Protein AF-A0A0G4M7R6-F1 (afdb_monomer_lite)

Secondary structure (DSSP, 8-state):
--------------------------------------------PPPPSSS-HHHHHTTPPP---SSS-HHHHTTT----------S--------------------PPPTTTTS-HHHHHHHHHIIIIIHHHSS-GGGHHIIIIIHHHHHHH-HHHHHHHHHHHHHHHHHHSSTT--GGG--HHHHHTSHHHHHHHHHHHHHHHT------TT--STHHHHHHHHHHHHHHHHHHHHT-HHHHHHHHHHHHHHHHHHHH-TTTT-SHHHHHIIIIIHHHHHHTHHHHHHTT--PPPPPTTTSPP--SS---SSHHHHHHHHHHHHHHHHHHHHHHHHHHHHS-TT-TTHHHHHHHHHHHHHHHHHHHHHHHHHHHHHHHHH-S---HHHHHHHHHHHHHHHHHHTTT-SBGGGGGGGHHHHHHHHHHHHHHHHHHHHHHTT-TT--S-EEESS--SHHHHHHHHHH---HHHHHHHHHHHTSHHHHTEEETTEEHHHHHHHHHHHHHHHHHHHHHHTT---PPP-GGG--S----HHHHHHHHHH-TT-S-TT--TTGGGGGS-----------------PPPPSS---S-TT---GGGSPPP-EE----TTSPPPEE----------S-------------------------------------------------EEEEETTEEEEE---TT-EEEEEETTT--EEEEEETTEE-B-TTS-BEEBTB-SS-EEEEEEETTEEEEEEE-SSEEEEEEEETT--EEEEEEEESS--TTS-EEEEEEE-TTT--EEETTGGGG--TT-SEEEETTTEEEETTEEE-GGGG--BTTT---EEEEE-SSS-EEEEEE-S--TT-SS-TT-B---EEE-SS-EEEEEEEE-STT--SPPPPEEEEEEEEEEESS----TTSS--GGGGGTT-TT---GGG-BEEEEEEES--TTS-EEEEEE-SS-EEEEEPPTTSEEE---BPSEEEEEEEEETTEEEEEEEEEE-TT-EEE--EE------SEEEEEES-SSSS-TTSBTTTTTTTS-TT-TTSPPS---EETTTS-GGGSBSEEETTTT--EEEEEEESS--SSEEEEEEEEEEETT-EEEEEETTEEPPPPPPP----S--GGGT---S---EEEEEEPTTSS-SEEEEEEEEEE-S---SGGGSSEEEEEEEEEEE-

pLDDT: mean 76.77, std 25.05, range [22.22, 98.88]

InterPro domains:
  IPR001138 Zn(2)Cys(6) fungal-type DNA-binding domain [PF00172] (50-82)
  IPR001138 Zn(2)Cys(6) fungal-type DNA-binding domain [PS00463] (51-79)
  IPR001138 Zn(2)Cys(6) fungal-type DNA-binding domain [PS50048] (51-79)
  IPR001138 Zn(2)Cys(6) fungal-type DNA-binding domain [SM00066] (46-90)
  IPR001138 Zn(2)Cys(6) fungal-type DNA-binding domain [cd00067] (47-79)
  IPR008979 Galactose-binding-like domain superfamily [SSF49785] (1023-1188)
  IPR011013 Galactose mutarotase-like domain superfamily [SSF74650] (678-930)
  IPR013784 Carbohydrate-binding-like fold [SSF49452] (933-1014)
  IPR014718 Glycoside hydrolase-type carbohydrate-binding [G3DSA:2.70.98.10] (678-933)
  IPR015364 Rhamnogalacturonase B, N-terminal [PF09284] (679-930)
  IPR016590 Rhamnogalacturonase B [PTHR36574] (659-1188)
  IPR021858 Fungal transcription factor [PF11951] (123-261)
  IPR029411 Rhamnogalacturonan lyase, domain III [PF14683] (1025-1187)
  IPR029413 Rhamnogalacturonan lyase, domain II [PF14686] (938-1011)
  IPR029413 Rhamnogalacturonan lyase, domain II [cd10316] (938-1011)
  IPR036864 Zn(2)-C6 fungal-type DNA-binding domain superfamily [G3DSA:4.10.240.10] (43-103)
  IPR036864 Zn(2)-C6 fungal-type DNA-binding domain superfamily [SSF57701] (49-82)

Sequence (1190 aa):
MLAVAMEEQSLSPQLASSNASMDSPGFTGSTLSASVAKRNGRKGSRKVRTGCITCKIRRVKCDELKPACERCTKTGRKCDGYVTTTPNMTRPQSQSSPPPSGTSIARTMSPFAAWDANDQRAFHYYRNCSVTSLFTQATSTFWARIVPALCFEEPAVRYAVLVISNLHQSAYGGNGRTPNNLKGCDAVCTPFAAGQYGKALRSLQQWRTPSAPGMRGTASVTVPLLTCLLFICIEFMLGDMSAAMVHIIQGRAILAKLAEDPHEAQGPAADLIRREIVPVYTRLSVASFVFGAKPVPIPTELRPQRPTNIVFDRLEDAELSLHEIIDDGLRFAKDAKAWVFTADPTSLSWAAEINAWRVRSADLTRRSDQWQVAFAVLIAAQGRGSTGAARMCRLYYLTLTVYLGTALTRLECSFDEHMTTFASIVDVAGEILQDEEARGAAAPDSDGARFSFESGIVPPLYYTAVKCRHPELRRAAIRLLRRKGALDCKENLWDARLVARIAMRIVELEEARALRILGKGVQEPDSRHAKAYIPAKDEIQNFLKMIPGNRPPSIPHEEAEWIFEAEAAGPVPEGDVVEALGLPDDDDVRSSPFHVPEAARVMNADISPRVSGGSWVTFWVKPQMQGSPLITLLHFFPLFQPTRARQIDFLTIIIMAPSLVQLSLLTAVSFTSSALAAFGYTTSGNNYVVDTGSSNTLVFSVSRSSCDINSIKYRGNELQYASQGTHISSGLGTATVTAAQTSGVITITCSTSTLTHYLVAKEGDSLIYMATHITAQPEIGELRYIARLKNDVLPLEYPYGTASTTGGSNSTVEGSDVFVVNGQTRSKFYSSDRYIDRGVHCVHGTSPEEIHACMIIPQTETSSGGPFHRDIETNNNGPFTALYNYMNSGHVQTEEYRMGLHGPYALSFSRSDIPSTGDVDFTFMSSLGLRDYVAAGGRGRVSGRATGVPSSFSPVVHWYNKDAQYWTTAGSNGTFTSPAMKPGTYTQVLYQTEYKAAETSVTVTAGSTTTRDIASTIQVPSNSLFKIGEFDGQPTGFRNADKFLRMHPSDSRMSSWTNSYTVGSSELSDFPMAIFKSVNNVVVINFNLASAPGAATFRISTTLSFAGARPVVQVNTWTAATPVAPRNLNSRGVTRGAYRGLGEQYDIAIPSGQLKAGANTITISVASGSSGDTFLSPNFIVDALELFTS

Organism: Verticillium longisporum (NCBI:txid100787)

Structure (mmCIF, N/CA/C/O backbone):
data_AF-A0A0G4M7R6-F1
#
_entry.id   AF-A0A0G4M7R6-F1
#
loop_
_atom_site.group_PDB
_atom_site.id
_atom_site.type_symbol
_atom_site.label_atom_id
_atom_site.label_alt_id
_atom_site.label_comp_id
_atom_site.label_asym_id
_atom_site.label_entity_id
_atom_site.label_seq_id
_atom_site.pdbx_PDB_ins_code
_atom_site.Cartn_x
_atom_site.Cartn_y
_atom_site.Cartn_z
_atom_site.occupancy
_atom_site.B_iso_or_equiv
_atom_site.auth_seq_id
_atom_site.auth_comp_id
_atom_site.auth_asym_id
_atom_site.auth_atom_id
_atom_site.pdbx_PDB_model_num
ATOM 1 N N . MET A 1 1 ? 8.427 41.393 54.174 1.00 28.27 1 MET A N 1
ATOM 2 C CA . MET A 1 1 ? 8.145 41.029 55.582 1.00 28.27 1 MET A CA 1
ATOM 3 C C . MET A 1 1 ? 8.439 39.538 55.700 1.00 28.27 1 MET A C 1
ATOM 5 O O . MET A 1 1 ? 8.031 38.810 54.809 1.00 28.27 1 MET A O 1
ATOM 9 N N . LEU A 1 2 ? 9.425 39.133 56.511 1.00 23.11 2 LEU A N 1
ATOM 10 C CA . LEU A 1 2 ? 9.257 38.819 57.947 1.00 23.11 2 LEU A CA 1
ATOM 11 C C . LEU A 1 2 ? 8.259 37.649 58.095 1.00 23.11 2 LEU A C 1
ATOM 13 O O . LEU A 1 2 ? 7.071 37.906 57.952 1.00 23.11 2 LEU A O 1
ATOM 17 N N . ALA A 1 3 ? 8.641 36.363 58.167 1.00 22.95 3 ALA A N 1
ATOM 18 C CA . ALA A 1 3 ? 9.786 35.643 58.783 1.00 22.95 3 ALA A CA 1
ATOM 19 C C . ALA A 1 3 ? 9.597 35.312 60.282 1.00 22.95 3 ALA A C 1
ATOM 21 O O . ALA A 1 3 ? 8.711 35.879 60.910 1.00 22.95 3 ALA A O 1
ATOM 22 N N . VAL A 1 4 ? 10.462 34.427 60.819 1.00 26.38 4 VAL A N 1
ATOM 23 C CA . VAL A 1 4 ? 10.364 33.716 62.126 1.00 26.38 4 VAL A CA 1
ATOM 24 C C . VAL A 1 4 ? 9.316 32.575 62.052 1.00 26.38 4 VAL A C 1
ATOM 26 O O . VAL A 1 4 ? 8.178 32.842 61.687 1.00 26.38 4 VAL A O 1
ATOM 29 N N . ALA A 1 5 ? 9.613 31.267 62.161 1.00 27.23 5 ALA A N 1
ATOM 30 C CA . ALA A 1 5 ? 10.537 30.463 63.001 1.00 27.23 5 ALA A CA 1
ATOM 31 C C . ALA A 1 5 ? 10.004 30.219 64.441 1.00 27.23 5 ALA A C 1
ATOM 33 O O . ALA A 1 5 ? 9.086 30.912 64.862 1.00 27.23 5 ALA A O 1
ATOM 34 N N . MET A 1 6 ? 10.468 29.239 65.229 1.00 25.88 6 MET A N 1
ATOM 35 C CA . MET A 1 6 ? 11.472 28.177 64.991 1.00 25.88 6 MET A CA 1
ATOM 36 C C . MET A 1 6 ? 10.831 26.793 65.345 1.00 25.88 6 MET A C 1
ATOM 38 O O . MET A 1 6 ? 9.759 26.555 64.798 1.00 25.88 6 MET A O 1
ATOM 42 N N . GLU A 1 7 ? 11.288 25.816 66.153 1.00 27.61 7 GLU A N 1
ATOM 43 C CA . GLU A 1 7 ? 12.518 25.517 66.923 1.00 27.61 7 GLU A CA 1
ATOM 44 C C . GLU A 1 7 ? 12.600 23.977 67.175 1.00 27.61 7 GLU A C 1
ATOM 46 O O . GLU A 1 7 ? 11.590 23.392 67.542 1.00 27.61 7 GLU A O 1
ATOM 51 N N . GLU A 1 8 ? 13.768 23.351 66.932 1.00 26.44 8 GLU A N 1
ATOM 52 C CA . GLU A 1 8 ? 14.503 22.331 67.748 1.00 26.44 8 GLU A CA 1
ATOM 53 C C . GLU A 1 8 ? 13.823 21.121 68.476 1.00 26.44 8 GLU A C 1
ATOM 55 O O . GLU A 1 8 ? 12.617 21.066 68.659 1.00 26.44 8 GLU A O 1
ATOM 60 N N . GLN A 1 9 ? 14.506 20.049 68.939 1.00 27.14 9 GLN A N 1
ATOM 61 C CA . GLN A 1 9 ? 15.903 19.537 68.868 1.00 27.14 9 GLN A CA 1
ATOM 62 C C . GLN A 1 9 ? 15.830 17.978 68.911 1.00 27.14 9 GLN A C 1
ATOM 64 O O . GLN A 1 9 ? 14.998 17.423 69.621 1.00 27.14 9 GLN A O 1
ATOM 69 N N . SER A 1 10 ? 16.474 17.231 68.006 1.00 24.91 10 SER A N 1
ATOM 70 C CA . SER A 1 10 ? 17.826 16.623 68.090 1.00 24.91 10 SER A CA 1
ATOM 71 C C . SER A 1 10 ? 17.996 15.380 68.999 1.00 24.91 10 SER A C 1
ATOM 73 O O . SER A 1 10 ? 17.684 15.406 70.183 1.00 24.91 10 SER A O 1
ATOM 75 N N . LEU A 1 11 ? 18.531 14.284 68.425 1.00 25.89 11 LEU A N 1
ATOM 76 C CA . LEU A 1 11 ? 19.748 13.570 68.871 1.00 25.89 11 LEU A CA 1
ATOM 77 C C . LEU A 1 11 ? 19.974 12.255 68.089 1.00 25.89 11 LEU A C 1
ATOM 79 O O . LEU A 1 11 ? 19.062 11.461 67.880 1.00 25.89 11 LEU A O 1
ATOM 83 N N . SER A 1 12 ? 21.237 12.010 67.741 1.00 24.69 12 SER A N 1
ATOM 84 C CA . SER A 1 12 ? 21.816 10.731 67.281 1.00 24.69 12 SER A CA 1
ATOM 85 C C . SER A 1 12 ? 23.123 10.532 68.081 1.00 24.69 12 SER A C 1
ATOM 87 O O . SER A 1 12 ? 23.646 11.547 68.556 1.00 24.69 12 SER A O 1
ATOM 89 N N . PRO A 1 13 ? 23.708 9.317 68.233 1.00 32.28 13 PRO A N 1
ATOM 90 C CA . PRO A 1 13 ? 24.518 8.777 67.125 1.00 32.28 13 PRO A CA 1
ATOM 91 C C . PRO A 1 13 ? 24.725 7.232 67.039 1.00 32.28 13 PRO A C 1
ATOM 93 O O . PRO A 1 13 ? 24.838 6.536 68.036 1.00 32.28 13 PRO A O 1
ATOM 96 N N . GLN A 1 14 ? 24.938 6.769 65.798 1.00 24.52 14 GLN A N 1
ATOM 97 C CA . GLN A 1 14 ? 26.007 5.846 65.339 1.00 24.52 14 GLN A CA 1
ATOM 98 C C . GLN A 1 14 ? 26.183 4.373 65.805 1.00 24.52 14 GLN A C 1
ATOM 100 O O . GLN A 1 14 ? 26.156 4.044 66.979 1.00 24.52 14 GLN A O 1
ATOM 105 N N . LEU A 1 15 ? 26.620 3.576 64.804 1.00 23.75 15 LEU A N 1
ATOM 106 C CA . LEU A 1 15 ? 27.499 2.380 64.832 1.00 23.75 15 LEU A CA 1
ATOM 107 C C . LEU A 1 15 ? 26.968 1.099 65.545 1.00 23.75 15 LEU A C 1
ATOM 109 O O . LEU A 1 15 ? 26.569 1.135 66.696 1.00 23.75 15 LEU A O 1
ATOM 113 N N . ALA A 1 16 ? 26.814 -0.058 64.871 1.00 24.66 16 ALA A N 1
ATOM 114 C CA . ALA A 1 16 ? 27.826 -0.986 64.294 1.00 24.66 16 ALA A CA 1
ATOM 115 C C . ALA A 1 16 ? 28.162 -2.155 65.263 1.00 24.66 16 ALA A C 1
ATOM 117 O O . ALA A 1 16 ? 28.067 -1.982 66.468 1.00 24.66 16 ALA A O 1
ATOM 118 N N . SER A 1 17 ? 28.566 -3.368 64.853 1.00 24.33 17 SER A N 1
ATOM 119 C CA . SER A 1 17 ? 28.602 -4.033 63.530 1.00 24.33 17 SER A CA 1
ATOM 120 C C . SER A 1 17 ? 29.027 -5.506 63.672 1.00 24.33 17 SER A C 1
ATOM 122 O O . SER A 1 17 ? 29.952 -5.766 64.438 1.00 24.33 17 SER A O 1
ATOM 124 N N . SER A 1 18 ? 28.561 -6.393 62.776 1.00 25.11 18 SER A N 1
ATOM 125 C CA . SER A 1 18 ? 29.287 -7.623 62.351 1.00 25.11 18 SER A CA 1
ATOM 126 C C . SER A 1 18 ? 29.547 -8.692 63.460 1.00 25.11 18 SER A C 1
ATOM 128 O O . SER A 1 18 ? 29.087 -8.508 64.577 1.00 25.11 18 SER A O 1
ATOM 130 N N . ASN A 1 19 ? 30.198 -9.853 63.259 1.00 24.27 19 ASN A N 1
ATOM 131 C CA . ASN A 1 19 ? 30.655 -10.550 62.043 1.00 24.27 19 ASN A CA 1
ATOM 132 C C . ASN A 1 19 ? 30.816 -12.074 62.286 1.00 24.27 19 ASN A C 1
ATOM 134 O O . ASN A 1 19 ? 31.258 -12.443 63.368 1.00 24.27 19 ASN A O 1
ATOM 138 N N . ALA A 1 20 ? 30.655 -12.887 61.227 1.00 26.31 20 ALA A N 1
ATOM 139 C CA . ALA A 1 20 ? 31.340 -14.184 61.003 1.00 26.31 20 ALA A CA 1
ATOM 140 C C . ALA A 1 20 ? 31.172 -15.296 62.100 1.00 26.31 20 ALA A C 1
ATOM 142 O O . ALA A 1 20 ? 30.381 -15.130 63.019 1.00 26.31 20 ALA A O 1
ATOM 143 N N . SER A 1 21 ? 31.780 -16.495 62.033 1.00 23.45 21 SER A N 1
ATOM 144 C CA . SER A 1 21 ? 32.734 -17.098 61.074 1.00 23.45 21 SER A CA 1
ATOM 145 C C . SER A 1 21 ? 32.627 -18.650 61.003 1.00 23.45 21 SER A C 1
ATOM 147 O O . SER A 1 21 ? 32.080 -19.249 61.919 1.00 23.45 21 SER A O 1
ATOM 149 N N . MET A 1 22 ? 33.148 -19.248 59.908 1.00 24.84 22 MET A N 1
ATOM 150 C CA . MET A 1 22 ? 34.107 -20.397 59.809 1.00 24.84 22 MET A CA 1
ATOM 151 C C . MET A 1 22 ? 33.896 -21.718 60.625 1.00 24.84 22 MET A C 1
ATOM 153 O O . MET A 1 22 ? 33.315 -21.713 61.698 1.00 24.84 22 MET A O 1
ATOM 157 N N . ASP A 1 23 ? 34.369 -22.915 60.221 1.00 23.11 23 ASP A N 1
ATOM 158 C CA . ASP A 1 23 ? 35.188 -23.340 59.059 1.00 23.11 23 ASP A CA 1
ATOM 159 C C . ASP A 1 23 ? 34.985 -24.840 58.652 1.00 23.11 23 ASP A C 1
ATOM 161 O O . ASP A 1 23 ? 34.091 -25.521 59.149 1.00 23.11 23 ASP A O 1
ATOM 165 N N . SER A 1 24 ? 35.829 -25.333 57.730 1.00 26.00 24 SER A N 1
ATOM 166 C CA . SER A 1 24 ? 35.938 -26.693 57.125 1.00 26.00 24 SER A CA 1
ATOM 167 C C . SER A 1 24 ? 36.658 -27.734 58.049 1.00 26.00 24 SER A C 1
ATOM 169 O O . SER A 1 24 ? 36.867 -27.390 59.213 1.00 26.00 24 SER A O 1
ATOM 171 N N . PRO A 1 25 ? 37.152 -28.950 57.636 1.00 37.53 25 PRO A N 1
ATOM 172 C CA . PRO A 1 25 ? 37.029 -29.767 56.392 1.00 37.53 25 PRO A CA 1
ATOM 173 C C . PRO A 1 25 ? 36.840 -31.322 56.611 1.00 37.53 25 PRO A C 1
ATOM 175 O O . PRO A 1 25 ? 36.734 -31.779 57.743 1.00 37.53 25 PRO A O 1
ATOM 178 N N . GLY A 1 26 ? 36.938 -32.169 55.554 1.00 24.03 26 GLY A N 1
ATOM 179 C CA . GLY A 1 26 ? 37.727 -33.439 55.650 1.00 24.03 26 GLY A CA 1
ATOM 180 C C . GLY A 1 26 ? 37.153 -34.853 55.317 1.00 24.03 26 GLY A C 1
ATOM 181 O O . GLY A 1 26 ? 36.832 -35.605 56.223 1.00 24.03 26 GLY A O 1
ATOM 182 N N . PHE A 1 27 ? 37.230 -35.266 54.036 1.00 24.39 27 PHE A N 1
ATOM 183 C CA . PHE A 1 27 ? 37.789 -36.550 53.495 1.00 24.39 27 PHE A CA 1
ATOM 184 C C . PHE A 1 27 ? 37.262 -38.002 53.802 1.00 24.39 27 PHE A C 1
ATOM 186 O O . PHE A 1 27 ? 37.166 -38.433 54.943 1.00 24.39 27 PHE A O 1
ATOM 193 N N . THR A 1 28 ? 37.169 -38.826 52.725 1.00 25.81 28 THR A N 1
ATOM 194 C CA . THR A 1 28 ? 37.124 -40.333 52.619 1.00 25.81 28 THR A CA 1
ATOM 195 C C . THR A 1 28 ? 35.994 -41.156 53.293 1.00 25.81 28 THR A C 1
ATOM 197 O O . THR A 1 28 ? 35.574 -40.851 54.396 1.00 25.81 28 THR A O 1
ATOM 200 N N . GLY A 1 29 ? 35.490 -42.279 52.736 1.00 23.89 29 GLY A N 1
ATOM 201 C CA . GLY A 1 29 ? 35.636 -42.884 51.389 1.00 23.89 29 GLY A CA 1
ATOM 202 C C . GLY A 1 29 ? 35.291 -44.402 51.320 1.00 23.89 29 GLY A C 1
ATOM 203 O O . GLY A 1 29 ? 35.702 -45.129 52.213 1.00 23.89 29 GLY A O 1
ATOM 204 N N . SER A 1 30 ? 34.632 -44.872 50.235 1.00 24.16 30 SER A N 1
ATOM 205 C CA . SER A 1 30 ? 34.471 -46.297 49.783 1.00 24.16 30 SER A CA 1
ATOM 206 C C . SER A 1 30 ? 33.734 -47.311 50.718 1.00 24.16 30 SER A C 1
ATOM 208 O O . SER A 1 30 ? 33.736 -47.152 51.927 1.00 24.16 30 SER A O 1
ATOM 210 N N . THR A 1 31 ? 33.046 -48.393 50.287 1.00 24.16 31 THR A N 1
ATOM 211 C CA . THR A 1 31 ? 32.709 -48.977 48.955 1.00 24.16 31 THR A CA 1
ATOM 212 C C . THR A 1 31 ? 31.484 -49.936 49.035 1.00 24.16 31 THR A C 1
ATOM 214 O O . THR A 1 31 ? 31.213 -50.468 50.102 1.00 24.16 31 THR A O 1
ATOM 217 N N . LEU A 1 32 ? 30.788 -50.157 47.897 1.00 25.09 32 LEU A N 1
ATOM 218 C CA . LEU A 1 32 ? 30.296 -51.429 47.267 1.00 25.09 32 LEU A CA 1
ATOM 219 C C . LEU A 1 32 ? 30.071 -52.731 48.113 1.00 25.09 32 LEU A C 1
ATOM 221 O O . LEU A 1 32 ? 30.844 -53.008 49.016 1.00 25.09 32 LEU A O 1
ATOM 225 N N . SER A 1 33 ? 29.141 -53.673 47.819 1.00 23.95 33 SER A N 1
ATOM 226 C CA . SER A 1 33 ? 28.144 -53.858 46.724 1.00 23.95 33 SER A CA 1
ATOM 227 C C . SER A 1 33 ? 27.006 -54.867 47.087 1.00 23.95 33 SER A C 1
ATOM 229 O O . SER A 1 33 ? 26.982 -55.434 48.175 1.00 23.95 33 SER A O 1
ATOM 231 N N . ALA A 1 34 ? 26.080 -55.100 46.142 1.00 27.05 34 ALA A N 1
ATOM 232 C CA . ALA A 1 34 ? 24.872 -55.951 46.154 1.00 27.05 34 ALA A CA 1
ATOM 233 C C . ALA A 1 34 ? 25.074 -57.471 46.422 1.00 27.05 34 ALA A C 1
ATOM 235 O O . ALA A 1 34 ? 26.149 -58.018 46.195 1.00 27.05 34 ALA A O 1
ATOM 236 N N . SER A 1 35 ? 24.039 -58.223 46.840 1.00 24.61 35 SER A N 1
ATOM 237 C CA . SER A 1 35 ? 23.119 -58.975 45.934 1.00 24.61 35 SER A CA 1
ATOM 238 C C . SER A 1 35 ? 21.838 -59.456 46.685 1.00 24.61 35 SER A C 1
ATOM 240 O O . SER A 1 35 ? 21.907 -59.758 47.869 1.00 24.61 35 SER A O 1
ATOM 242 N N . VAL A 1 36 ? 20.600 -59.315 46.164 1.00 29.61 36 VAL A N 1
ATOM 243 C CA . VAL A 1 36 ? 19.841 -60.206 45.225 1.00 29.61 36 VAL A CA 1
ATOM 244 C C . VAL A 1 36 ? 19.490 -61.590 45.838 1.00 29.61 36 VAL A C 1
ATOM 246 O O . VAL A 1 36 ? 20.401 -62.309 46.210 1.00 29.61 36 VAL A O 1
ATOM 249 N N . ALA A 1 37 ? 18.228 -62.072 45.936 1.00 27.83 37 ALA A N 1
ATOM 250 C CA . ALA A 1 37 ? 16.898 -61.488 45.644 1.00 27.83 37 ALA A CA 1
ATOM 251 C C . ALA A 1 37 ? 15.690 -62.292 46.238 1.00 27.83 37 ALA A C 1
ATOM 253 O O . ALA A 1 37 ? 15.852 -63.429 46.651 1.00 27.83 37 ALA A O 1
ATOM 254 N N . LYS A 1 38 ? 14.474 -61.691 46.165 1.00 26.52 38 LYS A N 1
ATOM 255 C CA . LYS A 1 38 ? 13.086 -62.271 46.149 1.00 26.52 38 LYS A CA 1
ATOM 256 C C . LYS A 1 38 ? 12.659 -63.230 47.303 1.00 26.52 38 LYS A C 1
ATOM 258 O O . LYS A 1 38 ? 13.218 -64.293 47.485 1.00 26.52 38 LYS A O 1
ATOM 263 N N . ARG A 1 39 ? 11.691 -62.844 48.166 1.00 29.53 39 ARG A N 1
ATOM 264 C CA . ARG A 1 39 ? 10.197 -62.967 48.031 1.00 29.53 39 ARG A CA 1
ATOM 265 C C . ARG A 1 39 ? 9.696 -64.429 48.043 1.00 29.53 39 ARG A C 1
ATOM 267 O O . ARG A 1 39 ? 10.185 -65.205 47.243 1.00 29.53 39 ARG A O 1
ATOM 274 N N . ASN A 1 40 ? 8.693 -64.876 48.815 1.00 29.02 40 ASN A N 1
ATOM 275 C CA . ASN A 1 40 ? 7.724 -64.299 49.785 1.00 29.02 40 ASN A CA 1
ATOM 276 C C . ASN A 1 40 ? 7.547 -65.321 50.952 1.00 29.02 40 ASN A C 1
ATOM 278 O O . ASN A 1 40 ? 7.998 -66.449 50.812 1.00 29.02 40 ASN A O 1
ATOM 282 N N . GLY A 1 41 ? 6.881 -65.112 52.097 1.00 33.19 41 GLY A N 1
ATOM 283 C CA . GLY A 1 41 ? 6.122 -64.001 52.699 1.00 33.19 41 GLY A CA 1
ATOM 284 C C . GLY A 1 41 ? 5.186 -64.568 53.800 1.00 33.19 41 GLY A C 1
ATOM 285 O O . GLY A 1 41 ? 4.756 -65.714 53.689 1.00 33.19 41 GLY A O 1
ATOM 286 N N . ARG A 1 42 ? 4.863 -63.834 54.883 1.00 31.03 42 ARG A N 1
ATOM 287 C CA . ARG A 1 42 ? 4.009 -64.357 55.985 1.00 31.03 42 ARG A CA 1
ATOM 288 C C . ARG A 1 42 ? 3.123 -63.273 56.621 1.00 31.03 42 ARG A C 1
ATOM 290 O O . ARG A 1 42 ? 3.542 -62.125 56.746 1.00 31.03 42 ARG A O 1
ATOM 297 N N . LYS A 1 43 ? 1.893 -63.633 57.017 1.00 36.84 43 LYS A N 1
ATOM 298 C CA . LYS A 1 43 ? 0.919 -62.729 57.672 1.00 36.84 43 LYS A CA 1
ATOM 299 C C . LYS A 1 43 ? 1.399 -62.310 59.074 1.00 36.84 43 LYS A C 1
ATOM 301 O O . LYS A 1 43 ? 1.904 -63.144 59.819 1.00 36.84 43 LYS A O 1
ATOM 306 N N . GLY A 1 44 ? 1.173 -61.046 59.442 1.00 35.09 44 GLY A N 1
ATOM 307 C CA . GLY A 1 44 ? 1.420 -60.485 60.780 1.00 35.09 44 GLY A CA 1
ATOM 308 C C . GLY A 1 44 ? 0.191 -59.743 61.324 1.00 35.09 44 GLY A C 1
ATOM 309 O O . GLY A 1 44 ? -0.684 -59.348 60.554 1.00 35.09 44 GLY A O 1
ATOM 310 N N . SER A 1 45 ? 0.093 -59.586 62.647 1.00 45.34 45 SER A N 1
ATOM 311 C CA . SER A 1 45 ? -1.119 -59.101 63.331 1.00 45.34 45 SER A CA 1
ATOM 312 C C . SER A 1 45 ? -1.368 -57.584 63.206 1.00 45.34 45 SER A C 1
ATOM 314 O O . SER A 1 45 ? -0.491 -56.802 62.830 1.00 45.34 45 SER A O 1
ATOM 316 N N . ARG A 1 46 ? -2.604 -57.153 63.516 1.00 44.47 46 ARG A N 1
ATOM 317 C CA . ARG A 1 46 ? -3.034 -55.743 63.444 1.00 44.47 46 ARG A CA 1
ATOM 318 C C . ARG A 1 46 ? -2.207 -54.853 64.384 1.00 44.47 46 ARG A C 1
ATOM 320 O O . ARG A 1 46 ? -2.253 -55.008 65.602 1.00 44.47 46 ARG A O 1
ATOM 327 N N . LYS A 1 47 ? -1.519 -53.859 63.813 1.00 49.59 47 LYS A N 1
ATOM 328 C CA . LYS A 1 47 ? -0.854 -52.776 64.555 1.00 49.59 47 LYS A CA 1
ATOM 329 C C . LYS A 1 47 ? -1.904 -51.841 65.167 1.00 49.59 47 LYS A C 1
ATOM 331 O O . LYS A 1 47 ? -2.759 -51.335 64.443 1.00 49.59 47 LYS A O 1
ATOM 336 N N . VAL A 1 48 ? -1.808 -51.562 66.467 1.00 53.94 48 VAL A N 1
ATOM 337 C CA . VAL A 1 48 ? -2.633 -50.533 67.125 1.00 53.94 48 VAL A CA 1
ATOM 338 C C . VAL A 1 48 ? -2.115 -49.153 66.705 1.00 53.94 48 VAL A C 1
ATOM 340 O O . VAL A 1 48 ? -0.925 -48.869 66.840 1.00 53.94 48 VAL A O 1
ATOM 343 N N . ARG A 1 49 ? -2.982 -48.309 66.128 1.00 60.84 49 ARG A N 1
ATOM 344 C CA . ARG A 1 49 ? -2.584 -47.020 65.523 1.00 60.84 49 ARG A CA 1
ATOM 345 C C . ARG A 1 49 ? -2.446 -45.872 66.534 1.00 60.84 49 ARG A C 1
ATOM 347 O O . ARG A 1 49 ? -1.820 -44.866 66.205 1.00 60.84 49 ARG A O 1
ATOM 354 N N . THR A 1 50 ? -2.984 -46.008 67.742 1.00 70.69 50 THR A N 1
ATOM 355 C CA . THR A 1 50 ? -3.170 -44.915 68.713 1.00 70.69 50 THR A CA 1
ATOM 356 C C . THR A 1 50 ? -2.017 -44.718 69.705 1.00 70.69 50 THR A C 1
ATOM 358 O O . THR A 1 50 ? -1.772 -43.575 70.073 1.00 70.69 50 THR A O 1
ATOM 361 N N . GLY A 1 51 ? -1.234 -45.753 70.028 1.00 77.44 51 GLY A N 1
ATOM 362 C CA . GLY A 1 51 ? -0.166 -45.727 71.045 1.00 77.44 51 GLY A CA 1
ATOM 363 C C . GLY A 1 51 ? 0.884 -44.605 70.973 1.00 77.44 51 GLY A C 1
ATOM 364 O O . GLY A 1 51 ? 1.035 -43.929 69.954 1.00 77.44 51 GLY A O 1
ATOM 365 N N . CYS A 1 52 ? 1.633 -44.413 72.063 1.00 84.25 52 CYS A N 1
ATOM 366 C CA . CYS A 1 52 ? 2.577 -43.299 72.204 1.00 84.25 52 CYS A CA 1
ATOM 367 C C . CYS A 1 52 ? 3.724 -43.357 71.180 1.00 84.25 52 CYS A C 1
ATOM 369 O O . CYS A 1 52 ? 4.064 -44.426 70.655 1.00 84.25 52 CYS A O 1
ATOM 371 N N . ILE A 1 53 ? 4.336 -42.204 70.899 1.00 82.50 53 ILE A N 1
ATOM 372 C CA . ILE A 1 53 ? 5.400 -42.075 69.892 1.00 82.50 53 ILE A CA 1
ATOM 373 C C . ILE A 1 53 ? 6.592 -42.983 70.244 1.00 82.50 53 ILE A C 1
ATOM 375 O O . ILE A 1 53 ? 7.032 -43.772 69.407 1.00 82.50 53 ILE A O 1
ATOM 379 N N . THR A 1 54 ? 7.038 -42.988 71.502 1.00 82.94 54 THR A N 1
ATOM 380 C CA . THR A 1 54 ? 8.169 -43.810 71.967 1.00 82.94 54 THR A CA 1
ATOM 381 C C . THR A 1 54 ? 7.913 -45.318 71.822 1.00 82.94 54 THR A C 1
ATOM 383 O O . THR A 1 54 ? 8.795 -46.056 71.379 1.00 82.94 54 THR A O 1
ATOM 386 N N . CYS A 1 55 ? 6.708 -45.813 72.139 1.00 82.88 55 CYS A N 1
ATOM 387 C CA . CYS A 1 55 ? 6.354 -47.227 71.939 1.00 82.88 55 CYS A CA 1
ATOM 388 C C . CYS A 1 55 ? 6.218 -47.589 70.455 1.00 82.88 55 CYS A C 1
ATOM 390 O O . CYS A 1 55 ? 6.635 -48.682 70.069 1.00 82.88 55 CYS A O 1
ATOM 392 N N . LYS A 1 56 ? 5.702 -46.676 69.617 1.00 77.81 56 LYS A N 1
ATOM 393 C CA . LYS A 1 56 ? 5.660 -46.840 68.153 1.00 77.81 56 LYS A CA 1
ATOM 394 C C . LYS A 1 56 ? 7.066 -46.958 67.560 1.00 77.81 56 LYS A C 1
ATOM 396 O O . LYS A 1 56 ? 7.307 -47.896 66.801 1.00 77.81 56 LYS A O 1
ATOM 401 N N . ILE A 1 57 ? 7.998 -46.085 67.957 1.00 79.88 57 ILE A N 1
ATOM 402 C CA . ILE A 1 57 ? 9.420 -46.145 67.567 1.00 79.88 57 ILE A CA 1
ATOM 403 C C . ILE A 1 57 ? 10.036 -47.481 68.006 1.00 79.88 57 ILE A C 1
ATOM 405 O O . ILE A 1 57 ? 10.603 -48.200 67.187 1.00 79.88 57 ILE A O 1
ATOM 409 N N . ARG A 1 58 ? 9.836 -47.873 69.273 1.00 79.06 58 ARG A N 1
ATOM 410 C CA . ARG A 1 58 ? 10.293 -49.161 69.835 1.00 79.06 58 ARG A CA 1
ATOM 411 C C . ARG A 1 58 ? 9.548 -50.391 69.286 1.00 79.06 58 ARG A C 1
ATOM 413 O O . ARG A 1 58 ? 9.883 -51.507 69.669 1.00 79.06 58 ARG A O 1
ATOM 420 N N . ARG A 1 59 ? 8.540 -50.212 68.420 1.00 75.25 59 ARG A N 1
ATOM 421 C CA . ARG A 1 59 ? 7.683 -51.258 67.818 1.00 75.25 59 ARG A CA 1
ATOM 422 C C . ARG A 1 59 ? 7.006 -52.203 68.829 1.00 75.25 59 ARG A C 1
ATOM 424 O O . ARG A 1 59 ? 6.616 -53.312 68.470 1.00 75.25 59 ARG A O 1
ATOM 431 N N . VAL A 1 60 ? 6.810 -51.759 70.072 1.00 75.19 60 VAL A N 1
ATOM 432 C CA . VAL A 1 60 ? 6.113 -52.514 71.129 1.00 75.19 60 VAL A CA 1
ATOM 433 C C . VAL A 1 60 ? 4.682 -52.008 71.306 1.00 75.19 60 VAL A C 1
ATOM 435 O O . VAL A 1 60 ? 4.413 -50.819 71.142 1.00 75.19 60 VAL A O 1
ATOM 438 N N . LYS A 1 61 ? 3.747 -52.895 71.680 1.00 76.00 61 LYS A N 1
ATOM 439 C CA . LYS A 1 61 ? 2.374 -52.481 72.024 1.00 76.00 61 LYS A CA 1
ATOM 440 C C . LYS A 1 61 ? 2.415 -51.467 73.178 1.00 76.00 61 LYS A C 1
ATOM 442 O O . LYS A 1 61 ? 3.121 -51.696 74.162 1.00 76.00 61 LYS A O 1
ATOM 447 N N . CYS A 1 62 ? 1.670 -50.376 73.038 1.00 84.25 62 CYS A N 1
ATOM 448 C CA . CYS A 1 62 ? 1.475 -49.368 74.075 1.00 84.25 62 CYS A CA 1
ATOM 449 C C . CYS A 1 62 ? 0.249 -49.723 74.936 1.00 84.25 62 CYS A C 1
ATOM 451 O O . CYS A 1 62 ? -0.682 -50.367 74.451 1.00 84.25 62 CYS A O 1
ATOM 453 N N . ASP A 1 63 ? 0.276 -49.315 76.200 1.00 80.00 63 ASP A N 1
ATOM 454 C CA . ASP A 1 63 ? -0.832 -49.374 77.168 1.00 80.00 63 ASP A CA 1
ATOM 455 C C . ASP A 1 63 ? -1.787 -48.162 77.082 1.00 80.00 63 ASP A C 1
ATOM 457 O O . ASP A 1 63 ? -2.887 -48.200 77.617 1.00 80.00 63 ASP A O 1
ATOM 461 N N . GLU A 1 64 ? -1.395 -47.123 76.340 1.00 80.31 64 GLU A N 1
ATOM 462 C CA . GLU A 1 64 ? -2.197 -45.945 75.960 1.00 80.31 64 GLU A CA 1
ATOM 463 C C . GLU A 1 64 ? -2.607 -44.990 77.108 1.00 80.31 64 GLU A C 1
ATOM 465 O O . GLU A 1 64 ? -3.318 -44.008 76.879 1.00 80.31 64 GLU A O 1
ATOM 470 N N . LEU A 1 65 ? -2.045 -45.186 78.310 1.00 72.31 65 LEU A N 1
ATOM 471 C CA . LEU A 1 65 ? -2.149 -44.268 79.452 1.00 72.31 65 LEU A CA 1
ATOM 472 C C . LEU A 1 65 ? -1.489 -42.903 79.184 1.00 72.31 65 LEU A C 1
ATOM 474 O O . LEU A 1 65 ? -0.426 -42.808 78.562 1.00 72.31 65 LEU A O 1
ATOM 478 N N . LYS A 1 66 ? -2.115 -41.833 79.682 1.00 75.88 66 LYS A N 1
ATOM 479 C CA . LYS A 1 66 ? -1.690 -40.430 79.527 1.00 75.88 66 LYS A CA 1
ATOM 480 C C . LYS A 1 66 ? -1.434 -39.794 80.904 1.00 75.88 66 LYS A C 1
ATOM 482 O O . LYS A 1 66 ? -2.116 -40.174 81.851 1.00 75.88 66 LYS A O 1
ATOM 487 N N . PRO A 1 67 ? -0.501 -38.827 81.033 1.00 63.94 67 PRO A N 1
ATOM 488 C CA . PRO A 1 67 ? 0.290 -38.200 79.964 1.00 63.94 67 PRO A CA 1
ATOM 489 C C . PRO A 1 67 ? 1.423 -39.081 79.408 1.00 63.94 67 PRO A C 1
ATOM 491 O O . PRO A 1 67 ? 1.808 -38.909 78.253 1.00 63.94 67 PRO A O 1
ATOM 494 N N . ALA A 1 68 ? 1.905 -40.059 80.179 1.00 79.81 68 ALA A N 1
ATOM 495 C CA . ALA A 1 68 ? 2.955 -40.997 79.785 1.00 79.81 68 ALA A CA 1
ATOM 496 C C . ALA A 1 68 ? 2.476 -42.450 79.919 1.00 79.81 68 ALA A C 1
ATOM 498 O O . ALA A 1 68 ? 1.817 -42.792 80.899 1.00 79.81 68 ALA A O 1
ATOM 499 N N . CYS A 1 69 ? 2.837 -43.305 78.955 1.00 87.56 69 CYS A N 1
ATOM 500 C CA . CYS A 1 69 ? 2.513 -44.731 79.019 1.00 87.56 69 CYS A CA 1
ATOM 501 C C . CYS A 1 69 ? 3.346 -45.440 80.095 1.00 87.56 69 CYS A C 1
ATOM 503 O O . CYS A 1 69 ? 4.540 -45.157 80.261 1.00 87.56 69 CYS A O 1
ATOM 505 N N . GLU A 1 70 ? 2.744 -46.402 80.789 1.00 84.62 70 GLU A N 1
ATOM 506 C CA . GLU A 1 70 ? 3.379 -47.096 81.908 1.00 84.62 70 GLU A CA 1
ATOM 507 C C . GLU A 1 70 ? 4.641 -47.849 81.455 1.00 84.62 70 GLU A C 1
ATOM 509 O O . GLU A 1 70 ? 5.638 -47.894 82.177 1.00 84.62 70 GLU A O 1
ATOM 514 N N . ARG A 1 71 ? 4.657 -48.356 80.213 1.00 81.81 71 ARG A N 1
ATOM 515 C CA . ARG A 1 71 ? 5.830 -49.011 79.607 1.00 81.81 71 ARG A CA 1
ATOM 516 C C . ARG A 1 71 ? 7.033 -48.091 79.401 1.00 81.81 71 ARG A C 1
ATOM 518 O O . ARG A 1 71 ? 8.163 -48.585 79.403 1.00 81.81 71 ARG A O 1
ATOM 525 N N . CYS A 1 72 ? 6.842 -46.786 79.223 1.00 84.38 72 CYS A N 1
ATOM 526 C CA . CYS A 1 72 ? 7.955 -45.836 79.211 1.00 84.38 72 CYS A CA 1
ATOM 527 C C . CYS A 1 72 ? 8.426 -45.555 80.638 1.00 84.38 72 CYS A C 1
ATOM 529 O O . CYS A 1 72 ? 9.604 -45.767 80.932 1.00 84.38 72 CYS A O 1
ATOM 531 N N . THR A 1 73 ? 7.497 -45.207 81.532 1.00 81.88 73 THR A N 1
ATOM 532 C CA . THR A 1 73 ? 7.776 -44.857 82.932 1.00 81.88 73 THR A CA 1
ATOM 533 C C . THR A 1 73 ? 8.493 -45.990 83.677 1.00 81.88 73 THR A C 1
ATOM 535 O O . THR A 1 73 ? 9.603 -45.791 84.166 1.00 81.88 73 THR A O 1
ATOM 538 N N . LYS A 1 74 ? 7.950 -47.219 83.665 1.00 78.75 74 LYS A N 1
ATOM 539 C CA . LYS A 1 74 ? 8.575 -48.408 84.287 1.00 78.75 74 LYS A CA 1
ATOM 540 C C . LYS A 1 74 ? 9.883 -48.853 83.624 1.00 78.75 74 LYS A C 1
ATOM 542 O O . LYS A 1 74 ? 10.601 -49.656 84.206 1.00 78.75 74 LYS A O 1
ATOM 547 N N . THR A 1 75 ? 10.213 -48.362 82.424 1.00 78.19 75 THR A N 1
ATOM 548 C CA . THR A 1 75 ? 11.514 -48.632 81.779 1.00 78.19 75 THR A CA 1
ATOM 549 C C . THR A 1 75 ? 12.441 -47.414 81.763 1.00 78.19 75 THR A C 1
ATOM 551 O O . THR A 1 75 ? 13.353 -47.365 80.936 1.00 78.19 75 THR A O 1
ATOM 554 N N . GLY A 1 76 ? 12.218 -46.445 82.664 1.00 71.25 76 GLY A N 1
ATOM 555 C CA . GLY A 1 76 ? 13.105 -45.300 82.906 1.00 71.25 76 GLY A CA 1
ATOM 556 C C . GLY A 1 76 ? 13.247 -44.338 81.725 1.00 71.25 76 GLY A C 1
ATOM 557 O O . GLY A 1 76 ? 14.234 -43.616 81.636 1.00 71.25 76 GLY A O 1
ATOM 558 N N . ARG A 1 77 ? 12.309 -44.361 80.771 1.00 77.88 77 ARG A N 1
ATOM 559 C CA . ARG A 1 77 ? 12.399 -43.602 79.517 1.00 77.88 77 ARG A CA 1
ATOM 560 C C . ARG A 1 77 ? 11.338 -42.515 79.470 1.00 77.88 77 ARG A C 1
ATOM 562 O O . ARG A 1 77 ? 10.173 -42.769 79.774 1.00 77.88 77 ARG A O 1
ATOM 569 N N . LYS A 1 78 ? 11.735 -41.326 79.009 1.00 78.62 78 LYS A N 1
ATOM 570 C CA . LYS A 1 78 ? 10.806 -40.249 78.648 1.00 78.62 78 LYS A CA 1
ATOM 571 C C . LYS A 1 78 ? 9.762 -40.794 77.663 1.00 78.62 78 LYS A C 1
ATOM 573 O O . LYS A 1 78 ? 10.088 -41.578 76.774 1.00 78.62 78 LYS A O 1
ATOM 578 N N . CYS A 1 79 ? 8.501 -40.424 77.866 1.00 85.31 79 CYS A N 1
ATOM 579 C CA . CYS A 1 79 ? 7.414 -40.765 76.958 1.00 85.31 79 CYS A CA 1
ATOM 580 C C . CYS A 1 79 ? 7.089 -39.534 76.116 1.00 85.31 79 CYS A C 1
ATOM 582 O O . CYS A 1 79 ? 6.622 -38.531 76.649 1.00 85.31 79 CYS A O 1
ATOM 584 N N . ASP A 1 80 ? 7.283 -39.623 74.805 1.00 79.62 80 ASP A N 1
ATOM 585 C CA . ASP A 1 80 ? 7.154 -38.506 73.857 1.00 79.62 80 ASP A CA 1
ATOM 586 C C . ASP A 1 80 ? 5.681 -38.236 73.475 1.00 79.62 80 ASP A C 1
ATOM 588 O O . ASP A 1 80 ? 5.359 -37.846 72.357 1.00 79.62 80 ASP A O 1
ATOM 592 N N . GLY A 1 81 ? 4.763 -38.503 74.408 1.00 73.06 81 GLY A N 1
ATOM 593 C CA . GLY A 1 81 ? 3.328 -38.296 74.254 1.00 73.06 81 GLY A CA 1
ATOM 594 C C . GLY A 1 81 ? 2.656 -39.104 73.136 1.00 73.06 81 GLY A C 1
ATOM 595 O O . GLY A 1 81 ? 3.129 -40.149 72.675 1.00 73.06 81 GLY A O 1
ATOM 596 N N . TYR A 1 82 ? 1.490 -38.609 72.729 1.00 78.19 82 TYR A N 1
ATOM 597 C CA . TYR A 1 82 ? 0.599 -39.201 71.733 1.00 78.19 82 TYR A CA 1
ATOM 598 C C . TYR A 1 82 ? 0.264 -38.141 70.689 1.00 78.19 82 TYR A C 1
ATOM 600 O O . TYR A 1 82 ? -0.059 -37.014 71.053 1.00 78.19 82 TYR A O 1
ATOM 608 N N . VAL A 1 83 ? 0.303 -38.502 69.405 1.00 67.62 83 VAL A N 1
ATOM 609 C CA . VAL A 1 83 ? -0.005 -37.565 68.314 1.00 67.62 83 VAL A CA 1
ATOM 610 C C . VAL A 1 83 ? -1.476 -37.146 68.384 1.00 67.62 83 VAL A C 1
ATOM 612 O O . VAL A 1 83 ? -2.367 -37.980 68.220 1.00 67.62 83 VAL A O 1
ATOM 615 N N . THR A 1 84 ? -1.726 -35.858 68.607 1.00 46.31 84 THR A N 1
ATOM 616 C CA . THR A 1 84 ? -3.055 -35.236 68.573 1.00 46.31 84 THR A CA 1
ATOM 617 C C . THR A 1 84 ? -3.379 -34.741 67.165 1.00 46.31 84 THR A C 1
ATOM 619 O O . THR A 1 84 ? -2.735 -33.823 66.666 1.00 46.31 84 THR A O 1
ATOM 622 N N . THR A 1 85 ? -4.388 -35.332 66.524 1.00 39.22 85 THR A N 1
ATOM 623 C CA . THR A 1 85 ? -4.884 -34.923 65.199 1.00 39.22 85 THR A CA 1
ATOM 624 C C . THR A 1 85 ? -6.216 -34.183 65.311 1.00 39.22 85 THR A C 1
ATOM 626 O O . THR A 1 85 ? -7.246 -34.830 65.491 1.00 39.22 85 THR A O 1
ATOM 629 N N . THR A 1 86 ? -6.214 -32.861 65.134 1.00 32.25 86 THR A N 1
ATOM 630 C CA . THR A 1 86 ? -7.428 -32.048 64.923 1.00 32.25 86 THR A CA 1
ATOM 631 C C . THR A 1 86 ? -7.101 -30.767 64.158 1.00 32.25 86 THR A C 1
ATOM 633 O O . THR A 1 86 ? -6.248 -30.010 64.619 1.00 32.25 86 THR A O 1
ATOM 636 N N . PRO A 1 87 ? -7.860 -30.421 63.106 1.00 35.19 87 PRO A N 1
ATOM 637 C CA . PRO A 1 87 ? -8.210 -29.035 62.824 1.00 35.19 87 PRO A CA 1
ATOM 638 C C . PRO A 1 87 ? -9.178 -28.557 63.927 1.00 35.19 87 PRO A C 1
ATOM 640 O O . PRO A 1 87 ? -10.386 -28.716 63.813 1.00 35.19 87 PRO A O 1
ATOM 643 N N . ASN A 1 88 ? -8.590 -28.100 65.037 1.00 40.12 88 ASN A N 1
ATOM 644 C CA . ASN A 1 88 ? -9.123 -27.375 66.204 1.00 40.12 88 ASN A CA 1
ATOM 645 C C . ASN A 1 88 ? -10.595 -27.568 66.646 1.00 40.12 88 ASN A C 1
ATOM 647 O O . ASN A 1 88 ? -11.539 -27.195 65.954 1.00 40.12 88 ASN A O 1
ATOM 651 N N . MET A 1 89 ? -10.784 -27.979 67.908 1.00 25.50 89 MET A N 1
ATOM 652 C CA . MET A 1 89 ? -12.060 -27.831 68.624 1.00 25.50 89 MET A CA 1
ATOM 653 C C . MET A 1 89 ? -12.078 -26.582 69.518 1.00 25.50 89 MET A C 1
ATOM 655 O O . MET A 1 89 ? -11.257 -26.471 70.424 1.00 25.50 89 MET A O 1
ATOM 659 N N . THR A 1 90 ? -13.108 -25.743 69.366 1.00 25.08 90 THR A N 1
ATOM 660 C CA . THR A 1 90 ? -13.611 -24.838 70.425 1.00 25.08 90 THR A CA 1
ATOM 661 C C . THR A 1 90 ? -15.148 -24.829 70.471 1.00 25.08 90 THR A C 1
ATOM 663 O O . THR A 1 90 ? -15.825 -23.831 70.257 1.00 25.08 90 THR A O 1
ATOM 666 N N . ARG A 1 91 ? -15.698 -26.012 70.759 1.00 29.94 91 ARG A N 1
ATOM 667 C CA . ARG A 1 91 ? -17.028 -26.338 71.331 1.00 29.94 91 ARG A CA 1
ATOM 668 C C . ARG A 1 91 ? -16.844 -27.696 72.057 1.00 29.94 91 ARG A C 1
ATOM 670 O O . ARG A 1 91 ? -15.870 -28.367 71.710 1.00 29.94 91 ARG A O 1
ATOM 677 N N . PRO A 1 92 ? -17.698 -28.146 73.009 1.00 36.12 92 PRO A N 1
ATOM 678 C CA . PRO A 1 92 ? -19.145 -27.892 73.056 1.00 36.12 92 PRO A CA 1
ATOM 679 C C . PRO A 1 92 ? -19.786 -27.670 74.447 1.00 36.12 92 PRO A C 1
ATOM 681 O O . PRO A 1 92 ? -19.199 -27.980 75.473 1.00 36.12 92 PRO A O 1
ATOM 684 N N . GLN A 1 93 ? -21.047 -27.215 74.421 1.00 26.89 93 GLN A N 1
ATOM 685 C CA . GLN A 1 93 ? -22.185 -27.414 75.354 1.00 26.89 93 GLN A CA 1
ATOM 686 C C . GLN A 1 93 ? -23.335 -26.487 74.854 1.00 26.89 93 GLN A C 1
ATOM 688 O O . GLN A 1 93 ? -23.103 -25.707 73.920 1.00 26.89 93 GLN A O 1
ATOM 693 N N . SER A 1 94 ? -24.590 -26.529 75.320 1.00 27.92 94 SER A N 1
ATOM 694 C CA . SER A 1 94 ? -25.474 -27.672 75.654 1.00 27.92 94 SER A CA 1
ATOM 695 C C . SER A 1 94 ? -26.952 -27.264 75.386 1.00 27.92 94 SER A C 1
ATOM 697 O O . SER A 1 94 ? -27.183 -26.243 74.746 1.00 27.92 94 SER A O 1
ATOM 699 N N . GLN A 1 95 ? -27.939 -28.091 75.754 1.00 34.28 95 GLN A N 1
ATOM 700 C CA . GLN A 1 95 ? -29.348 -28.042 75.296 1.00 34.28 95 GLN A CA 1
ATOM 701 C C . GLN A 1 95 ? -30.240 -26.934 75.925 1.00 34.28 95 GLN A C 1
ATOM 703 O O . GLN A 1 95 ? -29.875 -26.360 76.947 1.00 34.28 95 GLN A O 1
ATOM 708 N N . SER A 1 96 ? -31.467 -26.794 75.379 1.00 26.19 96 SER A N 1
ATOM 709 C CA . SER A 1 96 ? -32.705 -26.137 75.897 1.00 26.19 96 SER A CA 1
ATOM 710 C C . SER A 1 96 ? -33.114 -24.745 75.341 1.00 26.19 96 SER A C 1
ATOM 712 O O . SER A 1 96 ? -32.367 -24.116 74.596 1.00 26.19 96 SER A O 1
ATOM 714 N N . SER A 1 97 ? -34.377 -24.363 75.598 1.00 24.44 97 SER A N 1
ATOM 715 C CA . SER A 1 97 ? -35.224 -23.341 74.917 1.00 24.44 97 SER A CA 1
ATOM 716 C C . SER A 1 97 ? -35.574 -22.155 75.860 1.00 24.44 97 SER A C 1
ATOM 718 O O . SER A 1 97 ? -35.200 -22.257 77.028 1.00 24.44 97 SER A O 1
ATOM 720 N N . PRO A 1 98 ? -36.374 -21.109 75.496 1.00 36.06 98 PRO A N 1
ATOM 721 C CA . PRO A 1 98 ? -36.973 -20.676 74.211 1.00 36.06 98 PRO A CA 1
ATOM 722 C C . PRO A 1 98 ? -36.568 -19.183 73.861 1.00 36.06 98 PRO A C 1
ATOM 724 O O . PRO A 1 98 ? -35.504 -18.774 74.320 1.00 36.06 98 PRO A O 1
ATOM 727 N N . PRO A 1 99 ? -37.268 -18.365 73.021 1.00 48.34 99 PRO A N 1
ATOM 728 C CA . PRO A 1 99 ? -36.694 -17.144 72.395 1.00 48.34 99 PRO A CA 1
ATOM 729 C C . PRO A 1 99 ? -36.931 -15.814 73.159 1.00 48.34 99 PRO A C 1
ATOM 731 O O . PRO A 1 99 ? -37.762 -15.768 74.067 1.00 48.34 99 PRO A O 1
ATOM 734 N N . PRO A 1 100 ? -36.267 -14.705 72.746 1.00 34.41 100 PRO A N 1
ATOM 735 C CA . PRO A 1 100 ? -36.994 -13.715 71.922 1.00 34.41 100 PRO A CA 1
ATOM 736 C C . PRO A 1 100 ? -36.201 -13.044 70.763 1.00 34.41 100 PRO A C 1
ATOM 738 O O . PRO A 1 100 ? -34.982 -12.938 70.786 1.00 34.41 100 PRO A O 1
ATOM 741 N N . SER A 1 101 ? -36.964 -12.563 69.771 1.00 33.12 101 SER A N 1
ATOM 742 C CA . SER A 1 101 ? -36.749 -11.444 68.818 1.00 33.12 101 SER A CA 1
ATOM 743 C C . SER A 1 101 ? -35.328 -10.937 68.477 1.00 33.12 101 SER A C 1
ATOM 745 O O . SER A 1 101 ? -34.688 -10.297 69.305 1.00 33.12 101 SER A O 1
ATOM 747 N N . GLY A 1 102 ? -34.905 -11.043 67.201 1.00 31.03 102 GLY A N 1
ATOM 748 C CA . GLY A 1 102 ? -33.625 -10.449 66.756 1.00 31.03 102 GLY A CA 1
ATOM 749 C C . GLY A 1 102 ? -33.205 -10.566 65.275 1.00 31.03 102 GLY A C 1
ATOM 750 O O . GLY A 1 102 ? -32.018 -10.707 65.027 1.00 31.03 102 GLY A O 1
ATOM 751 N N . THR A 1 103 ? -34.135 -10.489 64.310 1.00 30.41 103 THR A N 1
ATOM 752 C CA . THR A 1 103 ? -33.880 -10.345 62.844 1.00 30.41 103 THR A CA 1
ATOM 753 C C . THR A 1 103 ? -33.101 -11.473 62.127 1.00 30.41 103 THR A C 1
ATOM 755 O O . THR A 1 103 ? -31.938 -11.749 62.392 1.00 30.41 103 THR A O 1
ATOM 758 N N . SER A 1 104 ? -33.723 -12.095 61.118 1.00 33.22 104 SER A N 1
ATOM 759 C CA . SER A 1 104 ? -33.117 -13.170 60.309 1.00 33.22 104 SER A CA 1
ATOM 760 C C . SER A 1 104 ? -32.395 -12.648 59.059 1.00 33.22 104 SER A C 1
ATOM 762 O O . SER A 1 104 ? -32.982 -11.872 58.307 1.00 33.22 104 SER A O 1
ATOM 764 N N . ILE A 1 105 ? -31.227 -13.218 58.737 1.00 34.22 105 ILE A N 1
ATOM 765 C CA . ILE A 1 105 ? -30.753 -13.403 57.350 1.00 34.22 105 ILE A CA 1
ATOM 766 C C . ILE A 1 105 ? -30.373 -14.885 57.179 1.00 34.22 105 ILE A C 1
ATOM 768 O O . ILE A 1 105 ? -29.915 -15.530 58.123 1.00 34.22 105 ILE A O 1
ATOM 772 N N . ALA A 1 106 ? -30.653 -15.462 56.008 1.00 32.53 106 ALA A N 1
ATOM 773 C CA . ALA A 1 106 ? -30.871 -16.900 55.871 1.00 32.53 106 ALA A CA 1
ATOM 774 C C . ALA A 1 106 ? -29.746 -17.691 55.171 1.00 32.53 106 ALA A C 1
ATOM 776 O O . ALA A 1 106 ? -29.188 -17.264 54.167 1.00 32.53 106 ALA A O 1
ATOM 777 N N . ARG A 1 107 ? -29.570 -18.938 55.640 1.00 34.75 107 ARG A N 1
ATOM 778 C CA . ARG A 1 107 ? -29.405 -20.154 54.814 1.00 34.75 107 ARG A CA 1
ATOM 779 C C . ARG A 1 107 ? -28.364 -20.082 53.680 1.00 34.75 107 ARG A C 1
ATOM 781 O O . ARG A 1 107 ? -28.717 -19.987 52.506 1.00 34.75 107 ARG A O 1
ATOM 788 N N . THR A 1 108 ? -27.091 -20.278 54.021 1.00 35.44 108 THR A N 1
ATOM 789 C CA . THR A 1 108 ? -26.012 -20.499 53.044 1.00 35.44 108 THR A CA 1
ATOM 790 C C . THR A 1 108 ? -26.323 -21.698 52.137 1.00 35.44 108 THR A C 1
ATOM 792 O O . THR A 1 108 ? -26.581 -22.803 52.619 1.00 35.44 108 THR A O 1
ATOM 795 N N . MET A 1 109 ? -26.308 -21.486 50.821 1.00 39.84 109 MET A N 1
ATOM 796 C CA . MET A 1 109 ? -26.487 -22.543 49.818 1.00 39.84 109 MET A CA 1
ATOM 797 C C . MET A 1 109 ? -25.156 -23.244 49.490 1.00 39.84 109 MET A C 1
ATOM 799 O O . MET A 1 109 ? -24.086 -22.804 49.908 1.00 39.84 109 MET A O 1
ATOM 803 N N . SER A 1 110 ? -25.218 -24.343 48.730 1.00 51.81 110 SER A N 1
ATOM 804 C CA . SER A 1 110 ? -24.024 -25.004 48.176 1.00 51.81 110 SER A CA 1
ATOM 805 C C . SER A 1 110 ? -23.191 -24.021 47.329 1.00 51.81 110 SER A C 1
ATOM 807 O O . SER A 1 110 ? -23.796 -23.254 46.577 1.00 51.81 110 SER A O 1
ATOM 809 N N . PRO A 1 111 ? -21.841 -24.078 47.342 1.00 61.00 111 PRO A N 1
ATOM 810 C CA . PRO A 1 111 ? -20.986 -23.245 46.481 1.00 61.00 111 PRO A CA 1
ATOM 811 C C . PRO A 1 111 ? -21.298 -23.343 44.977 1.00 61.00 111 PRO A C 1
ATOM 813 O O . PRO A 1 111 ? -20.990 -22.428 44.217 1.00 61.00 111 PRO A O 1
ATOM 816 N N . PHE A 1 112 ? -21.934 -24.439 44.551 1.00 60.94 112 PHE A N 1
ATOM 817 C CA . PHE A 1 112 ? -22.345 -24.685 43.165 1.00 60.94 112 PHE A CA 1
ATOM 818 C C . PHE A 1 112 ? -23.802 -24.293 42.860 1.00 60.94 112 PHE A C 1
ATOM 820 O O . PHE A 1 112 ? -24.237 -24.433 41.724 1.00 60.94 112 PHE A O 1
ATOM 827 N N . ALA A 1 113 ? -24.571 -23.779 43.828 1.00 58.25 113 ALA A N 1
ATOM 828 C CA . ALA A 1 113 ? -25.985 -23.429 43.622 1.00 58.25 113 ALA A CA 1
ATOM 829 C C . ALA A 1 113 ? -26.208 -22.279 42.615 1.00 58.25 113 ALA A C 1
ATOM 831 O O . ALA A 1 113 ? -27.316 -22.114 42.115 1.00 58.25 113 ALA A O 1
ATOM 832 N N . ALA A 1 114 ? -25.158 -21.509 42.310 1.00 64.56 114 ALA A N 1
ATOM 833 C CA . ALA A 1 114 ? -25.141 -20.450 41.298 1.00 64.56 114 ALA A CA 1
ATOM 834 C C . ALA A 1 114 ? -24.406 -20.851 39.995 1.00 64.56 114 ALA A C 1
ATOM 836 O O . ALA A 1 114 ? -24.010 -19.978 39.226 1.00 64.56 114 ALA A O 1
ATOM 837 N N . TRP A 1 115 ? -24.166 -22.149 39.770 1.00 83.31 115 TRP A N 1
ATOM 838 C CA . TRP A 1 115 ? -23.477 -22.687 38.590 1.00 83.31 115 TRP A CA 1
ATOM 839 C C . TRP A 1 115 ? -24.405 -23.647 37.838 1.00 83.31 115 TRP A C 1
ATOM 841 O O . TRP A 1 115 ? -24.973 -24.549 38.458 1.00 83.31 115 TRP A O 1
ATOM 851 N N . ASP A 1 116 ? -24.526 -23.516 36.515 1.00 84.06 116 ASP A N 1
ATOM 852 C CA . ASP A 1 116 ? -25.297 -24.478 35.717 1.00 84.06 116 ASP A CA 1
ATOM 853 C C . ASP A 1 116 ? -24.561 -25.825 35.536 1.00 84.06 116 ASP A C 1
ATOM 855 O O . ASP A 1 116 ? -23.380 -25.971 35.861 1.00 84.06 116 ASP A O 1
ATOM 859 N N . ALA A 1 117 ? -25.265 -26.850 35.050 1.00 81.81 117 ALA A N 1
ATOM 860 C CA . ALA A 1 117 ? -24.717 -28.204 34.931 1.00 81.81 117 ALA A CA 1
ATOM 861 C C . ALA A 1 117 ? -23.563 -28.331 33.910 1.00 81.81 117 ALA A C 1
ATOM 863 O O . ALA A 1 117 ? -22.713 -29.213 34.053 1.00 81.81 117 ALA A O 1
ATOM 864 N N . ASN A 1 118 ? -23.500 -27.464 32.893 1.00 83.81 118 ASN A N 1
ATOM 865 C CA . ASN A 1 118 ? -22.382 -27.411 31.951 1.00 83.81 118 ASN A CA 1
ATOM 866 C C . ASN A 1 118 ? -21.186 -26.676 32.565 1.00 83.81 118 ASN A C 1
ATOM 868 O O . ASN A 1 118 ? -20.065 -27.171 32.447 1.00 83.81 118 ASN A O 1
ATOM 872 N N . ASP A 1 119 ? -21.421 -25.567 33.274 1.00 89.00 119 ASP A N 1
ATOM 873 C CA . ASP A 1 119 ? -20.387 -24.846 34.030 1.00 89.00 119 ASP A CA 1
ATOM 874 C C . ASP A 1 119 ? -19.730 -25.769 35.076 1.00 89.00 119 ASP A C 1
ATOM 876 O O . ASP A 1 119 ? -18.503 -25.860 35.158 1.00 89.00 119 ASP A O 1
ATOM 880 N N . GLN A 1 120 ? -20.534 -26.541 35.819 1.00 87.62 120 GLN A N 1
ATOM 881 C CA . GLN A 1 120 ? -20.041 -27.550 36.765 1.00 87.62 120 GLN A CA 1
ATOM 882 C C . GLN A 1 120 ? -19.233 -28.661 36.068 1.00 87.62 120 GLN A C 1
ATOM 884 O O . GLN A 1 120 ? -18.149 -29.011 36.543 1.00 87.62 120 GLN A O 1
ATOM 889 N N . ARG A 1 121 ? -19.705 -29.193 34.927 1.00 87.44 121 ARG A N 1
ATOM 890 C CA . ARG A 1 121 ? -18.979 -30.218 34.147 1.00 87.44 121 ARG A CA 1
ATOM 891 C C . ARG A 1 121 ? -17.628 -29.699 33.654 1.00 87.44 121 ARG A C 1
ATOM 893 O O . ARG A 1 121 ? -16.615 -30.373 33.834 1.00 87.44 121 ARG A O 1
ATOM 900 N N . ALA A 1 122 ? -17.603 -28.512 33.052 1.00 87.69 122 ALA A N 1
ATOM 901 C CA . ALA A 1 122 ? -16.385 -27.914 32.518 1.00 87.69 122 ALA A CA 1
ATOM 902 C C . ALA A 1 122 ? -15.387 -27.574 33.641 1.00 87.69 122 ALA A C 1
ATOM 904 O O . ALA A 1 122 ? -14.203 -27.876 33.510 1.00 87.69 122 ALA A O 1
ATOM 905 N N . PHE A 1 123 ? -15.829 -27.066 34.794 1.00 91.56 123 PHE A N 1
ATOM 906 C CA . PHE A 1 123 ? -14.931 -26.854 35.935 1.00 91.56 123 PHE A CA 1
ATOM 907 C C . PHE A 1 123 ? -14.404 -28.166 36.539 1.00 91.56 123 PHE A C 1
ATOM 909 O O . PHE A 1 123 ? -13.234 -28.252 36.917 1.00 91.56 123 PHE A O 1
ATOM 916 N N . HIS A 1 124 ? -15.222 -29.222 36.576 1.00 86.12 124 HIS A N 1
ATOM 917 C CA . HIS A 1 124 ? -14.767 -30.550 36.986 1.00 86.12 124 HIS A CA 1
ATOM 918 C C . HIS A 1 124 ? -13.699 -31.109 36.030 1.00 86.12 124 HIS A C 1
ATOM 920 O O . HIS A 1 124 ? -12.702 -31.666 36.489 1.00 86.12 124 HIS A O 1
ATOM 926 N N . TYR A 1 125 ? -13.856 -30.918 34.717 1.00 86.00 125 TYR A N 1
ATOM 927 C CA . TYR A 1 125 ? -12.843 -31.298 33.727 1.00 86.00 125 TYR A CA 1
ATOM 928 C C . TYR A 1 125 ? -11.550 -30.471 33.871 1.00 86.00 125 TYR A C 1
ATOM 930 O O . TYR A 1 125 ? -10.456 -31.029 33.793 1.00 86.00 125 TYR A O 1
ATOM 938 N N . TYR A 1 126 ? -11.650 -29.179 34.213 1.00 89.00 126 TYR A N 1
ATOM 939 C CA . TYR A 1 126 ? -10.474 -28.335 34.460 1.00 89.00 126 TYR A CA 1
ATOM 940 C C . TYR A 1 126 ? -9.609 -28.896 35.592 1.00 89.00 126 TYR A C 1
ATOM 942 O O . TYR A 1 126 ? -8.417 -29.137 35.407 1.00 89.00 126 TYR A O 1
ATOM 950 N N . ARG A 1 127 ? -10.223 -29.162 36.754 1.00 86.81 127 ARG A N 1
ATOM 951 C CA . ARG A 1 127 ? -9.506 -29.604 37.963 1.00 86.81 127 ARG A CA 1
ATOM 952 C C . ARG A 1 127 ? -8.899 -31.004 37.857 1.00 86.81 127 ARG A C 1
ATOM 954 O O . ARG A 1 127 ? -7.911 -31.258 38.535 1.00 86.81 127 ARG A O 1
ATOM 961 N N . ASN A 1 128 ? -9.503 -31.899 37.073 1.00 81.94 128 ASN A N 1
ATOM 962 C CA . ASN A 1 128 ? -9.087 -33.304 36.985 1.00 81.94 128 ASN A CA 1
ATOM 963 C C . ASN A 1 128 ? -8.286 -33.643 35.716 1.00 81.94 128 ASN A C 1
ATOM 965 O O . ASN A 1 128 ? -7.673 -34.706 35.673 1.00 81.94 128 ASN A O 1
ATOM 969 N N . CYS A 1 129 ? -8.303 -32.783 34.690 1.00 81.44 129 CYS A N 1
ATOM 970 C CA . CYS A 1 129 ? -7.620 -33.026 33.416 1.00 81.44 129 CYS A CA 1
ATOM 971 C C . CYS A 1 129 ? -6.773 -31.816 32.992 1.00 81.44 129 CYS A C 1
ATOM 973 O O . CYS A 1 129 ? -5.551 -31.914 32.914 1.00 81.44 129 CYS A O 1
ATOM 975 N N . SER A 1 130 ? -7.390 -30.653 32.756 1.00 84.62 130 SER A N 1
ATOM 976 C CA . SER A 1 130 ? -6.699 -29.499 32.149 1.00 84.62 130 SER A CA 1
ATOM 977 C C . SER A 1 130 ? -5.528 -28.972 32.985 1.00 84.62 130 SER A C 1
ATOM 979 O O . SER A 1 130 ? -4.478 -28.657 32.433 1.00 84.62 130 SER A O 1
ATOM 981 N N . VAL A 1 131 ? -5.670 -28.930 34.315 1.00 80.31 131 VAL A N 1
ATOM 982 C CA . VAL A 1 131 ? -4.605 -28.502 35.244 1.00 80.31 131 VAL A CA 1
ATOM 983 C C . VAL A 1 131 ? -3.341 -29.362 35.130 1.00 80.31 131 VAL A C 1
ATOM 985 O O . VAL A 1 131 ? -2.238 -28.837 35.241 1.00 80.31 131 VAL A O 1
ATOM 988 N N . THR A 1 132 ? -3.489 -30.671 34.921 1.00 74.44 132 THR A N 1
ATOM 989 C CA . THR A 1 132 ? -2.370 -31.629 34.872 1.00 74.44 132 THR A CA 1
ATOM 990 C C . THR A 1 132 ? -1.799 -31.840 33.474 1.00 74.44 132 THR A C 1
ATOM 992 O O . THR A 1 132 ? -0.669 -32.305 33.358 1.00 74.44 132 THR A O 1
ATOM 995 N N . SER A 1 133 ? -2.573 -31.532 32.430 1.00 73.62 133 SER A N 1
ATOM 996 C CA . SER A 1 133 ? -2.197 -31.777 31.032 1.00 73.62 133 SER A CA 1
ATOM 997 C C . SER A 1 133 ? -1.624 -30.550 30.319 1.00 73.62 133 SER A C 1
ATOM 999 O O . SER A 1 133 ? -0.829 -30.729 29.403 1.00 73.62 133 SER A O 1
ATOM 1001 N N . LEU A 1 134 ? -2.014 -29.329 30.716 1.00 74.94 134 LEU A N 1
ATOM 1002 C CA . LEU A 1 134 ? -1.671 -28.093 29.991 1.00 74.94 134 LEU A CA 1
ATOM 1003 C C . LEU A 1 134 ? -0.562 -27.241 30.630 1.00 74.94 134 LEU A C 1
ATOM 1005 O O . LEU A 1 134 ? -0.007 -26.352 29.979 1.00 74.94 134 LEU A O 1
ATOM 1009 N N . PHE A 1 135 ? -0.272 -27.465 31.914 1.00 74.88 135 PHE A N 1
ATOM 1010 C CA . PHE A 1 135 ? 0.601 -26.612 32.724 1.00 74.88 135 PHE A CA 1
ATOM 1011 C C . PHE A 1 135 ? 1.749 -27.419 33.337 1.00 74.88 135 PHE A C 1
ATOM 1013 O O . PHE A 1 135 ? 1.583 -28.574 33.733 1.00 74.88 135 PHE A O 1
ATOM 1020 N N . THR A 1 136 ? 2.930 -26.809 33.427 1.00 64.56 136 THR A N 1
ATOM 1021 C CA . THR A 1 136 ? 4.145 -27.477 33.907 1.00 64.56 136 THR A CA 1
ATOM 1022 C C . THR A 1 136 ? 4.187 -27.579 35.434 1.00 64.56 136 THR A C 1
ATOM 1024 O O . THR A 1 136 ? 3.494 -26.867 36.165 1.00 64.56 136 THR A O 1
ATOM 1027 N N . GLN A 1 137 ? 5.033 -28.477 35.955 1.00 56.47 137 GLN A N 1
ATOM 1028 C CA . GLN A 1 137 ? 5.147 -28.691 37.404 1.00 56.47 137 GLN A CA 1
ATOM 1029 C C . GLN A 1 137 ? 5.579 -27.422 38.161 1.00 56.47 137 GLN A C 1
ATOM 1031 O O . GLN A 1 137 ? 5.077 -27.194 39.262 1.00 56.47 137 GLN A O 1
ATOM 1036 N N . ALA A 1 138 ? 6.412 -26.569 37.552 1.00 51.25 138 ALA A N 1
ATOM 1037 C CA . ALA A 1 138 ? 6.910 -25.326 38.147 1.00 51.25 138 ALA A CA 1
ATOM 1038 C C . ALA A 1 138 ? 5.790 -24.328 38.503 1.00 51.25 138 ALA A C 1
ATOM 1040 O O . ALA A 1 138 ? 5.851 -23.675 39.541 1.00 51.25 138 ALA A O 1
ATOM 1041 N N . THR A 1 139 ? 4.730 -24.246 37.689 1.00 58.62 139 THR A N 1
ATOM 1042 C CA . THR A 1 139 ? 3.578 -23.350 37.925 1.00 58.62 139 THR A CA 1
ATOM 1043 C C . THR A 1 139 ? 2.354 -24.079 38.499 1.00 58.62 139 THR A C 1
ATOM 1045 O O . THR A 1 139 ? 1.319 -23.467 38.769 1.00 58.62 139 THR A O 1
ATOM 1048 N N . SER A 1 140 ? 2.456 -25.391 38.745 1.00 62.78 140 SER A N 1
ATOM 1049 C CA . SER A 1 140 ? 1.319 -26.254 39.103 1.00 62.78 140 SER A CA 1
ATOM 1050 C C . SER A 1 140 ? 0.541 -25.818 40.351 1.00 62.78 140 SER A C 1
ATOM 1052 O O . SER A 1 140 ? -0.676 -25.987 40.389 1.00 62.78 140 SER A O 1
ATOM 1054 N N . THR A 1 141 ? 1.180 -25.215 41.360 1.00 72.94 141 THR A N 1
ATOM 1055 C CA . THR A 1 141 ? 0.481 -24.757 42.580 1.00 72.94 141 THR A CA 1
ATOM 1056 C C . THR A 1 141 ? -0.520 -23.633 42.285 1.00 72.94 141 THR A C 1
ATOM 1058 O O . THR A 1 141 ? -1.634 -23.648 42.819 1.00 72.94 141 THR A O 1
ATOM 1061 N N . PHE A 1 142 ? -0.165 -22.705 41.395 1.00 81.75 142 PHE A N 1
ATOM 1062 C CA . PHE A 1 142 ? -1.021 -21.602 40.962 1.00 81.75 142 PHE A CA 1
ATOM 1063 C C . PHE A 1 142 ? -2.247 -22.125 40.201 1.00 81.75 142 PHE A C 1
ATOM 1065 O O . PHE A 1 142 ? -3.387 -21.889 40.615 1.00 81.75 142 PHE A O 1
ATOM 1072 N N . TRP A 1 143 ? -2.023 -22.942 39.170 1.00 84.44 143 TRP A N 1
ATOM 1073 C CA . TRP A 1 143 ? -3.092 -23.505 38.338 1.00 84.44 143 TRP A CA 1
ATOM 1074 C C . TRP A 1 143 ? -3.963 -24.545 39.065 1.00 84.44 143 TRP A C 1
ATOM 1076 O O . TRP A 1 143 ? -5.165 -24.615 38.825 1.00 84.44 143 TRP A O 1
ATOM 1086 N N . ALA A 1 144 ? -3.411 -25.322 40.004 1.00 83.00 144 ALA A N 1
ATOM 1087 C CA . ALA A 1 144 ? -4.158 -26.354 40.732 1.00 83.00 144 ALA A CA 1
ATOM 1088 C C . ALA A 1 144 ? -4.898 -25.852 41.984 1.00 83.00 144 ALA A C 1
ATOM 1090 O O . ALA A 1 144 ? -5.791 -26.547 42.481 1.00 83.00 144 ALA A O 1
ATOM 1091 N N . ARG A 1 145 ? -4.530 -24.685 42.538 1.00 83.62 145 ARG A N 1
ATOM 1092 C CA . ARG A 1 145 ? -5.105 -24.181 43.804 1.00 83.62 145 ARG A CA 1
ATOM 1093 C C . ARG A 1 145 ? -5.612 -22.747 43.731 1.00 83.62 145 ARG A C 1
ATOM 1095 O O . ARG A 1 145 ? -6.747 -22.514 44.133 1.00 83.62 145 ARG A O 1
ATOM 1102 N N . ILE A 1 146 ? -4.805 -21.816 43.228 1.00 83.75 146 ILE A N 1
ATOM 1103 C CA . ILE A 1 146 ? -5.121 -20.379 43.253 1.00 83.75 146 ILE A CA 1
ATOM 1104 C C . ILE A 1 146 ? -6.208 -20.061 42.222 1.00 83.75 146 ILE A C 1
ATOM 1106 O O . ILE A 1 146 ? -7.260 -19.536 42.582 1.00 83.75 146 ILE A O 1
ATOM 1110 N N . VAL A 1 147 ? -6.017 -20.473 40.966 1.00 88.38 147 VAL A N 1
ATOM 1111 C CA . VAL A 1 147 ? -7.006 -20.250 39.899 1.00 88.38 147 VAL A CA 1
ATOM 1112 C C . VAL A 1 147 ? -8.358 -20.936 40.205 1.00 88.38 147 VAL A C 1
ATOM 1114 O O . VAL A 1 147 ? -9.386 -20.262 40.124 1.00 88.38 147 VAL A O 1
ATOM 1117 N N . PRO A 1 148 ? -8.418 -22.206 40.672 1.00 89.00 148 PRO A N 1
ATOM 1118 C CA . PRO A 1 148 ? -9.664 -22.831 41.121 1.00 89.00 148 PRO A CA 1
ATOM 1119 C C . PRO A 1 148 ? -10.351 -22.172 42.320 1.00 89.00 148 PRO A C 1
ATOM 1121 O O . PRO A 1 148 ? -11.564 -22.318 42.438 1.00 89.00 148 PRO A O 1
ATOM 1124 N N . ALA A 1 149 ? -9.623 -21.495 43.216 1.00 85.19 149 ALA A N 1
ATOM 1125 C CA . ALA A 1 149 ? -10.236 -20.737 44.309 1.00 85.19 149 ALA A CA 1
ATOM 1126 C C . ALA A 1 149 ? -10.904 -19.466 43.766 1.00 85.19 149 ALA A C 1
ATOM 1128 O O . ALA A 1 149 ? -12.105 -19.269 43.956 1.00 85.19 149 ALA A O 1
ATOM 1129 N N . LEU A 1 150 ? -10.163 -18.685 42.974 1.00 86.19 150 LEU A N 1
ATOM 1130 C CA . LEU A 1 150 ? -10.655 -17.452 42.357 1.00 86.19 150 LEU A CA 1
ATOM 1131 C C . LEU A 1 150 ? -11.823 -17.694 41.384 1.00 86.19 150 LEU A C 1
ATOM 1133 O O . LEU A 1 150 ? -12.657 -16.817 41.218 1.00 86.19 150 LEU A O 1
ATOM 1137 N N . CYS A 1 151 ? -11.983 -18.895 40.817 1.00 89.50 151 CYS A N 1
ATOM 1138 C CA . CYS A 1 151 ? -13.187 -19.255 40.052 1.00 89.50 151 CYS A CA 1
ATOM 1139 C C . CYS A 1 151 ? -14.495 -19.208 40.870 1.00 89.50 151 CYS A C 1
ATOM 1141 O O . CYS A 1 151 ? -15.571 -19.054 40.290 1.00 89.50 151 CYS A O 1
ATOM 1143 N N . PHE A 1 152 ? -14.455 -19.364 42.197 1.00 85.88 152 PHE A N 1
ATOM 1144 C CA . PHE A 1 152 ? -15.655 -19.219 43.029 1.00 85.88 152 PHE A CA 1
ATOM 1145 C C . PHE A 1 152 ? -15.971 -17.754 43.331 1.00 85.88 152 PHE A C 1
ATOM 1147 O O . PHE A 1 152 ? -17.146 -17.392 43.341 1.00 85.88 152 PHE A O 1
ATOM 1154 N N . GLU A 1 153 ? -14.941 -16.932 43.510 1.00 82.62 153 GLU A N 1
ATOM 1155 C CA . GLU A 1 153 ? -15.041 -15.536 43.947 1.00 82.62 153 GLU A CA 1
ATOM 1156 C C . GLU A 1 153 ? -15.236 -14.565 42.768 1.00 82.62 153 GLU A C 1
ATOM 1158 O O . GLU A 1 153 ? -16.097 -13.692 42.832 1.00 82.62 153 GLU A O 1
ATOM 1163 N N . GLU A 1 154 ? -14.517 -14.765 41.659 1.00 86.81 154 GLU A N 1
ATOM 1164 C CA . GLU A 1 154 ? -14.418 -13.826 40.536 1.00 86.81 154 GLU A CA 1
ATOM 1165 C C . GLU A 1 154 ? -15.056 -14.372 39.240 1.00 86.81 154 GLU A C 1
ATOM 1167 O O . GLU A 1 154 ? -14.534 -15.317 38.631 1.00 86.81 154 GLU A O 1
ATOM 1172 N N . PRO A 1 155 ? -16.170 -13.785 38.748 1.00 88.25 155 PRO A N 1
ATOM 1173 C CA . PRO A 1 155 ? -16.863 -14.273 37.552 1.00 88.25 155 PRO A CA 1
ATOM 1174 C C . PRO A 1 155 ? -16.021 -14.226 36.269 1.00 88.25 155 PRO A C 1
ATOM 1176 O O . PRO A 1 155 ? -16.112 -15.142 35.454 1.00 88.25 155 PRO A O 1
ATOM 1179 N N . ALA A 1 156 ? -15.171 -13.208 36.089 1.00 90.12 156 ALA A N 1
ATOM 1180 C CA . ALA A 1 156 ? -14.305 -13.100 34.909 1.00 90.12 156 ALA A CA 1
ATOM 1181 C C . ALA A 1 156 ? -13.317 -14.279 34.820 1.00 90.12 156 ALA A C 1
ATOM 1183 O O . ALA A 1 156 ? -13.229 -14.947 33.788 1.00 90.12 156 ALA A O 1
ATOM 1184 N N . VAL A 1 157 ? -12.663 -14.591 35.946 1.00 91.25 157 VAL A N 1
ATOM 1185 C CA . VAL A 1 157 ? -11.756 -15.738 36.113 1.00 91.25 157 VAL A CA 1
ATOM 1186 C C . VAL A 1 157 ? -12.499 -17.050 35.867 1.00 91.25 157 VAL A C 1
ATOM 1188 O O . VAL A 1 157 ? -12.031 -17.882 35.090 1.00 91.25 157 VAL A O 1
ATOM 1191 N N . ARG A 1 158 ? -13.685 -17.215 36.477 1.00 92.06 158 ARG A N 1
ATOM 1192 C CA . ARG A 1 158 ? -14.543 -18.394 36.294 1.00 92.06 158 ARG A CA 1
ATOM 1193 C C . ARG A 1 158 ? -14.794 -18.670 34.818 1.00 92.06 158 ARG A C 1
ATOM 1195 O O . ARG A 1 158 ? -14.460 -19.746 34.333 1.00 92.06 158 ARG A O 1
ATOM 1202 N N . TYR A 1 159 ? -15.389 -17.713 34.111 1.00 93.88 159 TYR A N 1
ATOM 1203 C CA . TYR A 1 159 ? -15.849 -17.934 32.746 1.00 93.88 159 TYR A CA 1
ATOM 1204 C C . TYR A 1 159 ? -14.685 -18.186 31.775 1.00 93.88 159 TYR A C 1
ATOM 1206 O O . TYR A 1 159 ? -14.794 -19.083 30.943 1.00 93.88 159 TYR A O 1
ATOM 1214 N N . ALA A 1 160 ? -13.542 -17.507 31.935 1.00 94.38 160 ALA A N 1
ATOM 1215 C CA . ALA A 1 160 ? -12.349 -17.780 31.129 1.00 94.38 160 ALA A CA 1
ATOM 1216 C C . ALA A 1 160 ? -11.790 -19.204 31.363 1.00 94.38 160 ALA A C 1
ATOM 1218 O O . ALA A 1 160 ? -11.466 -19.913 30.410 1.00 94.38 160 ALA A O 1
ATOM 1219 N N . VAL A 1 161 ? -11.768 -19.686 32.613 1.00 94.00 161 VAL A N 1
ATOM 1220 C CA . VAL A 1 161 ? -11.378 -21.074 32.935 1.00 94.00 161 VAL A CA 1
ATOM 1221 C C . VAL A 1 161 ? -12.343 -22.103 32.329 1.00 94.00 161 VAL A C 1
ATOM 1223 O O . VAL A 1 161 ? -11.904 -23.169 31.889 1.00 94.00 161 VAL A O 1
ATOM 1226 N N . LEU A 1 162 ? -13.643 -21.795 32.235 1.00 93.00 162 LEU A N 1
ATOM 1227 C CA . LEU A 1 162 ? -14.610 -22.659 31.546 1.00 93.00 162 LEU A CA 1
ATOM 1228 C C . LEU A 1 162 ? -14.360 -22.734 30.030 1.00 93.00 162 LEU A C 1
ATOM 1230 O O . LEU A 1 162 ? -14.550 -23.810 29.460 1.00 93.00 162 LEU A O 1
ATOM 1234 N N . VAL A 1 163 ? -13.892 -21.651 29.392 1.00 92.44 163 VAL A N 1
ATOM 1235 C CA . VAL A 1 163 ? -13.467 -21.664 27.978 1.00 92.44 163 VAL A CA 1
ATOM 1236 C C . VAL A 1 163 ? -12.251 -22.568 27.794 1.00 92.44 163 VAL A C 1
ATOM 1238 O O . VAL A 1 163 ? -12.342 -23.528 27.035 1.00 92.44 163 VAL A O 1
ATOM 1241 N N . ILE A 1 164 ? -11.158 -22.340 28.538 1.00 89.81 164 ILE A N 1
ATOM 1242 C CA . ILE A 1 164 ? -9.936 -23.175 28.485 1.00 89.81 164 ILE A CA 1
ATOM 1243 C C . ILE A 1 164 ? -10.289 -24.656 28.670 1.00 89.81 164 ILE A C 1
ATOM 1245 O O . ILE A 1 164 ? -9.808 -25.526 27.945 1.00 89.81 164 ILE A O 1
ATOM 1249 N N . SER A 1 165 ? -11.171 -24.952 29.627 1.00 88.75 165 SER A N 1
ATOM 1250 C CA . SER A 1 165 ? -11.607 -26.318 29.896 1.00 88.75 165 SER A CA 1
ATOM 1251 C C . SER A 1 165 ? -12.435 -26.927 28.764 1.00 88.75 165 SER A C 1
ATOM 1253 O O . SER A 1 165 ? -12.223 -28.088 28.419 1.00 88.75 165 SER A O 1
ATOM 1255 N N . ASN A 1 166 ? -13.350 -26.167 28.152 1.00 87.62 166 ASN A N 1
ATOM 1256 C CA . ASN A 1 166 ? -14.121 -26.670 27.020 1.00 87.62 166 ASN A CA 1
ATOM 1257 C C . ASN A 1 166 ? -13.260 -26.833 25.763 1.00 87.62 166 ASN A C 1
ATOM 1259 O O . ASN A 1 166 ? -13.409 -27.846 25.094 1.00 87.62 166 ASN A O 1
ATOM 1263 N N . LEU A 1 167 ? -12.324 -25.922 25.481 1.00 84.12 167 LEU A N 1
ATOM 1264 C CA . LEU A 1 167 ? -11.367 -26.071 24.380 1.00 84.12 167 LEU A CA 1
ATOM 1265 C C . LEU A 1 167 ? -10.487 -27.316 24.575 1.00 84.12 167 LEU A C 1
ATOM 1267 O O . LEU A 1 167 ? -10.348 -28.112 23.651 1.00 84.12 167 LEU A O 1
ATOM 1271 N N . HIS A 1 168 ? -9.981 -27.549 25.793 1.00 82.62 168 HIS A N 1
ATOM 1272 C CA . HIS A 1 168 ? -9.240 -28.768 26.137 1.00 82.62 168 HIS A CA 1
ATOM 1273 C C . HIS A 1 168 ? -10.104 -30.026 25.943 1.00 82.62 168 HIS A C 1
ATOM 1275 O O . HIS A 1 168 ? -9.664 -30.996 25.329 1.00 82.62 168 HIS A O 1
ATOM 1281 N N . GLN A 1 169 ? -11.366 -29.998 26.392 1.00 80.50 169 GLN A N 1
ATOM 1282 C CA . GLN A 1 169 ? -12.285 -31.127 26.225 1.00 80.50 169 GLN A CA 1
ATOM 1283 C C . GLN A 1 169 ? -12.644 -31.380 24.752 1.00 80.50 169 GLN A C 1
ATOM 1285 O O . GLN A 1 169 ? -12.783 -32.532 24.352 1.00 80.50 169 GLN A O 1
ATOM 1290 N N . SER A 1 170 ? -12.783 -30.334 23.937 1.00 73.88 170 SER A N 1
ATOM 1291 C CA . SER A 1 170 ? -13.122 -30.449 22.514 1.00 73.88 170 SER A CA 1
ATOM 1292 C C . SER A 1 170 ? -11.938 -30.927 21.667 1.00 73.88 170 SER A C 1
ATOM 1294 O O . SER A 1 170 ? -12.144 -31.679 20.720 1.00 73.88 170 SER A O 1
ATOM 1296 N N . ALA A 1 171 ? -10.707 -30.542 22.020 1.00 67.19 171 ALA A N 1
ATOM 1297 C CA . ALA A 1 171 ? -9.495 -30.976 21.325 1.00 67.19 171 ALA A CA 1
ATOM 1298 C C . ALA A 1 171 ? -9.104 -32.440 21.620 1.00 67.19 171 ALA A C 1
ATOM 1300 O O . ALA A 1 171 ? -8.493 -33.083 20.768 1.00 67.19 171 ALA A O 1
ATOM 1301 N N . TYR A 1 172 ? -9.454 -32.972 22.802 1.00 62.41 172 TYR A N 1
ATOM 1302 C CA . TYR A 1 172 ? -8.925 -34.260 23.294 1.00 62.41 172 TYR A CA 1
ATOM 1303 C C . TYR A 1 172 ? -9.973 -35.251 23.836 1.00 62.41 172 TYR A C 1
ATOM 1305 O O . TYR A 1 172 ? -9.615 -36.330 24.302 1.00 62.41 172 TYR A O 1
ATOM 1313 N N . GLY A 1 173 ? -11.266 -34.915 23.809 1.00 49.31 173 GLY A N 1
ATOM 1314 C CA . GLY A 1 173 ? -12.315 -35.646 24.536 1.00 49.31 173 GLY A CA 1
ATOM 1315 C C . GLY A 1 173 ? -13.250 -36.547 23.720 1.00 49.31 173 GLY A C 1
ATOM 1316 O O . GLY A 1 173 ? -14.294 -36.921 24.256 1.00 49.31 173 GLY A O 1
ATOM 1317 N N . GLY A 1 174 ? -12.951 -36.886 22.457 1.00 39.28 174 GLY A N 1
ATOM 1318 C CA . GLY A 1 174 ? -13.872 -37.680 21.628 1.00 39.28 174 GLY A CA 1
ATOM 1319 C C . GLY A 1 174 ? -13.246 -38.464 20.466 1.00 39.28 174 GLY A C 1
ATOM 1320 O O . GLY A 1 174 ? -12.669 -37.881 19.556 1.00 39.28 174 GLY A O 1
ATOM 1321 N N . ASN A 1 175 ? -13.433 -39.791 20.490 1.00 32.72 175 ASN A N 1
ATOM 1322 C CA . ASN A 1 175 ? -13.230 -40.791 19.426 1.00 32.72 175 ASN A CA 1
ATOM 1323 C C . ASN A 1 175 ? -12.446 -40.363 18.163 1.00 32.72 175 ASN A C 1
ATOM 1325 O O . ASN A 1 175 ? -13.035 -40.139 17.104 1.00 32.72 175 ASN A O 1
ATOM 1329 N N . GLY A 1 176 ? -11.112 -40.396 18.245 1.00 34.97 176 GLY A N 1
ATOM 1330 C CA . GLY A 1 176 ? -10.238 -40.779 17.125 1.00 34.97 176 GLY A CA 1
ATOM 1331 C C . GLY A 1 176 ? -10.236 -39.901 15.866 1.00 34.97 176 GLY A C 1
ATOM 1332 O O . GLY A 1 176 ? -9.729 -40.344 14.837 1.00 34.97 176 GLY A O 1
ATOM 1333 N N . ARG A 1 177 ? -10.781 -38.679 15.902 1.00 33.34 177 ARG A N 1
ATOM 1334 C CA . ARG A 1 177 ? -10.635 -37.716 14.799 1.00 33.34 177 ARG A CA 1
ATOM 1335 C C . ARG A 1 177 ? -9.378 -36.877 15.007 1.00 33.34 177 ARG A C 1
ATOM 1337 O O . ARG A 1 177 ? -9.184 -36.288 16.064 1.00 33.34 177 ARG A O 1
ATOM 1344 N N . THR A 1 178 ? -8.514 -36.861 13.996 1.00 33.88 178 THR A N 1
ATOM 1345 C CA . THR A 1 178 ? -7.202 -36.207 14.039 1.00 33.88 178 THR A CA 1
ATOM 1346 C C . THR A 1 178 ? -7.318 -34.688 14.260 1.00 33.88 178 THR A C 1
ATOM 1348 O O . THR A 1 178 ? -8.194 -34.062 13.661 1.00 33.88 178 THR A O 1
ATOM 1351 N N . PRO A 1 179 ? -6.417 -34.052 15.042 1.00 39.47 179 PRO A N 1
ATOM 1352 C CA . PRO A 1 179 ? -6.499 -32.611 15.331 1.00 39.47 179 PRO A CA 1
ATOM 1353 C C . PRO A 1 179 ? -6.389 -31.675 14.114 1.00 39.47 179 PRO A C 1
ATOM 1355 O O . PRO A 1 179 ? -6.770 -30.512 14.208 1.00 39.47 179 PRO A O 1
ATOM 1358 N N . ASN A 1 180 ? -5.881 -32.164 12.976 1.00 35.59 180 ASN A N 1
ATOM 1359 C CA . ASN A 1 180 ? -5.458 -31.364 11.816 1.00 35.59 180 ASN A CA 1
ATOM 1360 C C . ASN A 1 180 ? -6.564 -30.539 11.116 1.00 35.59 180 ASN A C 1
ATOM 1362 O O . ASN A 1 180 ? -6.242 -29.800 10.195 1.00 35.59 180 ASN A O 1
ATOM 1366 N N . ASN A 1 181 ? -7.839 -30.668 11.505 1.00 35.38 181 ASN A N 1
ATOM 1367 C CA . ASN A 1 181 ? -8.966 -29.981 10.855 1.00 35.38 181 ASN A CA 1
ATOM 1368 C C . ASN A 1 181 ? -9.683 -28.943 11.738 1.00 35.38 181 ASN A C 1
ATOM 1370 O O . ASN A 1 181 ? -10.638 -28.330 11.269 1.00 35.38 181 ASN A O 1
ATOM 1374 N N . LEU A 1 182 ? -9.249 -28.707 12.983 1.00 41.66 182 LEU A N 1
ATOM 1375 C CA . LEU A 1 182 ? -9.790 -27.612 13.801 1.00 41.66 182 LEU A CA 1
ATOM 1376 C C . LEU A 1 182 ? -9.191 -26.268 13.359 1.00 41.66 182 LEU A C 1
ATOM 1378 O O . LEU A 1 182 ? -8.285 -25.734 13.997 1.00 41.66 182 LEU A O 1
ATOM 1382 N N . LYS A 1 183 ? -9.722 -25.707 12.265 1.00 39.38 183 LYS A N 1
ATOM 1383 C CA . LYS A 1 183 ? -9.531 -24.284 11.945 1.00 39.38 183 LYS A CA 1
ATOM 1384 C C . LYS A 1 183 ? -10.083 -23.436 13.095 1.00 39.38 183 LYS A C 1
ATOM 1386 O O . LYS A 1 183 ? -11.062 -23.824 13.728 1.00 39.38 183 LYS A O 1
ATOM 1391 N N . GLY A 1 184 ? -9.475 -22.274 13.353 1.00 41.72 184 GLY A N 1
ATOM 1392 C CA . GLY A 1 184 ? -9.731 -21.469 14.562 1.00 41.72 184 GLY A CA 1
ATOM 1393 C C . GLY A 1 184 ? -11.202 -21.108 14.825 1.00 41.72 184 GLY A C 1
ATOM 1394 O O . GLY A 1 184 ? -11.590 -20.943 15.978 1.00 41.72 184 GLY A O 1
ATOM 1395 N N . CYS A 1 185 ? -12.046 -21.066 13.789 1.00 36.47 185 CYS A N 1
ATOM 1396 C CA . CYS A 1 185 ? -13.495 -20.922 13.930 1.00 36.47 185 CYS A CA 1
ATOM 1397 C C . CYS A 1 185 ? -14.155 -22.105 14.663 1.00 36.47 185 CYS A C 1
ATOM 1399 O O . CYS A 1 185 ? -14.906 -21.895 15.613 1.00 36.47 185 CYS A O 1
ATOM 1401 N N . ASP A 1 186 ? -13.854 -23.346 14.281 1.00 39.06 186 ASP A N 1
ATOM 1402 C CA . ASP A 1 186 ? -14.661 -24.520 14.639 1.00 39.06 186 ASP A CA 1
ATOM 1403 C C . ASP A 1 186 ? -14.571 -24.878 16.133 1.00 39.06 186 ASP A C 1
ATOM 1405 O O . ASP A 1 186 ? -15.534 -25.380 16.717 1.00 39.06 186 ASP A O 1
ATOM 1409 N N . ALA A 1 187 ? -13.444 -24.560 16.780 1.00 43.88 187 ALA A N 1
ATOM 1410 C CA . ALA A 1 187 ? -13.269 -24.720 18.225 1.00 43.88 187 ALA A CA 1
ATOM 1411 C C . ALA A 1 187 ? -14.013 -23.643 19.044 1.00 43.88 187 ALA A C 1
ATOM 1413 O O . ALA A 1 187 ? -14.523 -23.939 20.126 1.00 43.88 187 ALA A O 1
ATOM 1414 N N . VAL A 1 188 ? -14.119 -22.411 18.527 1.00 45.28 188 VAL A N 1
ATOM 1415 C CA . VAL A 1 188 ? -14.913 -21.323 19.137 1.00 45.28 188 VAL A CA 1
ATOM 1416 C C . VAL A 1 188 ? -16.408 -21.529 18.889 1.00 45.28 188 VAL A C 1
ATOM 1418 O O . VAL A 1 188 ? -17.226 -21.183 19.738 1.00 45.28 188 VAL A O 1
ATOM 1421 N N . CYS A 1 189 ? -16.773 -22.147 17.761 1.00 48.50 189 CYS A N 1
ATOM 1422 C CA . CYS A 1 189 ? -18.150 -22.405 17.346 1.00 48.50 189 CYS A CA 1
ATOM 1423 C C . CYS A 1 189 ? -18.942 -23.368 18.248 1.00 48.50 189 CYS A C 1
ATOM 1425 O O . CYS A 1 189 ? -20.127 -23.578 17.981 1.00 48.50 189 CYS A O 1
ATOM 1427 N N . THR A 1 190 ? -18.383 -23.912 19.342 1.00 63.78 190 THR A N 1
ATOM 1428 C CA . THR A 1 190 ? -19.254 -24.473 20.388 1.00 63.78 190 THR A CA 1
ATOM 1429 C C . THR A 1 190 ? -20.025 -23.312 21.045 1.00 63.78 190 THR A C 1
ATOM 1431 O O . THR A 1 190 ? -19.407 -22.377 21.566 1.00 63.78 190 THR A O 1
ATOM 1434 N N . PRO A 1 191 ? -21.375 -23.333 21.093 1.00 72.94 191 PRO A N 1
ATOM 1435 C CA . PRO A 1 191 ? -22.138 -22.232 21.696 1.00 72.94 191 PRO A CA 1
ATOM 1436 C C . PRO A 1 191 ? -21.815 -22.011 23.181 1.00 72.94 191 PRO A C 1
ATOM 1438 O O . PRO A 1 191 ? -22.066 -20.937 23.728 1.00 72.94 191 PRO A O 1
ATOM 1441 N N . PHE A 1 192 ? -21.233 -23.022 23.836 1.00 83.25 192 PHE A N 1
ATOM 1442 C CA . PHE A 1 192 ? -20.711 -22.912 25.190 1.00 83.25 192 PHE A CA 1
ATOM 1443 C C . PHE A 1 192 ? -19.417 -22.087 25.236 1.00 83.25 192 PHE A C 1
ATOM 1445 O O . PHE A 1 192 ? -19.376 -21.124 25.995 1.00 83.25 192 PHE A O 1
ATOM 1452 N N . ALA A 1 193 ? -18.392 -22.396 24.432 1.00 83.81 193 ALA A N 1
ATOM 1453 C CA . ALA A 1 193 ? -17.112 -21.680 24.456 1.00 83.81 193 ALA A CA 1
ATOM 1454 C C . ALA A 1 193 ? -17.294 -20.182 24.164 1.00 83.81 193 ALA A C 1
ATOM 1456 O O . ALA A 1 193 ? -16.959 -19.353 25.012 1.00 83.81 193 ALA A O 1
ATOM 1457 N N . ALA A 1 194 ? -17.922 -19.829 23.037 1.00 80.94 194 ALA A N 1
ATOM 1458 C CA . ALA A 1 194 ? -18.227 -18.435 22.701 1.00 80.94 194 ALA A CA 1
ATOM 1459 C C . ALA A 1 194 ? -19.114 -17.751 23.765 1.00 80.94 194 ALA A C 1
ATOM 1461 O O . ALA A 1 194 ? -18.887 -16.596 24.140 1.00 80.94 194 ALA A O 1
ATOM 1462 N N . GLY A 1 195 ? -20.097 -18.477 24.313 1.00 86.06 195 GLY A N 1
ATOM 1463 C CA . GLY A 1 195 ? -20.978 -17.983 25.373 1.00 86.06 195 GLY A CA 1
ATOM 1464 C C . GLY A 1 195 ? -20.239 -17.647 26.674 1.00 86.06 195 GLY A C 1
ATOM 1465 O O . GLY A 1 195 ? -20.473 -16.582 27.252 1.00 86.06 195 GLY A O 1
ATOM 1466 N N . GLN A 1 196 ? -19.324 -18.514 27.123 1.00 91.12 196 GLN A N 1
ATOM 1467 C CA . GLN A 1 196 ? -18.488 -18.264 28.303 1.00 91.12 196 GLN A CA 1
ATOM 1468 C C . GLN A 1 196 ? -17.437 -17.178 28.035 1.00 91.12 196 GLN A C 1
ATOM 1470 O O . GLN A 1 196 ? -17.250 -16.315 28.887 1.00 91.12 196 GLN A O 1
ATOM 1475 N N . TYR A 1 197 ? -16.835 -17.128 26.844 1.00 90.69 197 TYR A N 1
ATOM 1476 C CA . TYR A 1 197 ? -15.897 -16.066 26.458 1.00 90.69 197 TYR A CA 1
ATOM 1477 C C . TYR A 1 197 ? -16.550 -14.676 26.557 1.00 90.69 197 TYR A C 1
ATOM 1479 O O . TYR A 1 197 ? -16.059 -13.785 27.253 1.00 90.69 197 TYR A O 1
ATOM 1487 N N . GLY A 1 198 ? -17.741 -14.516 25.968 1.00 86.88 198 GLY A N 1
ATOM 1488 C CA . GLY A 1 198 ? -18.512 -13.275 26.065 1.00 86.88 198 GLY A CA 1
ATOM 1489 C C . GLY A 1 198 ? -18.965 -12.939 27.495 1.00 86.88 198 GLY A C 1
ATOM 1490 O O . GLY A 1 198 ? -19.021 -11.763 27.859 1.00 86.88 198 GLY A O 1
ATOM 1491 N N . LYS A 1 199 ? -19.269 -13.942 28.335 1.00 89.31 199 LYS A N 1
ATOM 1492 C CA . LYS A 1 199 ? -19.536 -13.733 29.773 1.00 89.31 199 LYS A CA 1
ATOM 1493 C C . LYS A 1 199 ? -18.274 -13.272 30.521 1.00 89.31 199 LYS A C 1
ATOM 1495 O O . LYS A 1 199 ? -18.388 -12.382 31.362 1.00 89.31 199 LYS A O 1
ATOM 1500 N N . ALA A 1 200 ? -17.097 -13.830 30.221 1.00 91.06 200 ALA A N 1
ATOM 1501 C CA . ALA A 1 200 ? -15.821 -13.452 30.834 1.00 91.06 200 ALA A CA 1
ATOM 1502 C C . ALA A 1 200 ? -15.477 -11.988 30.535 1.00 91.06 200 ALA A C 1
ATOM 1504 O O . ALA A 1 200 ? -15.246 -11.209 31.459 1.00 91.06 200 ALA A O 1
ATOM 1505 N N . LEU A 1 201 ? -15.549 -11.596 29.257 1.00 87.56 201 LEU A N 1
ATOM 1506 C CA . LEU A 1 201 ? -15.252 -10.234 28.815 1.00 87.56 201 LEU A CA 1
ATOM 1507 C C . LEU A 1 201 ? -16.211 -9.207 29.441 1.00 87.56 201 LEU A C 1
ATOM 1509 O O . LEU A 1 201 ? -15.753 -8.218 30.009 1.00 87.56 201 LEU A O 1
ATOM 1513 N N . ARG A 1 202 ? -17.527 -9.477 29.440 1.00 85.56 202 ARG A N 1
ATOM 1514 C CA . ARG A 1 202 ? -18.514 -8.616 30.124 1.00 85.56 202 ARG A CA 1
ATOM 1515 C C . ARG A 1 202 ? -18.278 -8.535 31.631 1.00 85.56 202 ARG A C 1
ATOM 1517 O O . ARG A 1 202 ? -18.431 -7.463 32.205 1.00 85.56 202 ARG A O 1
ATOM 1524 N N . SER A 1 203 ? -17.888 -9.639 32.269 1.00 85.44 203 SER A N 1
ATOM 1525 C CA . SER A 1 203 ? -17.581 -9.651 33.705 1.00 85.44 203 SER A CA 1
ATOM 1526 C C . SER A 1 203 ? -16.359 -8.793 34.027 1.00 85.44 203 SER A C 1
ATOM 1528 O O . SER A 1 203 ? -16.382 -8.082 35.022 1.00 85.44 203 SER A O 1
ATOM 1530 N N . LEU A 1 204 ? -15.329 -8.804 33.171 1.00 84.38 204 LEU A N 1
ATOM 1531 C CA . LEU A 1 204 ? -14.149 -7.947 33.312 1.00 84.38 204 LEU A CA 1
ATOM 1532 C C . LEU A 1 204 ? -14.478 -6.466 33.045 1.00 84.38 204 LEU A C 1
ATOM 1534 O O . LEU A 1 204 ? -14.037 -5.603 33.794 1.00 84.38 204 LEU A O 1
ATOM 1538 N N . GLN A 1 205 ? -15.301 -6.162 32.035 1.00 81.38 205 GLN A N 1
ATOM 1539 C CA . GLN A 1 205 ? -15.786 -4.799 31.754 1.00 81.38 205 GLN A CA 1
ATOM 1540 C C . GLN A 1 205 ? -16.652 -4.223 32.889 1.00 81.38 205 GLN A C 1
ATOM 1542 O O . GLN A 1 205 ? -16.667 -3.014 33.110 1.00 81.38 205 GLN A O 1
ATOM 1547 N N . GLN A 1 206 ? -17.393 -5.079 33.597 1.00 78.81 206 GLN A N 1
ATOM 1548 C CA . GLN A 1 206 ? -18.242 -4.704 34.733 1.00 78.81 206 GLN A CA 1
ATOM 1549 C C . GLN A 1 206 ? -17.510 -4.778 36.082 1.00 78.81 206 GLN A C 1
ATOM 1551 O O . GLN A 1 206 ? -18.082 -4.387 37.104 1.00 78.81 206 GLN A O 1
ATOM 1556 N N . TRP A 1 207 ? -16.262 -5.255 36.101 1.00 74.25 207 TRP A N 1
ATOM 1557 C CA . TRP A 1 207 ? -15.447 -5.359 37.305 1.00 74.25 207 TRP A CA 1
ATOM 1558 C C . TRP A 1 207 ? -15.065 -3.950 37.781 1.00 74.25 207 TRP A C 1
ATOM 1560 O O . TRP A 1 207 ? -14.273 -3.244 37.157 1.00 74.25 207 TRP A O 1
ATOM 1570 N N . ARG A 1 208 ? -15.688 -3.502 38.875 1.00 58.28 208 ARG A N 1
ATOM 1571 C CA . ARG A 1 208 ? -15.444 -2.186 39.480 1.00 58.28 208 ARG A CA 1
ATOM 1572 C C . ARG A 1 208 ? -14.398 -2.310 40.577 1.00 58.28 208 ARG A C 1
ATOM 1574 O O . ARG A 1 208 ? -14.556 -3.135 41.475 1.00 58.28 208 ARG A O 1
ATOM 1581 N N . THR A 1 209 ? -13.418 -1.409 40.584 1.00 55.31 209 THR A N 1
ATOM 1582 C CA . THR A 1 209 ? -12.553 -1.210 41.752 1.00 55.31 209 THR A CA 1
ATOM 1583 C C . THR A 1 209 ? -13.420 -0.887 42.983 1.00 55.31 209 THR A C 1
ATOM 1585 O O . THR A 1 209 ? -14.240 0.040 42.920 1.00 55.31 209 THR A O 1
ATOM 1588 N N . PRO A 1 210 ? -13.299 -1.636 44.101 1.00 47.78 210 PRO A N 1
ATOM 1589 C CA . PRO A 1 210 ? -14.144 -1.435 45.276 1.00 47.78 210 PRO A CA 1
ATOM 1590 C C . PRO A 1 210 ? -14.030 -0.008 45.817 1.00 47.78 210 PRO A C 1
ATOM 1592 O O . PRO A 1 210 ? -13.025 0.380 46.406 1.00 47.78 210 PRO A O 1
ATOM 1595 N N . SER A 1 211 ? -15.079 0.794 45.626 1.00 38.69 211 SER A N 1
ATOM 1596 C CA . SER A 1 211 ? -15.054 2.247 45.863 1.00 38.69 211 SER A CA 1
ATOM 1597 C C . SER A 1 211 ? -15.132 2.638 47.352 1.00 38.69 211 SER A C 1
ATOM 1599 O O . SER A 1 211 ? -15.541 3.747 47.688 1.00 38.69 211 SER A O 1
ATOM 1601 N N . ALA A 1 212 ? -14.770 1.720 48.251 1.00 40.22 212 ALA A N 1
ATOM 1602 C CA . ALA A 1 212 ? -14.805 1.896 49.695 1.00 40.22 212 ALA A CA 1
ATOM 1603 C C . ALA A 1 212 ? -13.547 2.645 50.186 1.00 40.22 212 ALA A C 1
ATOM 1605 O O . ALA A 1 212 ? -12.427 2.168 49.962 1.00 40.22 212 ALA A O 1
ATOM 1606 N N . PRO A 1 213 ? -13.687 3.786 50.891 1.00 36.25 213 PRO A N 1
ATOM 1607 C CA . PRO A 1 213 ? -12.556 4.452 51.530 1.00 36.25 213 PRO A CA 1
ATOM 1608 C C . PRO A 1 213 ? -11.849 3.497 52.502 1.00 36.25 213 PRO A C 1
ATOM 1610 O O . PRO A 1 213 ? -12.474 2.960 53.411 1.00 36.25 213 PRO A O 1
ATOM 1613 N N . GLY A 1 214 ? -10.550 3.270 52.286 1.00 41.56 214 GLY A N 1
ATOM 1614 C CA . GLY A 1 214 ? -9.741 2.319 53.060 1.00 41.56 214 GLY A CA 1
ATOM 1615 C C . GLY A 1 214 ? -9.470 0.967 52.386 1.00 41.56 214 GLY A C 1
ATOM 1616 O O . GLY A 1 214 ? -8.703 0.189 52.940 1.00 41.56 214 GLY A O 1
ATOM 1617 N N . MET A 1 215 ? -10.025 0.688 51.196 1.00 43.50 215 MET A N 1
ATOM 1618 C CA . MET A 1 215 ? -9.760 -0.561 50.451 1.00 43.50 215 MET A CA 1
ATOM 1619 C C . MET A 1 215 ? -9.004 -0.364 49.121 1.00 43.50 215 MET A C 1
ATOM 1621 O O . MET A 1 215 ? -9.041 -1.228 48.247 1.00 43.50 215 MET A O 1
ATOM 1625 N N . ARG A 1 216 ? -8.278 0.756 48.971 1.00 45.38 216 ARG A N 1
ATOM 1626 C CA . ARG A 1 216 ? -7.260 0.899 47.914 1.00 45.38 216 ARG A CA 1
ATOM 1627 C C . ARG A 1 216 ? -6.081 -0.010 48.247 1.00 45.38 216 ARG A C 1
ATOM 1629 O O . ARG A 1 216 ? -5.377 0.231 49.223 1.00 45.38 216 ARG A O 1
ATOM 1636 N N . GLY A 1 217 ? -5.905 -1.064 47.464 1.00 47.53 217 GLY A N 1
ATOM 1637 C CA . GLY A 1 217 ? -4.838 -2.030 47.661 1.00 47.53 217 GLY A CA 1
ATOM 1638 C C . GLY A 1 217 ? -4.770 -3.051 46.534 1.00 47.53 217 GLY A C 1
ATOM 1639 O O . GLY A 1 217 ? -5.678 -3.180 45.716 1.00 47.53 217 GLY A O 1
ATOM 1640 N N . THR A 1 218 ? -3.688 -3.815 46.544 1.00 48.22 218 THR A N 1
ATOM 1641 C CA . THR A 1 218 ? -3.197 -4.742 45.507 1.00 48.22 218 THR A CA 1
ATOM 1642 C C . THR A 1 218 ? -4.180 -5.771 44.940 1.00 48.22 218 THR A C 1
ATOM 1644 O O . THR A 1 218 ? -3.995 -6.251 43.816 1.00 48.22 218 THR A O 1
ATOM 1647 N N . ALA A 1 219 ? -5.270 -6.070 45.649 1.00 50.59 219 ALA A N 1
ATOM 1648 C CA . ALA A 1 219 ? -6.402 -6.817 45.095 1.00 50.59 219 ALA A CA 1
ATOM 1649 C C . ALA A 1 219 ? -6.972 -6.156 43.816 1.00 50.59 219 ALA A C 1
ATOM 1651 O O . ALA A 1 219 ? -7.450 -6.860 42.929 1.00 50.59 219 ALA A O 1
ATOM 1652 N N . SER A 1 220 ? -6.827 -4.828 43.690 1.00 63.91 220 SER A N 1
ATOM 1653 C CA . SER A 1 220 ? -7.257 -3.985 42.566 1.00 63.91 220 SER A CA 1
ATOM 1654 C C . SER A 1 220 ? -6.815 -4.491 41.182 1.00 63.91 220 SER A C 1
ATOM 1656 O O . SER A 1 220 ? -7.590 -4.468 40.231 1.00 63.91 220 SER A O 1
ATOM 1658 N N . VAL A 1 221 ? -5.575 -4.981 41.056 1.00 74.56 221 VAL A N 1
ATOM 1659 C CA . VAL A 1 221 ? -4.989 -5.360 39.752 1.00 74.56 221 VAL A CA 1
ATOM 1660 C C . VAL A 1 221 ? -4.813 -6.866 39.560 1.00 74.56 221 VAL A C 1
ATOM 1662 O O . VAL A 1 221 ? -4.590 -7.320 38.438 1.00 74.56 221 VAL A O 1
ATOM 1665 N N . THR A 1 222 ? -4.966 -7.661 40.625 1.00 78.94 222 THR A N 1
ATOM 1666 C CA . THR A 1 222 ? -4.792 -9.125 40.580 1.00 78.94 222 THR A CA 1
ATOM 1667 C C . THR A 1 222 ? -5.767 -9.779 39.594 1.00 78.94 222 THR A C 1
ATOM 1669 O O . THR A 1 222 ? -5.371 -10.637 38.805 1.00 78.94 222 THR A O 1
ATOM 1672 N N . VAL A 1 223 ? -7.034 -9.349 39.603 1.00 82.56 223 VAL A N 1
ATOM 1673 C CA . VAL A 1 223 ? -8.093 -9.935 38.766 1.00 82.56 223 VAL A CA 1
ATOM 1674 C C . VAL A 1 223 ? -7.916 -9.567 37.284 1.00 82.56 223 VAL A C 1
ATOM 1676 O O . VAL A 1 223 ? -7.908 -10.493 36.468 1.00 82.56 223 VAL A O 1
ATOM 1679 N N . PRO A 1 224 ? -7.660 -8.298 36.896 1.00 85.88 224 PRO A N 1
ATOM 1680 C CA . PRO A 1 224 ? -7.233 -7.963 35.535 1.00 85.88 224 PRO A CA 1
ATOM 1681 C C . PRO A 1 224 ? -5.984 -8.719 35.054 1.00 85.88 224 PRO A C 1
ATOM 1683 O O . PRO A 1 224 ? -5.996 -9.249 33.942 1.00 85.88 224 PRO A O 1
ATOM 1686 N N . LEU A 1 225 ? -4.930 -8.826 35.877 1.00 87.56 225 LEU A N 1
ATOM 1687 C CA . LEU A 1 225 ? -3.678 -9.511 35.514 1.00 87.56 225 LEU A CA 1
ATOM 1688 C C . LEU A 1 225 ? -3.871 -11.009 35.250 1.00 87.56 225 LEU A C 1
ATOM 1690 O O . LEU A 1 225 ? -3.352 -11.529 34.258 1.00 87.56 225 LEU A O 1
ATOM 1694 N N . LEU A 1 226 ? -4.625 -11.691 36.119 1.00 87.94 226 LEU A N 1
ATOM 1695 C CA . LEU A 1 226 ? -4.990 -13.097 35.949 1.00 87.94 226 LEU A CA 1
ATOM 1696 C C . LEU A 1 226 ? -5.935 -13.292 34.759 1.00 87.94 226 LEU A C 1
ATOM 1698 O O . LEU A 1 226 ? -5.780 -14.250 34.010 1.00 87.94 226 LEU A O 1
ATOM 1702 N N . THR A 1 227 ? -6.893 -12.389 34.547 1.00 89.12 227 THR A N 1
ATOM 1703 C CA . THR A 1 227 ? -7.838 -12.521 33.430 1.00 89.12 227 THR A CA 1
ATOM 1704 C C . THR A 1 227 ? -7.134 -12.305 32.086 1.00 89.12 227 THR A C 1
ATOM 1706 O O . THR A 1 227 ? -7.381 -13.068 31.158 1.00 89.12 227 THR A O 1
ATOM 1709 N N . CYS A 1 228 ? -6.176 -11.373 31.988 1.00 91.25 228 CYS A N 1
ATOM 1710 C CA . CYS A 1 228 ? -5.294 -11.270 30.817 1.00 91.25 228 CYS A CA 1
ATOM 1711 C C . CYS A 1 228 ? -4.486 -12.558 30.599 1.00 91.25 228 CYS A C 1
ATOM 1713 O O . CYS A 1 228 ? -4.406 -13.030 29.472 1.00 91.25 228 CYS A O 1
ATOM 1715 N N . LEU A 1 229 ? -3.949 -13.166 31.663 1.00 91.50 229 LEU A N 1
ATOM 1716 C CA . LEU A 1 229 ? -3.219 -14.434 31.571 1.00 91.50 229 LEU A CA 1
ATOM 1717 C C . LEU A 1 229 ? -4.104 -15.593 31.079 1.00 91.50 229 LEU A C 1
ATOM 1719 O O . LEU A 1 229 ? -3.665 -16.406 30.271 1.00 91.50 229 LEU A O 1
ATOM 1723 N N . LEU A 1 230 ? -5.362 -15.641 31.520 1.00 92.81 230 LEU A N 1
ATOM 1724 C CA . LEU A 1 230 ? -6.340 -16.626 31.059 1.00 92.81 230 LEU A CA 1
ATOM 1725 C C . LEU A 1 230 ? -6.763 -16.388 29.602 1.00 92.81 230 LEU A C 1
ATOM 1727 O O . LEU A 1 230 ? -6.926 -17.363 28.874 1.00 92.81 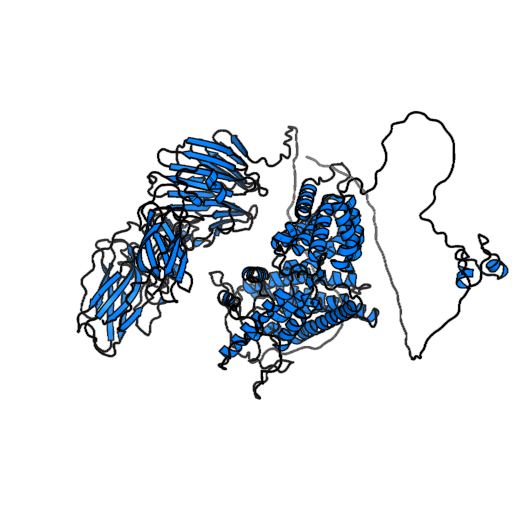230 LEU A O 1
ATOM 1731 N N . PHE A 1 231 ? -6.877 -15.136 29.148 1.00 92.69 231 PHE A N 1
ATOM 1732 C CA . PHE A 1 231 ? -7.078 -14.846 27.726 1.00 92.69 231 PHE A CA 1
ATOM 1733 C C . PHE A 1 231 ? -5.859 -15.258 26.885 1.00 92.69 231 PHE A C 1
ATOM 1735 O O . PHE A 1 231 ? -6.049 -15.954 25.900 1.00 92.69 231 PHE A O 1
ATOM 1742 N N . ILE A 1 232 ? -4.612 -14.989 27.306 1.00 91.19 232 ILE A N 1
ATOM 1743 C CA . ILE A 1 232 ? -3.401 -15.500 26.611 1.00 91.19 232 ILE A CA 1
ATOM 1744 C C . ILE A 1 232 ? -3.471 -17.024 26.427 1.00 91.19 232 ILE A C 1
ATOM 1746 O O . ILE A 1 232 ? -3.154 -17.536 25.353 1.00 91.19 232 ILE A O 1
ATOM 1750 N N . CYS A 1 233 ? -3.928 -17.752 27.451 1.00 89.50 233 CYS A N 1
ATOM 1751 C CA . CYS A 1 233 ? -4.170 -19.187 27.344 1.00 89.50 233 CYS A CA 1
ATOM 1752 C C . CYS A 1 233 ? -5.247 -19.526 26.296 1.00 89.50 233 CYS A C 1
ATOM 1754 O O . CYS A 1 233 ? -5.012 -20.390 25.454 1.00 89.50 233 CYS A O 1
ATOM 1756 N N . ILE A 1 234 ? -6.405 -18.861 26.309 1.00 89.88 234 ILE A N 1
ATOM 1757 C CA . ILE A 1 234 ? -7.460 -19.089 25.306 1.00 89.88 234 ILE A CA 1
ATOM 1758 C C . ILE A 1 234 ? -6.912 -18.831 23.895 1.00 89.88 234 ILE A C 1
ATOM 1760 O O . ILE A 1 234 ? -6.951 -19.731 23.058 1.00 89.88 234 ILE A O 1
ATOM 1764 N N . GLU A 1 235 ? -6.306 -17.671 23.654 1.00 88.56 235 GLU A N 1
ATOM 1765 C CA . GLU A 1 235 ? -5.844 -17.264 22.325 1.00 88.56 235 GLU A CA 1
ATOM 1766 C C . GLU A 1 235 ? -4.739 -18.181 21.772 1.00 88.56 235 GLU A C 1
ATOM 1768 O O . GLU A 1 235 ? -4.771 -18.544 20.597 1.00 88.56 235 GLU A O 1
ATOM 1773 N N . PHE A 1 236 ? -3.815 -18.677 22.609 1.00 86.31 236 PHE A N 1
ATOM 1774 C CA . PHE A 1 236 ? -2.847 -19.699 22.181 1.00 86.31 236 PHE A CA 1
ATOM 1775 C C . PHE A 1 236 ? -3.518 -21.030 21.777 1.00 86.31 236 PHE A C 1
ATOM 1777 O O . PHE A 1 236 ? -3.072 -21.688 20.826 1.00 86.31 236 PHE A O 1
ATOM 1784 N N . MET A 1 237 ? -4.591 -21.444 22.466 1.00 82.81 237 MET A N 1
ATOM 1785 C CA . MET A 1 237 ? -5.358 -22.642 22.090 1.00 82.81 237 MET A CA 1
ATOM 1786 C C . MET A 1 237 ? -6.084 -22.436 20.757 1.00 82.81 237 MET A C 1
ATOM 1788 O O . MET A 1 237 ? -6.010 -23.317 19.900 1.00 82.81 237 MET A O 1
ATOM 1792 N N . LEU A 1 238 ? -6.705 -21.267 20.560 1.00 78.12 238 LEU A N 1
ATOM 1793 C CA . LEU A 1 238 ? -7.389 -20.884 19.318 1.00 78.12 238 LEU A CA 1
ATOM 1794 C C . LEU A 1 238 ? -6.428 -20.659 18.138 1.00 78.12 238 LEU A C 1
ATOM 1796 O O . LEU A 1 238 ? -6.804 -20.879 16.989 1.00 78.12 238 LEU A O 1
ATOM 1800 N N . GLY A 1 239 ? -5.184 -20.268 18.421 1.00 75.06 239 GLY A N 1
ATOM 1801 C CA . GLY A 1 239 ? -4.176 -19.911 17.423 1.00 75.06 239 GLY A CA 1
ATOM 1802 C C . GLY A 1 239 ? -4.155 -18.426 17.043 1.00 75.06 239 GLY A C 1
ATOM 1803 O O . GLY A 1 239 ? -3.394 -18.063 16.148 1.00 75.06 239 GLY A O 1
ATOM 1804 N N . ASP A 1 240 ? -4.929 -17.564 17.713 1.00 77.12 240 ASP A N 1
ATOM 1805 C CA . ASP A 1 240 ? -4.865 -16.116 17.491 1.00 77.12 240 ASP A CA 1
ATOM 1806 C C . ASP A 1 240 ? -3.629 -15.526 18.187 1.00 77.12 240 ASP A C 1
ATOM 1808 O O . ASP A 1 240 ? -3.626 -15.145 19.362 1.00 77.12 240 ASP A O 1
ATOM 1812 N N . MET A 1 241 ? -2.532 -15.458 17.435 1.00 75.62 241 MET A N 1
ATOM 1813 C CA . MET A 1 241 ? -1.313 -14.804 17.892 1.00 75.62 241 MET A CA 1
ATOM 1814 C C . MET A 1 241 ? -1.539 -13.318 18.203 1.00 75.62 241 MET A C 1
ATOM 1816 O O . MET A 1 241 ? -0.976 -12.815 19.174 1.00 75.62 241 MET A O 1
ATOM 1820 N N . SER A 1 242 ? -2.318 -12.601 17.393 1.00 76.19 242 SER A N 1
ATOM 1821 C CA . SER A 1 242 ? -2.468 -11.147 17.500 1.00 76.19 242 SER A CA 1
ATOM 1822 C C . SER A 1 242 ? -3.155 -10.767 18.810 1.00 76.19 242 SER A C 1
ATOM 1824 O O . SER A 1 242 ? -2.624 -9.955 19.575 1.00 76.19 242 SER A O 1
ATOM 1826 N N . ALA A 1 243 ? -4.272 -11.422 19.128 1.00 82.31 243 ALA A N 1
ATOM 1827 C CA . ALA A 1 243 ? -4.972 -11.257 20.395 1.00 82.31 243 ALA A CA 1
ATOM 1828 C C . ALA A 1 243 ? -4.093 -11.688 21.587 1.00 82.31 243 ALA A C 1
ATOM 1830 O O . ALA A 1 243 ? -3.969 -10.942 22.566 1.00 82.31 243 ALA A O 1
ATOM 1831 N N . ALA A 1 244 ? -3.380 -12.819 21.485 1.00 86.25 244 ALA A N 1
ATOM 1832 C CA . ALA A 1 244 ? -2.451 -13.258 22.530 1.00 86.25 244 ALA A CA 1
ATOM 1833 C C . ALA A 1 244 ? -1.341 -12.225 22.817 1.00 86.25 244 ALA A C 1
ATOM 1835 O O . ALA A 1 244 ? -1.044 -11.934 23.980 1.00 86.25 244 ALA A O 1
ATOM 1836 N N . MET A 1 245 ? -0.749 -11.624 21.777 1.00 85.69 245 MET A N 1
ATOM 1837 C CA . MET A 1 245 ? 0.288 -10.595 21.925 1.00 85.69 245 MET A CA 1
ATOM 1838 C C . MET A 1 245 ? -0.260 -9.311 22.551 1.00 85.69 245 MET A C 1
ATOM 1840 O O . MET A 1 245 ? 0.405 -8.737 23.418 1.00 85.69 245 MET A O 1
ATOM 1844 N N . VAL A 1 246 ? -1.481 -8.892 22.194 1.00 85.25 246 VAL A N 1
ATOM 1845 C CA . VAL A 1 246 ? -2.164 -7.772 22.860 1.00 85.25 246 VAL A CA 1
ATOM 1846 C C . VAL A 1 246 ? -2.304 -8.051 24.358 1.00 85.25 246 VAL A C 1
ATOM 1848 O O . VAL A 1 246 ? -1.891 -7.216 25.165 1.00 85.25 246 VAL A O 1
ATOM 1851 N N . HIS A 1 247 ? -2.792 -9.229 24.758 1.00 89.38 247 HIS A N 1
ATOM 1852 C CA . HIS A 1 247 ? -2.932 -9.563 26.178 1.00 89.38 247 HIS A CA 1
ATOM 1853 C C . HIS A 1 247 ? -1.583 -9.664 26.921 1.00 89.38 247 HIS A C 1
ATOM 1855 O O . HIS A 1 247 ? -1.496 -9.196 28.059 1.00 89.38 247 HIS A O 1
ATOM 1861 N N . ILE A 1 248 ? -0.508 -10.171 26.294 1.00 89.56 248 ILE A N 1
ATOM 1862 C CA . ILE A 1 248 ? 0.851 -10.157 26.883 1.00 89.56 248 ILE A CA 1
ATOM 1863 C C . ILE A 1 248 ? 1.330 -8.718 27.128 1.00 89.56 248 ILE A C 1
ATOM 1865 O O . ILE A 1 248 ? 1.855 -8.410 28.203 1.00 89.56 248 ILE A O 1
ATOM 1869 N N . ILE A 1 249 ? 1.153 -7.830 26.144 1.00 88.50 249 ILE A N 1
ATOM 1870 C CA . ILE A 1 249 ? 1.581 -6.429 26.229 1.00 88.50 249 ILE A CA 1
ATOM 1871 C C . ILE A 1 249 ? 0.782 -5.687 27.307 1.00 88.50 249 ILE A C 1
ATOM 1873 O O . ILE A 1 249 ? 1.391 -5.028 28.151 1.00 88.50 249 ILE A O 1
ATOM 1877 N N . GLN A 1 250 ? -0.549 -5.824 27.336 1.00 88.19 250 GLN A N 1
ATOM 1878 C CA . GLN A 1 250 ? -1.384 -5.161 28.346 1.00 88.19 250 GLN A CA 1
ATOM 1879 C C . GLN A 1 250 ? -1.129 -5.707 29.758 1.00 88.19 250 GLN A C 1
ATOM 1881 O O . GLN A 1 250 ? -0.991 -4.921 30.693 1.00 88.19 250 GLN A O 1
ATOM 1886 N N . GLY A 1 251 ? -0.965 -7.024 29.924 1.00 90.62 251 GLY A N 1
ATOM 1887 C CA . GLY A 1 251 ? -0.607 -7.620 31.215 1.00 90.62 251 GLY A CA 1
ATOM 1888 C C . GLY A 1 251 ? 0.710 -7.064 31.770 1.00 90.62 251 GLY A C 1
ATOM 1889 O O . GLY A 1 251 ? 0.778 -6.652 32.928 1.00 90.62 251 GLY A O 1
ATOM 1890 N N . ARG A 1 252 ? 1.745 -6.941 30.927 1.00 90.38 252 ARG A N 1
ATOM 1891 C CA . ARG A 1 252 ? 3.036 -6.356 31.335 1.00 90.38 252 ARG A CA 1
ATOM 1892 C C . ARG A 1 252 ? 2.987 -4.832 31.514 1.00 90.38 252 ARG A C 1
ATOM 1894 O O . ARG A 1 252 ? 3.730 -4.314 32.341 1.00 90.38 252 ARG A O 1
ATOM 1901 N N . ALA A 1 253 ? 2.076 -4.123 30.846 1.00 88.62 253 ALA A N 1
ATOM 1902 C CA . ALA A 1 253 ? 1.805 -2.708 31.117 1.00 88.62 253 ALA A CA 1
ATOM 1903 C C . ALA A 1 253 ? 1.083 -2.480 32.464 1.00 88.62 253 ALA A C 1
ATOM 1905 O O . ALA A 1 253 ? 1.353 -1.486 33.137 1.00 88.62 253 ALA A O 1
ATOM 1906 N N . ILE A 1 254 ? 0.214 -3.401 32.902 1.00 88.06 254 ILE A N 1
ATOM 1907 C CA . ILE A 1 254 ? -0.392 -3.356 34.246 1.00 88.06 254 ILE A CA 1
ATOM 1908 C C . ILE A 1 254 ? 0.669 -3.637 35.323 1.00 88.06 254 ILE A C 1
ATOM 1910 O O . ILE A 1 254 ? 0.708 -2.932 36.329 1.00 88.06 254 ILE A O 1
ATOM 1914 N N . LEU A 1 255 ? 1.574 -4.602 35.096 1.00 88.31 255 LEU A N 1
ATOM 1915 C CA . LEU A 1 255 ? 2.719 -4.834 35.991 1.00 88.31 255 LEU A CA 1
ATOM 1916 C C . LEU A 1 255 ? 3.635 -3.604 36.095 1.00 88.31 255 LEU A C 1
ATOM 1918 O O . LEU A 1 255 ? 4.104 -3.307 37.187 1.00 88.31 255 LEU A O 1
ATOM 1922 N N . ALA A 1 256 ? 3.866 -2.875 34.997 1.00 87.50 256 ALA A N 1
ATOM 1923 C CA . ALA A 1 256 ? 4.646 -1.637 35.024 1.00 87.50 256 ALA A CA 1
ATOM 1924 C C . ALA A 1 256 ? 4.015 -0.579 35.945 1.00 87.50 256 ALA A C 1
ATOM 1926 O O . ALA A 1 256 ? 4.671 -0.116 36.873 1.00 87.50 256 ALA A O 1
ATOM 1927 N N . LYS A 1 257 ? 2.719 -0.289 35.772 1.00 83.94 257 LYS A N 1
ATOM 1928 C CA . LYS A 1 257 ? 1.985 0.678 36.611 1.00 83.94 257 LYS A CA 1
ATOM 1929 C C . LYS A 1 257 ? 1.945 0.291 38.092 1.00 83.94 257 LYS A C 1
ATOM 1931 O O . LYS A 1 257 ? 2.032 1.158 38.951 1.00 83.94 257 LYS A O 1
ATOM 1936 N N . LEU A 1 258 ? 1.872 -1.005 38.404 1.00 83.31 258 LEU A N 1
ATOM 1937 C CA . LEU A 1 258 ? 1.924 -1.500 39.786 1.00 83.31 258 LEU A CA 1
ATOM 1938 C C . LEU A 1 258 ? 3.266 -1.205 40.489 1.00 83.31 258 LEU A C 1
ATOM 1940 O O . LEU A 1 258 ? 3.312 -1.168 41.715 1.00 83.31 258 LEU A O 1
ATOM 1944 N N . ALA A 1 259 ? 4.353 -1.005 39.738 1.00 80.00 259 ALA A N 1
ATOM 1945 C CA . ALA A 1 259 ? 5.653 -0.624 40.290 1.00 80.00 259 ALA A CA 1
ATOM 1946 C C . ALA A 1 259 ? 5.843 0.901 40.426 1.00 80.00 259 ALA A C 1
ATOM 1948 O O . ALA A 1 259 ? 6.761 1.331 41.121 1.00 80.00 259 ALA A O 1
ATOM 1949 N N . GLU A 1 260 ? 4.990 1.715 39.792 1.00 80.94 260 GLU A N 1
ATOM 1950 C CA . GLU A 1 260 ? 5.053 3.186 39.852 1.00 80.94 260 GLU A CA 1
ATOM 1951 C C . GLU A 1 260 ? 4.521 3.748 41.188 1.00 80.94 260 GLU A C 1
ATOM 1953 O O . GLU A 1 260 ? 4.933 4.833 41.597 1.00 80.94 260 GLU A O 1
ATOM 1958 N N . ASP A 1 261 ? 3.656 3.009 41.898 1.00 74.25 261 ASP A N 1
ATOM 1959 C CA . ASP A 1 261 ? 3.145 3.364 43.231 1.00 74.25 261 ASP A CA 1
ATOM 1960 C C . ASP A 1 261 ? 3.783 2.472 44.323 1.00 74.25 261 ASP A C 1
ATOM 1962 O O . ASP A 1 261 ? 3.471 1.281 44.411 1.00 74.25 261 ASP A O 1
ATOM 1966 N N . PRO A 1 262 ? 4.649 3.010 45.209 1.00 67.44 262 PRO A N 1
ATOM 1967 C CA . PRO A 1 262 ? 5.295 2.227 46.265 1.00 67.44 262 PRO A CA 1
ATOM 1968 C C . PRO A 1 262 ? 4.352 1.639 47.326 1.00 67.44 262 PRO A C 1
ATOM 1970 O O . PRO A 1 262 ? 4.765 0.721 48.036 1.00 67.44 262 PRO A O 1
ATOM 1973 N N . HIS A 1 263 ? 3.125 2.149 47.474 1.00 66.88 263 HIS A N 1
ATOM 1974 C CA . HIS A 1 263 ? 2.115 1.607 48.386 1.00 66.88 263 HIS A CA 1
ATOM 1975 C C . HIS A 1 263 ? 1.319 0.474 47.729 1.00 66.88 263 HIS A C 1
ATOM 1977 O O . HIS A 1 263 ? 1.086 -0.548 48.378 1.00 66.88 263 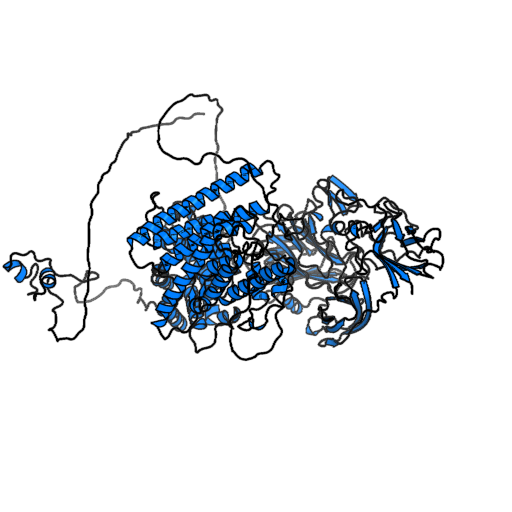HIS A O 1
ATOM 1983 N N . GLU A 1 264 ? 0.964 0.591 46.444 1.00 65.69 264 GLU A N 1
ATOM 1984 C CA . GLU A 1 264 ? 0.421 -0.548 45.688 1.00 65.69 264 GLU A CA 1
ATOM 1985 C C . GLU A 1 264 ? 1.501 -1.599 45.367 1.00 65.69 264 GLU A C 1
ATOM 1987 O O . GLU A 1 264 ? 1.190 -2.772 45.206 1.00 65.69 264 GLU A O 1
ATOM 1992 N N . ALA A 1 265 ? 2.791 -1.270 45.427 1.00 63.62 265 ALA A N 1
ATOM 1993 C CA . ALA A 1 265 ? 3.866 -2.260 45.379 1.00 63.62 265 ALA A CA 1
ATOM 1994 C C . ALA A 1 265 ? 4.009 -3.107 46.672 1.00 63.62 265 ALA A C 1
ATOM 1996 O O . ALA A 1 265 ? 4.968 -3.877 46.787 1.00 63.62 265 ALA A O 1
ATOM 1997 N N . GLN A 1 266 ? 3.114 -3.005 47.666 1.00 69.12 266 GLN A N 1
ATOM 1998 C CA . GLN A 1 266 ? 3.266 -3.668 48.972 1.00 69.12 266 GLN A CA 1
ATOM 1999 C C . GLN A 1 266 ? 2.033 -4.470 49.434 1.00 69.12 266 GLN A C 1
ATOM 2001 O O . GLN A 1 266 ? 0.887 -4.223 49.056 1.00 69.12 266 GLN A O 1
ATOM 2006 N N . GLY A 1 267 ? 2.288 -5.460 50.295 1.00 72.06 267 GLY A N 1
ATOM 2007 C CA . GLY A 1 267 ? 1.265 -6.265 50.962 1.00 72.06 267 GLY A CA 1
ATOM 2008 C C . GLY A 1 267 ? 0.787 -7.509 50.191 1.00 72.06 267 GLY A C 1
ATOM 2009 O O . GLY A 1 267 ? 1.198 -7.756 49.054 1.00 72.06 267 GLY A O 1
ATOM 2010 N N . PRO A 1 268 ? -0.119 -8.306 50.796 1.00 72.38 268 PRO A N 1
ATOM 2011 C CA . PRO A 1 268 ? -0.291 -9.721 50.453 1.00 72.38 268 PRO A CA 1
ATOM 2012 C C . PRO A 1 268 ? -0.668 -10.042 49.002 1.00 72.38 268 PRO A C 1
ATOM 2014 O O . PRO A 1 268 ? -0.302 -11.110 48.514 1.00 72.38 268 PRO A O 1
ATOM 2017 N N . ALA A 1 269 ? -1.381 -9.154 48.297 1.00 69.44 269 ALA A N 1
ATOM 2018 C CA . ALA A 1 269 ? -1.717 -9.378 46.891 1.00 69.44 269 ALA A CA 1
ATOM 2019 C C . ALA A 1 269 ? -0.624 -8.888 45.915 1.00 69.44 269 ALA A C 1
ATOM 2021 O O . ALA A 1 269 ? -0.480 -9.496 44.858 1.00 69.44 269 ALA A O 1
ATOM 2022 N N . ALA A 1 270 ? 0.234 -7.918 46.273 1.00 74.62 270 ALA A N 1
ATOM 2023 C CA . ALA A 1 270 ? 1.472 -7.683 45.512 1.00 74.62 270 ALA A CA 1
ATOM 2024 C C . ALA A 1 270 ? 2.416 -8.880 45.656 1.00 74.62 270 ALA A C 1
ATOM 2026 O O . ALA A 1 270 ? 3.017 -9.309 44.676 1.00 74.62 270 ALA A O 1
ATOM 2027 N N . ASP A 1 271 ? 2.496 -9.477 46.845 1.00 77.94 271 ASP A N 1
ATOM 2028 C CA . ASP A 1 271 ? 3.336 -10.655 47.078 1.00 77.94 271 ASP A CA 1
ATOM 2029 C C . ASP A 1 271 ? 2.798 -11.902 46.353 1.00 77.94 271 ASP A C 1
ATOM 2031 O O . ASP A 1 271 ? 3.578 -12.724 45.869 1.00 77.94 271 ASP A O 1
ATOM 2035 N N . LEU A 1 272 ? 1.473 -12.013 46.194 1.00 79.38 272 LEU A N 1
ATOM 2036 C CA . LEU A 1 272 ? 0.837 -12.991 45.306 1.00 79.38 272 LEU A CA 1
ATOM 2037 C C . LEU A 1 272 ? 1.213 -12.744 43.834 1.00 79.38 272 LEU A C 1
ATOM 2039 O O . LEU A 1 272 ? 1.610 -13.678 43.138 1.00 79.38 272 LEU A O 1
ATOM 2043 N N . ILE A 1 273 ? 1.140 -11.491 43.367 1.00 83.44 273 ILE A N 1
ATOM 2044 C CA . ILE A 1 273 ? 1.512 -11.114 41.996 1.00 83.44 273 ILE A CA 1
ATOM 2045 C C . ILE A 1 273 ? 2.996 -11.424 41.734 1.00 83.44 273 ILE A C 1
ATOM 2047 O O . ILE A 1 273 ? 3.301 -12.107 40.758 1.00 83.44 273 ILE A O 1
ATOM 2051 N N . ARG A 1 274 ? 3.908 -11.009 42.624 1.00 82.25 274 ARG A N 1
ATOM 2052 C CA . ARG A 1 274 ? 5.355 -11.289 42.543 1.00 82.25 274 ARG A CA 1
ATOM 2053 C C . ARG A 1 274 ? 5.679 -12.777 42.492 1.00 82.25 274 ARG A C 1
ATOM 2055 O O . ARG A 1 274 ? 6.536 -13.182 41.715 1.00 82.25 274 ARG A O 1
ATOM 2062 N N . ARG A 1 275 ? 5.049 -13.581 43.354 1.00 81.44 275 ARG A N 1
ATOM 2063 C CA . ARG A 1 275 ? 5.424 -14.991 43.532 1.00 81.44 275 ARG A CA 1
ATOM 2064 C C . ARG A 1 275 ? 4.770 -15.922 42.513 1.00 81.44 275 ARG A C 1
ATOM 2066 O O . ARG A 1 275 ? 5.381 -16.917 42.147 1.00 81.44 275 ARG A O 1
ATOM 2073 N N . GLU A 1 276 ? 3.551 -15.619 42.070 1.00 82.81 276 GLU A N 1
ATOM 2074 C CA . GLU A 1 276 ? 2.745 -16.546 41.262 1.00 82.81 276 GLU A CA 1
ATOM 2075 C C . GLU A 1 276 ? 2.508 -16.048 39.826 1.00 82.81 276 GLU A C 1
ATOM 2077 O O . GLU A 1 276 ? 2.479 -16.855 38.903 1.00 82.81 276 GLU A O 1
ATOM 2082 N N . ILE A 1 277 ? 2.346 -14.733 39.610 1.00 86.25 277 ILE A N 1
ATOM 2083 C CA . ILE A 1 277 ? 1.941 -14.166 38.307 1.00 86.25 277 ILE A CA 1
ATOM 2084 C C . ILE A 1 277 ? 3.146 -13.659 37.503 1.00 86.25 277 ILE A C 1
ATOM 2086 O O . ILE A 1 277 ? 3.268 -13.973 36.317 1.00 86.25 277 ILE A O 1
ATOM 2090 N N . VAL A 1 278 ? 4.059 -12.911 38.132 1.00 87.12 278 VAL A N 1
ATOM 2091 C CA . VAL A 1 278 ? 5.271 -12.386 37.480 1.00 87.12 278 VAL A CA 1
ATOM 2092 C C . VAL A 1 278 ? 6.097 -13.500 36.818 1.00 87.12 278 VAL A C 1
ATOM 2094 O O . VAL A 1 278 ? 6.399 -13.334 35.637 1.00 87.12 278 VAL A O 1
ATOM 2097 N N . PRO A 1 279 ? 6.381 -14.659 37.456 1.00 85.50 279 PRO A N 1
ATOM 2098 C CA . PRO A 1 279 ? 7.140 -15.742 36.826 1.00 85.50 279 PRO A CA 1
ATOM 2099 C C . PRO A 1 279 ? 6.538 -16.240 35.509 1.00 85.50 279 PRO A C 1
ATOM 2101 O O . PRO A 1 279 ? 7.280 -16.557 34.581 1.00 85.50 279 PRO A O 1
ATOM 2104 N N . VAL A 1 280 ? 5.205 -16.265 35.390 1.00 85.81 280 VAL A N 1
ATOM 2105 C CA . VAL A 1 280 ? 4.529 -16.692 34.156 1.00 85.81 280 VAL A CA 1
ATOM 2106 C C . VAL A 1 280 ? 4.703 -15.641 33.056 1.00 85.81 280 VAL A C 1
ATOM 2108 O O . VAL A 1 280 ? 5.080 -15.987 31.938 1.00 85.81 280 VAL A O 1
ATOM 2111 N N . TYR A 1 281 ? 4.547 -14.350 33.370 1.00 88.19 281 TYR A N 1
ATOM 2112 C CA . TYR A 1 281 ? 4.844 -13.268 32.419 1.00 88.19 281 TYR A CA 1
ATOM 2113 C C . TYR A 1 281 ? 6.340 -13.180 32.045 1.00 88.19 281 TYR A C 1
ATOM 2115 O O . TYR A 1 281 ? 6.651 -12.743 30.932 1.00 88.19 281 TYR A O 1
ATOM 2123 N N . THR A 1 282 ? 7.262 -13.635 32.907 1.00 86.62 282 THR A N 1
ATOM 2124 C CA . THR A 1 282 ? 8.689 -13.798 32.565 1.00 86.62 282 THR A CA 1
ATOM 2125 C C . THR A 1 282 ? 8.898 -14.954 31.584 1.00 86.62 282 THR A C 1
ATOM 2127 O O . THR A 1 282 ? 9.599 -14.783 30.588 1.00 86.62 282 THR A O 1
ATOM 2130 N N . ARG A 1 283 ? 8.260 -16.114 31.796 1.00 84.94 283 ARG A N 1
ATOM 2131 C CA . ARG A 1 283 ? 8.349 -17.284 30.894 1.00 84.94 283 ARG A CA 1
ATOM 2132 C C . ARG A 1 283 ? 7.767 -16.977 29.505 1.00 84.94 283 ARG A C 1
ATOM 2134 O O . ARG A 1 283 ? 8.393 -17.287 28.491 1.00 84.94 283 ARG A O 1
ATOM 2141 N N . LEU A 1 284 ? 6.641 -16.257 29.450 1.00 87.69 284 LEU A N 1
ATOM 2142 C CA . LEU A 1 284 ? 5.990 -15.795 28.210 1.00 87.69 284 LEU A CA 1
ATOM 2143 C C . LEU A 1 284 ? 6.853 -14.851 27.346 1.00 87.69 284 LEU A C 1
ATOM 2145 O O . LEU A 1 284 ? 6.541 -14.647 26.170 1.00 87.69 284 LEU A O 1
ATOM 2149 N N . SER A 1 285 ? 7.957 -14.309 27.878 1.00 83.19 285 SER A N 1
ATOM 2150 C CA . SER A 1 285 ? 8.883 -13.452 27.121 1.00 83.19 285 SER A CA 1
ATOM 2151 C C . SER A 1 285 ? 9.381 -14.135 25.845 1.00 83.19 285 SER A C 1
ATOM 2153 O O . SER A 1 285 ? 9.381 -13.501 24.792 1.00 83.19 285 SER A O 1
ATOM 2155 N N . VAL A 1 286 ? 9.719 -15.432 25.909 1.00 82.25 286 VAL A N 1
ATOM 2156 C CA . VAL A 1 286 ? 10.212 -16.219 24.759 1.00 82.25 286 VAL A CA 1
ATOM 2157 C C . VAL A 1 286 ? 9.213 -16.192 23.603 1.00 82.25 286 VAL A C 1
ATOM 2159 O O . VAL A 1 286 ? 9.583 -15.835 22.487 1.00 82.25 286 VAL A O 1
ATOM 2162 N N . ALA A 1 287 ? 7.944 -16.516 23.875 1.00 81.38 287 ALA A N 1
ATOM 2163 C CA . ALA A 1 287 ? 6.889 -16.466 22.868 1.00 81.38 287 ALA A CA 1
ATOM 2164 C C . ALA A 1 287 ? 6.746 -15.042 22.309 1.00 81.38 287 ALA A C 1
ATOM 2166 O O . ALA A 1 287 ? 6.798 -14.849 21.098 1.00 81.38 287 ALA A O 1
ATOM 2167 N N . SER A 1 288 ? 6.663 -14.032 23.182 1.00 82.62 288 SER A N 1
ATOM 2168 C CA . SER A 1 288 ? 6.446 -12.646 22.751 1.00 82.62 288 SER A CA 1
ATOM 2169 C C . SER A 1 288 ? 7.558 -12.080 21.860 1.00 82.62 288 SER A C 1
ATOM 2171 O O . SER A 1 288 ? 7.269 -11.414 20.871 1.00 82.62 288 SER A O 1
ATOM 2173 N N . PHE A 1 289 ? 8.829 -12.356 22.168 1.00 80.62 289 PHE A N 1
ATOM 2174 C CA . PHE A 1 289 ? 9.952 -11.800 21.416 1.00 80.62 289 PHE A CA 1
ATOM 2175 C C . PHE A 1 289 ? 10.157 -12.492 20.070 1.00 80.62 289 PHE A C 1
ATOM 2177 O O . PHE A 1 289 ? 10.421 -11.801 19.081 1.00 80.62 289 PHE A O 1
ATOM 2184 N N . VAL A 1 290 ? 10.026 -13.824 20.020 1.00 74.88 290 VAL A N 1
ATOM 2185 C CA . VAL A 1 290 ? 10.226 -14.583 18.776 1.00 74.88 290 VAL A CA 1
ATOM 2186 C C . VAL A 1 290 ? 9.045 -14.390 17.819 1.00 74.88 290 VAL A C 1
ATOM 2188 O O . VAL A 1 290 ? 9.279 -14.239 16.627 1.00 74.88 290 VAL A O 1
ATOM 2191 N N . PHE A 1 291 ? 7.815 -14.238 18.321 1.00 72.88 291 PHE A N 1
ATOM 2192 C CA . PHE A 1 291 ? 6.642 -13.819 17.533 1.00 72.88 291 PHE A CA 1
ATOM 2193 C C . PHE A 1 291 ? 6.479 -12.288 17.427 1.00 72.88 291 PHE A C 1
ATOM 2195 O O . PHE A 1 291 ? 5.381 -11.748 17.311 1.00 72.88 291 PHE A O 1
ATOM 2202 N N . GLY A 1 292 ? 7.591 -11.554 17.475 1.00 67.00 292 GLY A N 1
ATOM 2203 C CA . GLY A 1 292 ? 7.660 -10.183 16.976 1.00 67.00 292 GLY A CA 1
ATOM 2204 C C . GLY A 1 292 ? 7.172 -9.056 17.888 1.00 67.00 292 GLY A C 1
ATOM 2205 O O . GLY A 1 292 ? 7.537 -7.906 17.625 1.00 67.00 292 GLY A O 1
ATOM 2206 N N . ALA A 1 293 ? 6.511 -9.329 19.011 1.00 74.88 293 ALA A N 1
ATOM 2207 C CA . ALA A 1 293 ? 6.214 -8.311 20.019 1.00 74.88 293 ALA A CA 1
ATOM 2208 C C . ALA A 1 293 ? 7.485 -7.811 20.750 1.00 74.88 293 ALA A C 1
ATOM 2210 O O . ALA A 1 293 ? 8.576 -8.386 20.664 1.00 74.88 293 ALA A O 1
ATOM 2211 N N . LYS A 1 294 ? 7.368 -6.687 21.465 1.00 82.75 294 LYS A N 1
ATOM 2212 C CA . LYS A 1 294 ? 8.392 -6.167 22.391 1.00 82.75 294 LYS A CA 1
ATOM 2213 C C . LYS A 1 294 ? 7.686 -5.646 23.653 1.00 82.75 294 LYS A C 1
ATOM 2215 O O . LYS A 1 294 ? 7.507 -4.437 23.789 1.00 82.75 294 LYS A O 1
ATOM 2220 N N . PRO A 1 295 ? 7.221 -6.526 24.557 1.00 86.31 295 PRO A N 1
ATOM 2221 C CA . PRO A 1 295 ? 6.466 -6.092 25.728 1.00 86.31 295 PRO A CA 1
ATOM 2222 C C . PRO A 1 295 ? 7.338 -5.282 26.696 1.00 86.31 295 PRO A C 1
ATOM 2224 O O . PRO A 1 295 ? 8.565 -5.440 26.736 1.00 86.31 295 PRO A O 1
ATOM 2227 N N . VAL A 1 296 ? 6.692 -4.440 27.506 1.00 87.44 296 VAL A N 1
ATOM 2228 C CA . VAL A 1 296 ? 7.325 -3.606 28.545 1.00 87.44 296 VAL A CA 1
ATOM 2229 C C . VAL A 1 296 ? 8.209 -4.475 29.467 1.00 87.44 296 VAL A C 1
ATOM 2231 O O . VAL A 1 296 ? 7.815 -5.610 29.769 1.00 87.44 296 VAL A O 1
ATOM 2234 N N . PRO A 1 297 ? 9.416 -4.029 29.881 1.00 87.94 297 PRO A N 1
ATOM 2235 C CA . PRO A 1 297 ? 10.246 -4.770 30.836 1.00 87.94 297 PRO A CA 1
ATOM 2236 C C . PRO A 1 297 ? 9.476 -5.113 32.116 1.00 87.94 297 PRO A C 1
ATOM 2238 O O . PRO A 1 297 ? 8.644 -4.328 32.561 1.00 87.94 297 PRO A O 1
ATOM 2241 N N . ILE A 1 298 ? 9.760 -6.268 32.724 1.00 87.69 298 ILE A N 1
ATOM 2242 C CA . ILE A 1 298 ? 9.237 -6.567 34.065 1.00 87.69 298 ILE A CA 1
ATOM 2243 C C . ILE A 1 298 ? 9.997 -5.690 35.079 1.00 87.69 298 ILE A C 1
ATOM 2245 O O . ILE A 1 298 ? 11.234 -5.795 35.109 1.00 87.69 298 ILE A O 1
ATOM 2249 N N . PRO A 1 299 ? 9.302 -4.855 35.884 1.00 86.19 299 PRO A N 1
ATOM 2250 C CA . PRO A 1 299 ? 9.936 -3.923 36.819 1.00 86.19 299 PRO A CA 1
ATOM 2251 C C . PRO A 1 299 ? 10.798 -4.623 37.870 1.00 86.19 299 PRO A C 1
ATOM 2253 O O . PRO A 1 299 ? 10.439 -5.691 38.373 1.00 86.19 299 PRO A O 1
ATOM 2256 N N . THR A 1 300 ? 11.926 -4.013 38.227 1.00 82.12 300 THR A N 1
ATOM 2257 C CA . THR A 1 300 ? 12.917 -4.552 39.180 1.00 82.12 300 THR A CA 1
ATOM 2258 C C . THR A 1 300 ? 12.326 -4.757 40.581 1.00 82.12 300 THR A C 1
ATOM 2260 O O . THR A 1 300 ? 12.743 -5.635 41.329 1.00 82.12 300 THR A O 1
ATOM 2263 N N . GLU A 1 301 ? 11.301 -3.975 40.902 1.00 80.19 301 GLU A N 1
ATOM 2264 C CA . GLU A 1 301 ? 10.548 -3.896 42.155 1.00 80.19 301 GLU A CA 1
ATOM 2265 C C . GLU A 1 301 ? 9.540 -5.058 42.294 1.00 80.19 301 GLU A C 1
ATOM 2267 O O . GLU A 1 301 ? 9.028 -5.349 43.384 1.00 80.19 301 GLU A O 1
ATOM 2272 N N . LEU A 1 302 ? 9.255 -5.733 41.172 1.00 79.69 302 LEU A N 1
ATOM 2273 C CA . LEU A 1 302 ? 8.395 -6.911 41.068 1.00 79.69 302 LEU A CA 1
ATOM 2274 C C . LEU A 1 302 ? 9.172 -8.191 40.705 1.00 79.69 302 LEU A C 1
ATOM 2276 O O . LEU A 1 302 ? 8.633 -9.284 40.881 1.00 79.69 302 LEU A O 1
ATOM 2280 N N . ARG A 1 303 ? 10.430 -8.086 40.247 1.00 80.00 303 ARG A N 1
ATOM 2281 C CA . ARG A 1 303 ? 11.351 -9.233 40.142 1.00 80.00 303 ARG A CA 1
ATOM 2282 C C . ARG A 1 303 ? 11.704 -9.756 41.550 1.00 80.00 303 ARG A C 1
ATOM 2284 O O . ARG A 1 303 ? 11.769 -8.964 42.494 1.00 80.00 303 ARG A O 1
ATOM 2291 N N . PRO A 1 304 ? 11.970 -11.065 41.728 1.00 68.25 304 PRO A N 1
ATOM 2292 C CA . PRO A 1 304 ? 12.480 -11.586 42.994 1.00 68.25 304 PRO A CA 1
ATOM 2293 C C . PRO A 1 304 ? 13.823 -10.934 43.357 1.00 68.25 304 PRO A C 1
ATOM 2295 O O . PRO A 1 304 ? 14.782 -11.005 42.592 1.00 68.25 304 PRO A O 1
ATOM 2298 N N . GLN A 1 305 ? 13.909 -10.326 44.540 1.00 60.44 305 GLN A N 1
ATOM 2299 C CA . GLN A 1 305 ? 15.167 -9.802 45.083 1.00 60.44 305 GLN A CA 1
ATOM 2300 C C . GLN A 1 305 ? 16.071 -10.979 45.483 1.00 60.44 305 GLN A C 1
ATOM 2302 O O . GLN A 1 305 ? 15.715 -11.761 46.365 1.00 60.44 305 GLN A O 1
ATOM 2307 N N . ARG A 1 306 ? 17.230 -11.126 44.827 1.00 60.94 306 ARG A N 1
ATOM 2308 C CA . ARG A 1 306 ? 18.169 -12.248 45.021 1.00 60.94 306 ARG A CA 1
ATOM 2309 C C . ARG A 1 306 ? 19.527 -11.749 45.539 1.00 60.94 306 ARG A C 1
ATOM 2311 O O . ARG A 1 306 ? 19.985 -10.702 45.081 1.00 60.94 306 ARG A O 1
ATOM 2318 N N . PRO A 1 307 ? 20.209 -12.482 46.442 1.00 53.72 307 PRO A N 1
ATOM 2319 C CA . PRO A 1 307 ? 21.581 -12.168 46.837 1.00 53.72 307 PRO A CA 1
ATOM 2320 C C . PRO A 1 307 ? 22.554 -12.180 45.648 1.00 53.72 307 PRO A C 1
ATOM 2322 O O . PRO A 1 307 ? 22.412 -12.972 44.720 1.00 53.72 307 PRO A O 1
ATOM 2325 N N . THR A 1 308 ? 23.593 -11.346 45.709 1.00 51.31 308 THR A N 1
ATOM 2326 C CA . THR A 1 308 ? 24.628 -11.228 44.663 1.00 51.31 308 THR A CA 1
ATOM 2327 C C . THR A 1 308 ? 25.543 -12.451 44.539 1.00 51.31 308 THR A C 1
ATOM 2329 O O . THR A 1 308 ? 26.199 -12.622 43.513 1.00 51.31 308 THR A O 1
ATOM 2332 N N . ASN A 1 309 ? 25.575 -13.318 45.554 1.00 55.50 309 ASN A N 1
ATOM 2333 C CA . ASN A 1 309 ? 26.285 -14.593 45.525 1.00 55.50 309 ASN A CA 1
ATOM 2334 C C . ASN A 1 309 ? 25.344 -15.678 44.988 1.00 55.50 309 ASN A C 1
ATOM 2336 O O . ASN A 1 309 ? 24.587 -16.275 45.753 1.00 55.50 309 ASN A O 1
ATOM 2340 N N . ILE A 1 310 ? 25.371 -15.913 43.674 1.00 63.97 310 ILE A N 1
ATOM 2341 C CA . ILE A 1 310 ? 24.464 -16.866 43.026 1.00 63.97 310 ILE A CA 1
ATOM 2342 C C . ILE A 1 310 ? 24.899 -18.306 43.344 1.00 63.97 310 ILE A C 1
ATOM 2344 O O . ILE A 1 310 ? 25.800 -18.860 42.720 1.00 63.97 310 ILE A O 1
ATOM 2348 N N . VAL A 1 311 ? 24.211 -18.919 44.303 1.00 75.25 311 VAL A N 1
ATOM 2349 C CA . VAL A 1 311 ? 24.057 -20.372 44.432 1.00 75.25 311 VAL A CA 1
ATOM 2350 C C . VAL A 1 311 ? 22.556 -20.625 44.488 1.00 75.25 311 VAL A C 1
ATOM 2352 O O . VAL A 1 311 ? 21.836 -19.907 45.180 1.00 75.25 311 VAL A O 1
ATOM 2355 N N . PHE A 1 312 ? 22.066 -21.603 43.730 1.00 83.38 312 PHE A N 1
ATOM 2356 C CA . PHE A 1 312 ? 20.651 -21.964 43.743 1.00 83.38 312 PHE A CA 1
ATOM 2357 C C . PHE A 1 312 ? 20.417 -23.123 44.715 1.00 83.38 312 PHE A C 1
ATOM 2359 O O . PHE A 1 312 ? 21.092 -24.144 44.613 1.00 83.38 312 PHE A O 1
ATOM 2366 N N . ASP A 1 313 ? 19.432 -22.989 45.605 1.00 80.88 313 ASP A N 1
ATOM 2367 C CA . ASP A 1 313 ? 18.958 -24.092 46.457 1.00 80.88 313 ASP A CA 1
ATOM 2368 C C . ASP A 1 313 ? 17.948 -24.992 45.723 1.00 80.88 313 ASP A C 1
ATOM 2370 O O . ASP A 1 313 ? 17.787 -26.171 46.052 1.00 80.88 313 ASP A O 1
ATOM 2374 N N . ARG A 1 314 ? 17.234 -24.441 44.729 1.00 81.81 314 ARG A N 1
ATOM 2375 C CA . ARG A 1 314 ? 16.172 -25.127 43.980 1.00 81.81 314 ARG A CA 1
ATOM 2376 C C . ARG A 1 314 ? 16.271 -24.875 42.486 1.00 81.81 314 ARG A C 1
ATOM 2378 O O . ARG A 1 314 ? 16.763 -23.849 42.023 1.00 81.81 314 ARG A O 1
ATOM 2385 N N . LEU A 1 315 ? 15.717 -25.819 41.733 1.00 83.62 315 LEU A N 1
ATOM 2386 C CA . LEU A 1 315 ? 15.641 -25.743 40.278 1.00 83.62 315 LEU A CA 1
ATOM 2387 C C . LEU A 1 315 ? 14.661 -24.663 39.797 1.00 83.62 315 LEU A C 1
ATOM 2389 O O . LEU A 1 315 ? 14.936 -24.012 38.797 1.00 83.62 315 LEU A O 1
ATOM 2393 N N . GLU A 1 316 ? 13.576 -24.430 40.539 1.00 79.88 316 GLU A N 1
ATOM 2394 C CA . GLU A 1 316 ? 12.597 -23.363 40.275 1.00 79.88 316 GLU A CA 1
ATOM 2395 C C . GLU A 1 316 ? 13.260 -21.972 40.282 1.00 79.88 316 GLU A C 1
ATOM 2397 O O . GLU A 1 316 ? 13.028 -21.152 39.391 1.00 79.88 316 GLU A O 1
ATOM 2402 N N . ASP A 1 317 ? 14.147 -21.726 41.254 1.00 81.62 317 ASP A N 1
ATOM 2403 C CA . ASP A 1 317 ? 14.882 -20.467 41.377 1.00 81.62 317 ASP A CA 1
ATOM 2404 C C . ASP A 1 317 ? 15.850 -20.262 40.206 1.00 81.62 317 ASP A C 1
ATOM 2406 O O . ASP A 1 317 ? 15.933 -19.150 39.672 1.00 81.62 317 ASP A O 1
ATOM 2410 N N . ALA A 1 318 ? 16.551 -21.326 39.796 1.00 86.69 318 ALA A N 1
ATOM 2411 C CA . ALA A 1 318 ? 17.464 -21.310 38.658 1.00 86.69 318 ALA A CA 1
ATOM 2412 C C . ALA A 1 318 ? 16.721 -21.078 37.332 1.00 86.69 318 ALA A C 1
ATOM 2414 O O . ALA A 1 318 ? 17.122 -20.215 36.553 1.00 86.69 318 ALA A O 1
ATOM 2415 N N . GLU A 1 319 ? 15.618 -21.791 37.097 1.00 86.19 319 GLU A N 1
ATOM 2416 C CA . GLU A 1 319 ? 14.781 -21.668 35.897 1.00 86.19 319 GLU A CA 1
ATOM 2417 C C . GLU A 1 319 ? 14.214 -20.245 35.756 1.00 86.19 319 GLU A C 1
ATOM 2419 O O . GLU A 1 319 ? 14.349 -19.616 34.705 1.00 86.19 319 GLU A O 1
ATOM 2424 N N . LEU A 1 320 ? 13.658 -19.676 36.833 1.00 84.12 320 LEU A N 1
ATOM 2425 C CA . LEU A 1 320 ? 13.161 -18.298 36.815 1.00 84.12 320 LEU A CA 1
ATOM 2426 C C . LEU A 1 320 ? 14.293 -17.280 36.593 1.00 84.12 320 LEU A C 1
ATOM 2428 O O . LEU A 1 320 ? 14.117 -16.332 35.829 1.00 84.12 320 LEU A O 1
ATOM 2432 N N . SER A 1 321 ? 15.468 -17.496 37.196 1.00 87.38 321 SER A N 1
ATOM 2433 C CA . SER A 1 321 ? 16.633 -16.623 36.991 1.00 87.38 321 SER A CA 1
ATOM 2434 C C . SER A 1 321 ? 17.120 -16.651 35.539 1.00 87.38 321 SER A C 1
ATOM 2436 O O . SER A 1 321 ? 17.477 -15.605 35.000 1.00 87.38 321 SER A O 1
ATOM 2438 N N . LEU A 1 322 ? 17.068 -17.813 34.879 1.00 90.25 322 LEU A N 1
ATOM 2439 C CA . LEU A 1 322 ? 17.375 -17.932 33.456 1.00 90.25 322 LEU A CA 1
ATOM 2440 C C . LEU A 1 322 ? 16.373 -17.137 32.611 1.00 90.25 322 LEU A C 1
ATOM 2442 O O . LEU A 1 322 ? 16.781 -16.361 31.751 1.00 90.25 322 LEU A O 1
ATOM 2446 N N . HIS A 1 323 ? 15.069 -17.268 32.878 1.00 88.75 323 HIS A N 1
ATOM 2447 C CA . HIS A 1 323 ? 14.042 -16.529 32.137 1.00 88.75 323 HIS A CA 1
ATOM 2448 C C . HIS A 1 323 ? 14.136 -15.001 32.317 1.00 88.75 323 HIS A C 1
ATOM 2450 O O . HIS A 1 323 ? 13.855 -14.269 31.368 1.00 88.75 323 HIS A O 1
ATOM 2456 N N . GLU A 1 324 ? 14.584 -14.503 33.475 1.00 88.81 324 GLU A N 1
ATOM 2457 C CA . GLU A 1 324 ? 14.893 -13.075 33.673 1.00 88.81 324 GLU A CA 1
ATOM 2458 C C . GLU A 1 324 ? 16.050 -12.602 32.770 1.00 88.81 324 GLU A C 1
ATOM 2460 O O . GLU A 1 324 ? 15.956 -11.543 32.145 1.00 88.81 324 GLU A O 1
ATOM 2465 N N . ILE A 1 325 ? 17.127 -13.393 32.658 1.00 90.81 325 ILE A N 1
ATOM 2466 C CA . ILE A 1 325 ? 18.260 -13.093 31.763 1.00 90.81 325 ILE A CA 1
ATOM 2467 C C . ILE A 1 325 ? 17.826 -13.219 30.288 1.00 90.81 325 ILE A C 1
ATOM 2469 O O . ILE A 1 325 ? 18.284 -12.443 29.452 1.00 90.81 325 ILE A O 1
ATOM 2473 N N . ILE A 1 326 ? 16.894 -14.123 29.962 1.00 91.31 326 ILE A N 1
ATOM 2474 C CA . ILE A 1 326 ? 16.326 -14.269 28.613 1.00 91.31 326 ILE A CA 1
ATOM 2475 C C . ILE A 1 326 ? 15.437 -13.075 28.219 1.00 91.31 326 ILE A C 1
ATOM 2477 O O . ILE A 1 326 ? 15.538 -12.641 27.074 1.00 91.31 326 ILE A O 1
ATOM 2481 N N . ASP A 1 327 ? 14.612 -12.493 29.104 1.00 90.75 327 ASP A N 1
ATOM 2482 C CA . ASP A 1 327 ? 13.869 -11.259 28.761 1.00 90.75 327 ASP A CA 1
ATOM 2483 C C . ASP A 1 327 ? 14.828 -10.096 28.486 1.00 90.75 327 ASP A C 1
ATOM 2485 O O . ASP A 1 327 ? 14.717 -9.438 27.451 1.00 90.75 327 ASP A O 1
ATOM 2489 N N . ASP A 1 328 ? 15.807 -9.879 29.370 1.00 90.81 328 ASP A N 1
ATOM 2490 C CA . ASP A 1 328 ? 16.811 -8.823 29.202 1.00 90.81 328 ASP A CA 1
ATOM 2491 C C . ASP A 1 328 ? 17.669 -9.055 27.936 1.00 90.81 328 ASP A C 1
ATOM 2493 O O . ASP A 1 328 ? 17.995 -8.103 27.219 1.00 90.81 328 ASP A O 1
ATOM 2497 N N . GLY A 1 329 ? 17.998 -10.319 27.642 1.00 91.62 329 GLY A N 1
ATOM 2498 C CA . GLY A 1 329 ? 18.838 -10.765 26.531 1.00 91.62 329 GLY A CA 1
ATOM 2499 C C . GLY A 1 329 ? 18.153 -10.739 25.164 1.00 91.62 329 GLY A C 1
ATOM 2500 O O . GLY A 1 329 ? 18.732 -10.219 24.214 1.00 91.62 329 GLY A O 1
ATOM 2501 N N . LEU A 1 330 ? 16.906 -11.210 25.048 1.00 89.69 330 LEU A N 1
ATOM 2502 C CA . LEU A 1 330 ? 16.119 -11.102 23.810 1.00 89.69 330 LEU A CA 1
ATOM 2503 C C . LEU A 1 330 ? 15.751 -9.642 23.511 1.00 89.69 330 LEU A C 1
ATOM 2505 O O . LEU A 1 330 ? 15.787 -9.217 22.356 1.00 89.69 330 LEU A O 1
ATOM 2509 N N . ARG A 1 331 ? 15.481 -8.842 24.552 1.00 90.50 331 ARG A N 1
ATOM 2510 C CA . ARG A 1 331 ? 15.299 -7.386 24.449 1.00 90.50 331 ARG A CA 1
ATOM 2511 C C . ARG A 1 331 ? 16.558 -6.692 23.947 1.00 90.50 331 ARG A C 1
ATOM 2513 O O . ARG A 1 331 ? 16.469 -5.865 23.044 1.00 90.50 331 ARG A O 1
ATOM 2520 N N . PHE A 1 332 ? 17.721 -7.043 24.497 1.00 91.94 332 PHE A N 1
ATOM 2521 C CA . PHE A 1 332 ? 19.009 -6.576 23.991 1.00 91.94 332 PHE A CA 1
ATOM 2522 C C . PHE A 1 332 ? 19.226 -7.001 22.537 1.00 91.94 332 PHE A C 1
ATOM 2524 O O . PHE A 1 332 ? 19.452 -6.130 21.712 1.00 91.94 332 PHE A O 1
ATOM 2531 N N . ALA A 1 333 ? 19.091 -8.286 22.198 1.00 87.19 333 ALA A N 1
ATOM 2532 C CA . ALA A 1 333 ? 19.345 -8.789 20.849 1.00 87.19 333 ALA A CA 1
ATOM 2533 C C . ALA A 1 333 ? 18.416 -8.158 19.796 1.00 87.19 333 ALA A C 1
ATOM 2535 O O . ALA A 1 333 ? 18.859 -7.870 18.686 1.00 87.19 333 ALA A O 1
ATOM 2536 N N . LYS A 1 334 ? 17.150 -7.887 20.139 1.00 84.31 334 LYS A N 1
ATOM 2537 C CA . LYS A 1 334 ? 16.197 -7.198 19.256 1.00 84.31 334 LYS A CA 1
ATOM 2538 C C . LYS A 1 334 ? 16.594 -5.745 18.991 1.00 84.31 334 LYS A C 1
ATOM 2540 O O . LYS A 1 334 ? 16.601 -5.320 17.839 1.00 84.31 334 LYS A O 1
ATOM 2545 N N . ASP A 1 335 ? 16.959 -5.011 20.038 1.00 87.44 335 ASP A N 1
ATOM 2546 C CA . ASP A 1 335 ? 17.333 -3.596 19.930 1.00 87.44 335 ASP A CA 1
ATOM 2547 C C . ASP A 1 335 ? 18.721 -3.424 19.293 1.00 87.44 335 ASP A C 1
ATOM 2549 O O . ASP A 1 335 ? 18.918 -2.548 18.452 1.00 87.44 335 ASP A O 1
ATOM 2553 N N . ALA A 1 336 ? 19.653 -4.316 19.630 1.00 86.44 336 ALA A N 1
ATOM 2554 C CA . ALA A 1 336 ? 20.991 -4.387 19.067 1.00 86.44 336 ALA A CA 1
ATOM 2555 C C . ALA A 1 336 ? 20.957 -4.735 17.574 1.00 86.44 336 ALA A C 1
ATOM 2557 O O . ALA A 1 336 ? 21.568 -4.018 16.790 1.00 86.44 336 ALA A O 1
ATOM 2558 N N . LYS A 1 337 ? 20.196 -5.758 17.145 1.00 80.06 337 LYS A N 1
ATOM 2559 C CA . LYS A 1 337 ? 20.053 -6.072 15.712 1.00 80.06 337 LYS A CA 1
ATOM 2560 C C . LYS A 1 337 ? 19.359 -4.947 14.948 1.00 80.06 337 LYS A C 1
ATOM 2562 O O . LYS A 1 337 ? 19.806 -4.619 13.854 1.00 80.06 337 LYS A O 1
ATOM 2567 N N . ALA A 1 338 ? 18.329 -4.317 15.519 1.00 78.12 338 ALA A N 1
ATOM 2568 C CA . ALA A 1 338 ? 17.700 -3.149 14.902 1.00 78.12 338 ALA A CA 1
ATOM 2569 C C . ALA A 1 338 ? 18.725 -2.025 14.661 1.00 78.12 338 ALA A C 1
ATOM 2571 O O . ALA A 1 338 ? 18.878 -1.593 13.520 1.00 78.12 338 ALA A O 1
ATOM 2572 N N . TRP A 1 339 ? 19.489 -1.634 15.690 1.00 85.56 339 TRP A N 1
ATOM 2573 C CA . TRP A 1 339 ? 20.564 -0.644 15.558 1.00 85.56 339 TRP A CA 1
ATOM 2574 C C . TRP A 1 339 ? 21.637 -1.090 14.552 1.00 85.56 339 TRP A C 1
ATOM 2576 O O . TRP A 1 339 ? 21.971 -0.327 13.653 1.00 85.56 339 TRP A O 1
ATOM 2586 N N . VAL A 1 340 ? 22.123 -2.335 14.624 1.00 79.75 340 VAL A N 1
ATOM 2587 C CA . VAL A 1 340 ? 23.146 -2.875 13.708 1.00 79.75 340 VAL A CA 1
ATOM 2588 C C . VAL A 1 340 ? 22.702 -2.814 12.245 1.00 79.75 340 VAL A C 1
ATOM 2590 O O . VAL A 1 340 ? 23.541 -2.544 11.388 1.00 79.75 340 VAL A O 1
ATOM 2593 N N . PHE A 1 341 ? 21.422 -3.024 11.922 1.00 73.50 341 PHE A N 1
ATOM 2594 C CA . PHE A 1 341 ? 20.928 -2.939 10.540 1.00 73.50 341 PHE A CA 1
ATOM 2595 C C . PHE A 1 341 ? 20.580 -1.517 10.068 1.00 73.50 341 PHE A C 1
ATOM 2597 O O . PHE A 1 341 ? 20.543 -1.291 8.860 1.00 73.50 341 PHE A O 1
ATOM 2604 N N . THR A 1 342 ? 20.357 -0.552 10.969 1.00 73.31 342 THR A N 1
ATOM 2605 C CA . THR A 1 342 ? 20.060 0.848 10.592 1.00 73.31 342 THR A CA 1
ATOM 2606 C C . THR A 1 342 ? 21.237 1.811 10.731 1.00 73.31 342 THR A C 1
ATOM 2608 O O . THR A 1 342 ? 21.218 2.865 10.104 1.00 73.31 342 THR A O 1
ATOM 2611 N N . ALA A 1 343 ? 22.235 1.496 11.558 1.00 72.56 343 ALA A N 1
ATOM 2612 C CA . ALA A 1 343 ? 23.371 2.372 11.814 1.00 72.56 343 ALA A CA 1
ATOM 2613 C C . ALA A 1 343 ? 24.337 2.422 10.621 1.00 72.56 343 ALA A C 1
ATOM 2615 O O . ALA A 1 343 ? 24.693 1.393 10.036 1.00 72.56 343 ALA A O 1
ATOM 2616 N N . ASP A 1 344 ? 24.793 3.635 10.315 1.00 74.38 344 ASP A N 1
ATOM 2617 C CA . ASP A 1 344 ? 25.847 3.914 9.345 1.00 74.38 344 ASP A CA 1
ATOM 2618 C C . ASP A 1 344 ? 27.225 3.575 9.955 1.00 74.38 344 ASP A C 1
ATOM 2620 O O . ASP A 1 344 ? 27.633 4.229 10.921 1.00 74.38 344 ASP A O 1
ATOM 2624 N N . PRO A 1 345 ? 27.967 2.583 9.418 1.00 72.69 345 PRO A N 1
ATOM 2625 C CA . PRO A 1 345 ? 29.307 2.241 9.900 1.00 72.69 345 PRO A CA 1
ATOM 2626 C C . PRO A 1 345 ? 30.356 3.339 9.674 1.00 72.69 345 PRO A C 1
ATOM 2628 O O . PRO A 1 345 ? 31.444 3.257 10.238 1.00 72.69 345 PRO A O 1
ATOM 2631 N N . THR A 1 346 ? 30.056 4.346 8.847 1.00 70.62 346 THR A N 1
ATOM 2632 C CA . THR A 1 346 ? 30.948 5.472 8.537 1.00 70.62 346 THR A CA 1
ATOM 2633 C C . THR A 1 346 ? 30.727 6.692 9.440 1.00 70.62 346 THR A C 1
ATOM 2635 O O . THR A 1 346 ? 31.513 7.640 9.391 1.00 70.62 346 THR A O 1
ATOM 2638 N N . SER A 1 347 ? 29.712 6.667 10.317 1.00 75.75 347 SER A N 1
ATOM 2639 C CA . SER A 1 347 ? 29.462 7.750 11.274 1.00 75.75 347 SER A CA 1
ATOM 2640 C C . SER A 1 347 ? 30.609 7.916 12.277 1.00 75.75 347 SER A C 1
ATOM 2642 O O . SER A 1 347 ? 31.059 6.954 12.903 1.00 75.75 347 SER A O 1
ATOM 2644 N N . LEU A 1 348 ? 30.988 9.170 12.543 1.00 72.50 348 LEU A N 1
ATOM 2645 C CA . LEU A 1 348 ? 31.939 9.546 13.599 1.00 72.50 348 LEU A CA 1
ATOM 2646 C C . LEU A 1 348 ? 31.514 9.063 15.001 1.00 72.50 348 LEU A C 1
ATOM 2648 O O . LEU A 1 348 ? 32.365 8.884 15.871 1.00 72.50 348 LEU A O 1
ATOM 2652 N N . SER A 1 349 ? 30.216 8.832 15.232 1.00 79.56 349 SER A N 1
ATOM 2653 C CA . SER A 1 349 ? 29.685 8.306 16.499 1.00 79.56 349 SER A CA 1
ATOM 2654 C C . SER A 1 349 ? 29.732 6.776 16.612 1.00 79.56 349 SER A C 1
ATOM 2656 O O . SER A 1 349 ? 29.695 6.246 17.726 1.00 79.56 349 SER A O 1
ATOM 2658 N N . TRP A 1 350 ? 29.856 6.051 15.490 1.00 82.94 350 TRP A N 1
ATOM 2659 C CA . TRP A 1 350 ? 29.658 4.597 15.427 1.00 82.94 350 TRP A CA 1
ATOM 2660 C C . TRP A 1 350 ? 30.568 3.826 16.388 1.00 82.94 350 TRP A C 1
ATOM 2662 O O . TRP A 1 350 ? 30.119 2.898 17.059 1.00 82.94 350 TRP A O 1
ATOM 2672 N N . ALA A 1 351 ? 31.832 4.244 16.515 1.00 79.69 351 ALA A N 1
ATOM 2673 C CA . ALA A 1 351 ? 32.805 3.608 17.401 1.00 79.69 351 ALA A CA 1
ATOM 2674 C C . ALA A 1 351 ? 32.418 3.701 18.892 1.00 79.69 351 ALA A C 1
ATOM 2676 O O . ALA A 1 351 ? 32.662 2.759 19.648 1.00 79.69 351 ALA A O 1
ATOM 2677 N N . ALA A 1 352 ? 31.787 4.802 19.313 1.00 82.56 352 ALA A N 1
ATOM 2678 C CA . ALA A 1 352 ? 31.293 4.972 20.679 1.00 82.56 352 ALA A CA 1
ATOM 2679 C C . ALA A 1 352 ? 29.987 4.190 20.902 1.00 82.56 352 ALA A C 1
ATOM 2681 O O . ALA A 1 352 ? 29.846 3.493 21.909 1.00 82.56 352 ALA A O 1
ATOM 2682 N N . GLU A 1 353 ? 29.065 4.245 19.937 1.00 86.69 353 GLU A N 1
ATOM 2683 C CA . GLU A 1 353 ? 27.786 3.530 19.992 1.00 86.69 353 GLU A CA 1
ATOM 2684 C C . GLU A 1 353 ? 27.979 2.007 20.024 1.00 86.69 353 GLU A C 1
ATOM 2686 O O . GLU A 1 353 ? 27.466 1.343 20.928 1.00 86.69 353 GLU A O 1
ATOM 2691 N N . ILE A 1 354 ? 28.782 1.433 19.116 1.00 88.31 354 ILE A N 1
ATOM 2692 C CA . ILE A 1 354 ? 29.049 -0.013 19.127 1.00 88.31 354 ILE A CA 1
ATOM 2693 C C . ILE A 1 354 ? 29.780 -0.449 20.399 1.00 88.31 354 ILE A C 1
ATOM 2695 O O . ILE A 1 354 ? 29.572 -1.566 20.871 1.00 88.31 354 ILE A O 1
ATOM 2699 N N . ASN A 1 355 ? 30.600 0.418 21.001 1.00 88.00 355 ASN A N 1
ATOM 2700 C CA . ASN A 1 355 ? 31.237 0.113 22.275 1.00 88.00 355 ASN A CA 1
ATOM 2701 C C . ASN A 1 355 ? 30.216 0.047 23.424 1.00 88.00 355 ASN A C 1
ATOM 2703 O O . ASN A 1 355 ? 30.273 -0.883 24.226 1.00 88.00 355 ASN A O 1
ATOM 2707 N N . ALA A 1 356 ? 29.231 0.951 23.468 1.00 88.88 356 ALA A N 1
ATOM 2708 C CA . ALA A 1 356 ? 28.130 0.871 24.431 1.00 88.88 356 ALA A CA 1
ATOM 2709 C C . ALA A 1 356 ? 27.308 -0.424 24.262 1.00 88.88 356 ALA A C 1
ATOM 2711 O O . ALA A 1 356 ? 27.000 -1.102 25.247 1.00 88.88 356 ALA A O 1
ATOM 2712 N N . TRP A 1 357 ? 27.027 -0.831 23.017 1.00 92.19 357 TRP A N 1
ATOM 2713 C CA . TRP A 1 357 ? 26.375 -2.114 22.729 1.00 92.19 357 TRP A CA 1
ATOM 2714 C C . TRP A 1 357 ? 27.227 -3.324 23.150 1.00 92.19 357 TRP A C 1
ATOM 2716 O O . TRP A 1 357 ? 26.694 -4.253 23.759 1.00 92.19 357 TRP A O 1
ATOM 2726 N N . ARG A 1 358 ? 28.546 -3.309 22.906 1.00 91.25 358 ARG A N 1
ATOM 2727 C CA . ARG A 1 358 ? 29.484 -4.359 23.357 1.00 91.25 358 ARG A CA 1
ATOM 2728 C C . ARG A 1 358 ? 29.538 -4.476 24.879 1.00 91.25 358 ARG A C 1
ATOM 2730 O O . ARG A 1 358 ? 29.469 -5.591 25.384 1.00 91.25 358 ARG A O 1
ATOM 2737 N N . VAL A 1 359 ? 29.598 -3.358 25.607 1.00 91.56 359 VAL A N 1
ATOM 2738 C CA . VAL A 1 359 ? 29.573 -3.341 27.084 1.00 91.56 359 VAL A CA 1
ATOM 2739 C C . VAL A 1 359 ? 28.284 -3.976 27.617 1.00 91.56 359 VAL A C 1
ATOM 2741 O O . VAL A 1 359 ? 28.340 -4.820 28.511 1.00 91.56 359 VAL A O 1
ATOM 2744 N N . ARG A 1 360 ? 27.126 -3.645 27.029 1.00 91.31 360 ARG A N 1
ATOM 2745 C CA . ARG A 1 360 ? 25.839 -4.254 27.405 1.00 91.31 360 ARG A CA 1
ATOM 2746 C C . ARG A 1 360 ? 25.758 -5.745 27.047 1.00 91.31 360 ARG A C 1
ATOM 2748 O O . ARG A 1 360 ? 25.193 -6.512 27.822 1.00 91.31 360 ARG A O 1
ATOM 2755 N N . SER A 1 361 ? 26.353 -6.161 25.926 1.00 92.81 361 SER A N 1
ATOM 2756 C CA . SER A 1 361 ? 26.485 -7.580 25.559 1.00 92.81 361 SER A CA 1
ATOM 2757 C C . SER A 1 361 ? 27.329 -8.344 26.582 1.00 92.81 361 SER A C 1
ATOM 2759 O O . SER A 1 361 ? 26.914 -9.383 27.087 1.00 92.81 361 SER A O 1
ATOM 2761 N N . ALA A 1 362 ? 28.489 -7.787 26.946 1.00 91.19 362 ALA A N 1
ATOM 2762 C CA . ALA A 1 362 ? 29.418 -8.392 27.892 1.00 91.19 362 ALA A CA 1
ATOM 2763 C C . ALA A 1 362 ? 28.806 -8.563 29.290 1.00 91.19 362 ALA A C 1
ATOM 2765 O O . ALA A 1 362 ? 29.039 -9.592 29.920 1.00 91.19 362 ALA A O 1
ATOM 2766 N N . ASP A 1 363 ? 27.985 -7.616 29.765 1.00 91.50 363 ASP A N 1
ATOM 2767 C CA . ASP A 1 363 ? 27.253 -7.790 31.026 1.00 91.50 363 ASP A CA 1
ATOM 2768 C C . ASP A 1 363 ? 26.243 -8.947 30.969 1.00 91.50 363 ASP A C 1
ATOM 2770 O O . ASP A 1 363 ? 26.178 -9.756 31.895 1.00 91.50 363 ASP A O 1
ATOM 2774 N N . LEU A 1 364 ? 25.487 -9.069 29.873 1.00 92.38 364 LEU A N 1
ATOM 2775 C CA . LEU A 1 364 ? 24.505 -10.142 29.699 1.00 92.38 364 LEU A CA 1
ATOM 2776 C C . LEU A 1 364 ? 25.170 -11.518 29.588 1.00 92.38 364 LEU A C 1
ATOM 2778 O O . LEU A 1 364 ? 24.731 -12.450 30.262 1.00 92.38 364 LEU A O 1
ATOM 2782 N N . THR A 1 365 ? 26.262 -11.636 28.829 1.00 93.00 365 THR A N 1
ATOM 2783 C CA . THR A 1 365 ? 27.072 -12.863 28.770 1.00 93.00 365 THR A CA 1
ATOM 2784 C C . THR A 1 365 ? 27.629 -13.207 30.152 1.00 93.00 365 THR A C 1
ATOM 2786 O O . THR A 1 365 ? 27.369 -14.296 30.653 1.00 93.00 365 THR A O 1
ATOM 2789 N N . ARG A 1 366 ? 28.251 -12.245 30.850 1.00 92.25 366 ARG A N 1
ATOM 2790 C CA . ARG A 1 366 ? 28.764 -12.406 32.223 1.00 92.25 366 ARG A CA 1
ATOM 2791 C C . ARG A 1 366 ? 27.685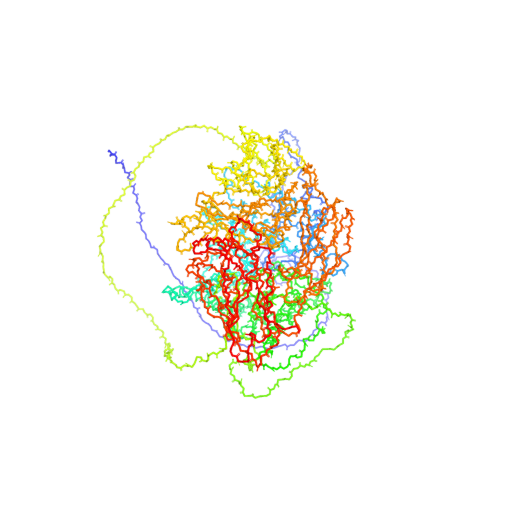 -12.873 33.209 1.00 92.25 366 ARG A C 1
ATOM 2793 O O . ARG A 1 366 ? 27.966 -13.710 34.064 1.00 92.25 366 ARG A O 1
ATOM 2800 N N . ARG A 1 367 ? 26.456 -12.348 33.113 1.00 91.00 367 ARG A N 1
ATOM 2801 C CA . ARG A 1 367 ? 25.299 -12.799 33.912 1.00 91.00 367 ARG A CA 1
ATOM 2802 C C . ARG A 1 367 ? 24.891 -14.234 33.563 1.00 91.00 367 ARG A C 1
ATOM 2804 O O . ARG A 1 367 ? 24.600 -15.008 34.471 1.00 91.00 367 ARG A O 1
ATOM 2811 N N . SER A 1 368 ? 24.898 -14.588 32.278 1.00 92.06 368 SER A N 1
ATOM 2812 C CA . SER A 1 368 ? 24.589 -15.937 31.785 1.00 92.06 368 SER A CA 1
ATOM 2813 C C . SER A 1 368 ? 25.627 -16.969 32.251 1.00 92.06 368 SER A C 1
ATOM 2815 O O . SER A 1 368 ? 25.261 -18.030 32.753 1.00 92.06 368 SER A O 1
ATOM 2817 N N . ASP A 1 369 ? 26.919 -16.639 32.185 1.00 90.62 369 ASP A N 1
ATOM 2818 C CA . ASP A 1 369 ? 28.009 -17.512 32.637 1.00 90.62 369 ASP A CA 1
ATOM 2819 C C . ASP A 1 369 ? 27.974 -17.720 34.161 1.00 90.62 369 ASP A C 1
ATOM 2821 O O . ASP A 1 369 ? 28.118 -18.842 34.649 1.00 90.62 369 ASP A O 1
ATOM 2825 N N . GLN A 1 370 ? 27.716 -16.653 34.931 1.00 90.19 370 GLN A N 1
ATOM 2826 C CA . GLN A 1 370 ? 27.513 -16.743 36.383 1.00 90.19 370 GLN A CA 1
ATOM 2827 C C . GLN A 1 370 ? 26.312 -17.629 36.739 1.00 90.19 370 GLN A C 1
ATOM 2829 O O . GLN A 1 370 ? 26.410 -18.456 37.648 1.00 90.19 370 GLN A O 1
ATOM 2834 N N . TRP A 1 371 ? 25.205 -17.502 35.999 1.00 92.94 371 TRP A N 1
ATOM 2835 C CA . TRP A 1 371 ? 24.053 -18.392 36.128 1.00 92.94 371 TRP A CA 1
ATOM 2836 C C . TRP A 1 371 ? 24.435 -19.852 35.836 1.00 92.94 371 TRP A C 1
ATOM 2838 O O . TRP A 1 371 ? 24.096 -20.732 36.624 1.00 92.94 371 TRP A O 1
ATOM 2848 N N . GLN A 1 372 ? 25.194 -20.118 34.769 1.00 93.00 372 GLN A N 1
ATOM 2849 C CA . GLN A 1 372 ? 25.584 -21.475 34.367 1.00 93.00 372 GLN A CA 1
ATOM 2850 C C . GLN A 1 372 ? 26.525 -22.144 35.378 1.00 93.00 372 GLN A C 1
ATOM 2852 O O . GLN A 1 372 ? 26.394 -23.342 35.632 1.00 93.00 372 GLN A O 1
ATOM 2857 N N . VAL A 1 373 ? 27.439 -21.392 36.002 1.00 90.88 373 VAL A N 1
ATOM 2858 C CA . VAL A 1 373 ? 28.277 -21.902 37.104 1.00 90.88 373 VAL A CA 1
ATOM 2859 C C . VAL A 1 373 ? 27.412 -22.273 38.314 1.00 90.88 373 VAL A C 1
ATOM 2861 O O . VAL A 1 373 ? 27.529 -23.383 38.835 1.00 90.88 373 VAL A O 1
ATOM 2864 N N . ALA A 1 374 ? 26.499 -21.391 38.730 1.00 89.69 374 ALA A N 1
ATOM 2865 C CA . ALA A 1 374 ? 25.591 -21.647 39.850 1.00 89.69 374 ALA A CA 1
ATOM 2866 C C . ALA A 1 374 ? 24.639 -22.829 39.585 1.00 89.69 374 ALA A C 1
ATOM 2868 O O . ALA A 1 374 ? 24.386 -23.654 40.466 1.00 89.69 374 ALA A O 1
ATOM 2869 N N . PHE A 1 375 ? 24.146 -22.944 38.351 1.00 90.69 375 PHE A N 1
ATOM 2870 C CA . PHE A 1 375 ? 23.306 -24.041 37.888 1.00 90.69 375 PHE A CA 1
ATOM 2871 C C . PHE A 1 375 ? 24.065 -25.377 37.876 1.00 90.69 375 PHE A C 1
ATOM 2873 O O . PHE A 1 375 ? 23.550 -26.381 38.365 1.00 90.69 375 PHE A O 1
ATOM 2880 N N . ALA A 1 376 ? 25.317 -25.397 37.407 1.00 89.00 376 ALA A N 1
ATOM 2881 C CA . ALA A 1 376 ? 26.157 -26.593 37.451 1.00 89.00 376 ALA A CA 1
ATOM 2882 C C . ALA A 1 376 ? 26.398 -27.087 38.892 1.00 89.00 376 ALA A C 1
ATOM 2884 O O . ALA A 1 376 ? 26.348 -28.294 39.135 1.00 89.00 376 ALA A O 1
ATOM 2885 N N . VAL A 1 377 ? 26.588 -26.174 39.855 1.00 88.69 377 VAL A N 1
ATOM 2886 C CA . VAL A 1 377 ? 26.705 -26.509 41.288 1.00 88.69 377 VAL A CA 1
ATOM 2887 C C . VAL A 1 377 ? 25.410 -27.129 41.829 1.00 88.69 377 VAL A C 1
ATOM 2889 O O . VAL A 1 377 ? 25.470 -28.182 42.465 1.00 88.69 377 VAL A O 1
ATOM 2892 N N . LEU A 1 378 ? 24.242 -26.546 41.526 1.00 87.50 378 LEU A N 1
ATOM 2893 C CA . LEU A 1 378 ? 22.934 -27.101 41.906 1.00 87.50 378 LEU A CA 1
ATOM 2894 C C . LEU A 1 378 ? 22.743 -28.531 41.371 1.00 87.50 378 LEU A C 1
ATOM 2896 O O . LEU A 1 378 ? 22.391 -29.436 42.128 1.00 87.50 378 LEU A O 1
ATOM 2900 N N . ILE A 1 379 ? 22.985 -28.754 40.076 1.00 87.88 379 ILE A N 1
ATOM 2901 C CA . ILE A 1 379 ? 22.781 -30.071 39.454 1.00 87.88 379 ILE A CA 1
ATOM 2902 C C . ILE A 1 379 ? 23.790 -31.103 39.981 1.00 87.88 379 ILE A C 1
ATOM 2904 O O . ILE A 1 379 ? 23.418 -32.254 40.213 1.00 87.88 379 ILE A O 1
ATOM 2908 N N . ALA A 1 380 ? 25.035 -30.703 40.261 1.00 84.38 380 ALA A N 1
ATOM 2909 C CA . ALA A 1 380 ? 26.010 -31.573 40.918 1.00 84.38 380 ALA A CA 1
ATOM 2910 C C . ALA A 1 380 ? 25.571 -31.972 42.342 1.00 84.38 380 ALA A C 1
ATOM 2912 O O . ALA A 1 380 ? 25.716 -33.136 42.721 1.00 84.38 380 ALA A O 1
ATOM 2913 N N . ALA A 1 381 ? 24.987 -31.043 43.108 1.00 83.38 381 ALA A N 1
ATOM 2914 C CA . ALA A 1 381 ? 24.487 -31.295 44.460 1.00 83.38 381 ALA A CA 1
ATOM 2915 C C . ALA A 1 381 ? 23.237 -32.201 44.497 1.00 83.38 381 ALA A C 1
ATOM 2917 O O . ALA A 1 381 ? 23.057 -32.953 45.455 1.00 83.38 381 ALA A O 1
ATOM 2918 N N . GLN A 1 382 ? 22.393 -32.178 43.458 1.00 77.00 382 GLN A N 1
ATOM 2919 C CA . GLN A 1 382 ? 21.192 -33.026 43.365 1.00 77.00 382 GLN A CA 1
ATOM 2920 C C . GLN A 1 382 ? 21.482 -34.499 43.002 1.00 77.00 382 GLN A C 1
ATOM 2922 O O . GLN A 1 382 ? 20.633 -35.366 43.220 1.00 77.00 382 GLN A O 1
ATOM 2927 N N . GLY A 1 383 ? 22.683 -34.815 42.506 1.00 64.38 383 GLY A N 1
ATOM 2928 C CA . GLY A 1 383 ? 23.126 -36.188 42.246 1.00 64.38 383 GLY A CA 1
ATOM 2929 C C . GLY A 1 383 ? 22.704 -36.763 40.884 1.00 64.38 383 GLY A C 1
ATOM 2930 O O . GLY A 1 383 ? 22.343 -36.049 39.951 1.00 64.38 383 GLY A O 1
ATOM 2931 N N . ARG A 1 384 ? 22.812 -38.093 40.723 1.00 53.56 384 ARG A N 1
ATOM 2932 C CA . ARG A 1 384 ? 22.636 -38.767 39.419 1.00 53.56 384 ARG A CA 1
ATOM 2933 C C . ARG A 1 384 ? 21.164 -38.893 39.000 1.00 53.56 384 ARG A C 1
ATOM 2935 O O . ARG A 1 384 ? 20.570 -39.959 39.127 1.00 53.56 384 ARG A O 1
ATOM 2942 N N . GLY A 1 385 ? 20.622 -37.817 38.437 1.00 55.44 385 GLY A N 1
ATOM 2943 C CA . GLY A 1 385 ? 19.316 -37.805 37.777 1.00 55.44 385 GLY A CA 1
ATOM 2944 C C . GLY A 1 385 ? 18.910 -36.408 37.315 1.00 55.44 385 GLY A C 1
ATOM 2945 O O . GLY A 1 385 ? 18.061 -35.786 37.946 1.00 55.44 385 GLY A O 1
ATOM 2946 N N . SER A 1 386 ? 19.508 -35.910 36.225 1.00 58.81 386 SER A N 1
ATOM 2947 C CA . SER A 1 386 ? 19.133 -34.608 35.652 1.00 58.81 386 SER A CA 1
ATOM 2948 C C . SER A 1 386 ? 17.659 -34.616 35.242 1.00 58.81 386 SER A C 1
ATOM 2950 O O . SER A 1 386 ? 17.240 -35.410 34.397 1.00 58.81 386 SER A O 1
ATOM 2952 N N . THR A 1 387 ? 16.852 -33.754 35.859 1.00 73.56 387 THR A N 1
ATOM 2953 C CA . THR A 1 387 ? 15.413 -33.693 35.581 1.00 73.56 387 THR A CA 1
ATOM 2954 C C . THR A 1 387 ? 15.148 -33.125 34.182 1.00 73.56 387 THR A C 1
ATOM 2956 O O . THR A 1 387 ? 15.985 -32.434 33.599 1.00 73.56 387 THR A O 1
ATOM 2959 N N . GLY A 1 388 ? 13.953 -33.369 33.634 1.00 77.00 388 GLY A N 1
ATOM 2960 C CA . GLY A 1 388 ? 13.552 -32.776 32.349 1.00 77.00 388 GLY A CA 1
ATOM 2961 C C . GLY A 1 388 ? 13.627 -31.243 32.364 1.00 77.00 388 GLY A C 1
ATOM 2962 O O . GLY A 1 388 ? 14.124 -30.646 31.415 1.00 77.00 388 GLY A O 1
ATOM 2963 N N . ALA A 1 389 ? 13.246 -30.613 33.482 1.00 79.19 389 ALA A N 1
ATOM 2964 C CA . ALA A 1 389 ? 13.369 -29.168 33.680 1.00 79.19 389 ALA A CA 1
ATOM 2965 C C . ALA A 1 389 ? 14.836 -28.695 33.738 1.00 79.19 389 ALA A C 1
ATOM 2967 O O . ALA A 1 389 ? 15.162 -27.660 33.164 1.00 79.19 389 ALA A O 1
ATOM 2968 N N . ALA A 1 390 ? 15.751 -29.465 34.340 1.00 87.06 390 ALA A N 1
ATOM 2969 C CA . ALA A 1 390 ? 17.180 -29.140 34.329 1.00 87.06 390 ALA A CA 1
ATOM 2970 C C . ALA A 1 390 ? 17.771 -29.207 32.909 1.00 87.06 390 ALA A C 1
ATOM 2972 O O . ALA A 1 390 ? 18.512 -28.312 32.494 1.00 87.06 390 ALA A O 1
ATOM 2973 N N . ARG A 1 391 ? 17.393 -30.219 32.119 1.00 88.75 391 ARG A N 1
ATOM 2974 C CA . ARG A 1 391 ? 17.758 -30.272 30.695 1.00 88.75 391 ARG A CA 1
ATOM 2975 C C . ARG A 1 391 ? 17.151 -29.110 29.903 1.00 88.75 391 ARG A C 1
ATOM 2977 O O . ARG A 1 391 ? 17.856 -28.519 29.093 1.00 88.75 391 ARG A O 1
ATOM 2984 N N . MET A 1 392 ? 15.904 -28.727 30.182 1.00 88.69 392 MET A N 1
ATOM 2985 C CA . MET A 1 392 ? 15.255 -27.571 29.550 1.00 88.69 392 MET A CA 1
ATOM 2986 C C . MET A 1 392 ? 15.989 -26.255 29.864 1.00 88.69 392 MET A C 1
ATOM 2988 O O . MET A 1 392 ? 16.272 -25.482 28.953 1.00 88.69 392 MET A O 1
ATOM 2992 N N . CYS A 1 393 ? 16.404 -26.038 31.118 1.00 90.56 393 CYS A N 1
ATOM 2993 C CA . CYS A 1 393 ? 17.235 -24.888 31.496 1.00 90.56 393 CYS A CA 1
ATOM 2994 C C . CYS A 1 393 ? 18.549 -24.859 30.697 1.00 90.56 393 CYS A C 1
ATOM 2996 O O . CYS A 1 393 ? 18.906 -23.830 30.126 1.00 90.56 393 CYS A O 1
ATOM 2998 N N . ARG A 1 394 ? 19.241 -26.003 30.576 1.00 92.88 394 ARG A N 1
ATOM 2999 C CA . ARG A 1 394 ? 20.459 -26.120 29.753 1.00 92.88 394 ARG A CA 1
ATOM 3000 C C . ARG A 1 394 ? 20.187 -25.806 28.274 1.00 92.88 394 ARG A C 1
ATOM 3002 O O . ARG A 1 394 ? 20.987 -25.108 27.658 1.00 92.88 394 ARG A O 1
ATOM 3009 N N . LEU A 1 395 ? 19.071 -26.280 27.714 1.00 93.81 395 LEU A N 1
ATOM 3010 C CA . LEU A 1 395 ? 18.669 -26.039 26.322 1.00 93.81 395 LEU A CA 1
ATOM 3011 C C . LEU A 1 395 ? 18.462 -24.541 26.034 1.00 93.81 395 LEU A C 1
ATOM 3013 O O . LEU A 1 395 ? 18.975 -24.014 25.043 1.00 93.81 395 LEU A O 1
ATOM 3017 N N . TYR A 1 396 ? 17.759 -23.841 26.928 1.00 93.31 396 TYR A N 1
ATOM 3018 C CA . TYR A 1 396 ? 17.505 -22.405 26.805 1.00 93.31 396 TYR A CA 1
ATOM 3019 C C . TYR A 1 396 ? 18.742 -21.544 27.075 1.00 93.31 396 TYR A C 1
ATOM 3021 O O . TYR A 1 396 ? 18.942 -20.558 26.368 1.00 93.31 396 TYR A O 1
ATOM 3029 N N . TYR A 1 397 ? 19.611 -21.940 28.011 1.00 95.12 397 TYR A N 1
ATOM 3030 C CA . TYR A 1 397 ? 20.919 -21.309 28.208 1.00 95.12 397 TYR A CA 1
ATOM 3031 C C . TYR A 1 397 ? 21.782 -21.392 26.939 1.00 95.12 397 TYR A C 1
ATOM 3033 O O . TYR A 1 397 ? 22.218 -20.362 26.432 1.00 95.12 397 TYR A O 1
ATOM 3041 N N . LEU A 1 398 ? 21.955 -22.595 26.372 1.00 95.75 398 LEU A N 1
ATOM 3042 C CA . LEU A 1 398 ? 22.724 -22.794 25.137 1.00 95.75 398 LEU A CA 1
ATOM 3043 C C . LEU A 1 398 ? 22.162 -21.945 23.986 1.00 95.75 398 LEU A C 1
ATOM 3045 O O . LEU A 1 398 ? 22.919 -21.307 23.258 1.00 95.75 398 LEU A O 1
ATOM 3049 N N . THR A 1 399 ? 20.834 -21.891 23.856 1.00 93.81 399 THR A N 1
ATOM 3050 C CA . THR A 1 399 ? 20.149 -21.064 22.850 1.00 93.81 399 THR A CA 1
ATOM 3051 C C . THR A 1 399 ? 20.431 -19.570 23.064 1.00 93.81 399 THR A C 1
ATOM 3053 O O . THR A 1 399 ? 20.763 -18.863 22.111 1.00 93.81 399 THR A O 1
ATOM 3056 N N . LEU A 1 400 ? 20.362 -19.083 24.309 1.00 93.06 400 LEU A N 1
ATOM 3057 C CA . LEU A 1 400 ? 20.659 -17.691 24.658 1.00 93.06 400 LEU A CA 1
ATOM 3058 C C . LEU A 1 400 ? 22.112 -17.307 24.336 1.00 93.06 400 LEU A C 1
ATOM 3060 O O . LEU A 1 400 ? 22.337 -16.2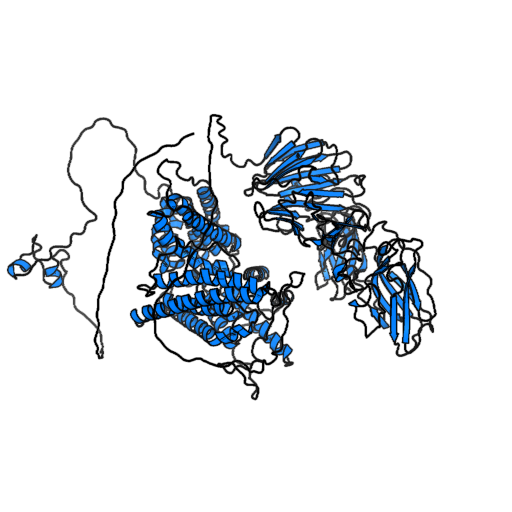18 23.811 1.00 93.06 400 LEU A O 1
ATOM 3064 N N . THR A 1 401 ? 23.086 -18.189 24.590 1.00 94.06 401 THR A N 1
ATOM 3065 C CA . THR A 1 401 ? 24.502 -17.945 24.261 1.00 94.06 401 THR A CA 1
ATOM 3066 C C . THR A 1 401 ? 24.692 -17.624 22.773 1.00 94.06 401 THR A C 1
ATOM 3068 O O . THR A 1 401 ? 25.397 -16.669 22.447 1.00 94.06 401 THR A O 1
ATOM 3071 N N . VAL A 1 402 ? 24.012 -18.346 21.871 1.00 92.31 402 VAL A N 1
ATOM 3072 C CA . VAL A 1 402 ? 24.054 -18.070 20.420 1.00 92.31 402 VAL A CA 1
ATOM 3073 C C . VAL A 1 402 ? 23.362 -16.745 20.071 1.00 92.31 402 VAL A C 1
ATOM 3075 O O . VAL A 1 402 ? 23.875 -15.966 19.263 1.00 92.31 402 VAL A O 1
ATOM 3078 N N . TYR A 1 403 ? 22.219 -16.445 20.699 1.00 88.62 403 TYR A N 1
ATOM 3079 C CA . TYR A 1 403 ? 21.508 -15.176 20.494 1.00 88.62 403 TYR A CA 1
ATOM 3080 C C . TYR A 1 403 ? 22.334 -13.953 20.923 1.00 88.62 403 TYR A C 1
ATOM 3082 O O . TYR A 1 403 ? 22.291 -12.935 20.234 1.00 88.62 403 TYR A O 1
ATOM 3090 N N . LEU A 1 404 ? 23.080 -14.041 22.033 1.00 90.88 404 LEU A N 1
ATOM 3091 C CA . LEU A 1 404 ? 23.939 -12.957 22.524 1.00 90.88 404 LEU A CA 1
ATOM 3092 C C . LEU A 1 404 ? 25.213 -12.805 21.681 1.00 90.88 404 LEU A C 1
ATOM 3094 O O . LEU A 1 404 ? 25.533 -11.687 21.274 1.00 90.88 404 LEU A O 1
ATOM 3098 N N . GLY A 1 405 ? 25.901 -13.908 21.357 1.00 89.44 405 GLY A N 1
ATOM 3099 C CA . GLY A 1 405 ? 27.103 -13.880 20.513 1.00 89.44 405 GLY A CA 1
ATOM 3100 C C . GLY A 1 405 ? 26.839 -13.300 19.119 1.00 89.44 405 GLY A C 1
ATOM 3101 O O . GLY A 1 405 ? 27.610 -12.481 18.622 1.00 89.44 405 GLY A O 1
ATOM 3102 N N . THR A 1 406 ? 25.678 -13.612 18.533 1.00 89.44 406 THR A N 1
ATOM 3103 C CA . THR A 1 406 ? 25.278 -13.122 17.201 1.00 89.44 406 THR A CA 1
ATOM 3104 C C . THR A 1 406 ? 24.401 -11.861 17.218 1.00 89.44 406 THR A C 1
ATOM 3106 O O . THR A 1 406 ? 23.807 -11.510 16.197 1.00 89.44 406 THR A O 1
ATOM 3109 N N . ALA A 1 407 ? 24.298 -11.146 18.345 1.00 88.25 407 ALA A N 1
ATOM 3110 C CA . ALA A 1 407 ? 23.484 -9.927 18.454 1.00 88.25 407 ALA A CA 1
ATOM 3111 C C . ALA A 1 407 ? 24.085 -8.699 17.744 1.00 88.25 407 ALA A C 1
ATOM 3113 O O . ALA A 1 407 ? 23.341 -7.803 17.349 1.00 88.25 407 ALA A O 1
ATOM 3114 N N . LEU A 1 408 ? 25.417 -8.644 17.601 1.00 87.56 408 LEU A N 1
ATOM 3115 C CA . LEU A 1 408 ? 26.165 -7.455 17.151 1.00 87.56 408 LEU A CA 1
ATOM 3116 C C . LEU A 1 408 ? 26.783 -7.583 15.747 1.00 87.56 408 LEU A C 1
ATOM 3118 O O . LEU A 1 408 ? 27.690 -6.831 15.396 1.00 87.56 408 LEU A O 1
ATOM 3122 N N . THR A 1 409 ? 26.297 -8.530 14.945 1.00 80.94 409 THR A N 1
ATOM 3123 C CA . THR A 1 409 ? 26.819 -8.864 13.611 1.00 80.94 409 THR A CA 1
ATOM 3124 C C . THR A 1 409 ? 25.694 -8.902 12.574 1.00 80.94 409 THR A C 1
ATOM 3126 O O . THR A 1 409 ? 24.561 -9.268 12.893 1.00 80.94 409 THR A O 1
ATOM 3129 N N . ARG A 1 410 ? 26.018 -8.528 11.329 1.00 71.06 410 ARG A N 1
ATOM 3130 C CA . ARG A 1 410 ? 25.174 -8.759 10.138 1.00 71.06 410 ARG A CA 1
ATOM 3131 C C . ARG A 1 410 ? 25.520 -10.075 9.429 1.00 71.06 410 ARG A C 1
ATOM 3133 O O . ARG A 1 410 ? 24.756 -10.526 8.586 1.00 71.06 410 ARG A O 1
ATOM 3140 N N . LEU A 1 411 ? 26.675 -10.666 9.751 1.00 70.94 411 LEU A N 1
ATOM 3141 C CA . LEU A 1 411 ? 27.267 -11.775 9.012 1.00 70.94 411 LEU A CA 1
ATOM 3142 C C . LEU A 1 411 ? 26.787 -13.120 9.556 1.00 70.94 411 LEU A C 1
ATOM 3144 O O . LEU A 1 411 ? 27.018 -13.463 10.714 1.00 70.94 411 LEU A O 1
ATOM 3148 N N . GLU A 1 412 ? 26.178 -13.927 8.696 1.00 74.25 412 GLU A N 1
ATOM 3149 C CA . GLU A 1 412 ? 25.653 -15.242 9.084 1.00 74.25 412 GLU A CA 1
ATOM 3150 C C . GLU A 1 412 ? 26.767 -16.291 9.277 1.00 74.25 412 GLU A C 1
ATOM 3152 O O . GLU A 1 412 ? 26.551 -17.297 9.948 1.00 74.25 412 GLU A O 1
ATOM 3157 N N . CYS A 1 413 ? 27.996 -16.039 8.807 1.00 74.25 413 CYS A N 1
ATOM 3158 C CA . CYS A 1 413 ? 29.157 -16.854 9.184 1.00 74.25 413 CYS A CA 1
ATOM 3159 C C . CYS A 1 413 ? 29.521 -16.753 10.675 1.00 74.25 413 CYS A C 1
ATOM 3161 O O . CYS A 1 413 ? 30.148 -17.673 11.193 1.00 74.25 413 CYS A O 1
ATOM 3163 N N . SER A 1 414 ? 29.069 -15.721 11.403 1.00 80.56 414 SER A N 1
ATOM 3164 C CA . SER A 1 414 ? 29.233 -15.648 12.864 1.00 80.56 414 SER A CA 1
ATOM 3165 C C . SER A 1 414 ? 28.479 -16.759 13.617 1.00 80.56 414 SER A C 1
ATOM 3167 O O . SER A 1 414 ? 28.741 -16.982 14.795 1.00 80.56 414 SER A O 1
ATOM 3169 N N . PHE A 1 415 ? 27.571 -17.498 12.964 1.00 85.19 415 PHE A N 1
ATOM 3170 C CA . PHE A 1 415 ? 26.980 -18.711 13.542 1.00 85.19 415 PHE A CA 1
ATOM 3171 C C . PHE A 1 415 ? 27.948 -19.913 13.569 1.00 85.19 415 PHE A C 1
ATOM 3173 O O . PHE A 1 415 ? 27.713 -20.842 14.345 1.00 85.19 415 PHE A O 1
ATOM 3180 N N . ASP A 1 416 ? 29.045 -19.912 12.795 1.00 82.88 416 ASP A N 1
ATOM 3181 C CA . ASP A 1 416 ? 30.006 -21.030 12.771 1.00 82.88 416 ASP A CA 1
ATOM 3182 C C . ASP A 1 416 ? 30.812 -21.140 14.078 1.00 82.88 416 ASP A C 1
ATOM 3184 O O . ASP A 1 416 ? 31.153 -22.247 14.497 1.00 82.88 416 ASP A O 1
ATOM 3188 N N . GLU A 1 417 ? 31.046 -20.025 14.777 1.00 86.94 417 GLU A N 1
ATOM 3189 C CA . GLU A 1 417 ? 31.703 -20.002 16.097 1.00 86.94 417 GLU A CA 1
ATOM 3190 C C . GLU A 1 417 ? 30.887 -20.747 17.173 1.00 86.94 417 GLU A C 1
ATOM 3192 O O . GLU A 1 417 ? 31.434 -21.241 18.159 1.00 86.94 417 GLU A O 1
ATOM 3197 N N . HIS A 1 418 ? 29.577 -20.901 16.954 1.00 91.69 418 HIS A N 1
ATOM 3198 C CA . HIS A 1 418 ? 28.636 -21.548 17.868 1.00 91.69 418 HIS A CA 1
ATOM 3199 C C . HIS A 1 418 ? 28.308 -23.007 17.501 1.00 91.69 418 HIS A C 1
ATOM 3201 O O . HIS A 1 418 ? 27.372 -23.592 18.050 1.00 91.69 418 HIS A O 1
ATOM 3207 N N . MET A 1 419 ? 29.056 -23.642 16.590 1.00 86.25 419 MET A N 1
ATOM 3208 C CA . MET A 1 419 ? 28.691 -24.968 16.066 1.00 86.25 419 MET A CA 1
ATOM 3209 C C . MET A 1 419 ? 28.656 -26.080 17.136 1.00 86.25 419 MET A C 1
ATOM 3211 O O . MET A 1 419 ? 27.808 -26.970 17.085 1.00 86.25 419 MET A O 1
ATOM 3215 N N . THR A 1 420 ? 29.517 -26.003 18.156 1.00 90.88 420 THR A N 1
ATOM 3216 C CA . THR A 1 420 ? 29.501 -26.906 19.326 1.00 90.88 420 THR A CA 1
ATOM 3217 C C . THR A 1 420 ? 28.313 -26.641 20.261 1.00 90.88 420 THR A C 1
ATOM 3219 O O . THR A 1 420 ? 27.780 -27.569 20.877 1.00 90.88 420 THR A O 1
ATOM 3222 N N . THR A 1 421 ? 27.849 -25.389 20.334 1.00 94.25 421 THR A N 1
ATOM 3223 C CA . THR A 1 421 ? 26.623 -24.994 21.039 1.00 94.25 421 THR A CA 1
ATOM 3224 C C . THR A 1 421 ? 25.392 -25.562 20.332 1.00 94.25 421 THR A C 1
ATOM 3226 O O . THR A 1 421 ? 24.548 -26.161 20.993 1.00 94.25 421 THR A O 1
ATOM 3229 N N . PHE A 1 422 ? 25.320 -25.477 18.997 1.00 94.31 422 PHE A N 1
ATOM 3230 C CA . PHE A 1 422 ? 24.241 -26.087 18.208 1.00 94.31 422 PHE A CA 1
ATOM 3231 C C . PHE A 1 422 ? 24.195 -27.616 18.345 1.00 94.31 422 PHE A C 1
ATOM 3233 O O . PHE A 1 422 ? 23.114 -28.165 18.554 1.00 94.31 422 PHE A O 1
ATOM 3240 N N . ALA A 1 423 ? 25.342 -28.305 18.311 1.00 92.25 423 ALA A N 1
ATOM 3241 C CA . ALA A 1 423 ? 25.399 -29.742 18.599 1.00 92.25 423 ALA A CA 1
ATOM 3242 C C . ALA A 1 423 ? 24.842 -30.057 20.002 1.00 92.25 423 ALA A C 1
ATOM 3244 O O . ALA A 1 423 ? 23.941 -30.881 20.147 1.00 92.25 423 ALA A O 1
ATOM 3245 N N . SER A 1 424 ? 25.262 -29.292 21.017 1.00 95.69 424 SER A N 1
ATOM 3246 C CA . SER A 1 424 ? 24.760 -29.436 22.392 1.00 95.69 424 SER A CA 1
ATOM 3247 C C . SER A 1 424 ? 23.246 -29.194 22.526 1.00 95.69 424 SER A C 1
ATOM 3249 O O . SER A 1 424 ? 22.617 -29.782 23.404 1.00 95.69 424 SER A O 1
ATOM 3251 N N . ILE A 1 425 ? 22.645 -28.337 21.689 1.00 96.25 425 ILE A N 1
ATOM 3252 C CA . ILE A 1 425 ? 21.187 -28.109 21.652 1.00 96.25 425 ILE A CA 1
ATOM 3253 C C . ILE A 1 425 ? 20.467 -29.345 21.092 1.00 96.25 425 ILE A C 1
ATOM 3255 O O . ILE A 1 425 ? 19.479 -29.791 21.678 1.00 96.25 425 ILE A O 1
ATOM 3259 N N . VAL A 1 426 ? 20.983 -29.931 20.006 1.00 94.94 426 VAL A N 1
ATOM 3260 C CA . VAL A 1 426 ? 20.455 -31.175 19.415 1.00 94.94 426 VAL A CA 1
ATOM 3261 C C . VAL A 1 426 ? 20.539 -32.333 20.414 1.00 94.94 426 VAL A C 1
ATOM 3263 O O . VAL A 1 426 ? 19.534 -33.005 20.642 1.00 94.94 426 VAL A O 1
ATOM 3266 N N . ASP A 1 427 ? 21.689 -32.527 21.064 1.00 93.25 427 ASP A N 1
ATOM 3267 C CA . ASP A 1 427 ? 21.897 -33.612 22.031 1.00 93.25 427 ASP A CA 1
ATOM 3268 C C . ASP A 1 427 ? 20.933 -33.507 23.225 1.00 93.25 427 ASP A C 1
ATOM 3270 O O . ASP A 1 427 ? 20.230 -34.465 23.557 1.00 93.25 427 ASP A O 1
ATOM 3274 N N . VAL A 1 428 ? 20.833 -32.321 23.840 1.00 93.38 428 VAL A N 1
ATOM 3275 C CA . VAL A 1 428 ? 19.971 -32.092 25.013 1.00 93.38 428 VAL A CA 1
ATOM 3276 C C . VAL A 1 428 ? 18.486 -32.239 24.666 1.00 93.38 428 VAL A C 1
ATOM 3278 O O . VAL A 1 428 ? 17.732 -32.812 25.454 1.00 93.38 428 VAL A O 1
ATOM 3281 N N . ALA A 1 429 ? 18.050 -31.787 23.486 1.00 92.69 429 ALA A N 1
ATOM 3282 C CA . ALA A 1 429 ? 16.685 -32.021 23.013 1.00 92.69 429 ALA A CA 1
ATOM 3283 C C . ALA A 1 429 ? 16.422 -33.511 22.708 1.00 92.69 429 ALA A C 1
ATOM 3285 O O . ALA A 1 429 ? 15.335 -34.022 22.993 1.00 92.69 429 ALA A O 1
ATOM 3286 N N . GLY A 1 430 ? 17.425 -34.227 22.190 1.00 90.38 430 GLY A N 1
ATOM 3287 C CA . GLY A 1 430 ? 17.388 -35.674 21.984 1.00 90.38 430 GLY A CA 1
ATOM 3288 C C . GLY A 1 430 ? 17.216 -36.456 23.289 1.00 90.38 430 GLY A C 1
ATOM 3289 O O . GLY A 1 430 ? 16.374 -37.356 23.344 1.00 90.38 430 GLY A O 1
ATOM 3290 N N . GLU A 1 431 ? 17.947 -36.076 24.342 1.00 89.88 431 GLU A N 1
ATOM 3291 C CA . GLU A 1 431 ? 17.785 -36.621 25.696 1.00 89.88 431 GLU A CA 1
ATOM 3292 C C . GLU A 1 431 ? 16.380 -36.358 26.263 1.00 89.88 431 GLU A C 1
ATOM 3294 O O . GLU A 1 431 ? 15.761 -37.279 26.792 1.00 89.88 431 GLU A O 1
ATOM 3299 N N . ILE A 1 432 ? 15.854 -35.130 26.139 1.00 87.56 432 ILE A N 1
ATOM 3300 C CA . ILE A 1 432 ? 14.508 -34.774 26.630 1.00 87.56 432 ILE A CA 1
ATOM 3301 C C . ILE A 1 432 ? 13.440 -35.658 25.970 1.00 87.56 432 ILE A C 1
ATOM 3303 O O . ILE A 1 432 ? 12.605 -36.230 26.668 1.00 87.56 432 ILE A O 1
ATOM 3307 N N . LEU A 1 433 ? 13.495 -35.833 24.645 1.00 85.88 433 LEU A N 1
ATOM 3308 C CA . LEU A 1 433 ? 12.538 -36.669 23.909 1.00 85.88 433 LEU A CA 1
ATOM 3309 C C . LEU A 1 433 ? 12.633 -38.161 24.273 1.00 85.88 433 LEU A C 1
ATOM 3311 O O . LEU A 1 433 ? 11.608 -38.837 24.331 1.00 85.88 433 LEU A O 1
ATOM 3315 N N . GLN A 1 434 ? 13.834 -38.680 24.560 1.00 85.19 434 GLN A N 1
ATOM 3316 C CA . GLN A 1 434 ? 14.001 -40.048 25.076 1.00 85.19 434 GLN A CA 1
ATOM 3317 C C . GLN A 1 434 ? 13.375 -40.208 26.473 1.00 85.19 434 GLN A C 1
ATOM 3319 O O . GLN A 1 434 ? 12.665 -41.182 26.721 1.00 85.19 434 GLN A O 1
ATOM 3324 N N . ASP A 1 435 ? 13.600 -39.238 27.365 1.00 79.94 435 ASP A N 1
ATOM 3325 C CA . ASP A 1 435 ? 13.027 -39.193 28.715 1.00 79.94 435 ASP A CA 1
ATOM 3326 C C . ASP A 1 435 ? 11.486 -39.135 28.696 1.00 79.94 435 ASP A C 1
ATOM 3328 O O . ASP A 1 435 ? 10.843 -39.727 29.564 1.00 79.94 435 ASP A O 1
ATOM 3332 N N . GLU A 1 436 ? 10.883 -38.429 27.732 1.00 76.38 436 GLU A N 1
ATOM 3333 C CA . GLU A 1 436 ? 9.425 -38.358 27.573 1.00 76.38 436 GLU A CA 1
ATOM 3334 C C . GLU A 1 436 ? 8.825 -39.644 26.994 1.00 76.38 436 GLU A C 1
ATOM 3336 O O . GLU A 1 436 ? 7.855 -40.164 27.548 1.00 76.38 436 GLU A O 1
ATOM 3341 N N . GLU A 1 437 ? 9.405 -40.205 25.930 1.00 75.88 437 GLU A N 1
ATOM 3342 C CA . GLU A 1 437 ? 8.916 -41.455 25.327 1.00 75.88 437 GLU A CA 1
ATOM 3343 C C . GLU A 1 437 ? 9.010 -42.635 26.309 1.00 75.88 437 GLU A C 1
ATOM 3345 O O . GLU A 1 437 ? 8.073 -43.429 26.417 1.00 75.88 437 GLU A O 1
ATOM 3350 N N . ALA A 1 438 ? 10.076 -42.695 27.115 1.00 72.81 438 ALA A N 1
ATOM 3351 C CA . ALA A 1 438 ? 10.226 -43.682 28.185 1.00 72.81 438 ALA A CA 1
ATOM 3352 C C . ALA A 1 438 ? 9.164 -43.554 29.298 1.00 72.81 438 ALA A C 1
ATOM 3354 O O . ALA A 1 438 ? 8.857 -44.541 29.968 1.00 72.81 438 ALA A O 1
ATOM 3355 N N . ARG A 1 439 ? 8.581 -42.361 29.497 1.00 68.38 439 ARG A N 1
ATOM 3356 C CA . ARG A 1 439 ? 7.451 -42.141 30.421 1.00 68.38 439 ARG A CA 1
ATOM 3357 C C . ARG A 1 439 ? 6.116 -42.481 29.765 1.00 68.38 439 ARG A C 1
ATOM 3359 O O . ARG A 1 439 ? 5.289 -43.127 30.403 1.00 68.38 439 ARG A O 1
ATOM 3366 N N . GLY A 1 440 ? 5.920 -42.095 28.502 1.00 60.53 440 GLY A N 1
ATOM 3367 C CA . GLY A 1 440 ? 4.711 -42.407 27.730 1.00 60.53 440 GLY A CA 1
ATOM 3368 C C . GLY A 1 440 ? 4.475 -43.913 27.594 1.00 60.53 440 GLY A C 1
ATOM 3369 O O . GLY A 1 440 ? 3.364 -44.386 27.809 1.00 60.53 440 GLY A O 1
ATOM 3370 N N . ALA A 1 441 ? 5.539 -44.694 27.380 1.00 56.00 441 ALA A N 1
ATOM 3371 C CA . ALA A 1 441 ? 5.478 -46.158 27.319 1.00 56.00 441 ALA A CA 1
ATOM 3372 C C . ALA A 1 441 ? 4.962 -46.842 28.610 1.00 56.00 441 ALA A C 1
ATOM 3374 O O . ALA A 1 441 ? 4.650 -48.033 28.586 1.00 56.00 441 ALA A O 1
ATOM 3375 N N . ALA A 1 442 ? 4.855 -46.118 29.732 1.00 45.22 442 ALA A N 1
ATOM 3376 C CA . ALA A 1 442 ? 4.295 -46.616 30.991 1.00 45.22 442 ALA A CA 1
ATOM 3377 C C . ALA A 1 442 ? 2.803 -46.264 31.205 1.00 45.22 442 ALA A C 1
ATOM 3379 O O . ALA A 1 442 ? 2.230 -46.683 32.213 1.00 45.22 442 ALA A O 1
ATOM 3380 N N . ALA A 1 443 ? 2.172 -45.512 30.293 1.00 47.66 443 ALA A N 1
ATOM 3381 C CA . ALA A 1 443 ? 0.789 -45.035 30.399 1.00 47.66 443 ALA A CA 1
ATOM 3382 C C . ALA A 1 443 ? 0.019 -45.253 29.070 1.00 47.66 443 ALA A C 1
ATOM 3384 O O . ALA A 1 443 ? -0.010 -44.355 28.231 1.00 47.66 443 ALA A O 1
ATOM 3385 N N . PRO A 1 444 ? -0.609 -46.429 28.855 1.00 42.44 444 PRO A N 1
ATOM 3386 C CA . PRO A 1 444 ? -1.101 -46.835 27.528 1.00 42.44 444 PRO A CA 1
ATOM 3387 C C . PRO A 1 444 ? -2.235 -45.998 26.909 1.00 42.44 444 PRO A C 1
ATOM 3389 O O . PRO A 1 444 ? -2.420 -46.057 25.699 1.00 42.44 444 PRO A O 1
ATOM 3392 N N . ASP A 1 445 ? -2.996 -45.243 27.708 1.00 42.38 445 ASP A N 1
ATOM 3393 C CA . ASP A 1 445 ? -4.284 -44.663 27.286 1.00 42.38 445 ASP A CA 1
ATOM 3394 C C . ASP A 1 445 ? -4.209 -43.201 26.782 1.00 42.38 445 ASP A C 1
ATOM 3396 O O . ASP A 1 445 ? -5.243 -42.586 26.524 1.00 42.38 445 ASP A O 1
ATOM 3400 N N . SER A 1 446 ? -3.015 -42.607 26.647 1.00 48.84 446 SER A N 1
ATOM 3401 C CA . SER A 1 446 ? -2.846 -41.194 26.251 1.00 48.84 446 SER A CA 1
ATOM 3402 C C . SER A 1 446 ? -2.391 -41.002 24.795 1.00 48.84 446 SER A C 1
ATOM 3404 O O . SER A 1 446 ? -1.419 -40.291 24.540 1.00 48.84 446 SER A O 1
ATOM 3406 N N . ASP A 1 447 ? -3.082 -41.614 23.829 1.00 40.94 447 ASP A N 1
ATOM 3407 C CA . ASP A 1 447 ? -2.768 -41.499 22.387 1.00 40.94 447 ASP A CA 1
ATOM 3408 C C . ASP A 1 447 ? -3.378 -40.232 21.737 1.00 40.94 447 ASP A C 1
ATOM 3410 O O . ASP A 1 447 ? -3.961 -40.257 20.655 1.00 40.94 447 ASP A O 1
ATOM 3414 N N . GLY A 1 448 ? -3.285 -39.105 22.448 1.00 49.59 448 GLY A N 1
ATOM 3415 C CA . GLY A 1 448 ? -3.736 -37.786 22.010 1.00 49.59 448 GLY A CA 1
ATOM 3416 C C . GLY A 1 448 ? -2.585 -36.783 22.005 1.00 49.59 448 GLY A C 1
ATOM 3417 O O . GLY A 1 448 ? -1.643 -36.902 22.790 1.00 49.59 448 GLY A O 1
ATOM 3418 N N . ALA A 1 449 ? -2.662 -35.774 21.134 1.00 55.69 449 ALA A N 1
ATOM 3419 C CA . ALA A 1 449 ? -1.679 -34.694 21.131 1.00 55.69 449 ALA A CA 1
ATOM 3420 C C . ALA A 1 449 ? -1.704 -33.909 22.457 1.00 55.69 449 ALA A C 1
ATOM 3422 O O . ALA A 1 449 ? -2.713 -33.852 23.157 1.00 55.69 449 ALA A O 1
ATOM 3423 N N . ARG A 1 450 ? -0.580 -33.284 22.796 1.00 67.94 450 ARG A N 1
ATOM 3424 C CA . ARG A 1 450 ? -0.385 -32.478 24.001 1.00 67.94 450 ARG A CA 1
ATOM 3425 C C . ARG A 1 450 ? -0.357 -31.000 23.637 1.00 67.94 450 ARG A C 1
ATOM 3427 O O . ARG A 1 450 ? 0.114 -30.624 22.563 1.00 67.94 450 ARG A O 1
ATOM 3434 N N . PHE A 1 451 ? -0.819 -30.159 24.552 1.00 73.44 451 PHE A N 1
ATOM 3435 C CA . PHE A 1 451 ? -0.705 -28.710 24.447 1.00 73.44 451 PHE A CA 1
ATOM 3436 C C . PHE A 1 451 ? -0.014 -28.177 25.701 1.00 73.44 451 PHE A C 1
ATOM 3438 O O . PHE A 1 451 ? -0.430 -28.501 26.808 1.00 73.44 451 PHE A O 1
ATOM 3445 N N . SER A 1 452 ? 1.011 -27.347 25.532 1.00 78.88 452 SER A N 1
ATOM 3446 C CA . SER A 1 452 ? 1.705 -26.643 26.613 1.00 78.88 452 SER A CA 1
ATOM 3447 C C . SER A 1 452 ? 1.494 -25.142 26.459 1.00 78.88 452 SER A C 1
ATOM 3449 O O . SER A 1 452 ? 1.666 -24.614 25.365 1.00 78.88 452 SER A O 1
ATOM 3451 N N . PHE A 1 453 ? 1.195 -24.417 27.539 1.00 78.62 453 PHE A N 1
ATOM 3452 C CA . PHE A 1 453 ? 1.227 -22.944 27.507 1.00 78.62 453 PHE A CA 1
ATOM 3453 C C . PHE A 1 453 ? 2.649 -22.360 27.502 1.00 78.62 453 PHE A C 1
ATOM 3455 O O . PHE A 1 453 ? 2.832 -21.178 27.216 1.00 78.62 453 PHE A O 1
ATOM 3462 N N . GLU A 1 454 ? 3.661 -23.176 27.795 1.00 78.69 454 GLU A N 1
ATOM 3463 C CA . GLU A 1 454 ? 5.063 -22.771 27.897 1.00 78.69 454 GLU A CA 1
ATOM 3464 C C . GLU A 1 454 ? 5.870 -23.275 26.693 1.00 78.69 454 GLU A C 1
ATOM 3466 O O . GLU A 1 454 ? 5.599 -24.356 26.164 1.00 78.69 454 GLU A O 1
ATOM 3471 N N . SER A 1 455 ? 6.858 -22.489 26.255 1.00 84.19 455 SER A N 1
ATOM 3472 C CA . SER A 1 455 ? 7.787 -22.886 25.191 1.00 84.19 455 SER A CA 1
ATOM 3473 C C . SER A 1 455 ? 8.731 -23.981 25.693 1.00 84.19 455 SER A C 1
ATOM 3475 O O . SER A 1 455 ? 9.359 -23.821 26.738 1.00 84.19 455 SER A O 1
ATOM 3477 N N . GLY A 1 456 ? 8.851 -25.072 24.942 1.00 85.94 456 GLY A N 1
ATOM 3478 C CA . GLY A 1 456 ? 9.670 -26.236 25.265 1.00 85.94 456 GLY A CA 1
ATOM 3479 C C . GLY A 1 456 ? 10.825 -26.389 24.280 1.00 85.94 456 GLY A C 1
ATOM 3480 O O . GLY A 1 456 ? 11.667 -25.496 24.171 1.00 85.94 456 GLY A O 1
ATOM 3481 N N . ILE A 1 457 ? 10.886 -27.521 23.580 1.00 89.50 457 ILE A N 1
ATOM 3482 C CA . ILE A 1 457 ? 12.001 -27.873 22.688 1.00 89.50 457 ILE A CA 1
ATOM 3483 C C . ILE A 1 457 ? 11.843 -27.335 21.260 1.00 89.50 457 ILE A C 1
ATOM 3485 O O . ILE A 1 457 ? 12.835 -27.254 20.532 1.00 89.50 457 ILE A O 1
ATOM 3489 N N . VAL A 1 458 ? 10.627 -26.972 20.839 1.00 89.94 458 VAL A N 1
ATOM 3490 C CA . VAL A 1 458 ? 10.335 -26.629 19.440 1.00 89.94 458 VAL A CA 1
ATOM 3491 C C . VAL A 1 458 ? 11.044 -25.338 18.989 1.00 89.94 458 VAL A C 1
ATOM 3493 O O . VAL A 1 458 ? 11.706 -25.393 17.949 1.00 89.94 458 VAL A O 1
ATOM 3496 N N . PRO A 1 459 ? 11.022 -24.207 19.733 1.00 89.00 459 PRO A N 1
ATOM 3497 C CA . PRO A 1 459 ? 11.770 -23.014 19.335 1.00 89.00 459 PRO A CA 1
ATOM 3498 C C . PRO A 1 459 ? 13.301 -23.214 19.265 1.00 89.00 459 PRO A C 1
ATOM 3500 O O . PRO A 1 459 ? 13.874 -22.839 18.240 1.00 89.00 459 PRO A O 1
ATOM 3503 N N . PRO A 1 460 ? 13.990 -23.820 20.263 1.00 92.38 460 PRO A N 1
ATOM 3504 C CA . PRO A 1 460 ? 15.425 -24.127 20.170 1.00 92.38 460 PRO A CA 1
ATOM 3505 C C . PRO A 1 460 ? 15.805 -25.012 18.973 1.00 92.38 460 PRO A C 1
ATOM 3507 O O . PRO A 1 460 ? 16.802 -24.748 18.292 1.00 92.38 460 PRO A O 1
ATOM 3510 N N . LEU A 1 461 ? 15.002 -26.041 18.679 1.00 92.81 461 LEU A N 1
ATOM 3511 C CA . LEU A 1 461 ? 15.227 -26.923 17.533 1.00 92.81 461 LEU A CA 1
ATOM 3512 C C . LEU A 1 461 ? 14.973 -26.211 16.198 1.00 92.81 461 LEU A C 1
ATOM 3514 O O . LEU A 1 461 ? 15.784 -26.344 15.283 1.00 92.81 461 LEU A O 1
ATOM 3518 N N . TYR A 1 462 ? 13.903 -25.416 16.084 1.00 89.62 462 TYR A N 1
ATOM 3519 C CA . TYR A 1 462 ? 13.638 -24.612 14.888 1.00 89.62 462 TYR A CA 1
ATOM 3520 C C . TYR A 1 462 ? 14.758 -23.597 14.635 1.00 89.62 462 TYR A C 1
ATOM 3522 O O . TYR A 1 462 ? 15.288 -23.534 13.529 1.00 89.62 462 TYR A O 1
ATOM 3530 N N . TYR A 1 463 ? 15.179 -22.862 15.669 1.00 89.19 463 TYR A N 1
ATOM 3531 C CA . TYR A 1 463 ? 16.284 -21.905 15.586 1.00 89.19 463 TYR A CA 1
ATOM 3532 C C . TYR A 1 463 ? 17.584 -22.575 15.120 1.00 89.19 463 TYR A C 1
ATOM 3534 O O . TYR A 1 463 ? 18.245 -22.080 14.208 1.00 89.19 463 TYR A O 1
ATOM 3542 N N . THR A 1 464 ? 17.898 -23.757 15.659 1.00 92.06 464 THR A N 1
ATOM 3543 C CA . THR A 1 464 ? 19.028 -24.579 15.197 1.00 92.06 464 THR A CA 1
ATOM 3544 C C . THR A 1 464 ? 18.879 -24.972 13.726 1.00 92.06 464 THR A C 1
ATOM 3546 O O . THR A 1 464 ? 19.819 -24.815 12.952 1.00 92.06 464 THR A O 1
ATOM 3549 N N . ALA A 1 465 ? 17.696 -25.423 13.307 1.00 89.25 465 ALA A N 1
ATOM 3550 C CA . ALA A 1 465 ? 17.443 -25.864 11.938 1.00 89.25 465 ALA A CA 1
ATOM 3551 C C . ALA A 1 465 ? 17.483 -24.738 10.883 1.00 89.25 465 ALA A C 1
ATOM 3553 O O . ALA A 1 465 ? 17.702 -25.041 9.707 1.00 89.25 465 ALA A O 1
ATOM 3554 N N . VAL A 1 466 ? 17.307 -23.466 11.274 1.00 84.00 466 VAL A N 1
ATOM 3555 C CA . VAL A 1 466 ? 17.345 -22.310 10.350 1.00 84.00 466 VAL A CA 1
ATOM 3556 C C . VAL A 1 466 ? 18.579 -21.406 10.479 1.00 84.00 466 VAL A C 1
ATOM 3558 O O . VAL A 1 466 ? 18.851 -20.672 9.535 1.00 84.00 466 VAL A O 1
ATOM 3561 N N . LYS A 1 467 ? 19.337 -21.445 11.591 1.00 84.69 467 LYS A N 1
ATOM 3562 C CA . LYS A 1 467 ? 20.558 -20.625 11.787 1.00 84.69 467 LYS A CA 1
ATOM 3563 C C . LYS A 1 467 ? 21.874 -21.396 11.914 1.00 84.69 467 LYS A C 1
ATOM 3565 O O . LYS A 1 467 ? 22.932 -20.802 11.730 1.00 84.69 467 LYS A O 1
ATOM 3570 N N . CYS A 1 468 ? 21.862 -22.703 12.169 1.00 86.50 468 CYS A N 1
ATOM 3571 C CA . CYS A 1 468 ? 23.086 -23.496 12.047 1.00 86.50 468 CYS A CA 1
ATOM 3572 C C . CYS A 1 468 ? 23.507 -23.583 10.564 1.00 86.50 468 CYS A C 1
ATOM 3574 O O . CYS A 1 468 ? 22.660 -23.760 9.690 1.00 86.50 468 CYS A O 1
ATOM 3576 N N . ARG A 1 469 ? 24.807 -23.490 10.251 1.00 82.25 469 ARG A N 1
ATOM 3577 C CA . ARG A 1 469 ? 25.336 -23.623 8.871 1.00 82.25 469 ARG A CA 1
ATOM 3578 C C . ARG A 1 469 ? 25.902 -25.016 8.549 1.00 82.25 469 ARG A C 1
ATOM 3580 O O . ARG A 1 469 ? 26.444 -25.220 7.467 1.00 82.25 469 ARG A O 1
ATOM 3587 N N . HIS A 1 470 ? 25.753 -25.982 9.460 1.00 80.44 470 HIS A N 1
ATOM 3588 C CA . HIS A 1 470 ? 26.226 -27.362 9.304 1.00 80.44 470 HIS A CA 1
ATOM 3589 C C . HIS A 1 470 ? 25.079 -28.313 8.896 1.00 80.44 470 HIS A C 1
ATOM 3591 O O . HIS A 1 470 ? 24.211 -28.579 9.735 1.00 80.44 470 HIS A O 1
ATOM 3597 N N . PRO A 1 471 ? 25.085 -28.901 7.679 1.00 75.75 471 PRO A N 1
ATOM 3598 C CA . PRO A 1 471 ? 23.968 -29.696 7.147 1.00 75.75 471 PRO A CA 1
ATOM 3599 C C . PRO A 1 471 ? 23.421 -30.761 8.109 1.00 75.75 471 PRO A C 1
ATOM 3601 O O . PRO A 1 471 ? 22.237 -30.745 8.445 1.00 75.75 471 PRO A O 1
ATOM 3604 N N . GLU A 1 472 ? 24.278 -31.634 8.654 1.00 80.06 472 GLU A N 1
ATOM 3605 C CA . GLU A 1 472 ? 23.793 -32.712 9.530 1.00 80.06 472 GLU A CA 1
ATOM 3606 C C . GLU A 1 472 ? 23.237 -32.260 10.885 1.00 80.06 472 GLU A C 1
ATOM 3608 O O . GLU A 1 472 ? 22.355 -32.935 11.410 1.00 80.06 472 GLU A O 1
ATOM 3613 N N . LEU A 1 473 ? 23.654 -31.111 11.431 1.00 84.19 473 LEU A N 1
ATOM 3614 C CA . LEU A 1 473 ? 23.055 -30.579 12.660 1.00 84.19 473 LEU A CA 1
ATOM 3615 C C . LEU A 1 473 ? 21.663 -29.993 12.382 1.00 84.19 473 LEU A C 1
ATOM 3617 O O . LEU A 1 473 ? 20.735 -30.229 13.156 1.00 84.19 473 LEU A O 1
ATOM 3621 N N . ARG A 1 474 ? 21.476 -29.319 11.236 1.00 88.06 474 ARG A N 1
ATOM 3622 C CA . ARG A 1 474 ? 20.152 -28.850 10.786 1.00 88.06 474 ARG A CA 1
ATOM 3623 C C . ARG A 1 474 ? 19.205 -30.026 10.553 1.00 88.06 474 ARG A C 1
ATOM 3625 O O . ARG A 1 474 ? 18.089 -30.042 11.072 1.00 88.06 474 ARG A O 1
ATOM 3632 N N . ARG A 1 475 ? 19.672 -31.051 9.832 1.00 84.06 475 ARG A N 1
ATOM 3633 C CA . ARG A 1 475 ? 18.911 -32.282 9.567 1.00 84.06 475 ARG A CA 1
ATOM 3634 C C . ARG A 1 475 ? 18.634 -33.063 10.853 1.00 84.06 475 ARG A C 1
ATOM 3636 O O . ARG A 1 475 ? 17.533 -33.578 11.006 1.00 84.06 475 ARG A O 1
ATOM 3643 N N . ALA A 1 476 ? 19.557 -33.101 11.818 1.00 84.50 476 ALA A N 1
ATOM 3644 C CA . ALA A 1 476 ? 19.311 -33.691 13.135 1.00 84.50 476 ALA A CA 1
ATOM 3645 C C . ALA A 1 476 ? 18.229 -32.937 13.926 1.00 84.50 476 ALA A C 1
ATOM 3647 O O . ALA A 1 476 ? 17.317 -33.574 14.451 1.00 84.50 476 ALA A O 1
ATOM 3648 N N . ALA A 1 477 ? 18.261 -31.601 13.944 1.00 90.56 477 ALA A N 1
ATOM 3649 C CA . ALA A 1 477 ? 17.214 -30.799 14.575 1.00 90.56 477 ALA A CA 1
ATOM 3650 C C . ALA A 1 477 ? 15.834 -31.032 13.924 1.00 90.56 477 ALA A C 1
ATOM 3652 O O . ALA A 1 477 ? 14.843 -31.228 14.626 1.00 90.56 477 ALA A O 1
ATOM 3653 N N . ILE A 1 478 ? 15.776 -31.124 12.590 1.00 87.06 478 ILE A N 1
ATOM 3654 C CA . ILE A 1 478 ? 14.566 -31.498 11.836 1.00 87.06 478 ILE A CA 1
ATOM 3655 C C . ILE A 1 478 ? 14.095 -32.921 12.184 1.00 87.06 478 ILE A C 1
ATOM 3657 O O . ILE A 1 478 ? 12.901 -33.129 12.401 1.00 87.06 478 ILE A O 1
ATOM 3661 N N . ARG A 1 479 ? 15.005 -33.903 12.284 1.00 87.12 479 ARG A N 1
ATOM 3662 C CA . ARG A 1 479 ? 14.686 -35.283 12.706 1.00 87.12 479 ARG A CA 1
ATOM 3663 C C . ARG A 1 479 ? 14.070 -35.315 14.113 1.00 87.12 479 ARG A C 1
ATOM 3665 O O . ARG A 1 479 ? 13.134 -36.078 14.335 1.00 87.12 479 ARG A O 1
ATOM 3672 N N . LEU A 1 480 ? 14.528 -34.462 15.036 1.00 88.62 480 LEU A N 1
ATOM 3673 C CA . LEU A 1 480 ? 13.948 -34.334 16.381 1.00 88.62 480 LEU A CA 1
ATOM 3674 C C . LEU A 1 480 ? 12.578 -33.638 16.377 1.00 88.62 480 LEU A C 1
ATOM 3676 O O . LEU A 1 480 ? 11.660 -34.142 17.019 1.00 88.62 480 LEU A O 1
ATOM 3680 N N . LEU A 1 481 ? 12.395 -32.558 15.606 1.00 87.31 481 LEU A N 1
ATOM 3681 C CA . LEU A 1 481 ? 11.076 -31.931 15.403 1.00 87.31 481 LEU A CA 1
ATOM 3682 C C . LEU A 1 481 ? 10.052 -32.905 14.792 1.00 87.31 481 LEU A C 1
ATOM 3684 O O . LEU A 1 481 ? 8.861 -32.799 15.069 1.00 87.31 481 LEU A O 1
ATOM 3688 N N . ARG A 1 482 ? 10.514 -33.868 13.980 1.00 85.94 482 ARG A N 1
ATOM 3689 C CA . ARG A 1 482 ? 9.700 -34.917 13.339 1.00 85.94 482 ARG A CA 1
ATOM 3690 C C . ARG A 1 482 ? 9.539 -36.209 14.155 1.00 85.94 482 ARG A C 1
ATOM 3692 O O . ARG A 1 482 ? 8.980 -37.178 13.644 1.00 85.94 482 ARG A O 1
ATOM 3699 N N . ARG A 1 483 ? 9.990 -36.249 15.409 1.00 83.06 483 ARG A N 1
ATOM 3700 C CA . ARG A 1 483 ? 9.821 -37.402 16.312 1.00 83.06 483 ARG A CA 1
ATOM 3701 C C . ARG A 1 483 ? 8.444 -37.362 16.995 1.00 83.06 483 ARG A C 1
ATOM 3703 O O . ARG A 1 483 ? 7.970 -36.267 17.288 1.00 83.06 483 ARG A O 1
ATOM 3710 N N . LYS A 1 484 ? 7.805 -38.515 17.286 1.00 71.44 484 LYS A N 1
ATOM 3711 C CA . LYS A 1 484 ? 6.418 -38.563 17.826 1.00 71.44 484 LYS A CA 1
ATOM 3712 C C . LYS A 1 484 ? 6.242 -37.656 19.051 1.00 71.44 484 LYS A C 1
ATOM 3714 O O . LYS A 1 484 ? 5.322 -36.846 19.066 1.00 71.44 484 LYS A O 1
ATOM 3719 N N . GLY A 1 485 ? 7.169 -37.705 20.016 1.00 70.19 485 GLY A N 1
ATOM 3720 C CA . GLY A 1 485 ? 7.118 -36.847 21.207 1.00 70.19 485 GLY A CA 1
ATOM 3721 C C . GLY A 1 485 ? 7.014 -35.339 20.913 1.00 70.19 485 GLY A C 1
ATOM 3722 O O . GLY A 1 485 ? 6.302 -34.641 21.632 1.00 70.19 485 GLY A O 1
ATOM 3723 N N . ALA A 1 486 ? 7.651 -34.851 19.841 1.00 73.12 486 ALA A N 1
ATOM 3724 C CA . ALA A 1 486 ? 7.582 -33.454 19.406 1.00 73.12 486 ALA A CA 1
ATOM 3725 C C . ALA A 1 486 ? 6.366 -33.179 18.504 1.00 73.12 486 ALA A C 1
ATOM 3727 O O . ALA A 1 486 ? 5.656 -32.202 18.719 1.00 73.12 486 ALA A O 1
ATOM 3728 N N . LEU A 1 487 ? 6.091 -34.048 17.522 1.00 71.38 487 LEU A N 1
ATOM 3729 C CA . LEU A 1 487 ? 4.954 -33.897 16.600 1.00 71.38 487 LEU A CA 1
ATOM 3730 C C . LEU A 1 487 ? 3.595 -33.949 17.304 1.00 71.38 487 LEU A C 1
ATOM 3732 O O . LEU A 1 487 ? 2.629 -33.386 16.791 1.00 71.38 487 LEU A O 1
ATOM 3736 N N . ASP A 1 488 ? 3.514 -34.598 18.461 1.00 66.69 488 ASP A N 1
ATOM 3737 C CA . ASP A 1 488 ? 2.325 -34.638 19.311 1.00 66.69 488 ASP A CA 1
ATOM 3738 C C . ASP A 1 488 ? 2.397 -33.604 20.450 1.00 66.69 488 ASP A C 1
ATOM 3740 O O . ASP A 1 488 ? 1.821 -33.813 21.516 1.00 66.69 488 ASP A O 1
ATOM 3744 N N . CYS A 1 489 ? 3.094 -32.481 20.238 1.00 67.69 489 CYS A N 1
ATOM 3745 C CA . CYS A 1 489 ? 3.134 -31.336 21.147 1.00 67.69 489 CYS A CA 1
ATOM 3746 C C . CYS A 1 489 ? 2.931 -30.006 20.392 1.00 67.69 489 CYS A C 1
ATOM 3748 O O . CYS A 1 489 ? 3.664 -29.696 19.450 1.00 67.69 489 CYS A O 1
ATOM 3750 N N . LYS A 1 490 ? 1.960 -29.193 20.831 1.00 77.62 490 LYS A N 1
ATOM 3751 C CA . LYS A 1 490 ? 1.848 -27.765 20.482 1.00 77.62 490 LYS A CA 1
ATOM 3752 C C . LYS A 1 490 ? 2.324 -26.936 21.680 1.00 77.62 490 LYS A C 1
ATOM 3754 O O . LYS A 1 490 ? 1.741 -27.017 22.760 1.00 77.62 490 LYS A O 1
ATOM 3759 N N . GLU A 1 491 ? 3.388 -26.160 21.500 1.00 85.25 491 GLU A N 1
ATOM 3760 C CA . GLU A 1 491 ? 4.014 -25.346 22.551 1.00 85.25 491 GLU A CA 1
ATOM 3761 C C . GLU A 1 491 ? 3.607 -23.877 22.355 1.00 85.25 491 GLU A C 1
ATOM 3763 O O . GLU A 1 491 ? 4.177 -23.169 21.532 1.00 85.25 491 GLU A O 1
ATOM 3768 N N . ASN A 1 492 ? 2.584 -23.411 23.074 1.00 86.06 492 ASN A N 1
ATOM 3769 C CA . ASN A 1 492 ? 1.867 -22.153 22.839 1.00 86.06 492 ASN A CA 1
ATOM 3770 C C . ASN A 1 492 ? 1.444 -21.958 21.371 1.00 86.06 492 ASN A C 1
ATOM 3772 O O . ASN A 1 492 ? 0.450 -22.539 20.941 1.00 86.06 492 ASN A O 1
ATOM 3776 N N . LEU A 1 493 ? 2.172 -21.141 20.610 1.00 80.56 493 LEU A N 1
ATOM 3777 C CA . LEU A 1 493 ? 1.931 -20.869 19.189 1.00 80.56 493 LEU A CA 1
ATOM 3778 C C . LEU A 1 493 ? 2.804 -21.737 18.260 1.00 80.56 493 LEU A C 1
ATOM 3780 O O . LEU A 1 493 ? 2.606 -21.735 17.047 1.00 80.56 493 LEU A O 1
ATOM 3784 N N . TRP A 1 494 ? 3.758 -22.496 18.807 1.00 82.94 494 TRP A N 1
ATOM 3785 C CA . TRP A 1 494 ? 4.621 -23.400 18.051 1.00 82.94 494 TRP A CA 1
ATOM 3786 C C . TRP A 1 494 ? 3.922 -24.730 17.765 1.00 82.94 494 TRP A C 1
ATOM 3788 O O . TRP A 1 494 ? 3.711 -25.547 18.661 1.00 82.94 494 TRP A O 1
ATOM 3798 N N . ASP A 1 495 ? 3.630 -24.975 16.491 1.00 80.81 495 ASP A N 1
ATOM 3799 C CA . ASP A 1 495 ? 3.263 -26.292 15.970 1.00 80.81 495 ASP A CA 1
ATOM 3800 C C . ASP A 1 495 ? 4.518 -26.971 15.389 1.00 80.81 495 ASP A C 1
ATOM 3802 O O . ASP A 1 495 ? 5.091 -26.508 14.397 1.00 80.81 495 ASP A O 1
ATOM 3806 N N . ALA A 1 496 ? 4.949 -28.083 15.995 1.00 82.44 496 ALA A N 1
ATOM 3807 C CA . ALA A 1 496 ? 6.122 -28.842 15.557 1.00 82.44 496 ALA A CA 1
ATOM 3808 C C . ALA A 1 496 ? 6.011 -29.351 14.104 1.00 82.44 496 ALA A C 1
ATOM 3810 O O . ALA A 1 496 ? 7.005 -29.359 13.374 1.00 82.44 496 ALA A O 1
ATOM 3811 N N . ARG A 1 497 ? 4.805 -29.727 13.650 1.00 76.75 497 ARG A N 1
ATOM 3812 C CA . ARG A 1 497 ? 4.524 -30.196 12.281 1.00 76.75 497 ARG A CA 1
ATOM 3813 C C . ARG A 1 497 ? 4.690 -29.046 11.294 1.00 76.75 497 ARG A C 1
ATOM 3815 O O . ARG A 1 497 ? 5.267 -29.238 10.224 1.00 76.75 497 ARG A O 1
ATOM 3822 N N . LEU A 1 498 ? 4.184 -27.853 11.615 1.00 76.12 498 LEU A N 1
ATOM 3823 C CA . LEU A 1 498 ? 4.363 -26.647 10.798 1.00 76.12 498 LEU A CA 1
ATOM 3824 C C . LEU A 1 498 ? 5.846 -26.274 10.687 1.00 76.12 498 LEU A C 1
ATOM 3826 O O . LEU A 1 498 ? 6.377 -26.211 9.577 1.00 76.12 498 LEU A O 1
ATOM 3830 N N . VAL A 1 499 ? 6.538 -26.098 11.815 1.00 79.19 499 VAL A N 1
ATOM 3831 C CA . VAL A 1 499 ? 7.911 -25.570 11.789 1.00 79.19 499 VAL A CA 1
ATOM 3832 C C . VAL A 1 499 ? 8.946 -26.569 11.279 1.00 79.19 499 VAL A C 1
ATOM 3834 O O . VAL A 1 499 ? 9.934 -26.146 10.685 1.00 79.19 499 VAL A O 1
ATOM 3837 N N . ALA A 1 500 ? 8.708 -27.879 11.411 1.00 80.69 500 ALA A N 1
ATOM 3838 C CA . ALA A 1 500 ? 9.537 -28.899 10.767 1.00 80.69 500 ALA A CA 1
ATOM 3839 C C . ALA A 1 500 ? 9.490 -28.797 9.234 1.00 80.69 500 ALA A C 1
ATOM 3841 O O . ALA A 1 500 ? 10.535 -28.851 8.589 1.00 80.69 500 ALA A O 1
ATOM 3842 N N . ARG A 1 501 ? 8.294 -28.624 8.650 1.00 73.56 501 ARG A N 1
ATOM 3843 C CA . ARG A 1 501 ? 8.111 -28.475 7.193 1.00 73.56 501 ARG A CA 1
ATOM 3844 C C . ARG A 1 501 ? 8.724 -27.170 6.685 1.00 73.56 501 ARG A C 1
ATOM 3846 O O . ARG A 1 501 ? 9.417 -27.185 5.674 1.00 73.56 501 ARG A O 1
ATOM 3853 N N . ILE A 1 502 ? 8.544 -26.072 7.424 1.00 73.31 502 ILE A N 1
ATOM 3854 C CA . ILE A 1 502 ? 9.195 -24.788 7.126 1.00 73.31 502 ILE A CA 1
ATOM 3855 C C . ILE A 1 502 ? 10.723 -24.942 7.168 1.00 73.31 502 ILE A C 1
ATOM 3857 O O . ILE A 1 502 ? 11.391 -24.604 6.197 1.00 73.31 502 ILE A O 1
ATOM 3861 N N . ALA A 1 503 ? 11.287 -25.517 8.234 1.00 80.44 503 ALA A N 1
ATOM 3862 C CA . ALA A 1 503 ? 12.731 -25.714 8.357 1.00 80.44 503 ALA A CA 1
ATOM 3863 C C . ALA A 1 503 ? 13.313 -26.641 7.272 1.00 80.44 503 ALA A C 1
ATOM 3865 O O . ALA A 1 503 ? 14.380 -26.341 6.742 1.00 80.44 503 ALA A O 1
ATOM 3866 N N . MET A 1 504 ? 12.610 -27.720 6.899 1.00 75.25 504 MET A N 1
ATOM 3867 C CA . MET A 1 504 ? 12.981 -28.564 5.753 1.00 75.25 504 MET A CA 1
ATOM 3868 C C . MET A 1 504 ? 13.046 -27.755 4.459 1.00 75.25 504 MET A C 1
ATOM 3870 O O . MET A 1 504 ? 14.089 -27.733 3.811 1.00 75.25 504 MET A O 1
ATOM 3874 N N . ARG A 1 505 ? 11.968 -27.038 4.122 1.00 66.88 505 ARG A N 1
ATOM 3875 C CA . ARG A 1 505 ? 11.879 -26.281 2.869 1.00 66.88 505 ARG A CA 1
ATOM 3876 C C . ARG A 1 505 ? 12.890 -25.135 2.796 1.00 66.88 505 ARG A C 1
ATOM 3878 O O . ARG A 1 505 ? 13.369 -24.810 1.715 1.00 66.88 505 ARG A O 1
ATOM 3885 N N . ILE A 1 506 ? 13.257 -24.559 3.941 1.00 70.44 506 ILE A N 1
ATOM 3886 C CA . ILE A 1 506 ? 14.381 -23.625 4.050 1.00 70.44 506 ILE A CA 1
ATOM 3887 C C . ILE A 1 506 ? 15.688 -24.341 3.689 1.00 70.44 506 ILE A C 1
ATOM 3889 O O . ILE A 1 506 ? 16.348 -23.924 2.744 1.00 70.44 506 ILE A O 1
ATOM 3893 N N . VAL A 1 507 ? 16.036 -25.432 4.386 1.00 73.44 507 VAL A N 1
ATOM 3894 C CA . VAL A 1 507 ? 17.279 -26.197 4.153 1.00 73.44 507 VAL A CA 1
ATOM 3895 C C . VAL A 1 507 ? 17.414 -26.642 2.693 1.00 73.44 507 VAL A C 1
ATOM 3897 O O . VAL A 1 507 ? 18.466 -26.423 2.100 1.00 73.44 507 VAL A O 1
ATOM 3900 N N . GLU A 1 508 ? 16.347 -27.180 2.094 1.00 65.81 508 GLU A N 1
ATOM 3901 C CA . GLU A 1 508 ? 16.294 -27.547 0.670 1.00 65.81 508 GLU A CA 1
ATOM 3902 C C . GLU A 1 508 ? 16.722 -26.395 -0.250 1.00 65.81 508 GLU A C 1
ATOM 3904 O O . GLU A 1 508 ? 17.518 -26.595 -1.166 1.00 65.81 508 GLU A O 1
ATOM 3909 N N . LEU A 1 509 ? 16.194 -25.188 -0.018 1.00 60.34 509 LEU A N 1
ATOM 3910 C CA . LEU A 1 509 ? 16.463 -24.019 -0.854 1.00 60.34 509 LEU A CA 1
ATOM 3911 C C . LEU A 1 509 ? 17.871 -23.457 -0.622 1.00 60.34 509 LEU A C 1
ATOM 3913 O O . LEU A 1 509 ? 18.539 -23.100 -1.594 1.00 60.34 509 LEU A O 1
ATOM 3917 N N . GLU A 1 510 ? 18.353 -23.415 0.625 1.00 66.12 510 GLU A N 1
ATOM 3918 C CA . GLU A 1 510 ? 19.710 -22.937 0.924 1.00 66.12 510 GLU A CA 1
ATOM 3919 C C . GLU A 1 510 ? 20.781 -23.881 0.333 1.00 66.12 510 GLU A C 1
ATOM 3921 O O . GLU A 1 510 ? 21.754 -23.424 -0.273 1.00 66.12 510 GLU A O 1
ATOM 3926 N N . GLU A 1 511 ? 20.578 -25.201 0.440 1.00 68.38 511 GLU A N 1
ATOM 3927 C CA . GLU A 1 511 ? 21.492 -26.226 -0.087 1.00 68.38 511 GLU A CA 1
ATOM 3928 C C . GLU A 1 511 ? 21.422 -26.333 -1.625 1.00 68.38 511 GLU A C 1
ATOM 3930 O O . GLU A 1 511 ? 22.463 -26.360 -2.290 1.00 68.38 511 GLU A O 1
ATOM 3935 N N . ALA A 1 512 ? 20.227 -26.304 -2.231 1.00 57.84 512 ALA A N 1
ATOM 3936 C CA . ALA A 1 512 ? 20.086 -26.319 -3.691 1.00 57.84 512 ALA A CA 1
ATOM 3937 C C . ALA A 1 512 ? 20.668 -25.054 -4.350 1.00 57.84 512 ALA A C 1
ATOM 3939 O O . ALA A 1 512 ? 21.260 -25.140 -5.431 1.00 57.84 512 ALA A O 1
ATOM 3940 N N . ARG A 1 513 ? 20.558 -23.882 -3.703 1.00 51.84 513 ARG A N 1
ATOM 3941 C CA . ARG A 1 513 ? 21.189 -22.642 -4.188 1.00 51.84 513 ARG A CA 1
ATOM 3942 C C . ARG A 1 513 ? 22.714 -22.743 -4.163 1.00 51.84 513 ARG A C 1
ATOM 3944 O O . ARG A 1 513 ? 23.351 -22.339 -5.134 1.00 51.84 513 ARG A O 1
ATOM 3951 N N . ALA A 1 514 ? 23.294 -23.324 -3.109 1.00 52.62 514 ALA A N 1
ATOM 3952 C CA . ALA A 1 514 ? 24.737 -23.557 -3.028 1.00 52.62 514 ALA A CA 1
ATOM 3953 C C . ALA A 1 514 ? 25.235 -24.471 -4.166 1.00 52.62 514 ALA A C 1
ATOM 3955 O O . ALA A 1 514 ? 26.189 -24.118 -4.859 1.00 52.62 514 ALA A O 1
ATOM 3956 N N . LEU A 1 515 ? 24.542 -25.586 -4.438 1.00 50.97 515 LEU A N 1
ATOM 3957 C CA . LEU A 1 515 ? 24.906 -26.507 -5.526 1.00 50.97 515 LEU A CA 1
ATOM 3958 C C . LEU A 1 515 ? 24.882 -25.839 -6.913 1.00 50.97 515 LEU A C 1
ATOM 3960 O O . LEU A 1 515 ? 25.822 -26.030 -7.687 1.00 50.97 515 LEU A O 1
ATOM 3964 N N . ARG A 1 516 ? 23.873 -24.998 -7.204 1.00 49.69 516 ARG A N 1
ATOM 3965 C CA . ARG A 1 516 ? 23.810 -24.218 -8.459 1.00 49.69 516 ARG A CA 1
ATOM 3966 C C . ARG A 1 516 ? 25.021 -23.294 -8.629 1.00 49.69 516 ARG A C 1
ATOM 3968 O O . ARG A 1 516 ? 25.577 -23.221 -9.720 1.00 49.69 516 ARG A O 1
ATOM 3975 N N . ILE A 1 517 ? 25.444 -22.605 -7.566 1.00 46.25 517 ILE A N 1
ATOM 3976 C CA . ILE A 1 517 ? 26.560 -21.643 -7.626 1.00 46.25 517 ILE A CA 1
ATOM 3977 C C . ILE A 1 517 ? 27.918 -22.351 -7.797 1.00 46.25 517 ILE A C 1
ATOM 3979 O O . ILE A 1 517 ? 28.837 -21.784 -8.385 1.00 46.25 517 ILE A O 1
ATOM 3983 N N . LEU A 1 518 ? 28.036 -23.610 -7.365 1.00 43.25 518 LEU A N 1
ATOM 3984 C CA . LEU A 1 518 ? 29.220 -24.450 -7.589 1.00 43.25 518 LEU A CA 1
ATOM 3985 C C . LEU A 1 518 ? 29.287 -25.079 -8.995 1.00 43.25 518 LEU A C 1
ATOM 3987 O O . LEU A 1 518 ? 30.206 -25.851 -9.266 1.00 43.25 518 LEU A O 1
ATOM 3991 N N . GLY A 1 519 ? 28.321 -24.803 -9.879 1.00 36.00 519 GLY A N 1
ATOM 3992 C CA . GLY A 1 519 ? 28.298 -25.326 -11.251 1.00 36.00 519 GLY A CA 1
ATOM 3993 C C . GLY A 1 519 ? 28.112 -26.845 -11.361 1.00 36.00 519 GLY A C 1
ATOM 3994 O O . GLY A 1 519 ? 28.252 -27.401 -12.449 1.00 36.00 519 GLY A O 1
ATOM 3995 N N . LYS A 1 520 ? 27.795 -27.535 -10.257 1.00 39.78 520 LYS A N 1
ATOM 3996 C CA . LYS A 1 520 ? 27.507 -28.974 -10.256 1.00 39.78 520 LYS A CA 1
ATOM 3997 C C . LYS A 1 520 ? 26.046 -29.187 -10.651 1.00 39.78 520 LYS A C 1
ATOM 3999 O O . LYS A 1 520 ? 25.159 -28.505 -10.143 1.00 39.78 520 LYS A O 1
ATOM 4004 N N . GLY A 1 521 ? 25.804 -30.118 -11.575 1.00 34.84 521 GLY A N 1
ATOM 4005 C CA . GLY A 1 521 ? 24.472 -30.379 -12.122 1.00 34.84 521 GLY A CA 1
ATOM 4006 C C . GLY A 1 521 ? 23.470 -30.737 -11.025 1.00 34.84 521 GLY A C 1
ATOM 4007 O O . GLY A 1 521 ? 23.606 -31.771 -10.375 1.00 34.84 521 GLY A O 1
ATOM 4008 N N . VAL A 1 522 ? 22.471 -29.878 -10.819 1.00 35.84 522 VAL A N 1
ATOM 4009 C CA . VAL A 1 522 ? 21.417 -30.107 -9.827 1.00 35.84 522 VAL A CA 1
ATOM 4010 C C . VAL A 1 522 ? 20.379 -31.047 -10.422 1.00 35.84 522 VAL A C 1
ATOM 4012 O O . VAL A 1 522 ? 19.577 -30.649 -11.263 1.00 35.84 522 VAL A O 1
ATOM 4015 N N . GLN A 1 523 ? 20.397 -32.295 -9.963 1.00 37.72 523 GLN A N 1
ATOM 4016 C CA . GLN A 1 523 ? 19.266 -33.202 -10.108 1.00 37.72 523 GLN A CA 1
ATOM 4017 C C . GLN A 1 523 ? 18.090 -32.626 -9.299 1.00 37.72 523 GLN A C 1
ATOM 4019 O O . GLN A 1 523 ? 18.293 -32.157 -8.177 1.00 37.72 523 GLN A O 1
ATOM 4024 N N . GLU A 1 524 ? 16.889 -32.577 -9.881 1.00 35.50 524 GLU A N 1
ATOM 4025 C CA . GLU A 1 524 ? 15.743 -31.916 -9.242 1.00 35.50 524 GLU A CA 1
ATOM 4026 C C . GLU A 1 524 ? 15.397 -32.549 -7.880 1.00 35.50 524 GLU A C 1
ATOM 4028 O O . GLU A 1 524 ? 15.532 -33.766 -7.720 1.00 35.50 524 GLU A O 1
ATOM 4033 N N . PRO A 1 525 ? 14.970 -31.746 -6.882 1.00 34.94 525 PRO A N 1
ATOM 4034 C CA . PRO A 1 525 ? 14.719 -32.238 -5.532 1.00 34.94 525 PRO A CA 1
ATOM 4035 C C . PRO A 1 525 ? 13.621 -33.306 -5.524 1.00 34.94 525 PRO A C 1
ATOM 4037 O O . PRO A 1 525 ? 12.513 -33.101 -6.020 1.00 34.94 525 PRO A O 1
ATOM 4040 N N . ASP A 1 526 ? 13.947 -34.455 -4.934 1.00 35.06 526 ASP A N 1
ATOM 4041 C CA . ASP A 1 526 ? 13.143 -35.670 -5.007 1.00 35.06 526 ASP A CA 1
ATOM 4042 C C . ASP A 1 526 ? 11.776 -35.518 -4.314 1.00 35.06 526 ASP A C 1
ATOM 4044 O O . ASP A 1 526 ? 11.663 -35.496 -3.080 1.00 35.06 526 ASP A O 1
ATOM 4048 N N . SER A 1 527 ? 10.723 -35.457 -5.135 1.00 37.62 527 SER A N 1
ATOM 4049 C CA . SER A 1 527 ? 9.334 -35.201 -4.732 1.00 37.62 527 SER A CA 1
ATOM 4050 C C . SER A 1 527 ? 8.716 -36.274 -3.821 1.00 37.62 527 SER A C 1
ATOM 4052 O O . SER A 1 527 ? 7.617 -36.070 -3.293 1.00 37.62 527 SER A O 1
ATOM 4054 N N . ARG A 1 528 ? 9.418 -37.390 -3.567 1.00 36.72 528 ARG A N 1
ATOM 4055 C CA . ARG A 1 528 ? 8.984 -38.468 -2.660 1.00 36.72 528 ARG A CA 1
ATOM 4056 C C . ARG A 1 528 ? 8.720 -38.017 -1.214 1.00 36.72 528 ARG A C 1
ATOM 4058 O O . ARG A 1 528 ? 7.928 -38.652 -0.524 1.00 36.72 528 ARG A O 1
ATOM 4065 N N . HIS A 1 529 ? 9.315 -36.918 -0.744 1.00 39.34 529 HIS A N 1
ATOM 4066 C CA . HIS A 1 529 ? 9.314 -36.558 0.686 1.00 39.34 529 HIS A CA 1
ATOM 4067 C C . HIS A 1 529 ? 8.126 -35.706 1.193 1.00 39.34 529 HIS A C 1
ATOM 4069 O O . HIS A 1 529 ? 8.004 -35.507 2.403 1.00 39.34 529 HIS A O 1
ATOM 4075 N N . ALA A 1 530 ? 7.251 -35.193 0.318 1.00 36.81 530 ALA A N 1
ATOM 4076 C CA . ALA A 1 530 ? 6.402 -34.027 0.627 1.00 36.81 530 ALA A CA 1
ATOM 4077 C C . ALA A 1 530 ? 4.924 -34.296 1.025 1.00 36.81 530 ALA A C 1
ATOM 4079 O O . ALA A 1 530 ? 4.146 -33.352 1.148 1.00 36.81 530 ALA A O 1
ATOM 4080 N N . LYS A 1 531 ? 4.488 -35.551 1.225 1.00 33.56 531 LYS A N 1
ATOM 4081 C CA . LYS A 1 531 ? 3.046 -35.919 1.281 1.00 33.56 531 LYS A CA 1
ATOM 4082 C C . LYS A 1 531 ? 2.491 -36.320 2.659 1.00 33.56 531 LYS A C 1
ATOM 4084 O O . LYS A 1 531 ? 1.775 -37.309 2.778 1.00 33.56 531 LYS A O 1
ATOM 4089 N N . ALA A 1 532 ? 2.759 -35.532 3.702 1.00 35.53 532 ALA A N 1
ATOM 4090 C CA . ALA A 1 532 ? 2.196 -35.752 5.043 1.00 35.53 532 ALA A CA 1
ATOM 4091 C C . ALA A 1 532 ? 1.666 -34.446 5.667 1.00 35.53 532 ALA A C 1
ATOM 4093 O O . ALA A 1 532 ? 2.343 -33.819 6.481 1.00 35.53 532 ALA A O 1
ATOM 4094 N N . TYR A 1 533 ? 0.437 -34.065 5.282 1.00 38.84 533 TYR A N 1
ATOM 4095 C CA . TYR A 1 533 ? -0.186 -32.746 5.502 1.00 38.84 533 TYR A CA 1
ATOM 4096 C C . TYR A 1 533 ? 0.603 -31.607 4.821 1.00 38.84 533 TYR A C 1
ATOM 4098 O O . TYR A 1 533 ? 1.812 -31.466 4.995 1.00 38.84 533 TYR A O 1
ATOM 4106 N N . ILE A 1 534 ? -0.089 -30.738 4.086 1.00 39.84 534 ILE A N 1
ATOM 4107 C CA . ILE A 1 534 ? 0.456 -29.472 3.573 1.00 39.84 534 ILE A CA 1
ATOM 4108 C C . ILE A 1 534 ? -0.315 -28.369 4.311 1.00 39.84 534 ILE A C 1
ATOM 4110 O O . ILE A 1 534 ? -1.545 -28.412 4.284 1.00 39.84 534 ILE A O 1
ATOM 4114 N N . PRO A 1 535 ? 0.349 -27.457 5.048 1.00 42.56 535 PRO A N 1
ATOM 4115 C CA . PRO A 1 535 ? -0.342 -26.343 5.685 1.00 42.56 535 PRO A CA 1
ATOM 4116 C C . PRO A 1 535 ? -0.717 -25.321 4.608 1.00 42.56 535 PRO A C 1
ATOM 4118 O O . PRO A 1 535 ? -0.029 -25.219 3.590 1.00 42.56 535 PRO A O 1
ATOM 4121 N N . ALA A 1 536 ? -1.795 -24.566 4.806 1.00 45.09 536 ALA A N 1
ATOM 4122 C CA . ALA A 1 536 ? -2.233 -23.615 3.786 1.00 45.09 536 ALA A CA 1
ATOM 4123 C C . ALA A 1 536 ? -1.140 -22.564 3.504 1.00 45.09 536 ALA A C 1
ATOM 4125 O O . ALA A 1 536 ? -0.392 -22.181 4.410 1.00 45.09 536 ALA A O 1
ATOM 4126 N N . LYS A 1 537 ? -1.068 -22.053 2.263 1.00 43.97 537 LYS A N 1
ATOM 4127 C CA . LYS A 1 537 ? -0.126 -20.980 1.880 1.00 43.97 537 LYS A CA 1
ATOM 4128 C C . LYS A 1 537 ? -0.187 -19.816 2.877 1.00 43.97 537 LYS A C 1
ATOM 4130 O O . LYS A 1 537 ? 0.852 -19.325 3.311 1.00 43.97 537 LYS A O 1
ATOM 4135 N N . ASP A 1 538 ? -1.394 -19.471 3.321 1.00 42.00 538 ASP A N 1
ATOM 4136 C CA . ASP A 1 538 ? -1.667 -18.413 4.296 1.00 42.00 538 ASP A CA 1
ATOM 4137 C C . ASP A 1 538 ? -1.147 -18.739 5.708 1.00 42.00 538 ASP A C 1
ATOM 4139 O O . ASP A 1 538 ? -0.610 -17.860 6.376 1.00 42.00 538 ASP A O 1
ATOM 4143 N N . GLU A 1 539 ? -1.230 -19.997 6.160 1.00 45.47 539 GLU A N 1
ATOM 4144 C CA . GLU A 1 539 ? -0.692 -20.436 7.461 1.00 45.47 539 GLU A CA 1
ATOM 4145 C C . GLU A 1 539 ? 0.836 -20.282 7.499 1.00 45.47 539 GLU A C 1
ATOM 4147 O O . GLU A 1 539 ? 1.387 -19.731 8.455 1.00 45.47 539 GLU A O 1
ATOM 4152 N N . ILE A 1 540 ? 1.522 -20.708 6.431 1.00 48.06 540 ILE A N 1
ATOM 4153 C CA . ILE A 1 540 ? 2.979 -20.564 6.301 1.00 48.06 540 ILE A CA 1
ATOM 4154 C C . ILE A 1 540 ? 3.361 -19.088 6.165 1.00 48.06 540 ILE A C 1
ATOM 4156 O O . ILE A 1 540 ? 4.283 -18.623 6.839 1.00 48.06 540 ILE A O 1
ATOM 4160 N N . GLN A 1 541 ? 2.664 -18.338 5.303 1.00 49.03 541 GLN A N 1
ATOM 4161 C CA . GLN A 1 541 ? 2.944 -16.921 5.095 1.00 49.03 541 GLN A CA 1
ATOM 4162 C C . GLN A 1 541 ? 2.746 -16.112 6.376 1.00 49.03 541 GLN A C 1
ATOM 4164 O O . GLN A 1 541 ? 3.594 -15.278 6.683 1.00 49.03 541 GLN A O 1
ATOM 4169 N N . ASN A 1 542 ? 1.682 -16.357 7.141 1.00 51.06 542 ASN A N 1
ATOM 4170 C CA . ASN A 1 542 ? 1.460 -15.679 8.414 1.00 51.06 542 ASN A CA 1
ATOM 4171 C C . ASN A 1 542 ? 2.581 -16.023 9.401 1.00 51.06 542 ASN A C 1
ATOM 4173 O O . ASN A 1 542 ? 3.247 -15.113 9.892 1.00 51.06 542 ASN A O 1
ATOM 4177 N N . PHE A 1 543 ? 2.902 -17.309 9.585 1.00 52.81 543 PHE A N 1
ATOM 4178 C CA . PHE A 1 543 ? 3.993 -17.738 10.466 1.00 52.81 543 PHE A CA 1
ATOM 4179 C C . PHE A 1 543 ? 5.352 -17.095 10.107 1.00 52.81 543 PHE A C 1
ATOM 4181 O O . PHE A 1 543 ? 6.067 -16.611 10.985 1.00 52.81 543 PHE A O 1
ATOM 4188 N N . LEU A 1 544 ? 5.699 -17.014 8.815 1.00 50.81 544 LEU A N 1
ATOM 4189 C CA . LEU A 1 544 ? 6.949 -16.397 8.342 1.00 50.81 544 LEU A CA 1
ATOM 4190 C C . LEU A 1 544 ? 6.944 -14.857 8.377 1.00 50.81 544 LEU A C 1
ATOM 4192 O O . LEU A 1 544 ? 7.995 -14.247 8.591 1.00 50.81 544 LEU A O 1
ATOM 4196 N N . LYS A 1 545 ? 5.784 -14.207 8.206 1.00 48.16 545 LYS A N 1
ATOM 4197 C CA . LYS A 1 545 ? 5.623 -12.757 8.426 1.00 48.16 545 LYS A CA 1
ATOM 4198 C C . LYS A 1 545 ? 5.802 -12.401 9.911 1.00 48.16 545 LYS A C 1
ATOM 4200 O O . LYS A 1 545 ? 6.325 -11.333 10.216 1.00 48.16 545 LYS A O 1
ATOM 4205 N N . MET A 1 546 ? 5.416 -13.307 10.813 1.00 48.22 546 MET A N 1
ATOM 4206 C CA . MET A 1 546 ? 5.319 -13.088 12.262 1.00 48.22 546 MET A CA 1
ATOM 4207 C C . MET A 1 546 ? 6.617 -13.299 13.068 1.00 48.22 546 MET A C 1
ATOM 4209 O O . MET A 1 546 ? 6.688 -12.825 14.202 1.00 48.22 546 MET A O 1
ATOM 4213 N N . ILE A 1 547 ? 7.655 -13.947 12.517 1.00 49.72 547 ILE A N 1
ATOM 4214 C CA . ILE A 1 547 ? 8.934 -14.182 13.224 1.00 49.72 547 ILE A CA 1
ATOM 4215 C C . ILE A 1 547 ? 10.066 -13.281 12.682 1.00 49.72 547 ILE A C 1
ATOM 4217 O O . ILE A 1 547 ? 10.737 -13.638 11.705 1.00 49.72 547 ILE A O 1
ATOM 4221 N N . PRO A 1 548 ? 10.355 -12.120 13.305 1.00 42.91 548 PRO A N 1
ATOM 4222 C CA . PRO A 1 548 ? 11.499 -11.298 12.923 1.00 42.91 548 PRO A CA 1
ATOM 4223 C C . PRO A 1 548 ? 12.831 -11.914 13.377 1.00 42.91 548 PRO A C 1
ATOM 4225 O O . PRO A 1 548 ? 12.965 -12.424 14.486 1.00 42.91 548 PRO A O 1
ATOM 4228 N N . GLY A 1 549 ? 13.853 -11.815 12.522 1.00 47.84 549 GLY A N 1
ATOM 4229 C CA . GLY A 1 549 ? 15.230 -12.236 12.818 1.00 47.84 549 GLY A CA 1
ATOM 4230 C C . GLY A 1 549 ? 15.571 -13.697 12.490 1.00 47.84 549 GLY A C 1
ATOM 4231 O O . GLY A 1 549 ? 16.746 -13.994 12.291 1.00 47.84 549 GLY A O 1
ATOM 4232 N N . ASN A 1 550 ? 14.575 -14.578 12.338 1.00 44.38 550 ASN A N 1
ATOM 4233 C CA . ASN A 1 550 ? 14.773 -15.984 11.940 1.00 44.38 550 ASN A CA 1
ATOM 4234 C C . ASN A 1 550 ? 14.328 -16.258 10.488 1.00 44.38 550 ASN A C 1
ATOM 4236 O O . ASN A 1 550 ? 13.897 -17.364 10.166 1.00 44.38 550 ASN A O 1
ATOM 4240 N N . ARG A 1 551 ? 14.421 -15.251 9.606 1.00 49.69 551 ARG A N 1
ATOM 4241 C CA . ARG A 1 551 ? 14.284 -15.463 8.157 1.00 49.69 551 ARG A CA 1
ATOM 4242 C C . ARG A 1 551 ? 15.499 -16.247 7.622 1.00 49.69 551 ARG A C 1
ATOM 4244 O O . ARG A 1 551 ? 16.596 -16.088 8.180 1.00 49.69 551 ARG A O 1
ATOM 4251 N N . PRO A 1 552 ? 15.327 -17.055 6.558 1.00 46.62 552 PRO A N 1
ATOM 4252 C CA . PRO A 1 552 ? 16.440 -17.672 5.844 1.00 46.62 552 PRO A CA 1
ATOM 4253 C C . PRO A 1 552 ? 17.402 -16.590 5.357 1.00 46.62 552 PRO A C 1
ATOM 4255 O O . PRO A 1 552 ? 16.945 -15.649 4.703 1.00 46.62 552 PRO A O 1
ATOM 4258 N N . PRO A 1 553 ? 18.703 -16.669 5.665 1.00 44.44 553 PRO A N 1
ATOM 4259 C CA . PRO A 1 553 ? 19.657 -15.708 5.133 1.00 44.44 553 PRO A CA 1
ATOM 4260 C C . PRO A 1 553 ? 19.778 -15.782 3.606 1.00 44.44 553 PRO A C 1
ATOM 4262 O O . PRO A 1 553 ? 19.938 -14.752 2.955 1.00 44.44 553 PRO A O 1
ATOM 4265 N N . SER A 1 554 ? 19.663 -16.974 3.009 1.00 46.50 554 SER A N 1
ATOM 4266 C CA . SER A 1 554 ? 20.003 -17.192 1.599 1.00 46.50 554 SER A CA 1
ATOM 4267 C C . SER A 1 554 ? 18.873 -16.893 0.593 1.00 46.50 554 SER A C 1
ATOM 4269 O O . SER A 1 554 ? 18.987 -17.302 -0.569 1.00 46.50 554 SER A O 1
ATOM 4271 N N . ILE A 1 555 ? 17.761 -16.269 1.012 1.00 43.72 555 ILE A N 1
ATOM 4272 C CA . ILE A 1 555 ? 16.528 -16.135 0.208 1.00 43.72 555 ILE A CA 1
ATOM 4273 C C . ILE A 1 555 ? 16.025 -14.673 0.214 1.00 43.72 555 ILE A C 1
ATOM 4275 O O . ILE A 1 555 ? 15.561 -14.196 1.253 1.00 43.72 555 ILE A O 1
ATOM 4279 N N . PRO A 1 556 ? 16.097 -13.952 -0.925 1.00 41.56 556 PRO A N 1
ATOM 4280 C CA . PRO A 1 556 ? 15.502 -12.625 -1.100 1.00 41.56 556 PRO A CA 1
ATOM 4281 C C . PRO A 1 556 ? 13.996 -12.570 -0.814 1.00 41.56 556 PRO A C 1
ATOM 4283 O O . PRO A 1 556 ? 13.288 -13.572 -0.901 1.00 41.56 556 PRO A O 1
ATOM 4286 N N . HIS A 1 557 ? 13.489 -11.366 -0.530 1.00 39.06 557 HIS A N 1
ATOM 4287 C CA . HIS A 1 557 ? 12.077 -11.140 -0.192 1.00 39.06 557 HIS A CA 1
ATOM 4288 C C . HIS A 1 557 ? 11.105 -11.623 -1.283 1.00 39.06 557 HIS A C 1
ATOM 4290 O O . HIS A 1 557 ? 10.043 -12.149 -0.967 1.00 39.06 557 HIS A O 1
ATOM 4296 N N . GLU A 1 558 ? 11.490 -11.459 -2.549 1.00 38.19 558 GLU A N 1
ATOM 4297 C CA . GLU A 1 558 ? 10.716 -11.863 -3.729 1.00 38.19 558 GLU A CA 1
ATOM 4298 C C . GLU A 1 558 ? 10.819 -13.377 -4.007 1.00 38.19 558 GLU A C 1
ATOM 4300 O O . GLU A 1 558 ? 9.837 -14.011 -4.378 1.00 38.19 558 GLU A O 1
ATOM 4305 N N . GLU A 1 559 ? 11.973 -14.002 -3.744 1.00 39.00 559 GLU A N 1
ATOM 4306 C CA . GLU A 1 559 ? 12.165 -15.451 -3.941 1.00 39.00 559 GLU A CA 1
ATOM 4307 C C . GLU A 1 559 ? 11.508 -16.313 -2.852 1.00 39.00 559 GLU A C 1
ATOM 4309 O O . GLU A 1 559 ? 11.291 -17.510 -3.051 1.00 39.00 559 GLU A O 1
ATOM 4314 N N . ALA A 1 560 ? 11.155 -15.725 -1.705 1.00 37.22 560 ALA A N 1
ATOM 4315 C CA . ALA A 1 560 ? 10.438 -16.425 -0.640 1.00 37.22 560 ALA A CA 1
ATOM 4316 C C . ALA A 1 560 ? 9.070 -16.975 -1.099 1.00 37.22 560 ALA A C 1
ATOM 4318 O O . ALA A 1 560 ? 8.526 -17.873 -0.456 1.00 37.22 560 ALA A O 1
ATOM 4319 N N . GLU A 1 561 ? 8.530 -16.494 -2.225 1.00 36.66 561 GLU A N 1
ATOM 4320 C CA . GLU A 1 561 ? 7.295 -17.011 -2.819 1.00 36.66 561 GLU A CA 1
ATOM 4321 C C . GLU A 1 561 ? 7.457 -18.411 -3.455 1.00 36.66 561 GLU A C 1
ATOM 4323 O O . GLU A 1 561 ? 6.499 -19.183 -3.497 1.00 36.66 561 GLU A O 1
ATOM 4328 N N . TRP A 1 562 ? 8.673 -18.821 -3.841 1.00 39.16 562 TRP A N 1
ATOM 4329 C CA . TRP A 1 562 ? 8.959 -20.164 -4.389 1.00 39.16 562 TRP A CA 1
ATOM 4330 C C . TRP A 1 562 ? 9.038 -21.277 -3.324 1.00 39.16 562 TRP A C 1
ATOM 4332 O O . TRP A 1 562 ? 9.275 -22.457 -3.617 1.00 39.16 562 TRP A O 1
ATOM 4342 N N . ILE A 1 563 ? 8.765 -20.937 -2.062 1.00 38.00 563 ILE A N 1
ATOM 4343 C CA . ILE A 1 563 ? 8.437 -21.913 -1.016 1.00 38.00 563 ILE A CA 1
ATOM 4344 C C . ILE A 1 563 ? 7.105 -22.629 -1.335 1.00 38.00 563 ILE A C 1
ATOM 4346 O O . ILE A 1 563 ? 6.916 -23.755 -0.879 1.00 38.00 563 ILE A O 1
ATOM 4350 N N . PHE A 1 564 ? 6.215 -22.026 -2.139 1.00 43.03 564 PHE A N 1
ATOM 4351 C CA . PHE A 1 564 ? 4.785 -22.370 -2.187 1.00 43.03 564 PHE A CA 1
ATOM 4352 C C . PHE A 1 564 ? 4.288 -23.186 -3.405 1.00 43.03 564 PHE A C 1
ATOM 4354 O O . PHE A 1 564 ? 3.085 -23.406 -3.494 1.00 43.03 564 PHE A O 1
ATOM 4361 N N . GLU A 1 565 ? 5.142 -23.640 -4.332 1.00 36.84 565 GLU A N 1
ATOM 4362 C CA . GLU A 1 565 ? 4.693 -24.193 -5.639 1.00 36.84 565 GLU A CA 1
ATOM 4363 C C . GLU A 1 565 ? 4.724 -25.736 -5.785 1.00 36.84 565 GLU A C 1
ATOM 4365 O O . GLU A 1 565 ? 4.479 -26.272 -6.864 1.00 36.84 565 GLU A O 1
ATOM 4370 N N . ALA A 1 566 ? 5.005 -26.492 -4.719 1.00 37.94 566 ALA A N 1
ATOM 4371 C CA . ALA A 1 566 ? 5.173 -27.954 -4.777 1.00 37.94 566 ALA A CA 1
ATOM 4372 C C . ALA A 1 566 ? 3.843 -28.758 -4.766 1.00 37.94 566 ALA A C 1
ATOM 4374 O O . ALA A 1 566 ? 3.665 -29.661 -3.947 1.00 37.94 566 ALA A O 1
ATOM 4375 N N . GLU A 1 567 ? 2.900 -28.447 -5.665 1.00 34.16 567 GLU A N 1
ATOM 4376 C CA . GLU A 1 567 ? 1.502 -28.930 -5.611 1.00 34.16 567 GLU A CA 1
ATOM 4377 C C . GLU A 1 567 ? 1.087 -29.869 -6.776 1.00 34.16 567 GLU A C 1
ATOM 4379 O O . GLU A 1 567 ? 0.014 -29.729 -7.359 1.00 34.16 567 GLU A O 1
ATOM 4384 N N . ALA A 1 568 ? 1.914 -30.862 -7.144 1.00 33.56 568 ALA A N 1
ATOM 4385 C CA . ALA A 1 568 ? 1.563 -31.802 -8.227 1.00 33.56 568 ALA A CA 1
ATOM 4386 C C . ALA A 1 568 ? 2.157 -33.225 -8.100 1.00 33.56 568 ALA A C 1
ATOM 4388 O O . ALA A 1 568 ? 3.248 -33.485 -8.597 1.00 33.56 568 ALA A O 1
ATOM 4389 N N . ALA A 1 569 ? 1.415 -34.175 -7.501 1.00 29.67 569 ALA A N 1
ATOM 4390 C CA . ALA A 1 569 ? 1.454 -35.620 -7.830 1.00 29.67 569 ALA A CA 1
ATOM 4391 C C . ALA A 1 569 ? 0.454 -36.446 -6.984 1.00 29.67 569 ALA A C 1
ATOM 4393 O O . ALA A 1 569 ? 0.272 -36.175 -5.798 1.00 29.67 569 ALA A O 1
ATOM 4394 N N . GLY A 1 570 ? -0.108 -37.523 -7.550 1.00 30.48 570 GLY A N 1
ATOM 4395 C CA . GLY A 1 570 ? -1.040 -38.442 -6.863 1.00 30.48 570 GLY A CA 1
ATOM 4396 C C . GLY A 1 570 ? -0.410 -39.369 -5.796 1.00 30.48 570 GLY A C 1
ATOM 4397 O O . GLY A 1 570 ? 0.806 -39.321 -5.578 1.00 30.48 570 GLY A O 1
ATOM 4398 N N . PRO A 1 571 ? -1.217 -40.197 -5.103 1.00 27.45 571 PRO A N 1
ATOM 4399 C CA . PRO A 1 571 ? -0.758 -41.110 -4.050 1.00 27.45 571 PRO A CA 1
ATOM 4400 C C . PRO A 1 571 ? -0.165 -42.420 -4.604 1.00 27.45 571 PRO A C 1
ATOM 4402 O O . PRO A 1 571 ? -0.688 -42.987 -5.560 1.00 27.45 571 PRO A O 1
ATOM 4405 N N . VAL A 1 572 ? 0.905 -42.914 -3.970 1.00 28.20 572 VAL A N 1
ATOM 4406 C CA . VAL A 1 572 ? 1.617 -44.177 -4.270 1.00 28.20 572 VAL A CA 1
ATOM 4407 C C . VAL A 1 572 ? 2.087 -44.789 -2.924 1.00 28.20 572 VAL A C 1
ATOM 4409 O O . VAL A 1 572 ? 2.297 -44.003 -1.996 1.00 28.20 572 VAL A O 1
ATOM 4412 N N . PRO A 1 573 ? 2.184 -46.129 -2.750 1.00 28.52 573 PRO A N 1
ATOM 4413 C CA . PRO A 1 573 ? 2.336 -46.758 -1.425 1.00 28.52 573 PRO A CA 1
ATOM 4414 C C . PRO A 1 573 ? 3.674 -46.534 -0.700 1.00 28.52 573 PRO A C 1
ATOM 4416 O O . PRO A 1 573 ? 4.675 -46.155 -1.301 1.00 28.52 573 PRO A O 1
ATOM 4419 N N . GLU A 1 574 ? 3.677 -46.834 0.603 1.00 32.31 574 GLU A N 1
ATOM 4420 C CA . GLU A 1 574 ? 4.857 -46.799 1.475 1.00 32.31 574 GLU A CA 1
ATOM 4421 C C . GLU A 1 574 ? 5.860 -47.918 1.137 1.00 32.31 574 GLU A C 1
ATOM 4423 O O . GLU A 1 574 ? 5.491 -49.090 1.054 1.00 32.31 574 GLU A O 1
ATOM 4428 N N . GLY A 1 575 ? 7.138 -47.555 0.992 1.00 28.33 575 GLY A N 1
ATOM 4429 C CA . GLY A 1 575 ? 8.246 -48.488 0.787 1.00 28.33 575 GLY A CA 1
ATOM 4430 C C . GLY A 1 575 ? 9.592 -47.763 0.690 1.00 28.33 575 GLY A C 1
ATOM 4431 O O . GLY A 1 575 ? 9.768 -46.930 -0.192 1.00 28.33 575 GLY A O 1
ATOM 4432 N N . ASP A 1 576 ? 10.496 -48.108 1.608 1.00 25.33 576 ASP A N 1
ATOM 4433 C CA . ASP A 1 576 ? 11.946 -47.856 1.657 1.00 25.33 576 ASP A CA 1
ATOM 4434 C C . ASP A 1 576 ? 12.504 -46.420 1.494 1.00 25.33 576 ASP A C 1
ATOM 4436 O O . ASP A 1 576 ? 12.303 -45.709 0.512 1.00 25.33 576 ASP A O 1
ATOM 4440 N N . VAL A 1 577 ? 13.329 -46.027 2.475 1.00 28.56 577 VAL A N 1
ATOM 4441 C CA . VAL A 1 577 ? 14.144 -44.801 2.491 1.00 28.56 577 VAL A CA 1
ATOM 4442 C C . VAL A 1 577 ? 15.520 -45.137 3.064 1.00 28.56 577 VAL A C 1
ATOM 4444 O O . VAL A 1 577 ? 15.576 -45.561 4.215 1.00 28.56 577 VAL A O 1
ATOM 4447 N N . VAL A 1 578 ? 16.601 -44.900 2.306 1.00 31.94 578 VAL A N 1
ATOM 4448 C CA . VAL A 1 578 ? 17.987 -44.607 2.756 1.00 31.94 578 VAL A CA 1
ATOM 4449 C C . VAL A 1 578 ? 18.902 -44.412 1.523 1.00 31.94 578 VAL A C 1
ATOM 4451 O O . VAL A 1 578 ? 18.541 -44.821 0.426 1.00 31.94 578 VAL A O 1
ATOM 4454 N N . GLU A 1 579 ? 20.057 -43.761 1.720 1.00 33.19 579 GLU A N 1
ATOM 4455 C CA . GLU A 1 579 ? 21.207 -43.642 0.792 1.00 33.19 579 GLU A CA 1
ATOM 4456 C C . GLU A 1 579 ? 21.004 -43.011 -0.604 1.00 33.19 579 GLU A C 1
ATOM 4458 O O . GLU A 1 579 ? 20.681 -43.679 -1.580 1.00 33.19 579 GLU A O 1
ATOM 4463 N N . ALA A 1 580 ? 21.403 -41.735 -0.723 1.00 26.27 580 ALA A N 1
ATOM 4464 C CA . ALA A 1 580 ? 22.221 -41.240 -1.840 1.00 26.27 580 ALA A CA 1
ATOM 4465 C C . ALA A 1 580 ? 22.819 -39.853 -1.518 1.00 26.27 580 ALA A C 1
ATOM 4467 O O . ALA A 1 580 ? 22.091 -38.867 -1.505 1.00 26.27 580 ALA A O 1
ATOM 4468 N N . LEU A 1 581 ? 24.136 -39.775 -1.278 1.00 27.39 581 LEU A N 1
ATOM 4469 C CA . LEU A 1 581 ? 25.010 -38.624 -1.592 1.00 27.39 581 LEU A CA 1
ATOM 4470 C C . LEU A 1 581 ? 26.459 -38.975 -1.206 1.00 27.39 581 LEU A C 1
ATOM 4472 O O . LEU A 1 581 ? 26.867 -38.815 -0.057 1.00 27.39 581 LEU A O 1
ATOM 4476 N N . GLY A 1 582 ? 27.238 -39.476 -2.167 1.00 24.70 582 GLY A N 1
ATOM 4477 C CA . GLY A 1 582 ? 28.678 -39.672 -1.985 1.00 24.70 582 GLY A CA 1
ATOM 4478 C C . GLY A 1 582 ? 29.414 -38.331 -1.998 1.00 24.70 582 GLY A C 1
ATOM 4479 O O . GLY A 1 582 ? 29.188 -37.511 -2.890 1.00 24.70 582 GLY A O 1
ATOM 4480 N N . LEU A 1 583 ? 30.289 -38.104 -1.018 1.00 27.52 583 LEU A N 1
ATOM 4481 C CA . LEU A 1 583 ? 31.206 -36.963 -1.025 1.00 27.52 583 LEU A CA 1
ATOM 4482 C C . LEU A 1 583 ? 32.406 -37.280 -1.941 1.00 27.52 583 LEU A C 1
ATOM 4484 O O . LEU A 1 583 ? 32.895 -38.406 -1.890 1.00 27.52 583 LEU A O 1
ATOM 4488 N N . PRO A 1 584 ? 32.872 -36.335 -2.777 1.00 26.97 584 PRO A N 1
ATOM 4489 C CA . PRO A 1 584 ? 34.117 -36.488 -3.526 1.00 26.97 584 PRO A CA 1
ATOM 4490 C C . PRO A 1 584 ? 35.338 -36.214 -2.635 1.00 26.97 584 PRO A C 1
ATOM 4492 O O . PRO A 1 584 ? 35.259 -35.386 -1.724 1.00 26.97 584 PRO A O 1
ATOM 4495 N N . ASP A 1 585 ? 36.453 -36.875 -2.939 1.00 28.31 585 ASP A N 1
ATOM 4496 C CA . ASP A 1 585 ? 37.713 -36.754 -2.201 1.00 28.31 585 ASP A CA 1
ATOM 4497 C C . ASP A 1 585 ? 38.512 -35.463 -2.506 1.00 28.31 585 ASP A C 1
ATOM 4499 O O . ASP A 1 585 ? 38.388 -34.866 -3.578 1.00 28.31 585 ASP A O 1
ATOM 4503 N N . ASP A 1 586 ? 39.365 -35.129 -1.531 1.00 32.66 586 ASP A N 1
ATOM 4504 C CA . ASP A 1 586 ? 40.560 -34.265 -1.525 1.00 32.66 586 ASP A CA 1
ATOM 4505 C C . ASP A 1 586 ? 40.516 -32.722 -1.716 1.00 32.66 586 ASP A C 1
ATOM 4507 O O . ASP A 1 586 ? 39.744 -32.121 -2.462 1.00 32.66 586 ASP A O 1
ATOM 4511 N N . ASP A 1 587 ? 41.461 -32.104 -0.987 1.00 30.22 587 ASP A N 1
ATOM 4512 C CA . ASP A 1 587 ? 42.186 -30.848 -1.251 1.00 30.22 587 ASP A CA 1
ATOM 4513 C C . ASP A 1 587 ? 41.511 -29.455 -1.209 1.00 30.22 587 ASP A C 1
ATOM 4515 O O . ASP A 1 587 ? 42.066 -28.495 -1.741 1.00 30.22 587 ASP A O 1
ATOM 4519 N N . ASP A 1 588 ? 40.442 -29.250 -0.422 1.00 29.45 588 ASP A N 1
ATOM 4520 C CA . ASP A 1 588 ? 40.197 -27.906 0.169 1.00 29.45 588 ASP A CA 1
ATOM 4521 C C . ASP A 1 588 ? 39.597 -27.929 1.595 1.00 29.45 588 ASP A C 1
ATOM 4523 O O . ASP A 1 588 ? 38.450 -27.551 1.863 1.00 29.45 588 ASP A O 1
ATOM 4527 N N . VAL A 1 589 ? 40.391 -28.422 2.553 1.00 38.12 589 VAL A N 1
ATOM 4528 C CA . VAL A 1 589 ? 40.015 -28.508 3.976 1.00 38.12 589 VAL A CA 1
ATOM 4529 C C . VAL A 1 589 ? 40.521 -27.290 4.754 1.00 38.12 589 VAL A C 1
ATOM 4531 O O . VAL A 1 589 ? 41.646 -27.287 5.261 1.00 38.12 589 VAL A O 1
ATOM 4534 N N . ARG A 1 590 ? 39.666 -26.272 4.945 1.00 33.03 590 ARG A N 1
ATOM 4535 C CA . ARG A 1 590 ? 39.899 -25.208 5.943 1.00 33.03 590 ARG A CA 1
ATOM 4536 C C . ARG A 1 590 ? 38.697 -24.947 6.863 1.00 33.03 590 ARG A C 1
ATOM 4538 O O . ARG A 1 590 ? 37.575 -24.683 6.441 1.00 33.03 590 ARG A O 1
ATOM 4545 N N . SER A 1 591 ? 38.978 -25.041 8.166 1.00 37.66 591 SER A N 1
ATOM 4546 C CA . SER A 1 591 ? 38.167 -24.551 9.296 1.00 37.66 591 SER A CA 1
ATOM 4547 C C . SER A 1 591 ? 36.658 -24.864 9.278 1.00 37.66 591 SER A C 1
ATOM 4549 O O . SER A 1 591 ? 35.809 -23.988 9.115 1.00 37.66 591 SER A O 1
ATOM 4551 N N . SER A 1 592 ? 36.324 -26.121 9.575 1.00 35.50 592 SER A N 1
ATOM 4552 C CA . SER A 1 592 ? 35.226 -26.472 10.494 1.00 35.50 592 SER A CA 1
ATOM 4553 C C . SER A 1 592 ? 35.755 -27.531 11.468 1.00 35.50 592 SER A C 1
ATOM 4555 O O . SER A 1 592 ? 36.451 -28.440 11.010 1.00 35.50 592 SER A O 1
ATOM 4557 N N . PRO A 1 593 ? 35.421 -27.483 12.774 1.00 35.47 593 PRO A N 1
ATOM 4558 C CA . PRO A 1 593 ? 35.787 -28.540 13.725 1.00 35.47 593 PRO A CA 1
ATOM 4559 C C . PRO A 1 593 ? 35.104 -29.894 13.439 1.00 35.47 593 PRO A C 1
ATOM 4561 O O . PRO A 1 593 ? 35.389 -30.872 14.120 1.00 35.47 593 PRO A O 1
ATOM 4564 N N . PHE A 1 594 ? 34.222 -29.958 12.435 1.00 42.41 594 PHE A N 1
ATOM 4565 C CA . PHE A 1 594 ? 33.506 -31.159 11.997 1.00 42.41 594 PHE A CA 1
ATOM 4566 C C . PHE A 1 594 ? 33.847 -31.576 10.550 1.00 42.41 594 PHE A C 1
ATOM 4568 O O . PHE A 1 594 ? 33.067 -32.269 9.908 1.00 42.41 594 PHE A O 1
ATOM 4575 N N . HIS A 1 595 ? 34.989 -31.130 10.007 1.00 46.31 595 HIS A N 1
ATOM 4576 C CA . HIS A 1 595 ? 35.526 -31.521 8.688 1.00 46.31 595 HIS A CA 1
ATOM 4577 C C . HIS A 1 595 ? 34.653 -31.231 7.442 1.00 46.31 595 HIS A C 1
ATOM 4579 O O . HIS A 1 595 ? 35.032 -31.604 6.337 1.00 46.31 595 HIS A O 1
ATOM 4585 N N . VAL A 1 596 ? 33.534 -30.508 7.569 1.00 42.31 596 VAL A N 1
ATOM 4586 C CA . VAL A 1 596 ? 32.702 -30.088 6.421 1.00 42.31 596 VAL A CA 1
ATOM 4587 C C . VAL A 1 596 ? 33.390 -28.959 5.619 1.00 42.31 596 VAL A C 1
ATOM 4589 O O . VAL A 1 596 ? 33.618 -27.881 6.193 1.00 42.31 596 VAL A O 1
ATOM 4592 N N . PRO A 1 597 ? 33.675 -29.142 4.308 1.00 46.03 597 PRO A N 1
ATOM 4593 C CA . PRO A 1 597 ? 34.252 -28.101 3.446 1.00 46.03 597 PRO A CA 1
ATOM 4594 C C . PRO A 1 597 ? 33.404 -26.825 3.418 1.00 46.03 597 PRO A C 1
ATOM 4596 O O . PRO A 1 597 ? 32.184 -26.887 3.568 1.00 46.03 597 PRO A O 1
ATOM 4599 N N . GLU A 1 598 ? 34.012 -25.655 3.203 1.00 46.62 598 GLU A N 1
ATOM 4600 C CA . GLU A 1 598 ? 33.260 -24.386 3.178 1.00 46.62 598 GLU A CA 1
ATOM 4601 C C . GLU A 1 598 ? 32.225 -24.351 2.039 1.00 46.62 598 GLU A C 1
ATOM 4603 O O . GLU A 1 598 ? 31.088 -23.937 2.256 1.00 46.62 598 GLU A O 1
ATOM 4608 N N . ALA A 1 599 ? 32.562 -24.914 0.874 1.00 45.66 599 ALA A N 1
ATOM 4609 C CA . ALA A 1 599 ? 31.644 -25.084 -0.256 1.00 45.66 599 ALA A CA 1
ATOM 4610 C C . ALA A 1 599 ? 30.408 -25.962 0.055 1.00 45.66 599 ALA A C 1
ATOM 4612 O O . ALA A 1 599 ? 29.410 -25.885 -0.654 1.00 45.66 599 ALA A O 1
ATOM 4613 N N . ALA A 1 600 ? 30.450 -26.787 1.108 1.00 43.75 600 ALA A N 1
ATOM 4614 C CA . ALA A 1 600 ? 29.326 -27.616 1.551 1.00 43.75 600 ALA A CA 1
ATOM 4615 C C . ALA A 1 600 ? 28.474 -26.952 2.658 1.00 43.75 600 ALA A C 1
ATOM 4617 O O . ALA A 1 600 ? 27.602 -27.601 3.238 1.00 43.75 600 ALA A O 1
ATOM 4618 N N . ARG A 1 601 ? 28.717 -25.670 2.971 1.00 54.75 601 ARG A N 1
ATOM 4619 C CA . ARG A 1 601 ? 27.922 -24.863 3.914 1.00 54.75 601 ARG A CA 1
ATOM 4620 C C . ARG A 1 601 ? 27.081 -23.836 3.159 1.00 54.75 601 ARG A C 1
ATOM 4622 O O . ARG A 1 601 ? 27.425 -23.411 2.059 1.00 54.75 601 ARG A O 1
ATOM 4629 N N . VAL A 1 602 ? 25.995 -23.382 3.783 1.00 53.59 602 VAL A N 1
ATOM 4630 C CA . VAL A 1 602 ? 25.159 -22.297 3.241 1.00 53.59 602 VAL A CA 1
ATOM 4631 C C . VAL A 1 602 ? 25.998 -21.026 3.084 1.00 53.59 602 VAL A C 1
ATOM 4633 O O . VAL A 1 602 ? 26.605 -20.557 4.050 1.00 53.59 602 VAL A O 1
ATOM 4636 N N . MET A 1 603 ? 26.056 -20.477 1.869 1.00 49.06 603 MET A N 1
ATOM 4637 C CA . MET A 1 603 ? 26.910 -19.329 1.541 1.00 49.06 603 MET A CA 1
ATOM 4638 C C . MET A 1 603 ? 26.482 -18.026 2.234 1.00 49.06 603 MET A C 1
ATOM 4640 O O . MET A 1 603 ? 25.332 -17.863 2.637 1.00 49.06 603 MET A O 1
ATOM 4644 N N . ASN A 1 604 ? 27.427 -17.090 2.359 1.00 43.72 604 ASN A N 1
ATOM 4645 C CA . ASN A 1 604 ? 27.216 -15.818 3.050 1.00 43.72 604 ASN A CA 1
ATOM 4646 C C . ASN A 1 604 ? 26.224 -14.910 2.314 1.00 43.72 604 ASN A C 1
ATOM 4648 O O . ASN A 1 604 ? 26.459 -14.506 1.176 1.00 43.72 604 ASN A O 1
ATOM 4652 N N . ALA A 1 605 ? 25.181 -14.523 3.039 1.00 44.59 605 ALA A N 1
ATOM 4653 C CA . ALA A 1 605 ? 24.298 -13.416 2.723 1.00 44.59 605 ALA A CA 1
ATOM 4654 C C . ALA A 1 605 ? 24.677 -12.217 3.605 1.00 44.59 605 ALA A C 1
ATOM 4656 O O . ALA A 1 605 ? 24.525 -12.289 4.824 1.00 44.59 605 ALA A O 1
ATOM 4657 N N . ASP A 1 606 ? 25.169 -11.128 3.011 1.00 34.69 606 ASP A N 1
ATOM 4658 C CA . ASP A 1 606 ? 25.291 -9.847 3.712 1.00 34.69 606 ASP A CA 1
ATOM 4659 C C . ASP A 1 606 ? 23.989 -9.059 3.548 1.00 34.69 606 ASP A C 1
ATOM 4661 O O . ASP A 1 606 ? 23.648 -8.596 2.454 1.00 34.69 606 ASP A O 1
ATOM 4665 N N . ILE A 1 607 ? 23.234 -8.938 4.640 1.00 41.75 607 ILE A N 1
ATOM 4666 C CA . ILE A 1 607 ? 22.006 -8.145 4.688 1.00 41.75 607 ILE A CA 1
ATOM 4667 C C . ILE A 1 607 ? 22.415 -6.688 4.926 1.00 41.75 607 ILE A C 1
ATOM 4669 O O . ILE A 1 607 ? 22.607 -6.234 6.058 1.00 41.75 607 ILE A O 1
ATOM 4673 N N . SER A 1 608 ? 22.574 -5.960 3.823 1.00 31.64 608 SER A N 1
ATOM 4674 C CA . SER A 1 608 ? 22.944 -4.545 3.830 1.00 31.64 608 SER A CA 1
ATOM 4675 C C . SER A 1 608 ? 21.860 -3.648 4.454 1.00 31.64 608 SER A C 1
ATOM 4677 O O . SER A 1 608 ? 20.695 -4.048 4.555 1.00 31.64 608 SER A O 1
ATOM 4679 N N . PRO A 1 609 ? 22.218 -2.422 4.890 1.00 32.91 609 PRO A N 1
ATOM 4680 C CA . PRO A 1 609 ? 21.256 -1.484 5.457 1.00 32.91 609 PRO A CA 1
ATOM 4681 C C . PRO A 1 609 ? 20.214 -1.071 4.408 1.00 32.91 609 PRO A C 1
ATOM 4683 O O . PRO A 1 609 ? 20.457 -1.151 3.203 1.00 32.91 609 PRO A O 1
ATOM 4686 N N . ARG A 1 610 ? 19.044 -0.615 4.875 1.00 34.62 610 ARG A N 1
ATOM 4687 C CA . ARG A 1 610 ? 17.909 -0.216 4.024 1.00 34.62 610 ARG A CA 1
ATOM 4688 C C . ARG A 1 610 ? 18.332 0.711 2.878 1.00 34.62 610 ARG A C 1
ATOM 4690 O O . ARG A 1 610 ? 18.612 1.888 3.101 1.00 34.62 610 ARG A O 1
ATOM 4697 N N . VAL A 1 611 ? 18.222 0.215 1.648 1.00 29.05 611 VAL A N 1
ATOM 4698 C CA . VAL A 1 611 ? 18.097 1.071 0.464 1.00 29.05 611 VAL A CA 1
ATOM 4699 C C . VAL A 1 611 ? 16.702 1.718 0.489 1.00 29.05 611 VAL A C 1
ATOM 4701 O O . VAL A 1 611 ? 15.735 1.133 0.993 1.00 29.05 611 VAL A O 1
ATOM 4704 N N . SER A 1 612 ? 16.580 2.948 -0.013 1.00 28.16 612 SER A N 1
ATOM 4705 C CA . SER A 1 612 ? 15.308 3.678 -0.069 1.00 28.16 612 SER A CA 1
ATOM 4706 C C . SER A 1 612 ? 14.302 2.956 -0.974 1.00 28.16 612 SER A C 1
ATOM 4708 O O . SER A 1 612 ? 14.407 3.022 -2.194 1.00 28.16 612 SER A O 1
ATOM 4710 N N . GLY A 1 613 ? 13.344 2.261 -0.359 1.00 29.27 613 GLY A N 1
ATOM 4711 C CA . GLY A 1 613 ? 12.383 1.375 -1.032 1.00 29.27 613 GLY A CA 1
ATOM 4712 C C . GLY A 1 613 ? 11.809 0.298 -0.103 1.00 29.27 613 GLY A C 1
ATOM 4713 O O . GLY A 1 613 ? 10.718 -0.202 -0.336 1.00 29.27 613 GLY A O 1
ATOM 4714 N N . GLY A 1 614 ? 12.499 -0.016 1.001 1.00 27.78 614 GLY A N 1
ATOM 4715 C CA . GLY A 1 614 ? 11.990 -0.909 2.053 1.00 27.78 614 GLY A CA 1
ATOM 4716 C C . GLY A 1 614 ? 12.331 -2.391 1.865 1.00 27.78 614 GLY A C 1
ATOM 4717 O O . GLY A 1 614 ? 12.355 -3.118 2.860 1.00 27.78 614 GLY A O 1
ATOM 4718 N N . SER A 1 615 ? 12.673 -2.812 0.644 1.00 24.97 615 SER A N 1
ATOM 4719 C CA . SER A 1 615 ? 13.263 -4.124 0.361 1.00 24.97 615 SER A CA 1
ATOM 4720 C C . SER A 1 615 ? 14.632 -4.293 1.028 1.00 24.97 615 SER A C 1
ATOM 4722 O O . SER A 1 615 ? 15.426 -3.354 1.124 1.00 24.97 615 SER A O 1
ATOM 4724 N N . TRP A 1 616 ? 14.921 -5.518 1.467 1.00 32.22 616 TRP A N 1
ATOM 4725 C CA . TRP A 1 616 ? 16.240 -5.921 1.953 1.00 32.22 616 TRP A CA 1
ATOM 4726 C C . TRP A 1 616 ? 17.057 -6.457 0.778 1.00 32.22 616 TRP A C 1
ATOM 4728 O O . TRP A 1 616 ? 16.628 -7.412 0.131 1.00 32.22 616 TRP A O 1
ATOM 4738 N N . VAL A 1 617 ? 18.225 -5.869 0.512 1.00 28.42 617 VAL A N 1
ATOM 4739 C CA . VAL A 1 617 ? 19.139 -6.363 -0.526 1.00 28.42 617 VAL A CA 1
ATOM 4740 C C . VAL A 1 617 ? 20.180 -7.272 0.121 1.00 28.42 617 VAL A C 1
ATOM 4742 O O . VAL A 1 617 ? 20.977 -6.828 0.949 1.00 28.42 617 VAL A O 1
ATOM 4745 N N . THR A 1 618 ? 20.159 -8.546 -0.267 1.00 32.19 618 THR A N 1
ATOM 4746 C CA . THR A 1 618 ? 21.161 -9.541 0.125 1.00 32.19 618 THR A CA 1
ATOM 4747 C C . THR A 1 618 ? 22.329 -9.501 -0.854 1.00 32.19 618 THR A C 1
ATOM 4749 O O . THR A 1 618 ? 22.180 -9.888 -2.014 1.00 32.19 618 THR A O 1
ATOM 4752 N N . PHE A 1 619 ? 23.501 -9.069 -0.390 1.00 27.27 619 PHE A N 1
ATOM 4753 C CA . PHE A 1 619 ? 24.729 -9.081 -1.183 1.00 27.27 619 PHE A CA 1
ATOM 4754 C C . PHE A 1 619 ? 25.523 -10.371 -0.948 1.00 27.27 619 PHE A C 1
ATOM 4756 O O . PHE A 1 619 ? 25.719 -10.814 0.184 1.00 27.27 619 PHE A O 1
ATOM 4763 N N . TRP A 1 620 ? 26.011 -10.969 -2.035 1.00 33.72 620 TRP A N 1
ATOM 4764 C CA . TRP A 1 620 ? 26.791 -12.208 -2.009 1.00 33.72 620 TRP A CA 1
ATOM 4765 C C . TRP A 1 620 ? 28.288 -11.900 -1.989 1.00 33.72 620 TRP A C 1
ATOM 4767 O O . TRP A 1 620 ? 28.947 -11.830 -3.028 1.00 33.72 620 TRP A O 1
ATOM 4777 N N . VAL A 1 621 ? 28.835 -11.704 -0.792 1.00 28.05 621 VAL A N 1
ATOM 4778 C CA . VAL A 1 621 ? 30.268 -11.447 -0.608 1.00 28.05 621 VAL A CA 1
ATOM 4779 C C . VAL A 1 621 ? 31.032 -12.774 -0.655 1.00 28.05 621 VAL A C 1
ATOM 4781 O O . VAL A 1 621 ? 31.006 -13.549 0.304 1.00 28.05 621 VAL A O 1
ATOM 4784 N N . LYS A 1 622 ? 31.750 -13.034 -1.760 1.00 25.98 622 LYS A N 1
ATOM 4785 C CA . LYS A 1 622 ? 32.814 -14.057 -1.776 1.00 25.98 622 LYS A CA 1
ATOM 4786 C C . LYS A 1 622 ? 33.807 -13.740 -0.648 1.00 25.98 622 LYS A C 1
ATOM 4788 O O . LYS A 1 622 ? 34.206 -12.577 -0.559 1.00 25.98 622 LYS A O 1
ATOM 4793 N N . PRO A 1 623 ? 34.254 -14.717 0.165 1.00 30.19 623 PRO A N 1
ATOM 4794 C CA . PRO A 1 623 ? 35.229 -14.457 1.218 1.00 30.19 623 PRO A CA 1
ATOM 4795 C C . PRO A 1 623 ? 36.531 -13.870 0.650 1.00 30.19 623 PRO A C 1
ATOM 4797 O O . PRO A 1 623 ? 37.364 -14.585 0.095 1.00 30.19 623 PRO A O 1
ATOM 4800 N N . GLN A 1 624 ? 36.731 -12.558 0.797 1.00 25.19 624 GLN A N 1
ATOM 4801 C CA . GLN A 1 624 ? 38.074 -11.998 0.712 1.00 25.19 624 GLN A CA 1
ATOM 4802 C C . GLN A 1 624 ? 38.821 -12.457 1.960 1.00 25.19 624 GLN A C 1
ATOM 4804 O O . GLN A 1 624 ? 38.454 -12.093 3.077 1.00 25.19 624 GLN A O 1
ATOM 4809 N N . MET A 1 625 ? 39.856 -13.277 1.773 1.00 27.34 625 MET A N 1
ATOM 4810 C CA . MET A 1 625 ? 40.712 -13.699 2.875 1.00 27.34 625 MET A CA 1
ATOM 4811 C C . MET A 1 625 ? 41.363 -12.464 3.505 1.00 27.34 625 MET A C 1
ATOM 4813 O O . MET A 1 625 ? 42.242 -11.851 2.898 1.00 27.34 625 MET A O 1
ATOM 4817 N N . GLN A 1 626 ? 40.981 -12.123 4.739 1.00 26.50 626 GLN A N 1
ATOM 4818 C CA . GLN A 1 626 ? 41.780 -11.216 5.558 1.00 26.50 626 GLN A CA 1
ATOM 4819 C C . GLN A 1 626 ? 43.059 -11.937 5.991 1.00 26.50 626 GLN A C 1
ATOM 4821 O O . GLN A 1 626 ? 43.139 -12.555 7.052 1.00 26.50 626 GLN A O 1
ATOM 4826 N N . GLY A 1 627 ? 44.073 -11.856 5.129 1.00 24.12 627 GLY A N 1
ATOM 4827 C CA . GLY A 1 627 ? 45.447 -12.150 5.498 1.00 24.12 627 GLY A CA 1
ATOM 4828 C C . GLY A 1 627 ? 45.892 -11.226 6.634 1.00 24.12 627 GLY A C 1
ATOM 4829 O O . GLY A 1 627 ? 45.799 -10.006 6.530 1.00 24.12 627 GLY A O 1
ATOM 4830 N N . SER A 1 628 ? 46.362 -11.834 7.720 1.00 24.58 628 SER A N 1
ATOM 4831 C CA . SER A 1 628 ? 47.036 -11.185 8.856 1.00 24.58 628 SER A CA 1
ATOM 4832 C C . SER A 1 628 ? 48.375 -10.524 8.431 1.00 24.58 628 SER A C 1
ATOM 4834 O O . SER A 1 628 ? 48.821 -10.800 7.313 1.00 24.58 628 SER A O 1
ATOM 4836 N N . PRO A 1 629 ? 49.095 -9.753 9.288 1.00 37.41 629 PRO A N 1
ATOM 4837 C CA . PRO A 1 629 ? 48.895 -9.570 10.736 1.00 37.41 629 PRO A CA 1
ATOM 4838 C C . PRO A 1 629 ? 48.989 -8.117 11.269 1.00 37.41 629 PRO A C 1
ATOM 4840 O O . PRO A 1 629 ? 49.260 -7.181 10.525 1.00 37.41 629 PRO A O 1
ATOM 4843 N N . LEU A 1 630 ? 48.866 -8.014 12.607 1.00 22.81 630 LEU A N 1
ATOM 4844 C CA . LEU A 1 630 ? 48.959 -6.874 13.550 1.00 22.81 630 LEU A CA 1
ATOM 4845 C C . LEU A 1 630 ? 47.583 -6.601 14.194 1.00 22.81 630 LEU A C 1
ATOM 4847 O O . LEU A 1 630 ? 46.647 -6.225 13.504 1.00 22.81 630 LEU A O 1
ATOM 4851 N N . ILE A 1 631 ? 47.370 -6.780 15.504 1.00 25.86 631 ILE A N 1
ATOM 4852 C CA . ILE A 1 631 ? 48.315 -6.888 16.634 1.00 25.86 631 ILE A CA 1
ATOM 4853 C C . ILE A 1 631 ? 48.041 -8.162 17.452 1.00 25.86 631 ILE A C 1
ATOM 4855 O O . ILE A 1 631 ? 46.939 -8.341 17.962 1.00 25.86 631 ILE A O 1
ATOM 4859 N N . THR A 1 632 ? 49.072 -8.986 17.670 1.00 23.98 632 THR A N 1
ATOM 4860 C CA . THR A 1 632 ? 49.050 -10.092 18.645 1.00 23.98 632 THR A CA 1
ATOM 4861 C C . THR A 1 632 ? 50.073 -9.817 19.739 1.00 23.98 632 THR A C 1
ATOM 4863 O O . THR A 1 632 ? 51.268 -9.929 19.478 1.00 23.98 632 THR A O 1
ATOM 4866 N N . LEU A 1 633 ? 49.632 -9.484 20.957 1.00 23.27 633 LEU A N 1
ATOM 4867 C CA . LEU A 1 633 ? 50.476 -9.521 22.160 1.00 23.27 633 LEU A CA 1
ATOM 4868 C C . LEU A 1 633 ? 49.635 -9.476 23.452 1.00 23.27 633 LEU A C 1
ATOM 4870 O O . LEU A 1 633 ? 48.638 -8.767 23.524 1.00 23.27 633 LEU A O 1
ATOM 4874 N N . LEU A 1 634 ? 50.111 -10.194 24.477 1.00 24.58 634 LEU A N 1
ATOM 4875 C CA . LEU A 1 634 ? 49.693 -10.143 25.891 1.00 24.58 634 LEU A CA 1
ATOM 4876 C C . LEU A 1 634 ? 48.308 -10.711 26.276 1.00 24.58 634 LEU A C 1
ATOM 4878 O O . LEU A 1 634 ? 47.449 -10.015 26.813 1.00 24.58 634 LEU A O 1
ATOM 4882 N N . HIS A 1 635 ? 48.187 -12.040 26.216 1.00 25.31 635 HIS A N 1
ATOM 4883 C CA . HIS A 1 635 ? 47.554 -12.783 27.314 1.00 25.31 635 HIS A CA 1
ATOM 4884 C C . HIS A 1 635 ? 48.637 -13.243 28.304 1.00 25.31 635 HIS A C 1
ATOM 4886 O O . HIS A 1 635 ? 49.457 -14.073 27.931 1.00 25.31 635 HIS A O 1
ATOM 4892 N N . PHE A 1 636 ? 48.611 -12.762 29.553 1.00 23.41 636 PHE A N 1
ATOM 4893 C CA . PHE A 1 636 ? 49.166 -13.449 30.733 1.00 23.41 636 PHE A CA 1
ATOM 4894 C C . PHE A 1 636 ? 48.504 -12.913 32.025 1.00 23.41 636 PHE A C 1
ATOM 4896 O O . PHE A 1 636 ? 48.177 -11.735 32.130 1.00 23.41 636 PHE A O 1
ATOM 4903 N N . PHE A 1 637 ? 48.282 -13.810 32.988 1.00 22.22 637 PHE A N 1
ATOM 4904 C CA . PHE A 1 637 ? 47.776 -13.585 34.362 1.00 22.22 637 PHE A CA 1
ATOM 4905 C C . PHE A 1 637 ? 48.969 -13.413 35.355 1.00 22.22 637 PHE A C 1
ATOM 4907 O O . PHE A 1 637 ? 50.097 -13.612 34.897 1.00 22.22 637 PHE A O 1
ATOM 4914 N N . PRO A 1 638 ? 48.813 -13.188 36.695 1.00 40.19 638 PRO A N 1
ATOM 4915 C CA . PRO A 1 638 ? 47.618 -12.884 37.522 1.00 40.19 638 PRO A CA 1
ATOM 4916 C C . PRO A 1 638 ? 47.789 -11.775 38.625 1.00 40.19 638 PRO A C 1
ATOM 4918 O O . PRO A 1 638 ? 48.889 -11.322 38.911 1.00 40.19 638 PRO A O 1
ATOM 4921 N N . LEU A 1 639 ? 46.698 -11.525 39.382 1.00 24.12 639 LEU A N 1
ATOM 4922 C CA . LEU A 1 639 ? 46.643 -11.199 40.839 1.00 24.12 639 LEU A CA 1
ATOM 4923 C C . LEU A 1 639 ? 47.008 -9.790 41.405 1.00 24.12 639 LEU A C 1
ATOM 4925 O O . LEU A 1 639 ? 47.707 -8.987 40.809 1.00 24.12 639 LEU A O 1
ATOM 4929 N N . PHE A 1 640 ? 46.512 -9.585 42.642 1.00 23.47 640 PHE A N 1
ATOM 4930 C CA . PHE A 1 640 ? 46.732 -8.520 43.652 1.00 23.47 640 PHE A CA 1
ATOM 4931 C C . PHE A 1 640 ? 46.060 -7.121 43.544 1.00 23.47 640 PHE A C 1
ATOM 4933 O O . PHE A 1 640 ? 46.402 -6.257 42.747 1.00 23.47 640 PHE A O 1
ATOM 4940 N N . GLN A 1 641 ? 45.157 -6.886 44.509 1.00 22.44 641 GLN A N 1
ATOM 4941 C CA . GLN A 1 641 ? 44.814 -5.603 45.159 1.00 22.44 641 GLN A CA 1
ATOM 4942 C C . GLN A 1 641 ? 45.845 -5.262 46.275 1.00 22.44 641 GLN A C 1
ATOM 4944 O O . GLN A 1 641 ? 46.642 -6.146 46.597 1.00 22.44 641 GLN A O 1
ATOM 4949 N N . PRO A 1 642 ? 45.759 -4.126 47.023 1.00 41.09 642 PRO A N 1
ATOM 4950 C CA . PRO A 1 642 ? 45.083 -2.824 46.791 1.00 41.09 642 PRO A CA 1
ATOM 4951 C C . PRO A 1 642 ? 45.997 -1.591 47.099 1.00 41.09 642 PRO A C 1
ATOM 4953 O O . PRO A 1 642 ? 47.106 -1.753 47.594 1.00 41.09 642 PRO A O 1
ATOM 4956 N N . THR A 1 643 ? 45.515 -0.340 46.936 1.00 23.39 643 THR A N 1
ATOM 4957 C CA . THR A 1 643 ? 45.274 0.651 48.041 1.00 23.39 643 THR A CA 1
ATOM 4958 C C . THR A 1 643 ? 45.203 2.147 47.630 1.00 23.39 643 THR A C 1
ATOM 4960 O O . THR A 1 643 ? 46.027 2.644 46.883 1.00 23.39 643 THR A O 1
ATOM 4963 N N . ARG A 1 644 ? 44.218 2.849 48.229 1.00 24.53 644 ARG A N 1
ATOM 4964 C CA . ARG A 1 644 ? 44.180 4.237 48.781 1.00 24.53 644 ARG A CA 1
ATOM 4965 C C . ARG A 1 644 ? 44.830 5.467 48.083 1.00 24.53 644 ARG A C 1
ATOM 4967 O O . ARG A 1 644 ? 46.030 5.504 47.874 1.00 24.53 644 ARG A O 1
ATOM 4974 N N . ALA A 1 645 ? 44.058 6.573 48.169 1.00 23.98 645 ALA A N 1
ATOM 4975 C CA . ALA A 1 645 ? 44.473 7.973 48.460 1.00 23.98 645 ALA A CA 1
ATOM 4976 C C . ALA A 1 645 ? 45.091 8.823 47.312 1.00 23.98 645 ALA A C 1
ATOM 4978 O O . ALA A 1 645 ? 45.761 8.279 46.449 1.00 23.98 645 ALA A O 1
ATOM 4979 N N . ARG A 1 646 ? 44.926 10.166 47.251 1.00 26.27 646 ARG A N 1
ATOM 4980 C CA . ARG A 1 646 ? 44.110 11.139 48.043 1.00 26.27 646 ARG A CA 1
ATOM 4981 C C . ARG A 1 646 ? 44.016 12.513 47.327 1.00 26.27 646 ARG A C 1
ATOM 4983 O O . ARG A 1 646 ? 45.060 12.994 46.911 1.00 26.27 646 ARG A O 1
ATOM 4990 N N . GLN A 1 647 ? 42.849 13.182 47.412 1.00 24.80 647 GLN A N 1
ATOM 4991 C CA . GLN A 1 647 ? 42.632 14.655 47.264 1.00 24.80 647 GLN A CA 1
ATOM 4992 C C . GLN A 1 647 ? 43.113 15.247 45.902 1.00 24.80 647 GLN A C 1
ATOM 4994 O O . GLN A 1 647 ? 43.576 14.482 45.066 1.00 24.80 647 GLN A O 1
ATOM 4999 N N . ILE A 1 648 ? 42.957 16.512 45.478 1.00 25.56 648 ILE A N 1
ATOM 5000 C CA . ILE A 1 648 ? 42.647 17.878 45.993 1.00 25.56 648 ILE A CA 1
ATOM 5001 C C . ILE A 1 648 ? 41.903 18.593 44.821 1.00 25.56 648 ILE A C 1
ATOM 5003 O O . ILE A 1 648 ? 42.224 18.275 43.679 1.00 25.56 648 ILE A O 1
ATOM 5007 N N . ASP A 1 649 ? 41.028 19.605 44.911 1.00 27.45 649 ASP A N 1
ATOM 5008 C CA . ASP A 1 649 ? 39.999 20.108 45.855 1.00 27.45 649 ASP A CA 1
ATOM 5009 C C . ASP A 1 649 ? 39.296 21.327 45.159 1.00 27.45 649 ASP A C 1
ATOM 5011 O O . ASP A 1 649 ? 39.787 21.745 44.118 1.00 27.45 649 ASP A O 1
ATOM 5015 N N . PHE A 1 650 ? 38.181 21.866 45.703 1.00 24.48 650 PHE A N 1
ATOM 5016 C CA . PHE A 1 650 ? 37.513 23.201 45.495 1.00 24.48 650 PHE A CA 1
ATOM 5017 C C . PHE A 1 650 ? 37.706 24.035 44.180 1.00 24.48 650 PHE A C 1
ATOM 5019 O O . PHE A 1 650 ? 38.794 24.164 43.642 1.00 24.48 650 PHE A O 1
ATOM 5026 N N . LEU A 1 651 ? 36.728 24.778 43.626 1.00 25.73 651 LEU A N 1
ATOM 5027 C CA . LEU A 1 651 ? 35.799 25.759 44.235 1.00 25.73 651 LEU A CA 1
ATOM 5028 C C . LEU A 1 651 ? 34.732 26.148 43.162 1.00 25.73 651 LEU A C 1
ATOM 5030 O O . LEU A 1 651 ? 35.101 26.441 42.031 1.00 25.73 651 LEU A O 1
ATOM 5034 N N . THR A 1 652 ? 33.419 25.952 43.339 1.00 27.56 652 THR A N 1
ATOM 5035 C CA . THR A 1 652 ? 32.413 26.879 43.928 1.00 27.56 652 THR A CA 1
ATOM 5036 C C . THR A 1 652 ? 32.301 28.271 43.278 1.00 27.56 652 THR A C 1
ATOM 5038 O O . THR A 1 652 ? 33.282 29.002 43.237 1.00 27.56 652 THR A O 1
ATOM 5041 N N . ILE A 1 653 ? 31.073 28.670 42.894 1.00 25.88 653 ILE A N 1
ATOM 5042 C CA . ILE A 1 653 ? 30.358 29.907 43.313 1.00 25.88 653 ILE A CA 1
ATOM 5043 C C . ILE A 1 653 ? 28.873 29.823 42.840 1.00 25.88 653 ILE A C 1
ATOM 5045 O O . ILE A 1 653 ? 28.403 28.711 42.615 1.00 25.88 653 ILE A O 1
ATOM 5049 N N . ILE A 1 654 ? 28.068 30.893 42.900 1.00 24.89 654 ILE A N 1
ATOM 5050 C CA . ILE A 1 654 ? 26.687 30.870 43.444 1.00 24.89 654 ILE A CA 1
ATOM 5051 C C . ILE A 1 654 ? 25.663 31.625 42.555 1.00 24.89 654 ILE A C 1
ATOM 5053 O O . ILE A 1 654 ? 26.079 32.549 41.866 1.00 24.89 654 ILE A O 1
ATOM 5057 N N . ILE A 1 655 ? 24.345 31.310 42.641 1.00 25.81 655 ILE A N 1
ATOM 5058 C CA . ILE A 1 655 ? 23.214 32.261 42.921 1.00 25.81 655 ILE A CA 1
ATOM 5059 C C . ILE A 1 655 ? 21.799 31.593 42.897 1.00 25.81 655 ILE A C 1
ATOM 5061 O O . ILE A 1 655 ? 21.238 31.307 41.849 1.00 25.81 655 ILE A O 1
ATOM 5065 N N . MET A 1 656 ? 21.238 31.432 44.108 1.00 23.20 656 MET A N 1
ATOM 5066 C CA . MET A 1 656 ? 19.842 31.670 44.576 1.00 23.20 656 MET A CA 1
ATOM 5067 C C . MET A 1 656 ? 18.588 30.930 44.033 1.00 23.20 656 MET A C 1
ATOM 5069 O O . MET A 1 656 ? 18.589 30.243 43.021 1.00 23.20 656 MET A O 1
ATOM 5073 N N . ALA A 1 657 ? 17.513 31.042 44.836 1.00 22.83 657 ALA A N 1
ATOM 5074 C CA . ALA A 1 657 ? 16.226 30.336 44.759 1.00 22.83 657 ALA A CA 1
ATOM 5075 C C . ALA A 1 657 ? 15.047 31.286 45.184 1.00 22.83 657 ALA A C 1
ATOM 5077 O O . ALA A 1 657 ? 15.103 32.451 44.801 1.00 22.83 657 ALA A O 1
ATOM 5078 N N . PRO A 1 658 ? 13.972 30.881 45.905 1.00 49.84 658 PRO A N 1
ATOM 5079 C CA . PRO A 1 658 ? 12.696 30.470 45.296 1.00 49.84 658 PRO A CA 1
ATOM 5080 C C . PRO A 1 658 ? 11.434 31.223 45.810 1.00 49.84 658 PRO A C 1
ATOM 5082 O O . PRO A 1 658 ? 11.524 32.093 46.674 1.00 49.84 658 PRO A O 1
ATOM 5085 N N . SER A 1 659 ? 10.248 30.755 45.374 1.00 27.75 659 SER A N 1
ATOM 5086 C CA . SER A 1 659 ? 8.905 31.034 45.949 1.00 27.75 659 SER A CA 1
ATOM 5087 C C . SER A 1 659 ? 8.315 32.429 45.622 1.00 27.75 659 SER A C 1
ATOM 5089 O O . SER A 1 659 ? 9.032 33.301 45.152 1.00 27.75 659 SER A O 1
ATOM 5091 N N . LEU A 1 660 ? 7.015 32.736 45.783 1.00 26.75 660 LEU A N 1
ATOM 5092 C CA . LEU A 1 660 ? 5.843 32.066 46.402 1.00 26.75 660 LEU A CA 1
ATOM 5093 C C . LEU A 1 660 ? 4.542 32.687 45.810 1.00 26.75 660 LEU A C 1
ATOM 5095 O O . LEU A 1 660 ? 4.643 33.763 45.229 1.00 26.75 660 LEU A O 1
ATOM 5099 N N . VAL A 1 661 ? 3.351 32.081 46.005 1.00 25.66 661 VAL A N 1
ATOM 5100 C CA . VAL A 1 661 ? 2.051 32.716 46.411 1.00 25.66 661 VAL A CA 1
ATOM 5101 C C . VAL A 1 661 ? 0.841 31.775 46.170 1.00 25.66 661 VAL A C 1
ATOM 5103 O O . VAL A 1 661 ? 0.764 31.091 45.155 1.00 25.66 661 VAL A O 1
ATOM 5106 N N . GLN A 1 662 ? -0.108 31.747 47.119 1.00 26.47 662 GLN A N 1
ATOM 5107 C CA . GLN A 1 662 ? -1.451 31.119 47.040 1.00 26.47 662 GLN A CA 1
ATOM 5108 C C . GLN A 1 662 ? -2.518 32.245 46.874 1.00 26.47 662 GLN A C 1
ATOM 5110 O O . GLN A 1 662 ? -2.165 33.410 46.992 1.00 26.47 662 GLN A O 1
ATOM 5115 N N . LEU A 1 663 ? -3.823 32.061 46.629 1.00 28.72 663 LEU A N 1
ATOM 5116 C CA . LEU A 1 663 ? -4.817 31.224 47.323 1.00 28.72 663 LEU A CA 1
ATOM 5117 C C . LEU A 1 663 ? -6.217 31.457 46.678 1.00 28.72 663 LEU A C 1
ATOM 5119 O O . LEU A 1 663 ? -6.400 32.470 46.008 1.00 28.72 663 LEU A O 1
ATOM 5123 N N . SER A 1 664 ? -7.211 30.618 47.025 1.00 27.55 664 SER A N 1
ATOM 5124 C CA . SER A 1 664 ? -8.676 30.894 46.982 1.00 27.55 664 SER A CA 1
ATOM 5125 C C . SER A 1 664 ? -9.438 30.721 45.650 1.00 27.55 664 SER A C 1
ATOM 5127 O O . SER A 1 664 ? -8.901 31.028 44.597 1.00 27.55 664 SER A O 1
ATOM 5129 N N . LEU A 1 665 ? -10.738 30.361 45.611 1.00 25.03 665 LEU A N 1
ATOM 5130 C CA . LEU A 1 665 ? -11.583 29.450 46.427 1.00 25.03 665 LEU A CA 1
ATOM 5131 C C . LEU A 1 665 ? -12.966 29.272 45.721 1.00 25.03 665 LEU A C 1
ATOM 5133 O O . LEU A 1 665 ? -13.382 30.164 44.994 1.00 25.03 665 LEU A O 1
ATOM 5137 N N . LEU A 1 666 ? -13.706 28.197 46.045 1.00 24.91 666 LEU A N 1
ATOM 5138 C CA . LEU A 1 666 ? -15.154 27.949 45.794 1.00 24.91 666 LEU A CA 1
ATOM 5139 C C . LEU A 1 666 ? -15.712 27.695 44.363 1.00 24.91 666 LEU A C 1
ATOM 5141 O O . LEU A 1 666 ? -15.594 28.514 43.464 1.00 24.91 666 LEU A O 1
ATOM 5145 N N . THR A 1 667 ? -16.546 26.637 44.289 1.00 26.75 667 THR A N 1
ATOM 5146 C CA . THR A 1 667 ? -17.711 26.390 43.388 1.00 26.75 667 THR A CA 1
ATOM 5147 C C . THR A 1 667 ? -17.497 26.344 41.858 1.00 26.75 667 THR A C 1
ATOM 5149 O O . THR A 1 667 ? -16.816 27.176 41.287 1.00 26.75 667 THR A O 1
ATOM 5152 N N . ALA A 1 668 ? -18.105 25.419 41.103 1.00 26.28 668 ALA A N 1
ATOM 5153 C CA . ALA A 1 668 ? -19.370 24.707 41.342 1.00 26.28 668 ALA A CA 1
ATOM 5154 C C . ALA A 1 668 ? -19.342 23.201 40.981 1.00 26.28 668 ALA A C 1
ATOM 5156 O O . ALA A 1 668 ? -18.378 22.685 40.422 1.00 26.28 668 ALA A O 1
ATOM 5157 N N . VAL A 1 669 ? -20.428 22.496 41.319 1.00 31.20 669 VAL A N 1
ATOM 5158 C CA . VAL A 1 669 ? -20.634 21.065 41.036 1.00 31.20 669 VAL A CA 1
ATOM 5159 C C . VAL A 1 669 ? -21.126 20.852 39.604 1.00 31.20 669 VAL A C 1
ATOM 5161 O O . VAL A 1 669 ? -22.157 21.403 39.235 1.00 31.20 669 VAL A O 1
ATOM 5164 N N . SER A 1 670 ? -20.472 19.943 38.876 1.00 27.05 670 SER A N 1
ATOM 5165 C CA . SER A 1 670 ? -21.030 19.268 37.695 1.00 27.05 670 SER A CA 1
ATOM 5166 C C . SER A 1 670 ? -20.618 17.796 37.697 1.00 27.05 670 SER A C 1
ATOM 5168 O O . SER A 1 670 ? -19.574 17.432 37.163 1.00 27.05 670 SER A O 1
ATOM 5170 N N . PHE A 1 671 ? -21.443 16.933 38.297 1.00 32.41 671 PHE A N 1
ATOM 5171 C CA . PHE A 1 671 ? -21.385 15.500 38.003 1.00 32.41 671 PHE A CA 1
ATOM 5172 C C . PHE A 1 671 ? -21.887 15.280 36.572 1.00 32.41 671 PHE A C 1
ATOM 5174 O O . PHE A 1 671 ? -23.048 15.561 36.284 1.00 32.41 671 PHE A O 1
ATOM 5181 N N . THR A 1 672 ? -21.060 14.704 35.706 1.00 28.27 672 THR A N 1
ATOM 5182 C CA . THR A 1 672 ? -21.531 13.997 34.510 1.00 28.27 672 THR A CA 1
ATOM 5183 C C . THR A 1 672 ? -21.228 12.514 34.675 1.00 28.27 672 THR A C 1
ATOM 5185 O O . THR A 1 672 ? -20.122 12.115 35.037 1.00 28.27 672 THR A O 1
ATOM 5188 N N . SER A 1 673 ? -22.251 11.680 34.494 1.00 25.67 673 SER A N 1
ATOM 5189 C CA . SER A 1 673 ? -22.120 10.230 34.617 1.00 25.67 673 SER A CA 1
ATOM 5190 C C . SER A 1 673 ? -21.182 9.670 33.550 1.00 25.67 673 SER A C 1
ATOM 5192 O O . SER A 1 673 ? -21.175 10.147 32.416 1.00 25.67 673 SER A O 1
ATOM 5194 N N . SER A 1 674 ? -20.479 8.583 33.876 1.00 30.69 674 SER A N 1
ATOM 5195 C CA . SER A 1 674 ? -19.908 7.683 32.871 1.00 30.69 674 SER A CA 1
ATOM 5196 C C . SER A 1 674 ? -21.051 7.030 32.090 1.00 30.69 674 SER A C 1
ATOM 5198 O O . SER A 1 674 ? -21.554 5.971 32.468 1.00 30.69 674 SER A O 1
ATOM 5200 N N . ALA A 1 675 ? -21.514 7.708 31.042 1.00 31.12 675 ALA A N 1
ATOM 5201 C CA . ALA A 1 675 ? -22.469 7.152 30.102 1.00 31.12 675 ALA A CA 1
ATOM 5202 C C . ALA A 1 675 ? -21.850 5.939 29.392 1.00 31.12 675 ALA A C 1
ATOM 5204 O O . ALA A 1 675 ? -20.647 5.898 29.130 1.00 31.12 675 ALA A O 1
ATOM 5205 N N . LEU A 1 676 ? -22.692 4.965 29.051 1.00 38.19 676 LEU A N 1
ATOM 5206 C CA . LEU A 1 676 ? -22.371 4.029 27.976 1.00 38.19 676 LEU A CA 1
ATOM 5207 C C . LEU A 1 676 ? -22.179 4.856 26.696 1.00 38.19 676 LEU A C 1
ATOM 5209 O O . LEU A 1 676 ? -22.978 5.762 26.453 1.00 38.19 676 LEU A O 1
ATOM 5213 N N . ALA A 1 677 ? -21.146 4.563 25.900 1.00 47.72 677 ALA A N 1
ATOM 5214 C CA . ALA A 1 677 ? -20.984 5.180 24.583 1.00 47.72 677 ALA A CA 1
ATOM 5215 C C . ALA A 1 677 ? -22.225 4.842 23.744 1.00 47.72 677 ALA A C 1
ATOM 5217 O O . ALA A 1 677 ? -22.505 3.671 23.484 1.00 47.72 677 ALA A O 1
ATOM 5218 N N . ALA A 1 678 ? -23.027 5.857 23.434 1.00 67.44 678 ALA A N 1
ATOM 5219 C CA . ALA A 1 678 ? -24.373 5.674 22.916 1.00 67.44 678 ALA A CA 1
ATOM 5220 C C . ALA A 1 678 ? -24.363 5.881 21.404 1.00 67.44 678 ALA A C 1
ATOM 5222 O O . ALA A 1 678 ? -24.386 7.019 20.938 1.00 67.44 678 ALA A O 1
ATOM 5223 N N . PHE A 1 679 ? -24.346 4.777 20.651 1.00 92.38 679 PHE A N 1
ATOM 5224 C CA . PHE A 1 679 ? -24.449 4.817 19.196 1.00 92.38 679 PHE A CA 1
ATOM 5225 C C . PHE A 1 679 ? -25.691 5.601 18.758 1.00 92.38 679 PHE A C 1
ATOM 5227 O O . PHE A 1 679 ? -26.835 5.231 19.047 1.00 92.38 679 PHE A O 1
ATOM 5234 N N . GLY A 1 680 ? -25.469 6.705 18.053 1.00 92.75 680 GLY A N 1
ATOM 5235 C CA . GLY A 1 680 ? -26.540 7.618 17.696 1.00 92.75 680 GLY A CA 1
ATOM 5236 C C . GLY A 1 680 ? -26.035 8.939 17.149 1.00 92.75 680 GLY A C 1
ATOM 5237 O O . GLY A 1 680 ? -24.836 9.209 17.089 1.00 92.75 680 GLY A O 1
ATOM 5238 N N . TYR A 1 681 ? -26.978 9.787 16.752 1.00 95.94 681 TYR A N 1
ATOM 5239 C CA . TYR A 1 681 ? -26.685 11.167 16.397 1.00 95.94 681 TYR A CA 1
ATOM 5240 C C . TYR A 1 681 ? -27.550 12.136 17.199 1.00 95.94 681 TYR A C 1
ATOM 5242 O O . TYR A 1 681 ? -28.701 11.863 17.537 1.00 95.94 681 TYR A O 1
ATOM 5250 N N . THR A 1 682 ? -26.988 13.302 17.491 1.00 95.06 682 THR A N 1
ATOM 5251 C CA . THR A 1 682 ? -27.680 14.414 18.149 1.00 95.06 682 THR A CA 1
ATOM 5252 C C . THR A 1 682 ? -27.613 15.661 17.274 1.00 95.06 682 THR A C 1
ATOM 5254 O O . THR A 1 682 ? -26.791 15.756 16.362 1.00 95.06 682 THR A O 1
ATOM 5257 N N . THR A 1 683 ? -28.490 16.635 17.520 1.00 95.81 683 THR A N 1
ATOM 5258 C CA . THR A 1 683 ? -28.401 17.954 16.876 1.00 95.81 683 THR A CA 1
ATOM 5259 C C . THR A 1 683 ? -27.770 18.938 17.853 1.00 95.81 683 THR A C 1
ATOM 5261 O O . THR A 1 683 ? -28.318 19.162 18.929 1.00 95.81 683 THR A O 1
ATOM 5264 N N . SER A 1 684 ? -26.643 19.542 17.474 1.00 92.25 684 SER A N 1
ATOM 5265 C CA . SER A 1 684 ? -25.936 20.548 18.273 1.00 92.25 684 SER A CA 1
ATOM 5266 C C . SER A 1 684 ? -25.714 21.806 17.435 1.00 92.25 684 SER A C 1
ATOM 5268 O O . SER A 1 684 ? -24.860 21.850 16.543 1.00 92.25 684 SER A O 1
ATOM 5270 N N . GLY A 1 685 ? -26.555 22.818 17.666 1.00 93.81 685 GLY A N 1
ATOM 5271 C CA . GLY A 1 685 ? -26.617 24.022 16.837 1.00 93.81 685 GLY A CA 1
ATOM 5272 C C . GLY A 1 685 ? -26.864 23.688 15.360 1.00 93.81 685 GLY A C 1
ATOM 5273 O O . GLY A 1 685 ? -27.845 23.027 15.008 1.00 93.81 685 GLY A O 1
ATOM 5274 N N . ASN A 1 686 ? -25.947 24.126 14.494 1.00 95.31 686 ASN A N 1
ATOM 5275 C CA . ASN A 1 686 ? -25.980 23.847 13.056 1.00 95.31 686 ASN A CA 1
ATOM 5276 C C . ASN A 1 686 ? -25.321 22.506 12.663 1.00 95.31 686 ASN A C 1
ATOM 5278 O O . ASN A 1 686 ? -25.058 22.296 11.486 1.00 95.31 686 ASN A O 1
ATOM 5282 N N . ASN A 1 687 ? -25.028 21.593 13.597 1.00 97.50 687 ASN A N 1
ATOM 5283 C CA . ASN A 1 687 ? -24.394 20.308 13.277 1.00 97.50 687 ASN A CA 1
ATOM 5284 C C . ASN A 1 687 ? -25.266 19.110 13.676 1.00 97.50 687 ASN A C 1
ATOM 5286 O O . ASN A 1 687 ? -25.950 19.144 14.702 1.00 97.50 687 ASN A O 1
ATOM 5290 N N . TYR A 1 688 ? -25.184 18.031 12.899 1.00 98.19 688 TYR A N 1
ATOM 5291 C CA . TYR A 1 688 ? -25.441 16.681 13.397 1.00 98.19 688 TYR A CA 1
ATOM 5292 C C . TYR A 1 688 ? -24.138 16.138 13.986 1.00 98.19 688 TYR A C 1
ATOM 5294 O O . TYR A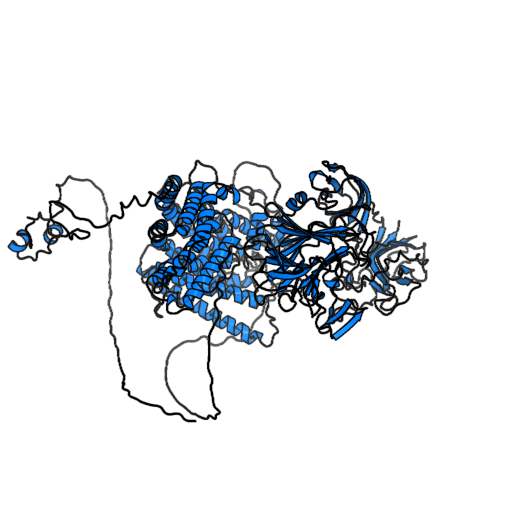 1 688 ? -23.124 16.111 13.295 1.00 98.19 688 TYR A O 1
ATOM 5302 N N . VAL A 1 689 ? -24.154 15.734 15.254 1.00 97.81 689 VAL A N 1
ATOM 5303 C CA . VAL A 1 689 ? -23.007 15.122 15.940 1.00 97.81 689 VAL A CA 1
ATOM 5304 C C . VAL A 1 689 ? -23.276 13.628 16.036 1.00 97.81 689 VAL A C 1
ATOM 5306 O O . VAL A 1 689 ? -24.234 13.231 16.697 1.00 97.81 689 VAL A O 1
ATOM 5309 N N . VAL A 1 690 ? -22.468 12.828 15.347 1.00 97.62 690 VAL A N 1
ATOM 5310 C CA . VAL A 1 690 ? -22.585 11.370 15.223 1.00 97.62 690 VAL A CA 1
ATOM 5311 C C . VAL A 1 690 ? -21.561 10.707 16.135 1.00 97.62 690 VAL A C 1
ATOM 5313 O O . VAL A 1 690 ? -20.372 10.987 16.003 1.00 97.62 690 VAL A O 1
ATOM 5316 N N . ASP A 1 691 ? -22.009 9.815 17.016 1.00 96.25 691 ASP A N 1
ATOM 5317 C CA . ASP A 1 691 ? -21.165 8.886 17.770 1.00 96.25 691 ASP A CA 1
ATOM 5318 C C . ASP A 1 691 ? -21.309 7.485 17.156 1.00 96.25 691 ASP A C 1
ATOM 5320 O O . ASP A 1 691 ? -22.417 6.959 17.014 1.00 96.25 691 ASP A O 1
ATOM 5324 N N . THR A 1 692 ? -20.185 6.893 16.754 1.00 95.06 692 THR A N 1
ATOM 5325 C CA . THR A 1 692 ? -20.137 5.554 16.139 1.00 95.06 692 THR A CA 1
ATOM 5326 C C . THR A 1 692 ? -20.307 4.410 17.145 1.00 95.06 692 THR A C 1
ATOM 5328 O O . THR A 1 692 ? -20.457 3.258 16.741 1.00 95.06 692 THR A O 1
ATOM 5331 N N . GLY A 1 693 ? -20.299 4.689 18.453 1.00 89.75 693 GLY A N 1
ATOM 5332 C CA . GLY A 1 693 ? -20.366 3.667 19.501 1.00 89.75 693 GLY A CA 1
ATOM 5333 C C . GLY A 1 693 ? -19.127 2.766 19.561 1.00 89.75 693 GLY A C 1
ATOM 5334 O O . GLY A 1 693 ? -19.162 1.712 20.195 1.00 89.75 693 GLY A O 1
ATOM 5335 N N . SER A 1 694 ? -18.034 3.142 18.887 1.00 90.38 694 SER A N 1
ATOM 5336 C CA . SER A 1 694 ? -16.826 2.324 18.806 1.00 90.38 694 SER A CA 1
ATOM 5337 C C . SER A 1 694 ? -16.044 2.275 20.125 1.00 90.38 694 SER A C 1
ATOM 5339 O O . SER A 1 694 ? -16.014 3.224 20.915 1.00 90.38 694 SER A O 1
ATOM 5341 N N . SER A 1 695 ? -15.353 1.155 20.355 1.00 84.12 695 SER A N 1
ATOM 5342 C CA . SER A 1 695 ? -14.449 0.975 21.503 1.00 84.12 695 SER A CA 1
ATOM 5343 C C . SER A 1 695 ? -13.245 1.925 21.452 1.00 84.12 695 SER A C 1
ATOM 5345 O O . SER A 1 695 ? -12.784 2.408 22.485 1.00 84.12 695 SER A O 1
ATOM 5347 N N . ASN A 1 696 ? -12.780 2.246 20.243 1.00 86.56 696 ASN A N 1
ATOM 5348 C CA . ASN A 1 696 ? -11.839 3.324 19.953 1.00 86.56 696 ASN A CA 1
ATOM 5349 C C . ASN A 1 696 ? -12.616 4.587 19.538 1.00 86.56 696 ASN A C 1
ATOM 5351 O O . ASN A 1 696 ? -12.504 5.043 18.405 1.00 86.56 696 ASN A O 1
ATOM 5355 N N . THR A 1 697 ? -13.432 5.106 20.461 1.00 91.81 697 THR A N 1
ATOM 5356 C CA . THR A 1 697 ? -14.517 6.083 20.240 1.00 91.81 697 THR A CA 1
ATOM 5357 C C . THR A 1 697 ? -14.254 7.110 19.136 1.00 91.81 697 THR A C 1
ATOM 5359 O O . THR A 1 697 ? -13.413 7.998 19.295 1.00 91.81 697 THR A O 1
ATOM 5362 N N . LEU A 1 698 ? -15.016 7.019 18.044 1.00 97.25 698 LEU A N 1
ATOM 5363 C CA . LEU A 1 698 ? -15.032 7.992 16.951 1.00 97.25 698 LEU A CA 1
ATOM 5364 C C . LEU A 1 698 ? -16.338 8.798 16.978 1.00 97.25 698 LEU A C 1
ATOM 5366 O O . LEU A 1 698 ? -17.424 8.229 16.852 1.00 97.25 698 LEU A O 1
ATOM 5370 N N . VAL A 1 699 ? -16.213 10.123 17.094 1.00 97.56 699 VAL A N 1
ATOM 5371 C CA . VAL A 1 699 ? -17.323 11.088 17.054 1.00 97.56 699 VAL A CA 1
ATOM 5372 C C . VAL A 1 699 ? -17.036 12.147 15.994 1.00 97.56 699 VAL A C 1
ATOM 5374 O O . VAL A 1 699 ? -15.957 12.735 16.005 1.00 97.56 699 VAL A O 1
ATOM 5377 N N . PHE A 1 700 ? -17.980 12.445 15.102 1.00 98.44 700 PHE A N 1
ATOM 5378 C CA . PHE A 1 700 ? -17.804 13.484 14.077 1.00 98.44 700 PHE A CA 1
ATOM 5379 C C . PHE A 1 700 ? -19.023 14.403 13.943 1.00 98.44 700 PHE A C 1
ATOM 5381 O O . PHE A 1 700 ? -20.151 14.018 14.240 1.00 98.44 700 PHE A O 1
ATOM 5388 N N . SER A 1 701 ? -18.792 15.653 13.534 1.00 98.31 701 SER A N 1
ATOM 5389 C CA . SER A 1 701 ? -19.817 16.707 13.475 1.00 98.31 701 SER A CA 1
ATOM 5390 C C . SER A 1 701 ? -19.998 17.230 12.054 1.00 98.31 701 SER A C 1
ATOM 5392 O O . SER A 1 701 ? -19.074 17.831 11.511 1.00 98.31 701 SER A O 1
ATOM 5394 N N . VAL A 1 702 ? -21.182 17.041 11.470 1.00 98.56 702 VAL A N 1
ATOM 5395 C CA . VAL A 1 702 ? -21.508 17.411 10.082 1.00 98.56 702 VAL A CA 1
ATOM 5396 C C . VAL A 1 702 ? -22.419 18.637 10.036 1.00 98.56 702 VAL A C 1
ATOM 5398 O O . VAL A 1 702 ? -23.485 18.651 10.655 1.00 98.56 702 VAL A O 1
ATOM 5401 N N . SER A 1 703 ? -22.021 19.645 9.263 1.00 98.31 703 SER A N 1
ATOM 5402 C CA . SER A 1 703 ? -22.772 20.871 8.983 1.00 98.31 703 SER A CA 1
ATOM 5403 C C . SER A 1 703 ? -24.137 20.579 8.358 1.00 98.31 703 SER A C 1
ATOM 5405 O O . SER A 1 703 ? -24.226 20.018 7.266 1.00 98.31 703 SER A O 1
ATOM 5407 N N . ARG A 1 704 ? -25.212 21.039 9.003 1.00 97.88 704 ARG A N 1
ATOM 5408 C CA . ARG A 1 704 ? -26.601 20.902 8.531 1.00 97.88 704 ARG A CA 1
ATOM 5409 C C . ARG A 1 704 ? -26.960 21.855 7.388 1.00 97.88 704 ARG A C 1
ATOM 5411 O O . ARG A 1 704 ? -28.023 21.700 6.795 1.00 97.88 704 ARG A O 1
ATOM 5418 N N . SER A 1 705 ? -26.093 22.822 7.084 1.00 95.75 705 SER A N 1
ATOM 5419 C CA . SER A 1 705 ? -26.277 23.774 5.984 1.00 95.75 705 SER A CA 1
ATOM 5420 C C . SER A 1 705 ? -25.369 23.512 4.782 1.00 95.75 705 SER A C 1
ATOM 5422 O O . SER A 1 705 ? -25.731 23.914 3.683 1.00 95.75 705 SER A O 1
ATOM 5424 N N . SER A 1 706 ? -24.209 22.865 4.960 1.00 96.69 706 SER A N 1
ATOM 5425 C CA . SER A 1 706 ? -23.181 22.733 3.905 1.00 96.69 706 SER A CA 1
ATOM 5426 C C . SER A 1 706 ? -22.589 21.327 3.724 1.00 96.69 706 SER A C 1
ATOM 5428 O O . SER A 1 706 ? -21.858 21.103 2.763 1.00 96.69 706 SER A O 1
ATOM 5430 N N . CYS A 1 707 ? -22.910 20.372 4.606 1.00 98.00 707 CYS A N 1
ATOM 5431 C CA . CYS A 1 707 ? -22.322 19.023 4.677 1.00 98.00 707 CYS A CA 1
ATOM 5432 C C . CYS A 1 707 ? -20.831 18.935 5.077 1.00 98.00 707 CYS A C 1
ATOM 5434 O O . CYS A 1 707 ? -20.309 17.833 5.219 1.00 98.00 707 CYS A O 1
ATOM 5436 N N . ASP A 1 708 ? -20.134 20.052 5.304 1.00 98.06 708 ASP A N 1
ATOM 5437 C CA . ASP A 1 708 ? -18.768 20.042 5.848 1.00 98.06 708 ASP A CA 1
ATOM 5438 C C . ASP A 1 708 ? -18.687 19.284 7.183 1.00 98.06 708 ASP A C 1
ATOM 5440 O O . ASP A 1 708 ? -19.471 19.544 8.101 1.00 98.06 708 ASP A O 1
ATOM 5444 N N . ILE A 1 709 ? -17.704 18.392 7.323 1.00 98.50 709 ILE A N 1
ATOM 5445 C CA . ILE A 1 709 ? -17.342 17.818 8.620 1.00 98.50 709 ILE A CA 1
ATOM 5446 C C . ILE A 1 709 ? -16.439 18.824 9.345 1.00 98.50 709 ILE A C 1
ATOM 5448 O O . ILE A 1 709 ? -15.329 19.123 8.900 1.00 98.50 709 ILE A O 1
ATOM 5452 N N . ASN A 1 710 ? -16.946 19.354 10.459 1.00 96.44 710 ASN A N 1
ATOM 5453 C CA . ASN A 1 710 ? -16.379 20.478 11.214 1.00 96.44 710 ASN A CA 1
ATOM 5454 C C . ASN A 1 710 ? -15.623 20.052 12.487 1.00 96.44 710 ASN A C 1
ATOM 5456 O O . ASN A 1 710 ? -14.952 20.870 13.109 1.00 96.44 710 ASN A O 1
ATOM 5460 N N . SER A 1 711 ? -15.744 18.787 12.893 1.00 98.31 711 SER A N 1
ATOM 5461 C CA . SER A 1 711 ? -15.002 18.173 14.004 1.00 98.31 711 SER A CA 1
ATOM 5462 C C . SER A 1 711 ? -14.954 16.661 13.785 1.00 98.31 711 SER A C 1
ATOM 5464 O O . SER A 1 711 ? -15.953 16.074 13.361 1.00 98.31 711 SER A O 1
ATOM 5466 N N . ILE A 1 712 ? -13.799 16.045 14.042 1.00 98.69 712 ILE A N 1
ATOM 5467 C CA . ILE A 1 712 ? -13.543 14.603 13.948 1.00 98.69 712 ILE A CA 1
ATOM 5468 C C . ILE A 1 712 ? -12.713 14.228 15.176 1.00 98.69 712 ILE A C 1
ATOM 5470 O O . ILE A 1 712 ? -11.515 14.492 15.227 1.00 98.69 712 ILE A O 1
ATOM 5474 N N . LYS A 1 713 ? -13.341 13.615 16.177 1.00 97.75 713 LYS A N 1
ATOM 5475 C CA . LYS A 1 713 ? -12.697 13.227 17.433 1.00 97.75 713 LYS A CA 1
ATOM 5476 C C . LYS A 1 713 ? -12.488 11.726 17.482 1.00 97.75 713 LYS A C 1
ATOM 5478 O O . LYS A 1 713 ? -13.452 10.978 17.618 1.00 97.75 713 LYS A O 1
ATOM 5483 N N . TYR A 1 714 ? -11.229 11.303 17.423 1.00 97.06 714 TYR A N 1
ATOM 5484 C CA . TYR A 1 714 ? -10.835 9.910 17.611 1.00 97.06 714 TYR A CA 1
ATOM 5485 C C . TYR A 1 714 ? -10.205 9.736 18.992 1.00 97.06 714 TYR A C 1
ATOM 5487 O O . TYR A 1 714 ? -9.186 10.350 19.311 1.00 97.06 714 TYR A O 1
ATOM 5495 N N . ARG A 1 715 ? -10.849 8.926 19.837 1.00 93.62 715 ARG A N 1
ATOM 5496 C CA . ARG A 1 715 ? -10.461 8.654 21.233 1.00 93.62 715 ARG A CA 1
ATOM 5497 C C . ARG A 1 715 ? -10.268 9.926 22.077 1.00 93.62 715 ARG A C 1
ATOM 5499 O O . ARG A 1 715 ? -9.446 9.976 22.984 1.00 93.62 715 ARG A O 1
ATOM 5506 N N . GLY A 1 716 ? -11.062 10.955 21.771 1.00 91.62 716 GLY A N 1
ATOM 5507 C CA . GLY A 1 716 ? -11.030 12.279 22.404 1.00 91.62 716 GLY A CA 1
ATOM 5508 C C . GLY A 1 716 ? -10.125 13.304 21.709 1.00 91.62 716 GLY A C 1
ATOM 5509 O O . GLY A 1 716 ? -10.321 14.503 21.902 1.00 91.62 716 GLY A O 1
ATOM 5510 N N . ASN A 1 717 ? -9.196 12.862 20.858 1.00 94.50 717 ASN A N 1
ATOM 5511 C CA . ASN A 1 717 ? -8.282 13.731 20.120 1.00 94.50 717 ASN A CA 1
ATOM 5512 C C . ASN A 1 717 ? -9.003 14.361 18.923 1.00 94.50 717 ASN A C 1
ATOM 5514 O O . ASN A 1 717 ? -9.503 13.642 18.061 1.00 94.50 717 ASN A O 1
ATOM 5518 N N . GLU A 1 718 ? -9.054 15.692 18.856 1.00 97.38 718 GLU A N 1
ATOM 5519 C CA . GLU A 1 718 ? -9.580 16.416 17.693 1.00 97.38 718 GLU A CA 1
ATOM 5520 C C . GLU A 1 718 ? -8.594 16.326 16.520 1.00 97.38 718 GLU A C 1
ATOM 5522 O O . GLU A 1 718 ? -7.424 16.693 16.655 1.00 97.38 718 GLU A O 1
ATOM 5527 N N . LEU A 1 719 ? -9.085 15.851 15.374 1.00 98.19 719 LEU A N 1
ATOM 5528 C CA . LEU A 1 719 ? -8.321 15.614 14.151 1.00 98.19 719 LEU A CA 1
ATOM 5529 C C . LEU A 1 719 ? -8.711 16.560 13.011 1.00 98.19 719 LEU A C 1
ATOM 5531 O O . LEU A 1 719 ? -7.937 16.687 12.066 1.00 98.19 719 LEU A O 1
ATOM 5535 N N . GLN A 1 720 ? -9.870 17.226 13.063 1.00 98.31 720 GLN A N 1
ATOM 5536 C CA . GLN A 1 720 ? -10.311 18.120 11.990 1.00 98.31 720 GLN A CA 1
ATOM 5537 C C . GLN A 1 720 ? -9.527 19.440 11.995 1.00 98.31 720 GLN A C 1
ATOM 5539 O O . GLN A 1 720 ? -9.362 20.087 13.031 1.00 98.31 720 GLN A O 1
ATOM 5544 N N . TYR A 1 721 ? -9.078 19.882 10.819 1.00 97.88 721 TYR A N 1
ATOM 5545 C CA . TYR A 1 721 ? -8.509 21.214 10.641 1.00 97.88 721 TYR A CA 1
ATOM 5546 C C . TYR A 1 721 ? -9.567 22.299 10.901 1.00 97.88 721 TYR A C 1
ATOM 5548 O O . TYR A 1 721 ? -10.626 22.315 10.273 1.00 97.88 721 TYR A O 1
ATOM 5556 N N . ALA A 1 722 ? -9.270 23.215 11.826 1.00 94.38 722 ALA A N 1
ATOM 5557 C CA . ALA A 1 722 ? -10.260 24.131 12.394 1.00 94.38 722 ALA A CA 1
ATOM 5558 C C . ALA A 1 722 ? -10.742 25.240 11.438 1.00 94.38 722 ALA A C 1
ATOM 5560 O O . ALA A 1 722 ? -11.868 25.709 11.577 1.00 94.38 722 ALA A O 1
ATOM 5561 N N . SER A 1 723 ? -9.911 25.682 10.486 1.00 94.69 723 SER A N 1
ATOM 5562 C CA . SER A 1 723 ? -10.239 26.832 9.623 1.00 94.69 723 SER A CA 1
ATOM 5563 C C . SER A 1 723 ? -11.006 26.461 8.348 1.00 94.69 723 SER A C 1
ATOM 5565 O O . SER A 1 723 ? -11.494 27.354 7.661 1.00 94.69 723 SER A O 1
ATOM 5567 N N . GLN A 1 724 ? -11.094 25.172 7.999 1.00 95.81 724 GLN A N 1
ATOM 5568 C CA . GLN A 1 724 ? -11.844 24.697 6.834 1.00 95.81 724 GLN A CA 1
ATOM 5569 C C . GLN A 1 724 ? -12.245 23.229 7.008 1.00 95.81 724 GLN A C 1
ATOM 5571 O O . GLN A 1 724 ? -11.393 22.388 7.293 1.00 95.81 724 GLN A O 1
ATOM 5576 N N . GLY A 1 725 ? -13.527 22.930 6.792 1.00 94.69 725 GLY A N 1
ATOM 5577 C CA . GLY A 1 725 ? -14.090 21.592 6.954 1.00 94.69 725 GLY A CA 1
ATOM 5578 C C . GLY A 1 725 ? -13.594 20.556 5.941 1.00 94.69 725 GLY A C 1
ATOM 5579 O O . GLY A 1 725 ? -13.046 20.872 4.880 1.00 94.69 725 GLY A O 1
ATOM 5580 N N . THR A 1 726 ? -13.810 19.293 6.293 1.00 98.44 726 THR A N 1
ATOM 5581 C CA . THR A 1 726 ? -13.630 18.123 5.422 1.00 98.44 726 THR A CA 1
ATOM 5582 C C . THR A 1 726 ? -14.879 17.934 4.558 1.00 98.44 726 THR A C 1
ATOM 5584 O O . THR A 1 726 ? -15.990 17.950 5.085 1.00 98.44 726 THR A O 1
ATOM 5587 N N . HIS A 1 727 ? -14.725 17.797 3.236 1.00 96.75 727 HIS A N 1
ATOM 5588 C CA . HIS A 1 727 ? -15.854 17.891 2.296 1.00 96.75 727 HIS A CA 1
ATOM 5589 C C . HIS A 1 727 ? -15.566 17.333 0.889 1.00 96.75 727 HIS A C 1
ATOM 5591 O O . HIS A 1 727 ? -14.445 16.946 0.554 1.00 96.75 727 HIS A O 1
ATOM 5597 N N . ILE A 1 728 ? -16.590 17.365 0.029 1.00 96.75 728 ILE A N 1
ATOM 5598 C CA . ILE A 1 728 ? -16.473 17.177 -1.423 1.00 96.75 728 ILE A CA 1
ATOM 5599 C C . ILE A 1 728 ? -15.898 18.434 -2.099 1.00 96.75 728 ILE A C 1
ATOM 5601 O O . ILE A 1 728 ? -16.260 19.557 -1.756 1.00 96.75 728 ILE A O 1
ATOM 5605 N N . SER A 1 729 ? -15.009 18.225 -3.072 1.00 91.19 729 SER A N 1
ATOM 5606 C CA . SER A 1 729 ? -14.291 19.204 -3.900 1.00 91.19 729 SER A CA 1
ATOM 5607 C C . SER A 1 729 ? -13.693 20.389 -3.128 1.00 91.19 729 SER A C 1
ATOM 5609 O O . SER A 1 729 ? -12.527 20.309 -2.733 1.00 91.19 729 SER A O 1
ATOM 5611 N N . SER A 1 730 ? -14.448 21.467 -2.905 1.00 85.19 730 SER A N 1
ATOM 5612 C CA . SER A 1 730 ? -14.015 22.653 -2.137 1.00 85.19 730 SER A CA 1
ATOM 5613 C C . SER A 1 730 ? -15.066 23.121 -1.114 1.00 85.19 730 SER A C 1
ATOM 5615 O O . SER A 1 730 ? -15.014 24.259 -0.651 1.00 85.19 730 SER A O 1
ATOM 5617 N N . GLY A 1 731 ? -16.012 22.241 -0.776 1.00 87.44 731 GLY A N 1
ATOM 5618 C CA . GLY A 1 731 ? -17.248 22.527 -0.052 1.00 87.44 731 GLY A CA 1
ATOM 5619 C C . GLY A 1 731 ? -18.440 22.502 -1.009 1.00 87.44 731 GLY A C 1
ATOM 5620 O O . GLY A 1 731 ? -18.318 22.910 -2.163 1.00 87.44 731 GLY A O 1
ATOM 5621 N N . LEU A 1 732 ? -19.603 22.035 -0.540 1.00 90.19 732 LEU A N 1
ATOM 5622 C CA . LEU A 1 732 ? -20.852 22.107 -1.319 1.00 90.19 732 LEU A CA 1
ATOM 5623 C C . LEU A 1 732 ? -21.514 23.496 -1.236 1.00 90.19 732 LEU A C 1
ATOM 5625 O O . LEU A 1 732 ? -22.484 23.760 -1.942 1.00 90.19 732 LEU A O 1
ATOM 5629 N N . GLY A 1 733 ? -21.008 24.380 -0.368 1.00 90.56 733 GLY A N 1
ATOM 5630 C CA . GLY A 1 733 ? -21.576 25.700 -0.090 1.00 90.56 733 GLY A CA 1
ATOM 5631 C C . GLY A 1 733 ? -22.876 25.586 0.703 1.00 90.56 733 GLY A C 1
ATOM 5632 O O . GLY A 1 733 ? -22.869 25.740 1.923 1.00 90.56 733 GLY A O 1
ATOM 5633 N N . THR A 1 734 ? -23.964 25.251 0.011 1.00 93.50 734 THR A N 1
ATOM 5634 C CA . THR A 1 734 ? -25.287 25.015 0.597 1.00 93.50 734 THR A CA 1
ATOM 5635 C C . THR A 1 734 ? -25.829 23.666 0.133 1.00 93.50 734 THR A C 1
ATOM 5637 O O . THR A 1 734 ? -25.921 23.411 -1.066 1.00 93.50 734 THR A O 1
ATOM 5640 N N . ALA A 1 735 ? -26.235 22.816 1.074 1.00 96.81 735 ALA A N 1
ATOM 5641 C CA . ALA A 1 735 ? -26.835 21.512 0.806 1.00 96.81 735 ALA A CA 1
ATOM 5642 C C . ALA A 1 735 ? -28.049 21.268 1.714 1.00 96.81 735 ALA A C 1
ATOM 5644 O O . ALA A 1 735 ? -28.074 21.685 2.872 1.00 96.81 735 ALA A O 1
ATOM 5645 N N . THR A 1 736 ? -29.048 20.543 1.214 1.00 97.94 736 THR A N 1
ATOM 5646 C CA . THR A 1 736 ? -30.111 19.978 2.052 1.00 97.94 736 THR A CA 1
ATOM 5647 C C . THR A 1 736 ? -29.550 18.761 2.779 1.00 97.94 736 THR A C 1
ATOM 5649 O O . THR A 1 736 ? -29.338 17.721 2.156 1.00 97.94 736 THR A O 1
ATOM 5652 N N . VAL A 1 737 ? -29.289 18.898 4.082 1.00 98.44 737 VAL A N 1
ATOM 5653 C CA . VAL A 1 737 ? -28.685 17.844 4.909 1.00 98.44 737 VAL A CA 1
ATOM 5654 C C . VAL A 1 737 ? -29.719 17.229 5.849 1.00 98.44 737 VAL A C 1
ATOM 5656 O O . VAL A 1 737 ? -30.289 17.912 6.702 1.00 98.44 737 VAL A O 1
ATOM 5659 N N . THR A 1 738 ? -29.936 15.923 5.720 1.00 97.75 738 THR A N 1
ATOM 5660 C CA . THR A 1 738 ? -30.818 15.123 6.581 1.00 97.75 738 THR A CA 1
ATOM 5661 C C . THR A 1 738 ? -30.042 13.983 7.231 1.00 97.75 738 THR A C 1
ATOM 5663 O O . THR A 1 738 ? -29.038 13.521 6.696 1.00 97.75 738 THR A O 1
ATOM 5666 N N . ALA A 1 739 ? -30.502 13.526 8.394 1.00 97.12 739 ALA A N 1
ATOM 5667 C CA . ALA A 1 739 ? -29.924 12.399 9.120 1.00 97.12 739 ALA A CA 1
ATOM 5668 C C . ALA A 1 739 ? -31.024 11.403 9.504 1.00 97.12 739 ALA A C 1
ATOM 5670 O O . ALA A 1 739 ? -32.114 11.819 9.904 1.00 97.12 739 ALA A O 1
ATOM 5671 N N . ALA A 1 740 ? -30.725 10.110 9.389 1.00 95.12 740 ALA A N 1
ATOM 5672 C CA . ALA A 1 740 ? -31.591 8.999 9.775 1.00 95.12 740 ALA A CA 1
ATOM 5673 C C . ALA A 1 740 ? -30.772 7.886 10.451 1.00 95.12 740 ALA A C 1
ATOM 5675 O O . ALA A 1 740 ? -29.583 7.734 10.170 1.00 95.12 740 ALA A O 1
ATOM 5676 N N . GLN A 1 741 ? -31.409 7.095 11.319 1.00 93.75 741 GLN A N 1
ATOM 5677 C CA . GLN A 1 741 ? -30.788 5.970 12.025 1.00 93.75 741 GLN A CA 1
ATOM 5678 C C . GLN A 1 741 ? -31.699 4.739 11.973 1.00 93.75 741 GLN A C 1
ATOM 5680 O O . GLN A 1 741 ? -32.874 4.820 12.330 1.00 93.75 741 GLN A O 1
ATOM 5685 N N . THR A 1 742 ? -31.139 3.606 11.552 1.00 89.00 742 THR A N 1
ATOM 5686 C CA . THR A 1 742 ? -31.836 2.329 11.356 1.00 89.00 742 THR A CA 1
ATOM 5687 C C . THR A 1 742 ? -30.887 1.188 11.719 1.00 89.00 742 THR A C 1
ATOM 5689 O O . THR A 1 742 ? -29.798 1.115 11.164 1.00 89.00 742 THR A O 1
ATOM 5692 N N . SER A 1 743 ? -31.295 0.284 12.617 1.00 81.69 743 SER A N 1
ATOM 5693 C CA . SER A 1 743 ? -30.646 -1.023 12.864 1.00 81.69 743 SER A CA 1
ATOM 5694 C C . SER A 1 743 ? -29.104 -1.018 12.901 1.00 81.69 743 SER A C 1
ATOM 5696 O O . SER A 1 743 ? -28.465 -1.695 12.099 1.00 81.69 743 SER A O 1
ATOM 5698 N N . GLY A 1 744 ? -28.501 -0.248 13.812 1.00 90.00 744 GLY A N 1
ATOM 5699 C CA . GLY A 1 744 ? -27.037 -0.180 13.947 1.00 90.00 744 GLY A CA 1
ATOM 5700 C C . GLY A 1 744 ? -26.324 0.637 12.859 1.00 90.00 744 GLY A C 1
ATOM 5701 O O . GLY A 1 744 ? -25.104 0.574 12.750 1.00 90.00 744 GLY A O 1
ATOM 5702 N N . VAL A 1 745 ? -27.052 1.414 12.048 1.00 96.31 745 VAL A N 1
ATOM 5703 C CA . VAL A 1 745 ? -26.491 2.313 11.026 1.00 96.31 745 VAL A CA 1
ATOM 5704 C C . VAL A 1 745 ? -27.101 3.713 11.137 1.00 96.31 745 VAL A C 1
ATOM 5706 O O . VAL A 1 745 ? -28.306 3.868 11.330 1.00 96.31 745 VAL A O 1
ATOM 5709 N N . ILE A 1 746 ? -26.271 4.743 10.981 1.00 97.62 746 ILE A N 1
ATOM 5710 C CA . ILE A 1 746 ? -26.662 6.150 10.828 1.00 97.62 746 ILE A CA 1
ATOM 5711 C C . ILE A 1 746 ? -26.271 6.582 9.418 1.00 97.62 746 ILE A C 1
ATOM 5713 O O . ILE A 1 746 ? -25.154 6.327 8.978 1.00 97.62 746 ILE A O 1
ATOM 5717 N N . THR A 1 747 ? -27.180 7.244 8.708 1.00 98.19 747 THR A N 1
ATOM 5718 C CA . THR A 1 747 ? -26.937 7.809 7.375 1.00 98.19 747 THR A CA 1
ATOM 5719 C C . THR A 1 747 ? -27.269 9.293 7.384 1.00 98.19 747 THR A C 1
ATOM 5721 O O . THR A 1 747 ? -28.412 9.681 7.627 1.00 98.19 747 THR A O 1
ATOM 5724 N N . ILE A 1 748 ? -26.272 10.120 7.084 1.00 98.44 748 ILE A N 1
ATOM 5725 C CA . ILE A 1 748 ? -26.434 11.530 6.746 1.00 98.44 748 ILE A CA 1
ATOM 5726 C C . ILE A 1 748 ? -26.423 11.647 5.220 1.00 98.44 748 ILE A C 1
ATOM 5728 O O . ILE A 1 748 ? -25.496 11.184 4.557 1.00 98.44 748 ILE A O 1
ATOM 5732 N N . THR A 1 749 ? -27.471 12.253 4.666 1.00 98.56 749 THR A N 1
ATOM 5733 C CA . THR A 1 749 ? -27.627 12.507 3.229 1.00 98.56 749 THR A CA 1
ATOM 5734 C C . THR A 1 749 ? -27.561 14.006 2.977 1.00 98.56 749 THR A C 1
ATOM 5736 O O . THR A 1 749 ? -28.288 14.771 3.607 1.00 98.56 749 THR A O 1
ATOM 5739 N N . CYS A 1 750 ? -26.710 14.420 2.045 1.00 98.31 750 CYS A N 1
ATOM 5740 C CA . CYS A 1 750 ? -26.472 15.812 1.690 1.00 98.31 750 CYS A CA 1
ATOM 5741 C C . CYS A 1 750 ? -26.744 16.031 0.201 1.00 98.31 750 CYS A C 1
ATOM 5743 O O . CYS A 1 750 ? -25.959 15.577 -0.631 1.00 98.31 750 CYS A O 1
ATOM 5745 N N . SER A 1 751 ? -27.821 16.737 -0.142 1.00 97.62 751 SER A N 1
ATOM 5746 C CA . SER A 1 751 ? -28.240 16.940 -1.537 1.00 97.62 751 SER A CA 1
ATOM 5747 C C . SER A 1 751 ? -28.109 18.389 -2.001 1.00 97.62 751 SER A C 1
ATOM 5749 O O . SER A 1 751 ? -28.542 19.315 -1.315 1.00 97.62 751 SER A O 1
ATOM 5751 N N . THR A 1 752 ? -27.573 18.566 -3.207 1.00 96.94 752 THR A N 1
ATOM 5752 C CA . THR A 1 752 ? -27.655 19.787 -4.023 1.00 96.94 752 THR A CA 1
ATOM 5753 C C . THR A 1 752 ? -28.552 19.525 -5.247 1.00 96.94 752 THR A C 1
ATOM 5755 O O . THR A 1 752 ? -29.268 18.524 -5.299 1.00 96.94 752 THR A O 1
ATOM 5758 N N . SER A 1 753 ? -28.537 20.408 -6.250 1.00 95.44 753 SER A N 1
ATOM 5759 C CA . SER A 1 753 ? -29.242 20.209 -7.526 1.00 95.44 753 SER A CA 1
ATOM 5760 C C . SER A 1 753 ? -28.652 19.094 -8.402 1.00 95.44 753 SER A C 1
ATOM 5762 O O . SER A 1 753 ? -29.383 18.504 -9.196 1.00 95.44 753 SER A O 1
ATOM 5764 N N . THR A 1 754 ? -27.350 18.808 -8.282 1.00 96.88 754 THR A N 1
ATOM 5765 C CA . THR A 1 754 ? -26.613 17.896 -9.182 1.00 96.88 754 THR A CA 1
ATOM 5766 C C . THR A 1 754 ? -25.791 16.824 -8.467 1.00 96.88 754 THR A C 1
ATOM 5768 O O . THR A 1 754 ? -25.250 15.942 -9.136 1.00 96.88 754 THR A O 1
ATOM 5771 N N . LEU A 1 755 ? -25.693 16.875 -7.135 1.00 98.12 755 LEU A N 1
ATOM 5772 C CA . LEU A 1 755 ? -24.856 15.987 -6.330 1.00 98.12 755 LEU A CA 1
ATOM 5773 C C . LEU A 1 755 ? -25.580 15.563 -5.044 1.00 98.12 755 LEU A C 1
ATOM 5775 O O . LEU A 1 755 ? -26.133 16.401 -4.335 1.00 98.12 755 LEU A O 1
ATOM 5779 N N . THR A 1 756 ? -25.528 14.271 -4.711 1.00 98.50 756 THR A N 1
ATOM 5780 C CA . THR A 1 756 ? -25.938 13.746 -3.399 1.00 98.50 756 THR A CA 1
ATOM 5781 C C . THR A 1 756 ? -24.770 13.000 -2.758 1.00 98.50 756 THR A C 1
ATOM 5783 O O . THR A 1 756 ? -24.361 11.944 -3.237 1.00 98.50 756 THR A O 1
ATOM 5786 N N . HIS A 1 757 ? -24.230 13.541 -1.668 1.00 98.62 757 HIS A N 1
ATOM 5787 C CA . HIS A 1 757 ? -23.183 12.900 -0.872 1.00 98.62 757 HIS A CA 1
ATOM 5788 C C . HIS A 1 757 ? -23.796 12.176 0.331 1.00 98.62 757 HIS A C 1
ATOM 5790 O O . HIS A 1 757 ? -24.748 12.667 0.944 1.00 98.62 757 HIS A O 1
ATOM 5796 N N . TYR A 1 758 ? -23.238 11.017 0.666 1.00 98.62 758 TYR A N 1
ATOM 5797 C CA . TYR A 1 758 ? -23.656 10.185 1.787 1.00 98.62 758 TYR A CA 1
ATOM 5798 C C . TYR A 1 758 ? -22.497 10.013 2.767 1.00 98.62 758 TYR A C 1
ATOM 5800 O O . TYR A 1 758 ? -21.406 9.610 2.363 1.00 98.62 758 TYR A O 1
ATOM 5808 N N . LEU A 1 759 ? -22.764 10.269 4.048 1.00 98.75 759 LEU A N 1
ATOM 5809 C CA . LEU A 1 759 ? -21.872 10.013 5.179 1.00 98.75 759 LEU A CA 1
ATOM 5810 C C . LEU A 1 759 ? -22.559 9.003 6.101 1.00 98.75 759 LEU A C 1
ATOM 5812 O O . LEU A 1 759 ? -23.660 9.253 6.590 1.00 98.75 759 LEU A O 1
ATOM 5816 N N . VAL A 1 760 ? -21.937 7.848 6.312 1.00 98.50 760 VAL A N 1
ATOM 5817 C CA . VAL A 1 760 ? -22.551 6.685 6.960 1.00 98.50 760 VAL A CA 1
ATOM 5818 C C . VAL A 1 760 ? -21.666 6.188 8.102 1.00 98.50 760 VAL A C 1
ATOM 5820 O O . VAL A 1 760 ? -20.460 6.018 7.942 1.00 98.50 760 VAL A O 1
ATOM 5823 N N . ALA A 1 761 ? -22.277 5.930 9.255 1.00 97.69 761 ALA A N 1
ATOM 5824 C CA . ALA A 1 761 ? -21.639 5.325 10.421 1.00 97.69 761 ALA A CA 1
ATOM 5825 C C . ALA A 1 761 ? -22.342 4.011 10.775 1.00 97.69 761 ALA A C 1
ATOM 5827 O O . ALA A 1 761 ? -23.569 3.929 10.711 1.00 97.69 761 ALA A O 1
ATOM 5828 N N . LYS A 1 762 ? -21.568 3.001 11.168 1.00 96.06 762 LYS A N 1
ATOM 5829 C CA . LYS A 1 762 ? -22.034 1.665 11.556 1.00 96.06 762 LYS A CA 1
ATOM 5830 C C . LYS A 1 762 ? -21.612 1.400 13.003 1.00 96.06 762 LYS A C 1
ATOM 5832 O O . LYS A 1 762 ? -20.528 1.806 13.412 1.00 96.06 762 LYS A O 1
ATOM 5837 N N . GLU A 1 763 ? -22.497 0.799 13.786 1.00 95.50 763 GLU A N 1
ATOM 5838 C CA . GLU A 1 763 ? -22.340 0.639 15.232 1.00 95.50 763 GLU A CA 1
ATOM 5839 C C . GLU A 1 763 ? -21.102 -0.201 15.577 1.00 95.50 763 GLU A C 1
ATOM 5841 O O . GLU A 1 763 ? -20.964 -1.341 15.136 1.00 95.50 763 GLU A O 1
ATOM 5846 N N . GLY A 1 764 ? -20.196 0.380 16.366 1.00 91.50 764 GLY A N 1
ATOM 5847 C CA . GLY A 1 764 ? -18.927 -0.229 16.771 1.00 91.50 764 GLY A CA 1
ATOM 5848 C C . GLY A 1 764 ? -17.734 0.098 15.860 1.00 91.50 764 GLY A C 1
ATOM 5849 O O . GLY A 1 764 ? -16.591 0.018 16.318 1.00 91.50 764 GLY A O 1
ATOM 5850 N N . ASP A 1 765 ? -17.970 0.523 14.616 1.00 94.44 765 ASP A N 1
ATOM 5851 C CA . ASP A 1 765 ? -16.919 0.779 13.626 1.00 94.44 765 ASP A CA 1
ATOM 5852 C C . ASP A 1 765 ? -16.263 2.154 13.831 1.00 94.44 765 ASP A C 1
ATOM 5854 O O . ASP A 1 765 ? -16.925 3.187 13.875 1.00 94.44 765 ASP A O 1
ATOM 5858 N N . SER A 1 766 ? -14.927 2.207 13.853 1.00 96.19 766 SER A N 1
ATOM 5859 C CA . SER A 1 766 ? -14.175 3.479 13.822 1.00 96.19 766 SER A CA 1
ATOM 5860 C C . SER A 1 766 ? -13.970 3.981 12.383 1.00 96.19 766 SER A C 1
ATOM 5862 O O . SER A 1 766 ? -12.856 4.313 11.977 1.00 96.19 766 SER A O 1
ATOM 5864 N N . LEU A 1 767 ? -15.046 3.989 11.590 1.00 96.75 767 LEU A N 1
ATOM 5865 C CA . LEU A 1 767 ? -15.042 4.346 10.170 1.00 96.75 767 LEU A CA 1
ATOM 5866 C C . LEU A 1 767 ? -16.159 5.338 9.825 1.00 96.75 767 LEU A C 1
ATOM 5868 O O . LEU A 1 767 ? -17.272 5.254 10.341 1.00 96.75 767 LEU A O 1
ATOM 5872 N N . ILE A 1 768 ? -15.867 6.230 8.877 1.00 98.44 768 ILE A N 1
ATOM 5873 C CA . ILE A 1 768 ? -16.855 7.038 8.157 1.00 98.44 768 ILE A CA 1
ATOM 5874 C C . ILE A 1 768 ? -16.974 6.451 6.748 1.00 98.44 768 ILE A C 1
ATOM 5876 O O . ILE A 1 768 ? -16.098 6.649 5.905 1.00 98.44 768 ILE A O 1
ATOM 5880 N N . TYR A 1 769 ? -18.045 5.703 6.499 1.00 98.62 769 TYR A N 1
ATOM 5881 C CA . TYR A 1 769 ? -18.377 5.144 5.190 1.00 98.62 769 TYR A CA 1
ATOM 5882 C C . TYR A 1 769 ? -19.002 6.224 4.298 1.00 98.62 769 TYR A C 1
ATOM 5884 O O . TYR A 1 769 ? -19.719 7.103 4.776 1.00 98.62 769 TYR A O 1
ATOM 5892 N N . MET A 1 770 ? -18.741 6.171 2.994 1.00 98.56 770 MET A N 1
ATOM 5893 C CA . MET A 1 770 ? -19.089 7.228 2.047 1.00 98.56 770 MET A CA 1
ATOM 5894 C C . MET A 1 770 ? -19.493 6.701 0.673 1.00 98.56 770 MET A C 1
ATOM 5896 O O . MET A 1 770 ? -18.999 5.681 0.189 1.00 98.56 770 MET A O 1
ATOM 5900 N N . ALA A 1 771 ? -20.353 7.467 0.009 1.00 98.31 771 ALA A N 1
ATOM 5901 C CA . ALA A 1 771 ? -20.589 7.384 -1.428 1.00 98.31 771 ALA A CA 1
ATOM 5902 C C . ALA A 1 771 ? -21.003 8.766 -1.959 1.00 98.31 771 ALA A C 1
ATOM 5904 O O . ALA A 1 771 ? -21.528 9.592 -1.206 1.00 98.31 771 ALA A O 1
ATOM 5905 N N . THR A 1 772 ? -20.784 9.030 -3.248 1.00 98.50 772 THR A N 1
ATOM 5906 C CA . THR A 1 772 ? -21.121 10.332 -3.854 1.00 98.50 772 THR A CA 1
ATOM 5907 C C . THR A 1 772 ? -21.808 10.138 -5.195 1.00 98.50 772 THR A C 1
ATOM 5909 O O . THR A 1 772 ? -21.202 9.665 -6.148 1.00 98.50 772 THR A O 1
ATOM 5912 N N . HIS A 1 773 ? -23.089 10.486 -5.271 1.00 98.44 773 HIS A N 1
ATOM 5913 C CA . HIS A 1 773 ? -23.874 10.466 -6.501 1.00 98.44 773 HIS A CA 1
ATOM 5914 C C . HIS A 1 773 ? -23.763 11.804 -7.227 1.00 98.44 773 HIS A C 1
ATOM 5916 O O . HIS A 1 773 ? -23.908 12.844 -6.586 1.00 98.44 773 HIS A O 1
ATOM 5922 N N . ILE A 1 774 ? -23.548 11.787 -8.545 1.00 98.25 774 ILE A N 1
ATOM 5923 C CA . ILE A 1 774 ? -23.628 12.980 -9.398 1.00 98.25 774 ILE A CA 1
ATOM 5924 C C . ILE A 1 774 ? -24.508 12.760 -10.635 1.00 98.25 774 ILE A C 1
ATOM 5926 O O . ILE A 1 774 ? -24.456 11.713 -11.277 1.00 98.25 774 ILE A O 1
ATOM 5930 N N . THR A 1 775 ? -25.281 13.781 -11.013 1.00 97.69 775 THR A N 1
ATOM 5931 C CA . THR A 1 775 ? -25.966 13.870 -12.320 1.00 97.69 775 THR A CA 1
ATOM 5932 C C . THR A 1 775 ? -25.281 14.832 -13.290 1.00 97.69 775 THR A C 1
ATOM 5934 O O . THR A 1 775 ? -25.637 14.864 -14.464 1.00 97.69 775 THR A O 1
ATOM 5937 N N . ALA A 1 776 ? -24.329 15.631 -12.805 1.00 96.19 776 ALA A N 1
ATOM 5938 C CA . ALA A 1 776 ? -23.439 16.466 -13.602 1.00 96.19 776 ALA A CA 1
ATOM 5939 C C . ALA A 1 776 ? -22.090 16.598 -12.880 1.00 96.19 776 ALA A C 1
ATOM 5941 O O . ALA A 1 776 ? -22.037 16.554 -11.649 1.00 96.19 776 ALA A O 1
ATOM 5942 N N . GLN A 1 777 ? -21.009 16.790 -13.635 1.00 95.94 777 GLN A N 1
ATOM 5943 C CA . GLN A 1 777 ? -19.692 17.081 -13.066 1.00 95.94 777 GLN A CA 1
ATOM 5944 C C . GLN A 1 777 ? -19.734 18.404 -12.267 1.00 95.94 777 GLN A C 1
ATOM 5946 O O . GLN A 1 777 ? -20.357 19.360 -12.736 1.00 95.94 777 GLN A O 1
ATOM 5951 N N . PRO A 1 778 ? -19.072 18.508 -11.095 1.00 93.31 778 PRO A N 1
ATOM 5952 C CA . PRO A 1 778 ? -18.929 19.780 -10.383 1.00 93.31 778 PRO A CA 1
ATOM 5953 C C . PRO A 1 778 ? -18.272 20.866 -11.250 1.00 93.31 778 PRO A C 1
ATOM 5955 O O . PRO A 1 778 ? -17.348 20.573 -12.006 1.00 93.31 778 PRO A O 1
ATOM 5958 N N . GLU A 1 779 ? -18.686 22.128 -11.093 1.00 89.50 779 GLU A N 1
ATOM 5959 C CA . GLU A 1 779 ? -18.246 23.264 -11.935 1.00 89.50 779 GLU A CA 1
ATOM 5960 C C . GLU A 1 779 ? -16.721 23.472 -11.975 1.00 89.50 779 GLU A C 1
ATOM 5962 O O . GLU A 1 779 ? -16.180 23.950 -12.968 1.00 89.50 779 GLU A O 1
ATOM 5967 N N . ILE A 1 780 ? -16.013 23.061 -10.917 1.00 89.56 780 ILE A N 1
ATOM 5968 C CA . ILE A 1 780 ? -14.544 23.095 -10.816 1.00 89.56 780 ILE A CA 1
ATOM 5969 C C . ILE A 1 780 ? -13.838 22.094 -11.759 1.00 89.56 780 ILE A C 1
ATOM 5971 O O . ILE A 1 780 ? -12.617 22.113 -11.886 1.00 89.56 780 ILE A O 1
ATOM 5975 N N . GLY A 1 781 ? -14.585 21.204 -12.419 1.00 91.38 781 GLY A N 1
ATOM 5976 C CA . GLY A 1 781 ? -14.068 20.227 -13.379 1.00 91.38 781 GLY A CA 1
ATOM 5977 C C . GLY A 1 781 ? -13.484 18.952 -12.761 1.00 91.38 781 GLY A C 1
ATOM 5978 O O . GLY A 1 781 ? -13.134 18.043 -13.507 1.00 91.38 781 GLY A O 1
ATOM 5979 N N . GLU A 1 782 ? -13.432 18.833 -11.432 1.00 95.25 782 GLU A N 1
ATOM 5980 C CA . GLU A 1 782 ? -12.934 17.670 -10.674 1.00 95.25 782 GLU A CA 1
ATOM 5981 C C . GLU A 1 782 ? -13.929 17.225 -9.580 1.00 95.25 782 GLU A C 1
ATOM 5983 O O . GLU A 1 782 ? -14.554 18.056 -8.907 1.00 95.25 782 GLU A O 1
ATOM 5988 N N . LEU A 1 783 ? -14.038 15.910 -9.358 1.00 97.94 783 LEU A N 1
ATOM 5989 C CA . LEU A 1 783 ? -14.777 15.316 -8.242 1.00 97.94 783 LEU A CA 1
ATOM 5990 C C . LEU A 1 783 ? -13.795 14.626 -7.289 1.00 97.94 783 LEU A C 1
ATOM 5992 O O . LEU A 1 783 ? -13.209 13.589 -7.606 1.00 97.94 783 LEU A O 1
ATOM 5996 N N . ARG A 1 784 ? -13.658 15.177 -6.081 1.00 97.81 784 ARG A N 1
ATOM 5997 C CA . ARG A 1 784 ? -12.860 14.590 -4.995 1.00 97.81 784 ARG A CA 1
ATOM 5998 C C . ARG A 1 784 ? -13.600 14.646 -3.666 1.00 97.81 784 ARG A C 1
ATOM 6000 O O . ARG A 1 784 ? -14.434 15.521 -3.460 1.00 97.81 784 ARG A O 1
ATOM 6007 N N . TYR A 1 785 ? -13.217 13.788 -2.735 1.00 98.56 785 TYR A N 1
ATOM 6008 C CA . TYR A 1 785 ? -13.360 14.026 -1.302 1.00 98.56 785 TYR A CA 1
ATOM 6009 C C . TYR A 1 785 ? -12.000 14.458 -0.741 1.00 98.56 785 TYR A C 1
ATOM 6011 O O . TYR A 1 785 ? -10.968 13.944 -1.177 1.00 98.56 785 TYR A O 1
ATOM 6019 N N . ILE A 1 786 ? -11.986 15.399 0.203 1.00 98.38 786 ILE A N 1
ATOM 6020 C CA . ILE A 1 786 ? -10.775 15.836 0.907 1.00 98.38 786 ILE A CA 1
ATOM 6021 C C . ILE A 1 786 ? -11.034 15.898 2.414 1.00 98.38 786 ILE A C 1
ATOM 6023 O O . ILE A 1 786 ? -11.791 16.743 2.897 1.00 98.38 786 ILE A O 1
ATOM 6027 N N . ALA A 1 787 ? -10.346 15.030 3.155 1.00 98.69 787 ALA A N 1
ATOM 6028 C CA . ALA A 1 787 ? -10.191 15.142 4.595 1.00 98.69 787 ALA A CA 1
ATOM 6029 C C . ALA A 1 787 ? -9.038 16.103 4.910 1.00 98.69 787 ALA A C 1
ATOM 6031 O O . ALA A 1 787 ? -7.900 15.879 4.496 1.00 98.69 787 ALA A O 1
ATOM 6032 N N . ARG A 1 788 ? -9.339 17.195 5.617 1.00 98.38 788 ARG A N 1
ATOM 6033 C CA . ARG A 1 788 ? -8.376 18.223 6.037 1.00 98.38 788 ARG A CA 1
ATOM 6034 C C . ARG A 1 788 ? -8.040 17.979 7.500 1.00 98.38 788 ARG A C 1
ATOM 6036 O O . ARG A 1 788 ? -8.799 18.386 8.378 1.00 98.38 788 ARG A O 1
ATOM 6043 N N . LEU A 1 789 ? -6.946 17.272 7.759 1.00 98.44 789 LEU A N 1
ATOM 6044 C CA . LEU A 1 789 ? -6.621 16.770 9.091 1.00 98.44 789 LEU A CA 1
ATOM 6045 C C . LEU A 1 789 ? -5.468 17.552 9.735 1.00 98.44 789 LEU A C 1
ATOM 6047 O O . LEU A 1 789 ? -4.605 18.114 9.058 1.00 98.44 789 LEU A O 1
ATOM 6051 N N . LYS A 1 790 ? -5.475 17.635 11.066 1.00 97.62 790 LYS A N 1
ATOM 6052 C CA . LYS A 1 790 ? -4.528 18.432 11.854 1.00 97.62 790 LYS A CA 1
ATOM 6053 C C . LYS A 1 790 ? -3.088 17.938 11.685 1.00 97.62 790 LYS A C 1
ATOM 6055 O O . LYS A 1 790 ? -2.742 16.863 12.168 1.00 97.62 790 LYS A O 1
ATOM 6060 N N . ASN A 1 791 ? -2.244 18.753 11.045 1.00 95.50 791 ASN A N 1
ATOM 6061 C CA . ASN A 1 791 ? -0.833 18.439 10.781 1.00 95.50 791 ASN A CA 1
ATOM 6062 C C . ASN A 1 791 ? -0.032 18.191 12.074 1.00 95.50 791 ASN A C 1
ATOM 6064 O O . ASN A 1 791 ? 0.805 17.303 12.123 1.00 95.50 791 ASN A O 1
ATOM 6068 N N . ASP A 1 792 ? -0.337 18.899 13.163 1.00 93.31 792 ASP A N 1
ATOM 6069 C CA . ASP A 1 792 ? 0.306 18.695 14.470 1.00 93.31 792 ASP A CA 1
ATOM 6070 C C . ASP A 1 792 ? -0.028 17.343 15.138 1.00 93.31 792 ASP A C 1
ATOM 6072 O O . ASP A 1 792 ? 0.629 16.975 16.109 1.00 93.31 792 ASP A O 1
ATOM 6076 N N . VAL A 1 793 ? -1.012 16.599 14.612 1.00 94.94 793 VAL A N 1
ATOM 6077 C CA . VAL A 1 793 ? -1.402 15.254 15.081 1.00 94.94 793 VAL A CA 1
ATOM 6078 C C . VAL A 1 793 ? -1.076 14.176 14.043 1.00 94.94 793 VAL A C 1
ATOM 6080 O O . VAL A 1 793 ? -0.605 13.102 14.404 1.00 94.94 793 VAL A O 1
ATOM 6083 N N . LEU A 1 794 ? -1.294 14.456 12.752 1.00 97.31 794 LEU A N 1
ATOM 6084 C CA . LEU A 1 794 ? -1.111 13.516 11.637 1.00 97.31 794 LEU A CA 1
ATOM 6085 C C . LEU A 1 794 ? -0.161 14.085 10.553 1.00 97.31 794 LEU A C 1
ATOM 6087 O O . LEU A 1 794 ? -0.602 14.328 9.427 1.00 97.31 794 LEU A O 1
ATOM 6091 N N . PRO A 1 795 ? 1.126 14.356 10.856 1.00 96.62 795 PRO A N 1
ATOM 6092 C CA . PRO A 1 795 ? 2.050 15.008 9.920 1.00 96.62 795 PRO A CA 1
ATOM 6093 C C . PRO A 1 795 ? 2.613 14.090 8.825 1.00 96.62 795 PRO A C 1
ATOM 6095 O O . PRO A 1 795 ? 3.181 14.590 7.852 1.00 96.62 795 PRO A O 1
ATOM 6098 N N . LEU A 1 796 ? 2.532 12.768 8.991 1.00 97.00 796 LEU A N 1
ATOM 6099 C CA . LEU A 1 796 ? 3.193 11.792 8.122 1.00 97.00 796 LEU A CA 1
ATOM 6100 C C . LEU A 1 796 ? 2.235 11.256 7.050 1.00 97.00 796 LEU A C 1
ATOM 6102 O O . LEU A 1 796 ? 1.031 11.164 7.274 1.00 97.00 796 LEU A O 1
ATOM 6106 N N . GLU A 1 797 ? 2.781 10.875 5.896 1.00 97.62 797 GLU A N 1
ATOM 6107 C CA . GLU A 1 797 ? 2.037 10.443 4.704 1.00 97.62 797 GLU A CA 1
ATOM 6108 C C . GLU A 1 797 ? 2.472 9.029 4.274 1.00 97.62 797 GLU A C 1
ATOM 6110 O O . GLU A 1 797 ? 3.667 8.731 4.222 1.00 97.62 797 GLU A O 1
ATOM 6115 N N . TYR A 1 798 ? 1.517 8.159 3.939 1.00 96.12 798 TYR A N 1
ATOM 6116 C CA . TYR A 1 798 ? 1.739 6.753 3.577 1.00 96.12 798 TYR A CA 1
ATOM 6117 C C . TYR A 1 798 ? 1.030 6.405 2.251 1.00 96.12 798 TYR A C 1
ATOM 6119 O O . TYR A 1 798 ? -0.127 6.801 2.085 1.00 96.12 798 TYR A O 1
ATOM 6127 N N . PRO A 1 799 ? 1.655 5.635 1.331 1.00 94.88 799 PRO A N 1
ATOM 6128 C CA . PRO A 1 799 ? 2.916 4.894 1.504 1.00 94.88 799 PRO A CA 1
ATOM 6129 C C . PRO A 1 799 ? 4.195 5.656 1.123 1.00 94.88 799 PRO A C 1
ATOM 6131 O O . PRO A 1 799 ? 5.282 5.263 1.540 1.00 94.88 799 PRO A O 1
ATOM 6134 N N . TYR A 1 800 ? 4.105 6.740 0.345 1.00 92.62 800 TYR A N 1
ATOM 6135 C CA . TYR A 1 800 ? 5.281 7.352 -0.299 1.00 92.62 800 TYR A CA 1
ATOM 6136 C C . TYR A 1 800 ? 6.045 8.387 0.541 1.00 92.62 800 TYR A C 1
ATOM 6138 O O . TYR A 1 800 ? 6.991 9.011 0.047 1.00 92.62 800 TYR A O 1
ATOM 6146 N N . GLY A 1 801 ? 5.686 8.557 1.815 1.00 94.19 801 GLY A N 1
ATOM 6147 C CA . GLY A 1 801 ? 6.400 9.441 2.727 1.00 94.19 801 GLY A CA 1
ATOM 6148 C C . GLY A 1 801 ? 6.380 10.897 2.264 1.00 94.19 801 GLY A C 1
ATOM 6149 O O . GLY A 1 801 ? 5.401 11.402 1.725 1.00 94.19 801 GLY A O 1
ATOM 6150 N N . THR A 1 802 ? 7.500 11.590 2.462 1.00 96.50 802 THR A N 1
ATOM 6151 C CA . THR A 1 802 ? 7.550 13.054 2.323 1.00 96.50 802 THR A CA 1
ATOM 6152 C C . THR A 1 802 ? 7.547 13.584 0.884 1.00 96.50 802 THR A C 1
ATOM 6154 O O . THR A 1 802 ? 7.638 14.796 0.702 1.00 96.50 802 THR A O 1
ATOM 6157 N N . ALA A 1 803 ? 7.420 12.740 -0.149 1.00 96.75 803 ALA A N 1
ATOM 6158 C CA . ALA A 1 803 ? 7.400 13.181 -1.552 1.00 96.75 803 ALA A CA 1
ATOM 6159 C C . ALA A 1 803 ? 6.252 14.170 -1.859 1.00 96.75 803 ALA A C 1
ATOM 6161 O O . ALA A 1 803 ? 6.445 15.149 -2.588 1.00 96.75 803 ALA A O 1
ATOM 6162 N N . SER A 1 804 ? 5.085 13.959 -1.243 1.00 98.19 804 SER A N 1
ATOM 6163 C CA . SER A 1 804 ? 3.913 14.844 -1.298 1.00 98.19 804 SER A CA 1
ATOM 6164 C C . SER A 1 804 ? 3.857 15.908 -0.202 1.00 98.19 804 SER A C 1
ATOM 6166 O O . SER A 1 804 ? 2.986 16.779 -0.256 1.00 98.19 804 SER A O 1
ATOM 6168 N N . THR A 1 805 ? 4.807 15.922 0.736 1.00 98.31 805 THR A N 1
ATOM 6169 C CA . THR A 1 805 ? 4.914 16.975 1.751 1.00 98.31 805 THR A CA 1
ATOM 6170 C C . THR A 1 805 ? 5.470 18.243 1.109 1.00 98.31 805 THR A C 1
ATOM 6172 O O . THR A 1 805 ? 6.662 18.322 0.803 1.00 98.31 805 THR A O 1
ATOM 6175 N N . THR A 1 806 ? 4.601 19.235 0.913 1.00 97.75 806 THR A N 1
ATOM 6176 C CA . THR A 1 806 ? 4.925 20.574 0.389 1.00 97.75 806 THR A CA 1
ATOM 6177 C C . THR A 1 806 ? 4.988 21.641 1.487 1.00 97.75 806 THR A C 1
ATOM 6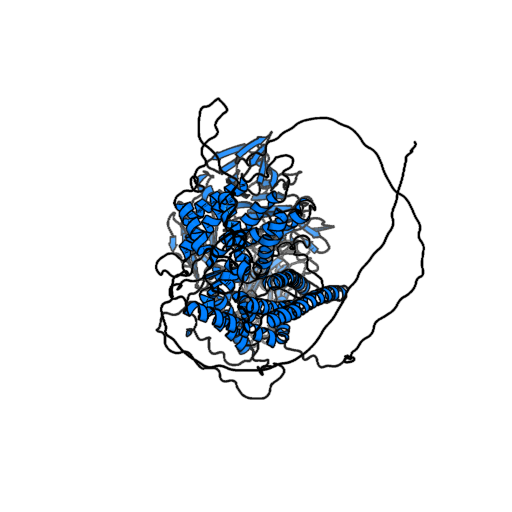179 O O . THR A 1 806 ? 5.422 22.760 1.224 1.00 97.75 806 THR A O 1
ATOM 6182 N N . GLY A 1 807 ? 4.574 21.318 2.718 1.00 94.94 807 GLY A N 1
ATOM 6183 C CA . GLY A 1 807 ? 4.728 22.193 3.881 1.00 94.94 807 GLY A CA 1
ATOM 6184 C C . GLY A 1 807 ? 6.191 22.570 4.134 1.00 94.94 807 GLY A C 1
ATOM 6185 O O . GLY A 1 807 ? 7.091 21.745 3.993 1.00 94.94 807 GLY A O 1
ATOM 6186 N N . GLY A 1 808 ? 6.433 23.833 4.497 1.00 92.56 808 GLY A N 1
ATOM 6187 C CA . GLY A 1 808 ? 7.791 24.370 4.654 1.00 92.56 808 GLY A CA 1
ATOM 6188 C C . GLY A 1 808 ? 8.508 24.681 3.332 1.00 92.56 808 GLY A C 1
ATOM 6189 O O . GLY A 1 808 ? 9.732 24.798 3.319 1.00 92.56 808 GLY A O 1
ATOM 6190 N N . SER A 1 809 ? 7.775 24.810 2.219 1.00 93.69 809 SER A N 1
ATOM 6191 C CA . SER A 1 809 ? 8.337 25.201 0.923 1.00 93.69 809 SER A CA 1
ATOM 6192 C C . SER A 1 809 ? 9.042 26.558 0.974 1.00 93.69 809 SER A C 1
ATOM 6194 O O . SER A 1 809 ? 8.449 27.540 1.421 1.00 93.69 809 SER A O 1
ATOM 6196 N N . ASN A 1 810 ? 10.264 26.637 0.442 1.00 90.62 810 ASN A N 1
ATOM 6197 C CA . ASN A 1 810 ? 11.013 27.895 0.334 1.00 90.62 810 ASN A CA 1
ATOM 6198 C C . ASN A 1 810 ? 10.833 28.600 -1.024 1.00 90.62 810 ASN A C 1
ATOM 6200 O O . ASN A 1 810 ? 11.160 29.777 -1.155 1.00 90.62 810 ASN A O 1
ATOM 6204 N N . SER A 1 811 ? 10.334 27.883 -2.033 1.00 93.50 811 SER A N 1
ATOM 6205 C CA . SER A 1 811 ? 10.124 28.373 -3.396 1.00 93.50 811 SER A CA 1
ATOM 6206 C C . SER A 1 811 ? 9.164 27.463 -4.170 1.00 93.50 811 SER A C 1
ATOM 6208 O O . SER A 1 811 ? 8.962 26.295 -3.816 1.00 93.50 811 SER A O 1
ATOM 6210 N N . THR A 1 812 ? 8.572 28.003 -5.234 1.00 94.81 812 THR A N 1
ATOM 6211 C CA . THR A 1 812 ? 7.722 27.272 -6.184 1.00 94.81 812 THR A CA 1
ATOM 6212 C C . THR A 1 812 ? 8.550 26.897 -7.410 1.00 94.81 812 THR A C 1
ATOM 6214 O O . THR A 1 812 ? 9.270 27.740 -7.939 1.00 94.81 812 THR A O 1
ATOM 6217 N N . VAL A 1 813 ? 8.439 25.649 -7.868 1.00 92.75 813 VAL A N 1
ATOM 6218 C CA . VAL A 1 813 ? 9.086 25.163 -9.100 1.00 92.75 813 VAL A CA 1
ATOM 6219 C C . VAL A 1 813 ? 8.175 25.392 -10.300 1.00 92.75 813 VAL A C 1
ATOM 6221 O O . VAL A 1 813 ? 8.619 25.879 -11.334 1.00 92.75 813 VAL A O 1
ATOM 6224 N N . GLU A 1 814 ? 6.896 25.035 -10.164 1.00 90.06 814 GLU A N 1
ATOM 6225 C CA . GLU A 1 814 ? 5.952 25.020 -11.278 1.00 90.06 814 GLU A CA 1
ATOM 6226 C C . GLU A 1 814 ? 4.519 25.314 -10.809 1.00 90.06 814 GLU A C 1
ATOM 6228 O O . GLU A 1 814 ? 4.001 24.677 -9.886 1.00 90.06 814 GLU A O 1
ATOM 6233 N N . GLY A 1 815 ? 3.870 26.278 -11.471 1.00 91.00 815 GLY A N 1
ATOM 6234 C CA . GLY A 1 815 ? 2.475 26.651 -11.232 1.00 91.00 815 GLY A CA 1
ATOM 6235 C C . GLY A 1 815 ? 2.202 27.053 -9.780 1.00 91.00 815 GLY A C 1
ATOM 6236 O O . GLY A 1 815 ? 2.699 28.065 -9.295 1.00 91.00 815 GLY A O 1
ATOM 6237 N N . SER A 1 816 ? 1.382 26.254 -9.102 1.00 90.25 816 SER A N 1
ATOM 6238 C CA . SER A 1 816 ? 1.093 26.348 -7.663 1.00 90.25 816 SER A CA 1
ATOM 6239 C C . SER A 1 816 ? 0.942 24.959 -7.024 1.00 90.25 816 SER A C 1
ATOM 6241 O O . SER A 1 816 ? 0.301 24.801 -5.985 1.00 90.25 816 SER A O 1
ATOM 6243 N N . ASP A 1 817 ? 1.506 23.930 -7.668 1.00 91.00 817 ASP A N 1
ATOM 6244 C CA . ASP A 1 817 ? 1.402 22.526 -7.262 1.00 91.00 817 ASP A CA 1
ATOM 6245 C C . ASP A 1 817 ? 2.743 21.769 -7.225 1.00 91.00 817 ASP A C 1
ATOM 6247 O O . ASP A 1 817 ? 2.753 20.633 -6.749 1.00 91.00 817 ASP A O 1
ATOM 6251 N N . VAL A 1 818 ? 3.868 22.379 -7.629 1.00 96.44 818 VAL A N 1
ATOM 6252 C CA . VAL A 1 818 ? 5.226 21.829 -7.436 1.00 96.44 818 VAL A CA 1
ATOM 6253 C C . VAL A 1 818 ? 6.126 22.851 -6.731 1.00 96.44 818 VAL A C 1
ATOM 6255 O O . VAL A 1 818 ? 6.244 23.996 -7.165 1.00 96.44 818 VAL A O 1
ATOM 6258 N N . PHE A 1 819 ? 6.787 22.428 -5.654 1.00 97.38 819 PHE A N 1
ATOM 6259 C CA . PHE A 1 819 ? 7.519 23.275 -4.703 1.00 97.38 819 PHE A CA 1
ATOM 6260 C C . PHE A 1 819 ? 8.910 22.715 -4.385 1.00 97.38 819 PHE A C 1
ATOM 6262 O O . PHE A 1 819 ? 9.172 21.541 -4.637 1.00 97.38 819 PHE A O 1
ATOM 6269 N N . VAL A 1 820 ? 9.782 23.523 -3.775 1.00 96.00 820 VAL A N 1
ATOM 6270 C CA . VAL A 1 820 ? 11.044 23.059 -3.171 1.00 96.00 820 VAL A CA 1
ATOM 6271 C C . VAL A 1 820 ? 10.941 23.081 -1.647 1.00 96.00 820 VAL A C 1
ATOM 6273 O O . VAL A 1 820 ? 10.671 24.123 -1.051 1.00 96.00 820 VAL A O 1
ATOM 6276 N N . VAL A 1 821 ? 11.213 21.940 -1.011 1.00 95.94 821 VAL A N 1
ATOM 6277 C CA . VAL A 1 821 ? 11.329 21.774 0.447 1.00 95.94 821 VAL A CA 1
ATOM 6278 C C . VAL A 1 821 ? 12.700 21.165 0.740 1.00 95.94 821 VAL A C 1
ATOM 6280 O O . VAL A 1 821 ? 13.041 20.117 0.195 1.00 95.94 821 VAL A O 1
ATOM 6283 N N . ASN A 1 822 ? 13.508 21.814 1.584 1.00 93.25 822 ASN A N 1
ATOM 6284 C CA . ASN A 1 822 ? 14.855 21.354 1.967 1.00 93.25 822 ASN A CA 1
ATOM 6285 C C . ASN A 1 822 ? 15.759 20.971 0.769 1.00 93.25 822 ASN A C 1
ATOM 6287 O O . ASN A 1 822 ? 16.474 19.973 0.807 1.00 93.25 822 ASN A O 1
ATOM 6291 N N . GLY A 1 823 ? 15.698 21.752 -0.316 1.00 93.62 823 GLY A N 1
ATOM 6292 C CA . GLY A 1 823 ? 16.483 21.528 -1.539 1.00 93.62 823 GLY A CA 1
ATOM 6293 C C . GLY A 1 823 ? 15.980 20.402 -2.453 1.00 93.62 823 GLY A C 1
ATOM 6294 O O . GLY A 1 823 ? 16.580 20.168 -3.497 1.00 93.62 823 GLY A O 1
ATOM 6295 N N . GLN A 1 824 ? 14.884 19.727 -2.096 1.00 96.81 824 GLN A N 1
ATOM 6296 C CA . GLN A 1 824 ? 14.235 18.693 -2.904 1.00 96.81 824 GLN A CA 1
ATOM 6297 C C . GLN A 1 824 ? 12.910 19.198 -3.468 1.00 96.81 824 GLN A C 1
ATOM 6299 O O . GLN A 1 824 ? 12.176 19.924 -2.798 1.00 96.81 824 GLN A O 1
ATOM 6304 N N . THR A 1 825 ? 12.566 18.773 -4.678 1.00 98.00 825 THR A N 1
ATOM 6305 C CA . THR A 1 825 ? 11.269 19.082 -5.288 1.00 98.00 825 THR A CA 1
ATOM 6306 C C . THR A 1 825 ? 10.170 18.174 -4.734 1.00 98.00 825 THR A C 1
ATOM 6308 O O . THR A 1 825 ? 10.402 16.994 -4.458 1.00 98.00 825 THR A O 1
ATOM 6311 N N . ARG A 1 826 ? 8.976 18.742 -4.529 1.00 98.06 826 ARG A N 1
ATOM 6312 C CA . ARG A 1 826 ? 7.823 18.127 -3.854 1.00 98.06 826 ARG A CA 1
ATOM 6313 C C . ARG A 1 826 ? 6.521 18.537 -4.523 1.00 98.06 826 ARG A C 1
ATOM 6315 O O . ARG A 1 826 ? 6.389 19.667 -4.990 1.00 98.06 826 ARG A O 1
ATOM 6322 N N . SER A 1 827 ? 5.540 17.643 -4.532 1.00 98.44 827 SER A N 1
ATOM 6323 C CA . SER A 1 827 ? 4.221 17.910 -5.102 1.00 98.44 827 SER A CA 1
ATOM 6324 C C . SER A 1 827 ? 3.190 16.951 -4.537 1.00 98.44 827 SER A C 1
ATOM 6326 O O . SER A 1 827 ? 3.453 15.756 -4.446 1.00 98.44 827 SER A O 1
ATOM 6328 N N . LYS A 1 828 ? 1.973 17.440 -4.276 1.00 98.06 828 LYS A N 1
ATOM 6329 C CA . LYS A 1 828 ? 0.809 16.603 -3.940 1.00 98.06 828 LYS A CA 1
ATOM 6330 C C . LYS A 1 828 ? 0.618 15.418 -4.904 1.00 98.06 828 LYS A C 1
ATOM 6332 O O . LYS A 1 828 ? 0.222 14.340 -4.479 1.00 98.06 828 LYS A O 1
ATOM 6337 N N . PHE A 1 829 ? 0.981 15.580 -6.178 1.00 98.56 829 PHE A N 1
ATOM 6338 C CA . PHE A 1 829 ? 0.907 14.531 -7.201 1.00 98.56 829 PHE A CA 1
ATOM 6339 C C . PHE A 1 829 ? 1.883 13.363 -6.985 1.00 98.56 829 PHE A C 1
ATOM 6341 O O . PHE A 1 829 ? 1.637 12.259 -7.466 1.00 98.56 829 PHE A O 1
ATOM 6348 N N . TYR A 1 830 ? 2.961 13.561 -6.224 1.00 98.44 830 TYR A N 1
ATOM 6349 C CA . TYR A 1 830 ? 3.942 12.515 -5.919 1.00 98.44 830 TYR A CA 1
ATOM 6350 C C . TYR A 1 830 ? 3.450 11.515 -4.856 1.00 98.44 830 TYR A C 1
ATOM 6352 O O . TYR A 1 830 ? 4.134 10.523 -4.608 1.00 98.44 830 TYR A O 1
ATOM 6360 N N . SER A 1 831 ? 2.246 11.714 -4.298 1.00 98.31 831 SER A N 1
ATOM 6361 C CA . SER A 1 831 ? 1.493 10.690 -3.551 1.00 98.31 831 SER A CA 1
ATOM 6362 C C . SER A 1 831 ? 0.783 9.667 -4.453 1.00 98.31 831 SER A C 1
ATOM 6364 O O . SER A 1 831 ? 0.367 8.624 -3.964 1.00 98.31 831 SER A O 1
ATOM 6366 N N . SER A 1 832 ? 0.646 9.945 -5.756 1.00 97.62 832 SER A N 1
ATOM 6367 C CA . SER A 1 832 ? -0.235 9.189 -6.657 1.00 97.62 832 SER A CA 1
ATOM 6368 C C . SER A 1 832 ? 0.144 7.724 -6.846 1.00 97.62 832 SER A C 1
ATOM 6370 O O . SER A 1 832 ? 1.331 7.385 -6.844 1.00 97.62 832 SER A O 1
ATOM 6372 N N . ASP A 1 833 ? -0.837 6.871 -7.130 1.00 96.56 833 ASP A N 1
ATOM 6373 C CA . ASP A 1 833 ? -0.595 5.510 -7.614 1.00 96.56 833 ASP A CA 1
ATOM 6374 C C . ASP A 1 833 ? -1.592 5.088 -8.703 1.00 96.56 833 ASP A C 1
ATOM 6376 O O . ASP A 1 833 ? -2.628 5.733 -8.873 1.00 96.56 833 ASP A O 1
ATOM 6380 N N . ARG A 1 834 ? -1.271 4.038 -9.473 1.00 97.25 834 ARG A N 1
ATOM 6381 C CA . ARG A 1 834 ? -2.180 3.512 -10.508 1.00 97.25 834 ARG A CA 1
ATOM 6382 C C . ARG A 1 834 ? -3.420 2.918 -9.845 1.00 97.25 834 ARG A C 1
ATOM 6384 O O . ARG A 1 834 ? -3.296 2.117 -8.926 1.00 97.25 834 ARG A O 1
ATOM 6391 N N . TYR A 1 835 ? -4.613 3.230 -10.341 1.00 96.38 835 TYR A N 1
ATOM 6392 C CA . TYR A 1 835 ? -5.881 2.765 -9.763 1.00 96.38 835 TYR A CA 1
ATOM 6393 C C . TYR A 1 835 ? -6.039 1.232 -9.685 1.00 96.38 835 TYR A C 1
ATOM 6395 O O . TYR A 1 835 ? -6.858 0.761 -8.898 1.00 96.38 835 TYR A O 1
ATOM 6403 N N . ILE A 1 836 ? -5.271 0.455 -10.456 1.00 95.69 836 ILE A N 1
ATOM 6404 C CA . ILE A 1 836 ? -5.193 -1.012 -10.355 1.00 95.69 836 ILE A CA 1
ATOM 6405 C C . ILE A 1 836 ? -4.316 -1.519 -9.196 1.00 95.69 836 ILE A C 1
ATOM 6407 O O . ILE A 1 836 ? -4.631 -2.568 -8.640 1.00 95.69 836 ILE A O 1
ATOM 6411 N N . ASP A 1 837 ? -3.276 -0.776 -8.805 1.00 93.12 837 ASP A N 1
ATOM 6412 C CA . ASP A 1 837 ? -2.369 -1.128 -7.698 1.00 93.12 837 ASP A CA 1
ATOM 6413 C C . ASP A 1 837 ? -2.731 -0.408 -6.383 1.00 93.12 837 ASP A C 1
ATOM 6415 O O . ASP A 1 837 ? -2.289 -0.814 -5.308 1.00 93.12 837 ASP A O 1
ATOM 6419 N N . ARG A 1 838 ? -3.543 0.659 -6.474 1.00 87.12 838 ARG A N 1
ATOM 6420 C CA . ARG A 1 838 ? -3.992 1.544 -5.388 1.00 87.12 838 ARG A CA 1
ATOM 6421 C C . ARG A 1 838 ? -4.608 0.747 -4.234 1.00 87.12 838 ARG A C 1
ATOM 6423 O O . ARG A 1 838 ? -5.796 0.428 -4.237 1.00 87.12 838 ARG A O 1
ATOM 6430 N N . GLY A 1 839 ? -3.773 0.452 -3.240 1.00 84.88 839 GLY A N 1
ATOM 6431 C CA . GLY A 1 839 ? -4.172 -0.138 -1.968 1.00 84.88 839 GLY A CA 1
ATOM 6432 C C . GLY A 1 839 ? -4.834 0.888 -1.047 1.00 84.88 839 GLY A C 1
ATOM 6433 O O . GLY A 1 839 ? -5.725 1.633 -1.447 1.00 84.88 839 GLY A O 1
ATOM 6434 N N . VAL A 1 840 ? -4.390 0.926 0.208 1.00 92.62 840 VAL A N 1
ATOM 6435 C CA . VAL A 1 840 ? -4.850 1.899 1.205 1.00 92.62 840 VAL A CA 1
ATOM 6436 C C . VAL A 1 840 ? -3.749 2.921 1.467 1.00 92.62 840 VAL A C 1
ATOM 6438 O O . VAL A 1 840 ? -2.626 2.564 1.822 1.00 92.62 840 VAL A O 1
ATOM 6441 N N . HIS A 1 841 ? -4.077 4.200 1.305 1.00 96.75 841 HIS A N 1
ATOM 6442 C CA . HIS A 1 841 ? -3.210 5.336 1.618 1.00 96.75 841 HIS A CA 1
ATOM 6443 C C . HIS A 1 841 ? -3.683 6.042 2.889 1.00 96.75 841 HIS A C 1
ATOM 6445 O O . HIS A 1 841 ? -4.879 6.088 3.191 1.00 96.75 841 HIS A O 1
ATOM 6451 N N . CYS A 1 842 ? -2.739 6.586 3.656 1.00 98.00 842 CYS A N 1
ATOM 6452 C CA . CYS A 1 842 ? -3.009 7.101 4.997 1.00 98.00 842 CYS A CA 1
ATOM 6453 C C . CYS A 1 842 ? -2.247 8.387 5.302 1.00 98.00 842 CYS A C 1
ATOM 6455 O O . CYS A 1 842 ? -1.191 8.667 4.732 1.00 98.00 842 CYS A O 1
ATOM 6457 N N . VAL A 1 843 ? -2.746 9.113 6.298 1.00 98.06 843 VAL A N 1
ATOM 6458 C CA . VAL A 1 843 ? -1.992 10.131 7.030 1.00 98.06 843 VAL A CA 1
ATOM 6459 C C . VAL A 1 843 ? -1.948 9.740 8.505 1.00 98.06 843 VAL A C 1
ATOM 6461 O O . VAL A 1 843 ? -2.936 9.241 9.048 1.00 98.06 843 VAL A O 1
ATOM 6464 N N . HIS A 1 844 ? -0.793 9.885 9.149 1.00 97.69 844 HIS A N 1
ATOM 6465 C CA . HIS A 1 844 ? -0.560 9.292 10.467 1.00 97.69 844 HIS A CA 1
ATOM 6466 C C . HIS A 1 844 ? 0.394 10.105 11.346 1.00 97.69 844 HIS A C 1
ATOM 6468 O O . HIS A 1 844 ? 1.072 11.028 10.887 1.00 97.69 844 HIS A O 1
ATOM 6474 N N . GLY A 1 845 ? 0.433 9.769 12.633 1.00 93.25 845 GLY A N 1
ATOM 6475 C CA . GLY A 1 845 ? 1.312 10.401 13.610 1.00 93.25 845 GLY A CA 1
ATOM 6476 C C . GLY A 1 845 ? 1.357 9.651 14.937 1.00 93.25 845 GLY A C 1
ATOM 6477 O O . GLY A 1 845 ? 0.691 8.634 15.118 1.00 93.25 845 GLY A O 1
ATOM 6478 N N . THR A 1 846 ? 2.198 10.140 15.849 1.00 89.44 846 THR A N 1
ATOM 6479 C CA . THR A 1 846 ? 2.542 9.483 17.126 1.00 89.44 846 THR A CA 1
ATOM 6480 C C . THR A 1 846 ? 2.300 10.360 18.359 1.00 89.44 846 THR A C 1
ATOM 6482 O O . THR A 1 846 ? 2.654 9.969 19.471 1.00 89.44 846 THR A O 1
ATOM 6485 N N . SER A 1 847 ? 1.709 11.544 18.176 1.00 84.12 847 SER A N 1
ATOM 6486 C CA . SER A 1 847 ? 1.443 12.535 19.221 1.00 84.12 847 SER A CA 1
ATOM 6487 C C . SER A 1 847 ? 0.024 13.094 19.049 1.00 84.12 847 SER A C 1
ATOM 6489 O O . SER A 1 847 ? -0.320 13.476 17.932 1.00 84.12 847 SER A O 1
ATOM 6491 N N . PRO A 1 848 ? -0.814 13.162 20.103 1.00 84.94 848 PRO A N 1
ATOM 6492 C CA . PRO A 1 848 ? -0.525 12.780 21.492 1.00 84.94 848 PRO A CA 1
ATOM 6493 C C . PRO A 1 848 ? -0.440 11.260 21.717 1.00 84.94 848 PRO A C 1
ATOM 6495 O O . PRO A 1 848 ? 0.024 10.821 22.766 1.00 84.94 848 PRO A O 1
ATOM 6498 N N . GLU A 1 849 ? -0.852 10.458 20.737 1.00 86.38 849 GLU A N 1
ATOM 6499 C CA . GLU A 1 849 ? -0.624 9.015 20.681 1.00 86.38 849 GLU A CA 1
ATOM 6500 C C . GLU A 1 849 ? -0.542 8.540 19.222 1.00 86.38 849 GLU A C 1
ATOM 6502 O O . GLU A 1 849 ? -0.688 9.337 18.296 1.00 86.38 849 GLU A O 1
ATOM 6507 N N . GLU A 1 850 ? -0.298 7.245 19.009 1.00 89.81 850 GLU A N 1
ATOM 6508 C CA . GLU A 1 850 ? -0.303 6.648 17.671 1.00 89.81 850 GLU A CA 1
ATOM 6509 C C . GLU A 1 850 ? -1.724 6.596 17.091 1.00 89.81 850 GLU A C 1
ATOM 6511 O O . GLU A 1 850 ? -2.623 5.987 17.687 1.00 89.81 850 GLU A O 1
ATOM 6516 N N . ILE A 1 851 ? -1.911 7.267 15.950 1.00 94.94 851 ILE A N 1
ATOM 6517 C CA . ILE A 1 851 ? -3.170 7.363 15.203 1.00 94.94 851 ILE A CA 1
ATOM 6518 C C . ILE A 1 851 ? -2.859 7.286 13.703 1.00 94.94 851 ILE A C 1
ATOM 6520 O O . ILE A 1 851 ? -1.999 8.018 13.205 1.00 94.94 851 ILE A O 1
ATOM 6524 N N . HIS A 1 852 ? -3.614 6.463 12.974 1.00 97.31 852 HIS A N 1
ATOM 6525 C CA . HIS A 1 852 ? -3.649 6.460 11.511 1.00 97.31 852 HIS A CA 1
ATOM 6526 C C . HIS A 1 852 ? -5.065 6.802 11.027 1.00 97.31 852 HIS A C 1
ATOM 6528 O O . HIS A 1 852 ? -6.051 6.233 11.500 1.00 97.31 852 HIS A O 1
ATOM 6534 N N . ALA A 1 853 ? -5.164 7.720 10.065 1.00 98.19 853 ALA A N 1
ATOM 6535 C CA . ALA A 1 853 ? -6.371 7.980 9.291 1.00 98.19 853 ALA A CA 1
ATOM 6536 C C . ALA A 1 853 ? -6.128 7.506 7.852 1.00 98.19 853 ALA A C 1
ATOM 6538 O O . ALA A 1 853 ? -5.209 7.993 7.195 1.00 98.19 853 ALA A O 1
ATOM 6539 N N . CYS A 1 854 ? -6.920 6.551 7.370 1.00 98.31 854 CYS A N 1
ATOM 6540 C CA . CYS A 1 854 ? -6.688 5.867 6.093 1.00 98.31 854 CYS A CA 1
ATOM 6541 C C . CYS A 1 854 ? -7.914 5.924 5.179 1.00 98.31 854 CYS A C 1
ATOM 6543 O O . CYS A 1 854 ? -9.050 5.866 5.652 1.00 98.31 854 CYS A O 1
ATOM 6545 N N . MET A 1 855 ? -7.685 6.028 3.870 1.00 98.06 855 MET A N 1
ATOM 6546 C CA . MET A 1 855 ? -8.729 6.048 2.847 1.00 98.06 855 MET A CA 1
ATOM 6547 C C . MET A 1 855 ? -8.812 4.683 2.156 1.00 98.06 855 MET A C 1
ATOM 6549 O O . MET A 1 855 ? -7.819 4.174 1.645 1.00 98.06 855 MET A O 1
ATOM 6553 N N . ILE A 1 856 ? -10.007 4.096 2.136 1.00 96.69 856 ILE A N 1
ATOM 6554 C CA . ILE A 1 856 ? -10.248 2.723 1.682 1.00 96.69 856 ILE A CA 1
ATOM 6555 C C . ILE A 1 856 ? -11.243 2.763 0.526 1.00 96.69 856 ILE A C 1
ATOM 6557 O O . ILE A 1 856 ? -12.398 3.149 0.711 1.00 96.69 856 ILE A O 1
ATOM 6561 N N . ILE A 1 857 ? -10.798 2.395 -0.676 1.00 95.19 857 ILE A N 1
ATOM 6562 C CA . ILE A 1 857 ? -11.558 2.575 -1.921 1.00 95.19 857 ILE A CA 1
ATOM 6563 C C . ILE A 1 857 ? -11.657 1.221 -2.644 1.00 95.19 857 ILE A C 1
ATOM 6565 O O . ILE A 1 857 ? -10.865 0.940 -3.539 1.00 95.19 857 ILE A O 1
ATOM 6569 N N . PRO A 1 858 ? -12.617 0.353 -2.274 1.00 89.81 858 PRO A N 1
ATOM 6570 C CA . PRO A 1 858 ? -12.785 -0.959 -2.906 1.00 89.81 858 PRO A CA 1
ATOM 6571 C C . PRO A 1 858 ? -13.350 -0.880 -4.333 1.00 89.81 858 PRO A C 1
ATOM 6573 O O . PRO A 1 858 ? -13.365 -1.888 -5.036 1.00 89.81 858 PRO A O 1
ATOM 6576 N N . GLN A 1 859 ? -13.880 0.277 -4.759 1.00 86.31 859 GLN A N 1
ATOM 6577 C CA . GLN A 1 859 ? -14.524 0.417 -6.062 1.00 86.31 859 GLN A CA 1
ATOM 6578 C C . GLN A 1 859 ? -14.343 1.806 -6.692 1.00 86.31 859 GLN A C 1
ATOM 6580 O O . GLN A 1 859 ? -14.773 2.828 -6.161 1.00 86.31 859 GLN A O 1
ATOM 6585 N N . THR A 1 860 ? -13.786 1.798 -7.901 1.00 93.94 860 THR A N 1
ATOM 6586 C CA . THR A 1 860 ? -13.508 2.943 -8.787 1.00 93.94 860 THR A CA 1
ATOM 6587 C C . THR A 1 860 ? -14.359 2.893 -10.068 1.00 93.94 860 THR A C 1
ATOM 6589 O O . THR A 1 860 ? -13.990 3.455 -11.100 1.00 93.94 860 THR A O 1
ATOM 6592 N N . GLU A 1 861 ? -15.511 2.203 -10.033 1.00 97.06 861 GLU A N 1
ATOM 6593 C CA . GLU A 1 861 ? -16.272 1.850 -11.247 1.00 97.06 861 GLU A CA 1
ATOM 6594 C C . GLU A 1 861 ? -16.813 3.054 -12.031 1.00 97.06 861 GLU A C 1
ATOM 6596 O O . GLU A 1 861 ? -17.049 2.949 -13.229 1.00 97.06 861 GLU A O 1
ATOM 6601 N N . THR A 1 862 ? -17.005 4.193 -11.363 1.00 98.00 862 THR A N 1
ATOM 6602 C CA . THR A 1 862 ? -17.522 5.443 -11.951 1.00 98.00 862 THR A CA 1
ATOM 6603 C C . THR A 1 862 ? -16.407 6.496 -12.109 1.00 98.00 862 THR A C 1
ATOM 6605 O O . THR A 1 862 ? -16.650 7.609 -12.563 1.00 98.00 862 THR A O 1
ATOM 6608 N N . SER A 1 863 ? -15.155 6.150 -11.793 1.00 98.12 863 SER A N 1
ATOM 6609 C CA . SER A 1 863 ? -13.984 6.971 -12.130 1.00 98.12 863 SER A CA 1
ATOM 6610 C C . SER A 1 863 ? -13.710 6.970 -13.646 1.00 98.12 863 SER A C 1
ATOM 6612 O O . SER A 1 863 ? -14.355 6.239 -14.402 1.00 98.12 863 SER A O 1
ATOM 6614 N N . SER A 1 864 ? -12.750 7.786 -14.093 1.00 97.19 864 SER A N 1
ATOM 6615 C CA . SER A 1 864 ? -12.357 7.923 -15.507 1.00 97.19 864 SER A CA 1
ATOM 6616 C C . SER A 1 864 ? -10.839 7.882 -15.670 1.00 97.19 864 SER A C 1
ATOM 6618 O O . SER A 1 864 ? -10.128 8.463 -14.849 1.00 97.19 864 SER A O 1
ATOM 6620 N N . GLY A 1 865 ? -10.376 7.218 -16.733 1.00 95.00 865 GLY A N 1
ATOM 6621 C CA . GLY A 1 865 ? -8.970 7.072 -17.123 1.00 95.00 865 GLY A CA 1
ATOM 6622 C C . GLY A 1 865 ? -8.470 5.616 -17.165 1.00 95.00 865 GLY A C 1
ATOM 6623 O O . GLY A 1 865 ? -7.302 5.376 -17.476 1.00 95.00 865 GLY A O 1
ATOM 6624 N N . GLY A 1 866 ? -9.330 4.634 -16.868 1.00 97.81 866 GLY A N 1
ATOM 6625 C CA . GLY A 1 866 ? -8.988 3.210 -16.849 1.00 97.81 866 GLY A CA 1
ATOM 6626 C C . GLY A 1 866 ? -8.120 2.761 -15.654 1.00 97.81 866 GLY A C 1
ATOM 6627 O O . GLY A 1 866 ? -7.919 3.522 -14.703 1.00 97.81 866 GLY A O 1
ATOM 6628 N N . PRO A 1 867 ? -7.589 1.518 -15.682 1.00 98.06 867 PRO A N 1
ATOM 6629 C CA . PRO A 1 867 ? -6.827 0.913 -14.576 1.00 98.06 867 PRO A CA 1
ATOM 6630 C C . PRO A 1 867 ? -5.541 1.660 -14.211 1.00 98.06 867 PRO A C 1
ATOM 6632 O O . PRO A 1 867 ? -5.080 1.597 -13.075 1.00 98.06 867 PRO A O 1
ATOM 6635 N N . PHE A 1 868 ? -4.942 2.345 -15.181 1.00 98.44 868 PHE A N 1
ATOM 6636 C CA . PHE A 1 868 ? -3.612 2.939 -15.057 1.00 98.44 868 PHE A CA 1
ATOM 6637 C C . PHE A 1 868 ? -3.652 4.451 -14.779 1.00 98.44 868 PHE A C 1
ATOM 6639 O O . PHE A 1 868 ? -2.600 5.083 -14.661 1.00 98.44 868 PHE A O 1
ATOM 6646 N N . HIS A 1 869 ? -4.852 5.039 -14.660 1.00 98.50 869 HIS A N 1
ATOM 6647 C CA . HIS A 1 869 ? -5.013 6.406 -14.156 1.00 98.50 869 HIS A CA 1
ATOM 6648 C C . HIS A 1 869 ? -4.430 6.517 -12.747 1.00 98.50 869 HIS A C 1
ATOM 6650 O O . HIS A 1 869 ? -4.465 5.557 -11.976 1.00 98.50 869 HIS A O 1
ATOM 6656 N N . ARG A 1 870 ? -3.903 7.693 -12.410 1.00 98.31 870 ARG A N 1
ATOM 6657 C CA . ARG A 1 870 ? -3.307 7.992 -11.106 1.00 98.31 870 ARG A CA 1
ATOM 6658 C C . ARG A 1 870 ? -3.608 9.428 -10.709 1.00 98.31 870 ARG A C 1
ATOM 6660 O O . ARG A 1 870 ? -3.556 10.320 -11.553 1.00 98.31 870 ARG A O 1
ATOM 6667 N N . ASP A 1 871 ? -3.902 9.659 -9.437 1.00 98.56 871 ASP A N 1
ATOM 6668 C CA . ASP A 1 871 ? -4.327 10.974 -8.949 1.00 98.56 871 ASP A CA 1
ATOM 6669 C C . ASP A 1 871 ? -3.796 11.267 -7.539 1.00 98.56 871 ASP A C 1
ATOM 6671 O O . ASP A 1 871 ? -3.038 10.483 -6.981 1.00 98.56 871 ASP A O 1
ATOM 6675 N N . ILE A 1 872 ? -4.119 12.430 -6.979 1.00 98.56 872 ILE A N 1
ATOM 6676 C CA . ILE A 1 872 ? -3.596 12.875 -5.680 1.00 98.56 872 ILE A CA 1
ATOM 6677 C C . ILE A 1 872 ? -4.240 12.079 -4.534 1.00 98.56 872 ILE A C 1
ATOM 6679 O O . ILE A 1 872 ? -5.462 12.063 -4.401 1.00 98.56 872 ILE A O 1
ATOM 6683 N N . GLU A 1 873 ? -3.409 11.513 -3.658 1.00 98.25 873 GLU A N 1
ATOM 6684 C CA . GLU A 1 873 ? -3.830 10.677 -2.525 1.00 98.25 873 GLU A CA 1
ATOM 6685 C C . GLU A 1 873 ? -3.602 11.359 -1.169 1.00 98.25 873 GLU A C 1
ATOM 6687 O O . GLU A 1 873 ? -4.483 11.354 -0.305 1.00 98.25 873 GLU A O 1
ATOM 6692 N N . THR A 1 874 ? -2.454 12.019 -0.990 1.00 98.62 874 THR A N 1
ATOM 6693 C CA . THR A 1 874 ? -2.098 12.763 0.230 1.00 98.62 874 THR A CA 1
ATOM 6694 C C . THR A 1 874 ? -1.340 14.057 -0.090 1.00 98.62 874 THR A C 1
ATOM 6696 O O . THR A 1 874 ? -0.743 14.203 -1.162 1.00 98.62 874 THR A O 1
ATOM 6699 N N . ASN A 1 875 ? -1.380 15.028 0.830 1.00 98.56 875 ASN A N 1
ATOM 6700 C CA . ASN A 1 875 ? -0.507 16.208 0.813 1.00 98.56 875 ASN A CA 1
ATOM 6701 C C . ASN A 1 875 ? -0.432 16.882 2.192 1.00 98.56 875 ASN A C 1
ATOM 6703 O O . ASN A 1 875 ? -1.384 17.546 2.606 1.00 98.56 875 ASN A O 1
ATOM 6707 N N . ASN A 1 876 ? 0.712 16.802 2.875 1.00 98.31 876 ASN A N 1
ATOM 6708 C CA . ASN A 1 876 ? 1.024 17.719 3.970 1.00 98.31 876 ASN A CA 1
ATOM 6709 C C . ASN A 1 876 ? 1.445 19.076 3.391 1.00 98.31 876 ASN A C 1
ATOM 6711 O O . ASN A 1 876 ? 2.537 19.212 2.832 1.00 98.31 876 ASN A O 1
ATOM 6715 N N . ASN A 1 877 ? 0.583 20.088 3.518 1.00 95.00 877 ASN A N 1
ATOM 6716 C CA . ASN A 1 877 ? 0.829 21.432 2.986 1.00 95.00 877 ASN A CA 1
ATOM 6717 C C . ASN A 1 877 ? 1.329 22.446 4.030 1.00 95.00 877 ASN A C 1
ATOM 6719 O O . ASN A 1 877 ? 1.595 23.593 3.675 1.00 95.00 877 ASN A O 1
ATOM 6723 N N . GLY A 1 878 ? 1.503 22.038 5.291 1.00 94.06 878 GLY A N 1
ATOM 6724 C CA . GLY A 1 878 ? 1.879 22.916 6.403 1.00 94.06 878 GLY A CA 1
ATOM 6725 C C . GLY A 1 878 ? 0.693 23.243 7.320 1.00 94.06 878 GLY A C 1
ATOM 6726 O O . GLY A 1 878 ? 0.687 22.770 8.455 1.00 94.06 878 GLY A O 1
ATOM 6727 N N . PRO A 1 879 ? -0.323 24.013 6.885 1.00 94.94 879 PRO A N 1
ATOM 6728 C CA . PRO A 1 879 ? -1.531 24.245 7.682 1.00 94.94 879 PRO A CA 1
ATOM 6729 C C . PRO A 1 879 ? -2.321 22.975 8.039 1.00 94.94 879 PRO A C 1
ATOM 6731 O O . PRO A 1 879 ? -2.847 22.883 9.148 1.00 94.94 879 PRO A O 1
ATOM 6734 N N . PHE A 1 880 ? -2.406 21.999 7.130 1.00 97.75 880 PHE A N 1
ATOM 6735 C CA . PHE A 1 880 ? -3.058 20.708 7.372 1.00 97.75 880 PHE A CA 1
ATOM 6736 C C . PHE A 1 880 ? -2.422 19.583 6.547 1.00 97.75 880 PHE A C 1
ATOM 6738 O O . PHE A 1 880 ? -1.784 19.819 5.517 1.00 97.75 880 PHE A O 1
ATOM 6745 N N . THR A 1 881 ? -2.645 18.346 6.984 1.00 98.50 881 THR A N 1
ATOM 6746 C CA . THR A 1 881 ? -2.375 17.158 6.174 1.00 98.50 881 THR A CA 1
ATOM 6747 C C . THR A 1 881 ? -3.664 16.748 5.484 1.00 98.50 881 THR A C 1
ATOM 6749 O O . THR A 1 881 ? -4.670 16.443 6.127 1.00 98.50 881 THR A O 1
ATOM 6752 N N . ALA A 1 882 ? -3.660 16.805 4.158 1.00 98.25 882 ALA A N 1
ATOM 6753 C CA . ALA A 1 882 ? -4.793 16.423 3.338 1.00 98.25 882 ALA A CA 1
ATOM 6754 C C . ALA A 1 882 ? -4.730 14.932 2.988 1.00 98.25 882 ALA A C 1
ATOM 6756 O O . ALA A 1 882 ? -3.690 14.446 2.542 1.00 98.25 882 ALA A O 1
ATOM 6757 N N . LEU A 1 883 ? -5.856 14.239 3.148 1.00 98.50 883 LEU A N 1
ATOM 6758 C CA . LEU A 1 883 ? -6.080 12.863 2.709 1.00 98.50 883 LEU A CA 1
ATOM 6759 C C . LEU A 1 883 ? -7.263 12.855 1.734 1.00 98.50 883 LEU A C 1
ATOM 6761 O O . LEU A 1 883 ? -8.336 13.377 2.047 1.00 98.50 883 LEU A O 1
ATOM 6765 N N . TYR A 1 884 ? -7.067 12.303 0.543 1.00 98.50 884 TYR A N 1
ATOM 6766 C CA . TYR A 1 884 ? -7.986 12.461 -0.581 1.00 98.50 884 TYR A CA 1
ATOM 6767 C C . TYR A 1 884 ? -8.658 11.149 -0.985 1.00 98.50 884 TYR A C 1
ATOM 6769 O O . TYR A 1 884 ? -8.084 10.074 -0.865 1.00 98.50 884 TYR A O 1
ATOM 6777 N N . ASN A 1 885 ? -9.846 11.262 -1.574 1.00 98.00 885 ASN A N 1
ATOM 6778 C CA . ASN A 1 885 ? -10.264 10.349 -2.632 1.00 98.00 885 ASN A CA 1
ATOM 6779 C C . ASN A 1 885 ? -10.602 11.187 -3.865 1.00 98.00 885 ASN A C 1
ATOM 6781 O O . ASN A 1 885 ? -11.700 11.740 -3.960 1.00 98.00 885 ASN A O 1
ATOM 6785 N N . TYR A 1 886 ? -9.660 11.300 -4.797 1.00 98.12 886 TYR A N 1
ATOM 6786 C CA . TYR A 1 886 ? -9.970 11.755 -6.146 1.00 98.12 886 TYR A CA 1
ATOM 6787 C C . TYR A 1 886 ? -10.772 10.670 -6.876 1.00 98.12 886 TYR A C 1
ATOM 6789 O O . TYR A 1 886 ? -10.293 9.557 -7.088 1.00 98.12 886 TYR A O 1
ATOM 6797 N N . MET A 1 887 ? -12.017 11.001 -7.224 1.00 97.88 887 MET A N 1
ATOM 6798 C CA . MET A 1 887 ? -12.939 10.115 -7.937 1.00 97.88 887 MET A CA 1
ATOM 6799 C C . MET A 1 887 ? -12.821 10.331 -9.448 1.00 97.88 887 MET A C 1
ATOM 6801 O O . MET A 1 887 ? -12.776 9.358 -10.198 1.00 97.88 887 MET A O 1
ATOM 6805 N N . ASN A 1 888 ? -12.688 11.583 -9.897 1.00 97.50 888 ASN A N 1
ATOM 6806 C CA . ASN A 1 888 ? -12.226 11.935 -11.240 1.00 97.50 888 ASN A CA 1
ATOM 6807 C C . ASN A 1 888 ? -11.544 13.324 -11.242 1.00 97.50 888 ASN A C 1
ATOM 6809 O O . ASN A 1 888 ? -11.727 14.134 -10.329 1.00 97.50 888 ASN A O 1
ATOM 6813 N N . SER A 1 889 ? -10.749 13.604 -12.273 1.00 98.00 889 SER A N 1
ATOM 6814 C CA . SER A 1 889 ? -10.091 14.899 -12.479 1.00 98.00 889 SER A CA 1
ATOM 6815 C C . SER A 1 889 ? -9.646 15.070 -13.933 1.00 98.00 889 SER A C 1
ATOM 6817 O O . SER A 1 889 ? -9.643 14.108 -14.705 1.00 98.00 889 SER A O 1
ATOM 6819 N N . GLY A 1 890 ? -9.182 16.278 -14.268 1.00 96.94 890 GLY A N 1
ATOM 6820 C CA . GLY A 1 890 ? -8.487 16.574 -15.523 1.00 96.94 890 GLY A CA 1
ATOM 6821 C C . GLY A 1 890 ? -6.994 16.211 -15.514 1.00 96.94 890 GLY A C 1
ATOM 6822 O O . GLY A 1 890 ? -6.263 16.641 -16.403 1.00 96.94 890 GLY A O 1
ATOM 6823 N N . HIS A 1 891 ? -6.493 15.485 -14.510 1.00 98.25 891 HIS A N 1
ATOM 6824 C CA . HIS A 1 891 ? -5.069 15.178 -14.364 1.00 98.25 891 HIS A CA 1
ATOM 6825 C C . HIS A 1 891 ? -4.646 14.048 -15.313 1.00 98.25 891 HIS A C 1
ATOM 6827 O O . HIS A 1 891 ? -4.745 12.876 -14.982 1.00 98.25 891 HIS A O 1
ATOM 6833 N N . VAL A 1 892 ? -4.166 14.418 -16.506 1.00 97.94 892 VAL A N 1
ATOM 6834 C CA . VAL A 1 892 ? -3.821 13.482 -17.602 1.00 97.94 892 VAL A CA 1
ATOM 6835 C C . VAL A 1 892 ? -5.023 12.606 -17.998 1.00 97.94 892 VAL A C 1
ATOM 6837 O O . VAL A 1 892 ? -4.900 11.428 -18.312 1.00 97.94 892 VAL A O 1
ATOM 6840 N N . GLN A 1 893 ? -6.216 13.200 -17.975 1.00 97.44 893 GLN A N 1
ATOM 6841 C CA . GLN A 1 893 ? -7.460 12.490 -18.247 1.00 97.44 893 GLN A CA 1
ATOM 6842 C C . GLN A 1 893 ? -7.539 12.029 -19.710 1.00 97.44 893 GLN A C 1
ATOM 6844 O O . GLN A 1 893 ? -7.299 12.815 -20.629 1.00 97.44 893 GLN A O 1
ATOM 6849 N N . THR A 1 894 ? -7.895 10.762 -19.922 1.00 96.44 894 THR A N 1
ATOM 6850 C CA . THR A 1 894 ? -7.991 10.133 -21.251 1.00 96.44 894 THR A CA 1
ATOM 6851 C C . THR A 1 894 ? -9.434 9.813 -21.661 1.00 96.44 894 THR A C 1
ATOM 6853 O O . THR A 1 894 ? -9.721 9.745 -22.861 1.00 96.44 894 THR A O 1
ATOM 6856 N N . GLU A 1 895 ? -10.349 9.696 -20.692 1.00 96.25 895 GLU A N 1
ATOM 6857 C CA . GLU A 1 895 ? -11.768 9.375 -20.874 1.00 96.25 895 GLU A CA 1
ATOM 6858 C C . GLU A 1 895 ? -12.702 10.522 -20.450 1.00 96.25 895 GLU A C 1
ATOM 6860 O O . GLU A 1 895 ? -12.333 11.415 -19.691 1.00 96.25 895 GLU A O 1
ATOM 6865 N N . GLU A 1 896 ? -13.958 10.465 -20.893 1.00 95.88 896 GLU A N 1
ATOM 6866 C CA . GLU A 1 896 ? -15.014 11.362 -20.411 1.00 95.88 896 GLU A CA 1
ATOM 6867 C C . GLU A 1 896 ? -15.449 11.012 -18.972 1.00 95.88 896 GLU A C 1
ATOM 6869 O O . GLU A 1 896 ? -15.306 9.873 -18.512 1.00 95.88 896 GLU A O 1
ATOM 6874 N N . TYR A 1 897 ? -16.012 11.982 -18.245 1.00 98.19 897 TYR A N 1
ATOM 6875 C CA . TYR A 1 897 ? -16.475 11.780 -16.867 1.00 98.19 897 TYR A CA 1
ATOM 6876 C C . TYR A 1 897 ? -17.776 10.977 -16.783 1.00 98.19 897 TYR A C 1
ATOM 6878 O O . TYR A 1 897 ? -18.781 11.330 -17.402 1.00 98.19 897 TYR A O 1
ATOM 6886 N N . ARG A 1 898 ? -17.782 9.931 -15.948 1.00 98.19 898 ARG A N 1
ATOM 6887 C CA . ARG A 1 898 ? -18.960 9.082 -15.719 1.00 98.19 898 ARG A CA 1
ATOM 6888 C C . ARG A 1 898 ? -19.860 9.646 -14.614 1.00 98.19 898 ARG A C 1
ATOM 6890 O O . ARG A 1 898 ? -19.390 10.176 -13.604 1.00 98.19 898 ARG A O 1
ATOM 6897 N N . MET A 1 899 ? -21.169 9.525 -14.824 1.00 97.38 899 MET A N 1
ATOM 6898 C CA . MET A 1 899 ? -22.220 9.986 -13.907 1.00 97.38 899 MET A CA 1
ATOM 6899 C C . MET A 1 899 ? -22.782 8.820 -13.077 1.00 97.38 899 MET A C 1
ATOM 6901 O O . MET A 1 899 ? -22.513 7.653 -13.357 1.00 97.38 899 MET A O 1
ATOM 6905 N N . GLY A 1 900 ? -23.595 9.128 -12.067 1.00 97.50 900 GLY A N 1
ATOM 6906 C CA . GLY A 1 900 ? -24.155 8.154 -11.132 1.00 97.50 900 GLY A CA 1
ATOM 6907 C C . GLY A 1 900 ? -23.372 8.094 -9.820 1.00 97.50 900 GLY A C 1
ATOM 6908 O O . GLY A 1 900 ? -22.767 9.080 -9.398 1.00 97.50 900 GLY A O 1
ATOM 6909 N N . LEU A 1 901 ? -23.413 6.942 -9.146 1.00 98.06 901 LEU A N 1
ATOM 6910 C CA . LEU A 1 901 ? -22.785 6.750 -7.838 1.00 98.06 901 LEU A CA 1
ATOM 6911 C C . LEU A 1 901 ? -21.287 6.430 -7.951 1.00 98.06 901 LEU A C 1
ATOM 6913 O O . LEU A 1 901 ? -20.901 5.456 -8.594 1.00 98.06 901 LEU A O 1
ATOM 6917 N N . HIS A 1 902 ? -20.454 7.215 -7.273 1.00 98.31 902 HIS A N 1
ATOM 6918 C CA . HIS A 1 902 ? -19.028 6.966 -7.061 1.00 98.31 902 HIS A CA 1
ATOM 6919 C C . HIS A 1 902 ? -18.796 6.294 -5.701 1.00 98.31 902 HIS A C 1
ATOM 6921 O O . HIS A 1 902 ? -19.378 6.704 -4.690 1.00 98.31 902 HIS A O 1
ATOM 6927 N N . GLY A 1 903 ? -17.924 5.281 -5.682 1.00 93.69 903 GLY A N 1
ATOM 6928 C CA . GLY A 1 903 ? -17.641 4.445 -4.513 1.00 93.69 903 GLY A CA 1
ATOM 6929 C C . GLY A 1 903 ? -18.466 3.144 -4.458 1.00 93.69 903 GLY A C 1
ATOM 6930 O O . GLY A 1 903 ? -18.819 2.599 -5.510 1.00 93.69 903 GLY A O 1
ATOM 6931 N N . PRO A 1 904 ? -18.789 2.629 -3.254 1.00 96.25 904 PRO A N 1
ATOM 6932 C CA . PRO A 1 904 ? -18.450 3.188 -1.940 1.00 96.25 904 PRO A CA 1
ATOM 6933 C C . PRO A 1 904 ? -16.948 3.318 -1.647 1.00 96.25 904 PRO A C 1
ATOM 6935 O O . PRO A 1 904 ? -16.115 2.695 -2.301 1.00 96.25 904 PRO A O 1
ATOM 6938 N N . TYR A 1 905 ? -16.622 4.135 -0.648 1.00 97.69 905 TYR A N 1
ATOM 6939 C CA . TYR A 1 905 ? -15.293 4.284 -0.048 1.00 97.69 905 TYR A CA 1
ATOM 6940 C C . TYR A 1 905 ? -15.437 4.615 1.446 1.00 97.69 905 TYR A C 1
ATOM 6942 O O . TYR A 1 905 ? -16.533 4.947 1.893 1.00 97.69 905 TYR A O 1
ATOM 6950 N N . ALA A 1 906 ? -14.378 4.506 2.246 1.00 97.94 906 ALA A N 1
ATOM 6951 C CA . ALA A 1 906 ? -14.422 4.815 3.677 1.00 97.94 906 ALA A CA 1
ATOM 6952 C C . ALA A 1 906 ? -13.164 5.544 4.159 1.00 97.94 906 ALA A C 1
ATOM 6954 O O . ALA A 1 906 ? -12.078 5.355 3.617 1.00 97.94 906 ALA A O 1
ATOM 6955 N N . LEU A 1 907 ? -13.326 6.348 5.209 1.00 98.38 907 LEU A N 1
ATOM 6956 C CA . LEU A 1 907 ? -12.251 6.955 5.987 1.00 98.38 907 LEU A CA 1
ATOM 6957 C C . LEU A 1 907 ? -12.197 6.260 7.354 1.00 98.38 907 LEU A C 1
ATOM 6959 O O . LEU A 1 907 ? -13.101 6.436 8.172 1.00 98.38 907 LEU A O 1
ATOM 6963 N N . SER A 1 908 ? -11.170 5.445 7.586 1.00 97.56 908 SER A N 1
ATOM 6964 C CA . SER A 1 908 ? -10.993 4.662 8.815 1.00 97.56 908 SER A CA 1
ATOM 6965 C C . SER A 1 908 ? -10.011 5.315 9.780 1.00 97.56 908 SER A C 1
ATOM 6967 O O . SER A 1 908 ? -8.987 5.841 9.342 1.00 97.56 908 SER A O 1
ATOM 6969 N N . PHE A 1 909 ? -10.266 5.186 11.082 1.00 97.00 909 PHE A N 1
ATOM 6970 C CA . PHE A 1 909 ? -9.389 5.663 12.150 1.00 97.00 909 PHE A CA 1
ATOM 6971 C C . PHE A 1 909 ? -8.933 4.497 13.034 1.00 97.00 909 PHE A C 1
ATOM 6973 O O . PHE A 1 909 ? -9.741 3.847 13.704 1.00 97.00 909 PHE A O 1
ATOM 6980 N N . SER A 1 910 ? -7.628 4.240 13.042 1.00 93.38 910 SER A N 1
ATOM 6981 C CA . SER A 1 910 ? -6.980 3.187 13.830 1.00 93.38 910 SER A CA 1
ATOM 6982 C C . SER A 1 910 ? -5.866 3.771 14.707 1.00 93.38 910 SER A C 1
ATOM 6984 O O . SER A 1 910 ? -5.595 4.976 14.684 1.00 93.38 910 SER A O 1
ATOM 6986 N N . ARG A 1 911 ? -5.216 2.913 15.502 1.00 83.94 911 ARG A N 1
ATOM 6987 C CA . ARG A 1 911 ? -4.021 3.288 16.269 1.00 83.94 911 ARG A CA 1
ATOM 6988 C C . ARG A 1 911 ? -2.763 3.134 15.422 1.00 83.94 911 ARG A C 1
ATOM 6990 O O . ARG A 1 911 ? -2.214 4.124 14.959 1.00 83.94 911 ARG A O 1
ATOM 6997 N N . SER A 1 912 ? -2.359 1.887 15.201 1.00 77.81 912 SER A N 1
ATOM 6998 C CA . SER A 1 912 ? -1.145 1.453 14.494 1.00 77.81 912 SER A CA 1
ATOM 6999 C C . SER A 1 912 ? -1.426 0.803 13.136 1.00 77.81 912 SER A C 1
ATOM 7001 O O . SER A 1 912 ? -0.506 0.508 12.378 1.00 77.81 912 SER A O 1
ATOM 7003 N N . ASP A 1 913 ? -2.695 0.509 12.855 1.00 80.75 913 ASP A N 1
ATOM 7004 C CA . ASP A 1 913 ? -3.058 -0.552 11.922 1.00 80.75 913 ASP A CA 1
ATOM 7005 C C . ASP A 1 913 ? -3.482 0.055 10.585 1.00 80.75 913 ASP A C 1
ATOM 7007 O O . ASP A 1 913 ? -4.469 0.790 10.518 1.00 80.75 913 ASP A O 1
ATOM 7011 N N . ILE A 1 914 ? -2.740 -0.244 9.521 1.00 88.50 914 ILE A N 1
ATOM 7012 C CA . ILE A 1 914 ? -3.106 0.128 8.152 1.00 88.50 914 ILE A CA 1
ATOM 7013 C C . ILE A 1 914 ? -3.986 -1.002 7.598 1.00 88.50 914 ILE A C 1
ATOM 7015 O O . ILE A 1 914 ? -3.464 -2.100 7.387 1.00 88.50 914 ILE A O 1
ATOM 7019 N N . PRO A 1 915 ? -5.300 -0.782 7.404 1.00 86.88 915 PRO A N 1
ATOM 7020 C CA . PRO A 1 915 ? -6.206 -1.828 6.945 1.00 86.88 915 PRO A CA 1
ATOM 7021 C C . PRO A 1 915 ? -5.982 -2.149 5.465 1.00 86.88 915 PRO A C 1
ATOM 7023 O O . PRO A 1 915 ? -5.545 -1.300 4.687 1.00 86.88 915 PRO A O 1
ATOM 7026 N N . SER A 1 916 ? -6.343 -3.361 5.056 1.00 85.75 916 SER A N 1
ATOM 7027 C CA . SER A 1 916 ? -6.505 -3.722 3.648 1.00 85.75 916 SER A CA 1
ATOM 7028 C C . SER A 1 916 ? -7.881 -3.296 3.115 1.00 85.75 916 SER A C 1
ATOM 7030 O O . SER A 1 916 ? -8.830 -3.075 3.870 1.00 85.75 916 SER A O 1
ATOM 7032 N N . THR A 1 917 ? -8.037 -3.238 1.790 1.00 79.75 917 THR A N 1
ATOM 7033 C CA . THR A 1 917 ? -9.350 -3.031 1.150 1.00 79.75 917 THR A CA 1
ATOM 7034 C C . THR A 1 917 ? -10.326 -4.195 1.361 1.00 79.75 917 THR A C 1
ATOM 7036 O O . THR A 1 917 ? -11.524 -4.010 1.159 1.00 79.75 917 THR A O 1
ATOM 7039 N N . GLY A 1 918 ? -9.841 -5.370 1.783 1.00 81.25 918 GLY A N 1
ATOM 7040 C CA . GLY A 1 918 ? -10.657 -6.533 2.141 1.00 81.25 918 GLY A CA 1
ATOM 7041 C C . GLY A 1 918 ? -11.102 -6.575 3.607 1.00 81.25 918 GLY A C 1
ATOM 7042 O O . GLY A 1 918 ? -12.000 -7.347 3.933 1.00 81.25 918 GLY A O 1
ATOM 7043 N N . ASP A 1 919 ? -10.523 -5.744 4.481 1.00 83.00 919 ASP A N 1
ATOM 7044 C CA . ASP A 1 919 ? -10.792 -5.773 5.930 1.00 83.00 919 ASP A CA 1
ATOM 7045 C C . ASP A 1 919 ? -12.134 -5.111 6.297 1.00 83.00 919 ASP A C 1
ATOM 7047 O O . ASP A 1 919 ? -12.604 -5.224 7.429 1.00 83.00 919 ASP A O 1
ATOM 7051 N N . VAL A 1 920 ? -12.752 -4.395 5.350 1.00 88.69 920 VAL A N 1
ATOM 7052 C CA . VAL A 1 920 ? -13.923 -3.542 5.584 1.00 88.69 920 VAL A CA 1
ATOM 7053 C C . VAL A 1 920 ? -15.150 -4.058 4.837 1.00 88.69 920 VAL A C 1
ATOM 7055 O O . VAL A 1 920 ? -15.204 -4.092 3.608 1.00 88.69 920 VAL A O 1
ATOM 7058 N N . ASP A 1 921 ? -16.185 -4.405 5.599 1.00 90.44 921 ASP A N 1
ATOM 7059 C CA . ASP A 1 921 ? -17.495 -4.782 5.072 1.00 90.44 921 ASP A CA 1
ATOM 7060 C C . ASP A 1 921 ? -18.261 -3.561 4.534 1.00 90.44 921 ASP A C 1
ATOM 7062 O O . ASP A 1 921 ? -18.829 -2.780 5.292 1.00 90.44 921 ASP A O 1
ATOM 7066 N N . PHE A 1 922 ? -18.345 -3.451 3.208 1.00 92.75 922 PHE A N 1
ATOM 7067 C CA . PHE A 1 922 ? -19.210 -2.493 2.507 1.00 92.75 922 PHE A CA 1
ATOM 7068 C C . PHE A 1 922 ? -20.579 -3.075 2.097 1.00 92.75 922 PHE A C 1
ATOM 7070 O O . PHE A 1 922 ? -21.390 -2.372 1.488 1.00 92.75 922 PHE A O 1
ATOM 7077 N N . THR A 1 923 ? -20.869 -4.352 2.382 1.00 89.88 923 THR A N 1
ATOM 7078 C CA . THR A 1 923 ? -22.053 -5.043 1.833 1.00 89.88 923 THR A CA 1
ATOM 7079 C C . THR A 1 923 ? -23.365 -4.463 2.362 1.00 89.88 923 THR A C 1
ATOM 7081 O O . THR A 1 923 ? -24.332 -4.331 1.604 1.00 89.88 923 THR A O 1
ATOM 7084 N N . PHE A 1 924 ? -23.385 -4.023 3.625 1.00 92.06 924 PHE A N 1
ATOM 7085 C CA . PHE A 1 924 ? -24.556 -3.426 4.273 1.00 92.06 924 PHE A CA 1
ATOM 7086 C C . PHE A 1 924 ? -25.061 -2.156 3.564 1.00 92.06 924 PHE A C 1
ATOM 7088 O O . PHE A 1 924 ? -26.265 -1.884 3.582 1.00 92.06 924 PHE A O 1
ATOM 7095 N N . MET A 1 925 ? -24.183 -1.413 2.873 1.00 93.81 925 MET A N 1
ATOM 7096 C CA . MET A 1 925 ? -24.552 -0.175 2.172 1.00 93.81 925 MET A CA 1
ATOM 7097 C C . MET A 1 925 ? -25.589 -0.403 1.059 1.00 93.81 925 MET A C 1
ATOM 7099 O O . MET A 1 925 ? -26.338 0.511 0.719 1.00 93.81 925 MET A O 1
ATOM 7103 N N . SER A 1 926 ? -25.705 -1.639 0.560 1.00 91.06 926 SER A N 1
ATOM 7104 C CA . SER A 1 926 ? -26.743 -2.048 -0.396 1.00 91.06 926 SER A CA 1
ATOM 7105 C C . SER A 1 926 ? -28.180 -1.940 0.132 1.00 91.06 926 SER A C 1
ATOM 7107 O O . SER A 1 926 ? -29.109 -1.816 -0.663 1.00 91.06 926 SER A O 1
ATOM 7109 N N . SER A 1 927 ? -28.373 -1.947 1.455 1.00 90.56 927 SER A N 1
ATOM 7110 C CA . SER A 1 927 ? -29.692 -1.837 2.097 1.00 90.56 927 SER A CA 1
ATOM 7111 C C . SER A 1 927 ? -30.131 -0.398 2.398 1.00 90.56 927 SER A C 1
ATOM 7113 O O . SER A 1 927 ? -31.281 -0.176 2.768 1.00 90.56 927 SER A O 1
ATOM 7115 N N . LEU A 1 928 ? -29.245 0.591 2.221 1.00 92.31 928 LEU A N 1
ATOM 7116 C CA . LEU A 1 928 ? -29.465 1.981 2.655 1.00 92.31 928 LEU A CA 1
ATOM 7117 C C . LEU A 1 928 ? -30.232 2.851 1.640 1.00 92.31 928 LEU A C 1
ATOM 7119 O O . LEU A 1 928 ? -30.406 4.045 1.869 1.00 92.31 928 LEU A O 1
ATOM 7123 N N . GLY A 1 929 ? -30.672 2.288 0.509 1.00 91.50 929 GLY A N 1
ATOM 7124 C CA . GLY A 1 929 ? -31.427 3.029 -0.513 1.00 91.50 929 GLY A CA 1
ATOM 7125 C C . GLY A 1 929 ? -30.619 4.112 -1.244 1.00 91.50 929 GLY A C 1
ATOM 7126 O O . GLY A 1 929 ? -31.190 5.096 -1.712 1.00 91.50 929 GLY A O 1
ATOM 7127 N N . LEU A 1 930 ? -29.293 3.953 -1.326 1.00 95.00 930 LEU A N 1
ATOM 7128 C CA . LEU A 1 930 ? -28.391 4.903 -1.983 1.00 95.00 930 LEU A CA 1
ATOM 7129 C C . LEU A 1 930 ? -28.732 5.049 -3.477 1.00 95.00 930 LEU A C 1
ATOM 7131 O O . LEU A 1 930 ? -28.940 4.057 -4.180 1.00 95.00 930 LEU A O 1
ATOM 7135 N N . ARG A 1 931 ? -28.766 6.291 -3.973 1.00 95.94 931 ARG A N 1
ATOM 7136 C CA . ARG A 1 931 ? -29.176 6.598 -5.349 1.00 95.94 931 ARG A CA 1
ATOM 7137 C C . ARG A 1 931 ? -28.246 5.940 -6.370 1.00 95.94 931 ARG A C 1
ATOM 7139 O O . ARG A 1 931 ? -27.028 6.048 -6.269 1.00 95.94 931 ARG A O 1
ATOM 7146 N N . ASP A 1 932 ? -28.845 5.270 -7.350 1.00 94.31 932 ASP A N 1
ATOM 7147 C CA . ASP A 1 932 ? -28.200 4.514 -8.432 1.00 94.31 932 ASP A CA 1
ATOM 7148 C C . ASP A 1 932 ? -27.173 3.455 -7.959 1.00 94.31 932 ASP A C 1
ATOM 7150 O O . ASP A 1 932 ? -26.312 3.017 -8.727 1.00 94.31 932 ASP A O 1
ATOM 7154 N N . TYR A 1 933 ? -27.276 2.993 -6.705 1.00 95.25 933 TYR A N 1
ATOM 7155 C CA . TYR A 1 933 ? -26.494 1.864 -6.204 1.00 95.25 933 TYR A CA 1
ATOM 7156 C C . TYR A 1 933 ? -26.994 0.553 -6.820 1.00 95.25 933 TYR A C 1
ATOM 7158 O O . TYR A 1 933 ? -28.101 0.091 -6.543 1.00 95.25 933 TYR A O 1
ATOM 7166 N N . VAL A 1 934 ? -26.149 -0.097 -7.622 1.00 94.56 934 VAL A N 1
ATOM 7167 C CA . VAL A 1 934 ? -26.433 -1.434 -8.159 1.00 94.56 934 VAL A CA 1
ATOM 7168 C C . VAL A 1 934 ? -25.841 -2.485 -7.220 1.00 94.56 934 VAL A C 1
ATOM 7170 O O . VAL A 1 934 ? -24.620 -2.621 -7.127 1.00 94.56 934 VAL A O 1
ATOM 7173 N N . ALA A 1 935 ? -26.701 -3.234 -6.526 1.00 92.06 935 ALA A N 1
ATOM 7174 C CA . ALA A 1 935 ? -26.306 -4.326 -5.632 1.00 92.06 935 ALA A CA 1
ATOM 7175 C C . ALA A 1 935 ? -25.835 -5.580 -6.393 1.00 92.06 935 ALA A C 1
ATOM 7177 O O . ALA A 1 935 ? -26.065 -5.714 -7.594 1.00 92.06 935 ALA A O 1
ATOM 7178 N N . ALA A 1 936 ? -25.207 -6.529 -5.689 1.00 90.00 936 ALA A N 1
ATOM 7179 C CA . ALA A 1 936 ? -24.596 -7.724 -6.286 1.00 90.00 936 ALA A CA 1
ATOM 7180 C C . ALA A 1 936 ? -25.550 -8.544 -7.181 1.00 90.00 936 ALA A C 1
ATOM 7182 O O . ALA A 1 936 ? -25.152 -8.960 -8.264 1.00 90.00 936 ALA A O 1
ATOM 7183 N N . GLY A 1 937 ? -26.817 -8.717 -6.784 1.00 90.44 937 GLY A N 1
ATOM 7184 C CA . GLY A 1 937 ? -27.824 -9.420 -7.596 1.00 90.44 937 GLY A CA 1
ATOM 7185 C C . GLY A 1 937 ? -28.239 -8.687 -8.883 1.00 90.44 937 GLY A C 1
ATOM 7186 O O . GLY A 1 937 ? -28.763 -9.311 -9.799 1.00 90.44 937 GLY A O 1
ATOM 7187 N N . GLY A 1 938 ? -27.976 -7.380 -8.979 1.00 95.00 938 GLY A N 1
ATOM 7188 C CA . GLY A 1 938 ? -28.182 -6.576 -10.188 1.00 95.00 938 GLY A CA 1
ATOM 7189 C C . GLY A 1 938 ? -26.970 -6.538 -11.124 1.00 95.00 938 GLY A C 1
ATOM 7190 O O . GLY A 1 938 ? -27.010 -5.826 -12.123 1.00 95.00 938 GLY A O 1
ATOM 7191 N N . ARG A 1 939 ? -25.888 -7.262 -10.808 1.00 98.06 939 ARG A N 1
ATOM 7192 C CA . ARG A 1 939 ? -24.617 -7.267 -11.551 1.00 98.06 939 ARG A CA 1
ATOM 7193 C C . ARG A 1 939 ? -24.388 -8.599 -12.262 1.00 98.06 939 ARG A C 1
ATOM 7195 O O . ARG A 1 939 ? -24.943 -9.623 -11.871 1.00 98.06 939 ARG A O 1
ATOM 7202 N N . GLY A 1 940 ? -23.573 -8.578 -13.310 1.00 98.38 940 GLY A N 1
ATOM 7203 C CA . GLY A 1 940 ? -23.050 -9.774 -13.976 1.00 98.38 940 GLY A CA 1
ATOM 7204 C C . GLY A 1 940 ? -21.523 -9.819 -13.923 1.00 98.38 940 GLY A C 1
ATOM 7205 O O . GLY A 1 940 ? -20.894 -9.029 -13.215 1.00 98.38 940 GLY A O 1
ATOM 7206 N N . ARG A 1 941 ? -20.911 -10.736 -14.673 1.00 98.69 941 ARG A N 1
ATOM 7207 C CA . ARG A 1 941 ? -19.451 -10.826 -14.852 1.00 98.69 941 ARG A CA 1
ATOM 7208 C C . ARG A 1 941 ? -19.076 -11.197 -16.285 1.00 98.69 941 ARG A C 1
ATOM 7210 O O . ARG A 1 941 ? -19.913 -11.663 -17.054 1.00 98.69 941 ARG A O 1
ATOM 7217 N N . VAL A 1 942 ? -17.795 -11.054 -16.605 1.00 98.69 942 VAL A N 1
ATOM 7218 C CA . VAL A 1 942 ? -17.140 -11.656 -17.769 1.00 98.69 942 VAL A CA 1
ATOM 7219 C C . VAL A 1 942 ? -16.047 -12.602 -17.274 1.00 98.69 942 VAL A C 1
ATOM 7221 O O . VAL A 1 942 ? -15.312 -12.261 -16.349 1.00 98.69 942 VAL A O 1
ATOM 7224 N N . SER A 1 943 ? -15.909 -13.780 -17.874 1.00 98.56 943 SER A N 1
ATOM 7225 C CA . SER A 1 943 ? -14.776 -14.687 -17.643 1.00 98.56 943 SER A CA 1
ATOM 7226 C C . SER A 1 943 ? -14.206 -15.181 -18.968 1.00 98.56 943 SER A C 1
ATOM 7228 O O . SER A 1 943 ? -14.869 -15.112 -20.000 1.00 98.56 943 SER A O 1
ATOM 7230 N N . GLY A 1 944 ? -12.964 -15.652 -18.970 1.00 98.06 944 GLY A N 1
ATOM 7231 C CA . GLY A 1 944 ? -12.325 -16.125 -20.194 1.00 98.06 944 GLY A CA 1
ATOM 7232 C C . GLY A 1 944 ? -10.818 -16.239 -20.057 1.00 98.06 944 GLY A C 1
ATOM 7233 O O . GLY A 1 944 ? -10.277 -16.279 -18.947 1.00 98.06 944 GLY A O 1
ATOM 7234 N N . ARG A 1 945 ? -10.146 -16.294 -21.204 1.00 98.31 945 ARG A N 1
ATOM 7235 C CA . ARG A 1 945 ? -8.700 -16.420 -21.323 1.00 98.31 945 ARG A CA 1
ATOM 7236 C C . ARG A 1 945 ? -8.098 -15.297 -22.168 1.00 98.31 945 ARG A C 1
ATOM 7238 O O . ARG A 1 945 ? -8.487 -15.083 -23.314 1.00 98.31 945 ARG A O 1
ATOM 7245 N N . ALA A 1 946 ? -7.121 -14.607 -21.591 1.00 98.12 946 ALA A N 1
ATOM 7246 C CA . ALA A 1 946 ? -6.168 -13.746 -22.269 1.00 98.12 946 ALA A CA 1
ATOM 7247 C C . ALA A 1 946 ? -5.053 -14.617 -22.871 1.00 98.12 946 ALA A C 1
ATOM 7249 O O . ALA A 1 946 ? -4.549 -15.529 -22.216 1.00 98.12 946 ALA A O 1
ATOM 7250 N N . THR A 1 947 ? -4.669 -14.369 -24.120 1.00 97.75 947 THR A N 1
ATOM 7251 C CA . THR A 1 947 ? -3.639 -15.156 -24.825 1.00 97.75 947 THR A CA 1
ATOM 7252 C C . THR A 1 947 ? -2.737 -14.265 -25.680 1.00 97.75 947 THR A C 1
ATOM 7254 O O . THR A 1 947 ? -3.092 -13.131 -25.991 1.00 97.75 947 THR A O 1
ATOM 7257 N N . GLY A 1 948 ? -1.545 -14.750 -26.042 1.00 94.88 948 GLY A N 1
ATOM 7258 C CA . GLY A 1 948 ? -0.596 -14.008 -26.887 1.00 94.88 948 GLY A CA 1
ATOM 7259 C C . GLY A 1 948 ? 0.145 -12.850 -26.200 1.00 94.88 948 GLY A C 1
ATOM 7260 O O . GLY A 1 948 ? 0.876 -12.132 -26.873 1.00 94.88 948 GLY A O 1
ATOM 7261 N N . VAL A 1 949 ? -0.020 -12.663 -24.887 1.00 95.50 949 VAL A N 1
ATOM 7262 C CA . VAL A 1 949 ? 0.846 -11.793 -24.073 1.00 95.50 949 VAL A CA 1
ATOM 7263 C C . VAL A 1 949 ? 2.073 -12.609 -23.630 1.00 95.50 949 VAL A C 1
ATOM 7265 O O . VAL A 1 949 ? 1.881 -13.689 -23.064 1.00 95.50 949 VAL A O 1
ATOM 7268 N N . PRO A 1 950 ? 3.314 -12.152 -23.887 1.00 92.50 950 PRO A N 1
ATOM 7269 C CA . PRO A 1 950 ? 4.525 -12.801 -23.382 1.00 92.50 950 PRO A CA 1
ATOM 7270 C C . PRO A 1 950 ? 4.567 -12.859 -21.849 1.00 92.50 950 PRO A C 1
ATOM 7272 O O . PRO A 1 950 ? 4.158 -11.917 -21.178 1.00 92.50 950 PRO A O 1
ATOM 7275 N N . SER A 1 951 ? 5.134 -13.930 -21.285 1.00 90.38 951 SER A N 1
ATOM 7276 C CA . SER A 1 951 ? 5.195 -14.159 -19.829 1.00 90.38 951 SER A CA 1
ATOM 7277 C C . SER A 1 951 ? 6.088 -13.181 -19.049 1.00 90.38 951 SER A C 1
ATOM 7279 O O . SER A 1 951 ? 6.145 -13.258 -17.827 1.00 90.38 951 SER A O 1
ATOM 7281 N N . SER A 1 952 ? 6.798 -12.286 -19.740 1.00 90.25 952 SER A N 1
ATOM 7282 C CA . SER A 1 952 ? 7.536 -11.156 -19.162 1.00 90.25 952 SER A CA 1
ATOM 7283 C C . SER A 1 952 ? 6.648 -9.951 -18.827 1.00 90.25 952 SER A C 1
ATOM 7285 O O . SER A 1 952 ? 7.109 -9.039 -18.148 1.00 90.25 952 SER A O 1
ATOM 7287 N N . PHE A 1 953 ? 5.398 -9.923 -19.303 1.00 94.38 953 PHE A N 1
ATOM 7288 C CA . PHE A 1 953 ? 4.464 -8.811 -19.118 1.00 94.38 953 PHE A CA 1
ATOM 7289 C C . PHE A 1 953 ? 3.218 -9.247 -18.348 1.00 94.38 953 PHE A C 1
ATOM 7291 O O . PHE A 1 953 ? 2.817 -10.410 -18.389 1.00 94.38 953 PHE A O 1
ATOM 7298 N N . SER A 1 954 ? 2.572 -8.298 -17.670 1.00 94.44 954 SER A N 1
ATOM 7299 C CA . SER A 1 954 ? 1.363 -8.568 -16.886 1.00 94.44 954 SER A CA 1
ATOM 7300 C C . SER A 1 954 ? 0.108 -8.469 -17.769 1.00 94.44 954 SER A C 1
ATOM 7302 O O . SER A 1 954 ? -0.181 -7.380 -18.267 1.00 94.44 954 SER A O 1
ATOM 7304 N N . PRO A 1 955 ? -0.650 -9.554 -18.021 1.00 97.12 955 PRO A N 1
ATOM 7305 C CA . PRO A 1 955 ? -1.840 -9.497 -18.869 1.00 97.12 955 PRO A CA 1
ATOM 7306 C C . PRO A 1 955 ? -3.016 -8.839 -18.128 1.00 97.12 955 PRO A C 1
ATOM 7308 O O . PRO A 1 955 ? -3.699 -9.482 -17.331 1.00 97.12 955 PRO A O 1
ATOM 7311 N N . VAL A 1 956 ? -3.292 -7.564 -18.407 1.00 98.56 956 VAL A N 1
ATOM 7312 C CA . VAL A 1 956 ? -4.414 -6.826 -17.796 1.00 98.56 956 VAL A CA 1
ATOM 7313 C C . VAL A 1 956 ? -5.605 -6.792 -18.750 1.00 98.56 956 VAL A C 1
ATOM 7315 O O . VAL A 1 956 ? -5.467 -6.418 -19.914 1.00 98.56 956 VAL A O 1
ATOM 7318 N N . VAL A 1 957 ? -6.791 -7.145 -18.251 1.00 98.69 957 VAL A N 1
ATOM 7319 C CA . VAL A 1 957 ? -8.057 -7.051 -18.991 1.00 98.69 957 VAL A CA 1
ATOM 7320 C C . VAL A 1 957 ? -8.916 -5.941 -18.393 1.00 98.69 957 VAL A C 1
ATOM 7322 O O . VAL A 1 957 ? -9.132 -5.887 -17.183 1.00 98.69 957 VAL A O 1
ATOM 7325 N N . HIS A 1 958 ? -9.399 -5.050 -19.253 1.00 98.81 958 HIS A N 1
ATOM 7326 C CA . HIS A 1 958 ? -10.155 -3.848 -18.907 1.00 98.81 958 HIS A CA 1
ATOM 7327 C C . HIS A 1 958 ? -11.481 -3.828 -19.669 1.00 98.81 958 HIS A C 1
ATOM 7329 O O . HIS A 1 958 ? -11.515 -4.107 -20.865 1.00 98.81 958 HIS A O 1
ATOM 7335 N N . TRP A 1 959 ? -12.563 -3.465 -18.989 1.00 98.81 959 TRP A N 1
ATOM 7336 C CA . TRP A 1 959 ? -13.894 -3.291 -19.555 1.00 98.81 959 TRP A CA 1
ATOM 7337 C C . TRP A 1 959 ? -14.392 -1.886 -19.269 1.00 98.81 959 TRP A C 1
ATOM 7339 O O . TRP A 1 959 ? -14.486 -1.509 -18.103 1.00 98.81 959 TRP A O 1
ATOM 7349 N N . TYR A 1 960 ? -14.783 -1.136 -20.295 1.00 98.75 960 TYR A N 1
ATOM 7350 C CA . TYR A 1 960 ? -15.327 0.206 -20.096 1.00 98.75 960 TYR A CA 1
ATOM 7351 C C . TYR A 1 960 ? -16.448 0.562 -21.075 1.00 98.75 960 TYR A C 1
ATOM 7353 O O . TYR A 1 960 ? -16.554 0.025 -22.179 1.00 98.75 960 TYR A O 1
ATOM 7361 N N . ASN A 1 961 ? -17.314 1.468 -20.632 1.00 98.38 961 ASN A N 1
ATOM 7362 C CA . ASN A 1 961 ? -18.270 2.210 -21.447 1.00 98.38 961 ASN A CA 1
ATOM 7363 C C . ASN A 1 961 ? -18.503 3.597 -20.808 1.00 98.38 961 ASN A C 1
ATOM 7365 O O . ASN A 1 961 ? -17.755 4.007 -19.916 1.00 98.38 961 ASN A O 1
ATOM 7369 N N . LYS A 1 962 ? -19.524 4.340 -21.250 1.00 97.31 962 LYS A N 1
ATOM 7370 C CA . LYS A 1 962 ? -19.861 5.672 -20.705 1.00 97.31 962 LYS A CA 1
ATOM 7371 C C . LYS A 1 962 ? -20.388 5.669 -19.255 1.00 97.31 962 LYS A C 1
ATOM 7373 O O . LYS A 1 962 ? -20.412 6.720 -18.627 1.00 97.31 962 LYS A O 1
ATOM 7378 N N . ASP A 1 963 ? -20.818 4.516 -18.738 1.00 96.69 963 ASP A N 1
ATOM 7379 C CA . ASP A 1 963 ? -21.533 4.386 -17.459 1.00 96.69 963 ASP A CA 1
ATOM 7380 C C . ASP A 1 963 ? -20.689 3.695 -16.366 1.00 96.69 963 ASP A C 1
ATOM 7382 O O . ASP A 1 963 ? -20.944 3.894 -15.176 1.00 96.69 963 ASP A O 1
ATOM 7386 N N . ALA A 1 964 ? -19.686 2.886 -16.745 1.00 98.31 964 ALA A N 1
ATOM 7387 C CA . ALA A 1 964 ? -18.701 2.311 -15.823 1.00 98.31 964 ALA A CA 1
ATOM 7388 C C . ALA A 1 964 ? -17.388 1.839 -16.487 1.00 98.31 964 ALA A C 1
ATOM 7390 O O . ALA A 1 964 ? -17.331 1.627 -17.701 1.00 98.31 964 ALA A O 1
ATOM 7391 N N . GLN A 1 965 ? -16.369 1.613 -15.654 1.00 98.62 965 GLN A N 1
ATOM 7392 C CA . GLN A 1 965 ? -15.089 0.955 -15.952 1.00 98.62 965 GLN A CA 1
ATOM 7393 C C . GLN A 1 965 ? -14.778 -0.159 -14.927 1.00 98.62 965 GLN A C 1
ATOM 7395 O O . GLN A 1 965 ? -15.146 -0.046 -13.759 1.00 98.62 965 GLN A O 1
ATOM 7400 N N . TYR A 1 966 ? -14.091 -1.226 -15.345 1.00 98.62 966 TYR A N 1
ATOM 7401 C CA . TYR A 1 966 ? -13.690 -2.369 -14.509 1.00 98.62 966 TYR A CA 1
ATOM 7402 C C . TYR A 1 966 ? -12.423 -3.029 -15.051 1.00 98.62 966 TYR A C 1
ATOM 7404 O O . TYR A 1 966 ? -12.228 -3.062 -16.261 1.00 98.62 966 TYR A O 1
ATOM 7412 N N . TRP A 1 967 ? -11.607 -3.653 -14.206 1.00 98.56 967 TRP A N 1
ATOM 7413 C CA . TRP A 1 967 ? -10.400 -4.359 -14.650 1.00 98.56 967 TRP A CA 1
ATOM 7414 C C . TRP A 1 967 ? -10.070 -5.578 -13.793 1.00 98.56 967 TRP A C 1
ATOM 7416 O O . TRP A 1 967 ? -10.585 -5.746 -12.688 1.00 98.56 967 TRP A O 1
ATOM 7426 N N . THR A 1 968 ? -9.194 -6.434 -14.314 1.00 97.88 968 THR A N 1
ATOM 7427 C CA . THR A 1 968 ? -8.539 -7.513 -13.571 1.00 97.88 968 THR A CA 1
ATOM 7428 C C . THR A 1 968 ? -7.218 -7.891 -14.246 1.00 97.88 968 THR A C 1
ATOM 7430 O O . THR A 1 968 ? -7.080 -7.750 -15.463 1.00 97.88 968 THR A O 1
ATOM 7433 N N . THR A 1 969 ? -6.262 -8.399 -13.476 1.00 97.00 969 THR A N 1
ATOM 7434 C CA . THR A 1 969 ? -5.060 -9.048 -14.017 1.00 97.00 969 THR A CA 1
ATOM 7435 C C . THR A 1 969 ? -5.374 -10.524 -14.243 1.00 97.00 969 THR A C 1
ATOM 7437 O O . THR A 1 969 ? -5.883 -11.195 -13.345 1.00 97.00 969 THR A O 1
ATOM 7440 N N . ALA A 1 970 ? -5.103 -11.041 -15.439 1.00 95.31 970 ALA A N 1
ATOM 7441 C CA . ALA A 1 970 ? -5.254 -12.462 -15.724 1.00 95.31 970 ALA A CA 1
ATOM 7442 C C . ALA A 1 970 ? -4.124 -13.274 -15.063 1.00 95.31 970 ALA A C 1
ATOM 7444 O O . ALA A 1 970 ? -2.999 -12.798 -14.917 1.00 95.31 970 ALA A O 1
ATOM 7445 N N . GLY A 1 971 ? -4.416 -14.516 -14.671 1.00 90.00 971 GLY A N 1
ATOM 7446 C CA . GLY A 1 971 ? -3.408 -15.427 -14.125 1.00 90.00 971 GLY A CA 1
ATOM 7447 C C . GLY A 1 971 ? -2.332 -15.799 -15.154 1.00 90.00 971 GLY A C 1
ATOM 7448 O O . GLY A 1 971 ? -2.505 -15.592 -16.354 1.00 90.00 971 GLY A O 1
ATOM 7449 N N . SER A 1 972 ? -1.242 -16.426 -14.706 1.00 86.12 972 SER A N 1
ATOM 7450 C CA . SER A 1 972 ? -0.116 -16.856 -15.564 1.00 86.12 972 SER A CA 1
ATOM 7451 C C . SER A 1 972 ? -0.516 -17.817 -16.696 1.00 86.12 972 SER A C 1
ATOM 7453 O O . SER A 1 972 ? 0.112 -17.851 -17.751 1.00 86.12 972 SER A O 1
ATOM 7455 N N . ASN A 1 973 ? -1.603 -18.570 -16.515 1.00 89.50 973 ASN A N 1
ATOM 7456 C CA . ASN A 1 973 ? -2.217 -19.422 -17.537 1.00 89.50 973 ASN A CA 1
ATOM 7457 C C . ASN A 1 973 ? -3.110 -18.650 -18.540 1.00 89.50 973 ASN A C 1
ATOM 7459 O O . ASN A 1 973 ? -3.666 -19.263 -19.457 1.00 89.50 973 ASN A O 1
ATOM 7463 N N . GLY A 1 974 ? -3.286 -17.341 -18.355 1.00 92.88 974 GLY A N 1
ATOM 7464 C CA . GLY A 1 974 ? -4.163 -16.450 -19.109 1.00 92.88 974 GLY A CA 1
ATOM 7465 C C . GLY A 1 974 ? -5.604 -16.345 -18.593 1.00 92.88 974 GLY A C 1
ATOM 7466 O O . GLY A 1 974 ? -6.360 -15.534 -19.115 1.00 92.88 974 GLY A O 1
ATOM 7467 N N . THR A 1 975 ? -6.047 -17.139 -17.614 1.00 97.81 975 THR A N 1
ATOM 7468 C CA . THR A 1 975 ? -7.461 -17.116 -17.180 1.00 97.81 975 THR A CA 1
ATOM 7469 C C . THR A 1 975 ? -7.795 -15.886 -16.338 1.00 97.81 975 THR A C 1
ATOM 7471 O O . THR A 1 975 ? -6.999 -15.478 -15.494 1.00 97.81 975 THR A O 1
ATOM 7474 N N . PHE A 1 976 ? -8.984 -15.316 -16.539 1.00 98.25 976 PHE A N 1
ATOM 7475 C CA . PHE A 1 976 ? -9.481 -14.163 -15.789 1.00 98.25 976 PHE A CA 1
ATOM 7476 C C . PHE A 1 976 ? -10.970 -14.277 -15.445 1.00 98.25 976 PHE A C 1
ATOM 7478 O O . PHE A 1 976 ? -11.735 -15.033 -16.050 1.00 98.25 976 PHE A O 1
ATOM 7485 N N . THR A 1 977 ? -11.408 -13.468 -14.482 1.00 98.38 977 THR A N 1
ATOM 7486 C CA . THR A 1 977 ? -12.823 -13.182 -14.212 1.00 98.38 977 THR A CA 1
ATOM 7487 C C . THR A 1 977 ? -12.944 -11.742 -13.729 1.00 98.38 977 THR A C 1
ATOM 7489 O O . THR A 1 977 ? -12.225 -11.326 -12.825 1.00 98.38 977 THR A O 1
ATOM 7492 N N . SER A 1 978 ? -13.837 -10.971 -14.345 1.00 98.44 978 SER A N 1
ATOM 7493 C CA . SER A 1 978 ? -14.055 -9.560 -14.034 1.00 98.44 978 SER A CA 1
ATOM 7494 C C . SER A 1 978 ? -14.546 -9.350 -12.592 1.00 98.44 978 SER A C 1
ATOM 7496 O O . SER A 1 978 ? -15.130 -10.264 -11.990 1.00 98.44 978 SER A O 1
ATOM 7498 N N . PRO A 1 979 ? -14.458 -8.115 -12.063 1.00 97.00 979 PRO A N 1
ATOM 7499 C CA . PRO A 1 979 ? -15.308 -7.648 -10.967 1.00 97.00 979 PRO A CA 1
ATOM 7500 C C . PRO A 1 979 ? -16.807 -7.858 -11.253 1.00 97.00 979 PRO A C 1
ATOM 7502 O O . PRO A 1 979 ? -17.201 -8.222 -12.363 1.00 97.00 979 PRO A O 1
ATOM 7505 N N . ALA A 1 980 ? -17.668 -7.617 -10.262 1.00 96.56 980 ALA A N 1
ATOM 7506 C CA . ALA A 1 980 ? -19.115 -7.623 -10.476 1.00 96.56 980 ALA A CA 1
ATOM 7507 C C . ALA A 1 980 ? -19.529 -6.356 -11.253 1.00 96.56 980 ALA A C 1
ATOM 7509 O O . ALA A 1 980 ? -19.557 -5.258 -10.698 1.00 96.56 980 ALA A O 1
ATOM 7510 N N . MET A 1 981 ? -19.834 -6.505 -12.539 1.00 98.38 981 MET A N 1
ATOM 7511 C CA . MET A 1 981 ? -20.082 -5.406 -13.475 1.00 98.38 981 MET A CA 1
ATOM 7512 C C . MET A 1 981 ? -21.567 -5.028 -13.525 1.00 98.38 981 MET A C 1
ATOM 7514 O O . MET A 1 981 ? -22.437 -5.901 -13.454 1.00 98.38 981 MET A O 1
ATOM 7518 N N . LYS A 1 982 ? -21.874 -3.737 -13.705 1.00 98.19 982 LYS A N 1
ATOM 7519 C CA . LYS A 1 982 ? -23.219 -3.288 -14.105 1.00 98.19 982 LYS A CA 1
ATOM 7520 C C . LYS A 1 982 ? -23.616 -3.963 -15.441 1.00 98.19 982 LYS A C 1
ATOM 7522 O O . LYS A 1 982 ? -22.739 -4.241 -16.261 1.00 98.19 982 LYS A O 1
ATOM 7527 N N . PRO A 1 983 ? -24.907 -4.252 -15.688 1.00 98.19 983 PRO A N 1
ATOM 7528 C CA . PRO A 1 983 ? -25.353 -4.781 -16.974 1.00 98.19 983 PRO A CA 1
ATOM 7529 C C . PRO A 1 983 ? -25.170 -3.756 -18.097 1.00 98.19 983 PRO A C 1
ATOM 7531 O O . PRO A 1 983 ? -25.368 -2.560 -17.889 1.00 98.19 983 PRO A O 1
ATOM 7534 N N . GLY A 1 984 ? -24.831 -4.226 -19.295 1.00 98.06 984 GLY A N 1
ATOM 7535 C CA . GLY A 1 984 ? -24.589 -3.374 -20.458 1.00 98.06 984 GLY A CA 1
ATOM 7536 C C . GLY A 1 984 ? -23.532 -3.938 -21.402 1.00 98.06 984 GLY A C 1
ATOM 7537 O O . GLY A 1 984 ? -22.942 -4.987 -21.150 1.00 98.06 984 GLY A O 1
ATOM 7538 N N . THR A 1 985 ? -23.290 -3.232 -22.504 1.00 98.62 985 THR A N 1
ATOM 7539 C CA . THR A 1 985 ? -22.219 -3.555 -23.457 1.00 98.62 985 THR A CA 1
ATOM 7540 C C . THR A 1 985 ? -20.971 -2.739 -23.134 1.00 98.62 985 THR A C 1
ATOM 7542 O O . THR A 1 985 ? -21.063 -1.549 -22.828 1.00 98.62 985 THR A O 1
ATOM 7545 N N . TYR A 1 986 ? -19.814 -3.391 -23.196 1.00 98.88 986 TYR A N 1
ATOM 7546 C CA . TYR A 1 986 ? -18.504 -2.856 -22.840 1.00 98.88 986 TYR A CA 1
ATOM 7547 C C . TYR A 1 986 ? -17.515 -3.048 -23.992 1.00 98.88 986 TYR A C 1
ATOM 7549 O O . TYR A 1 986 ? -17.570 -4.047 -24.719 1.00 98.88 986 TYR A O 1
ATOM 7557 N N . THR A 1 987 ? -16.581 -2.111 -24.126 1.00 98.81 987 THR A N 1
ATOM 7558 C CA . THR A 1 987 ? -15.315 -2.334 -24.828 1.00 98.81 987 THR A CA 1
ATOM 7559 C C . THR A 1 987 ? -14.417 -3.149 -23.902 1.00 98.81 987 THR A C 1
ATOM 7561 O O . THR A 1 987 ? -14.190 -2.736 -22.768 1.00 98.81 987 THR A O 1
ATOM 7564 N N . GLN A 1 988 ? -13.940 -4.307 -24.360 1.00 98.69 988 GLN A N 1
ATOM 7565 C CA . GLN A 1 988 ? -13.015 -5.187 -23.644 1.00 98.69 988 GLN A CA 1
ATOM 7566 C C . GLN A 1 988 ? -11.622 -5.055 -24.265 1.00 98.69 988 GLN A C 1
ATOM 7568 O O . GLN A 1 988 ? -11.420 -5.445 -25.414 1.00 98.69 988 GLN A O 1
ATOM 7573 N N . VAL A 1 989 ? -10.667 -4.527 -23.505 1.00 98.69 989 VAL A N 1
ATOM 7574 C CA . VAL A 1 989 ? -9.274 -4.312 -23.916 1.00 98.69 989 VAL A CA 1
ATOM 7575 C C . VAL A 1 989 ? -8.366 -5.296 -23.188 1.00 98.69 989 VAL A C 1
ATOM 7577 O O . VAL A 1 989 ? -8.543 -5.541 -21.996 1.00 98.69 989 VAL A O 1
ATOM 7580 N N . LEU A 1 990 ? -7.386 -5.836 -23.908 1.00 98.62 990 LEU A N 1
ATOM 7581 C CA . LEU A 1 990 ? -6.252 -6.570 -23.354 1.00 98.62 990 LEU A CA 1
ATOM 7582 C C . LEU A 1 990 ? -5.007 -5.688 -23.459 1.00 98.62 990 LEU A C 1
ATOM 7584 O O . LEU A 1 990 ? -4.710 -5.173 -24.539 1.00 98.62 990 LEU A O 1
ATOM 7588 N N . TYR A 1 991 ? -4.266 -5.568 -22.363 1.00 98.50 991 TYR A N 1
ATOM 7589 C CA . TYR A 1 991 ? -2.952 -4.937 -22.323 1.00 98.50 991 TYR A CA 1
ATOM 7590 C C . TYR A 1 991 ? -1.866 -5.971 -22.015 1.00 98.50 991 TYR A C 1
ATOM 7592 O O . TYR A 1 991 ? -2.106 -6.919 -21.263 1.00 98.50 991 TYR A O 1
ATOM 7600 N N . GLN A 1 992 ? -0.665 -5.760 -22.556 1.00 95.56 992 GLN A N 1
ATOM 7601 C CA . GLN A 1 992 ? 0.558 -6.321 -21.984 1.00 95.56 992 GLN A CA 1
ATOM 7602 C C . GLN A 1 992 ? 1.187 -5.240 -21.098 1.00 95.56 992 GLN A C 1
ATOM 7604 O O . GLN A 1 992 ? 1.597 -4.192 -21.586 1.00 95.56 992 GLN A O 1
ATOM 7609 N N . THR A 1 993 ? 1.145 -5.457 -19.784 1.00 96.75 993 THR A N 1
ATOM 7610 C CA . THR A 1 993 ? 1.345 -4.430 -18.751 1.00 96.75 993 THR A CA 1
ATOM 7611 C C . THR A 1 993 ? 0.365 -3.257 -18.942 1.00 96.75 993 THR A C 1
ATOM 7613 O O . THR A 1 993 ? -0.772 -3.361 -18.489 1.00 96.75 993 THR A O 1
ATOM 7616 N N . GLU A 1 994 ? 0.738 -2.192 -19.653 1.00 98.25 994 GLU A N 1
ATOM 7617 C CA . GLU A 1 994 ? -0.122 -1.064 -20.052 1.00 98.25 994 GLU A CA 1
ATOM 7618 C C . GLU A 1 994 ? -0.194 -0.832 -21.573 1.00 98.25 994 GLU A C 1
ATOM 7620 O O . GLU A 1 994 ? -0.959 0.020 -22.038 1.00 98.25 994 GLU A O 1
ATOM 7625 N N . TYR A 1 995 ? 0.583 -1.563 -22.374 1.00 97.50 995 TYR A N 1
ATOM 7626 C CA . TYR A 1 995 ? 0.563 -1.445 -23.829 1.00 97.50 995 TYR A CA 1
ATOM 7627 C C . TYR A 1 995 ? -0.669 -2.145 -24.409 1.00 97.50 995 TYR A C 1
ATOM 7629 O O . TYR A 1 995 ? -0.928 -3.314 -24.116 1.00 97.50 995 TYR A O 1
ATOM 7637 N N . LYS A 1 996 ? -1.447 -1.449 -25.249 1.00 96.62 996 LYS A N 1
ATOM 7638 C CA . LYS A 1 996 ? -2.719 -1.954 -25.794 1.00 96.62 996 LYS A CA 1
ATOM 7639 C C . LYS A 1 996 ? -2.481 -3.085 -26.800 1.00 96.62 996 LYS A C 1
ATOM 7641 O O . LYS A 1 996 ? -2.118 -2.843 -27.947 1.00 96.62 996 LYS A O 1
ATOM 7646 N N . ALA A 1 997 ? -2.737 -4.320 -26.378 1.00 96.50 997 ALA A N 1
ATOM 7647 C CA . ALA A 1 997 ? -2.460 -5.522 -27.157 1.00 96.50 997 ALA A CA 1
ATOM 7648 C C . ALA A 1 997 ? -3.635 -5.970 -28.041 1.00 96.50 997 ALA A C 1
ATOM 7650 O O . ALA A 1 997 ? -3.409 -6.497 -29.133 1.00 96.50 997 ALA A O 1
ATOM 7651 N N . ALA A 1 998 ? -4.883 -5.780 -27.597 1.00 97.75 998 ALA A N 1
ATOM 7652 C CA . ALA A 1 998 ? -6.086 -6.072 -28.385 1.00 97.75 998 ALA A CA 1
ATOM 7653 C C . ALA A 1 998 ? -7.339 -5.370 -27.842 1.00 97.75 998 ALA A C 1
ATOM 7655 O O . ALA A 1 998 ? -7.373 -4.935 -26.693 1.00 97.75 998 ALA A O 1
ATOM 7656 N N . GLU A 1 999 ? -8.397 -5.317 -28.654 1.00 97.94 999 GLU A N 1
ATOM 7657 C CA . GLU A 1 999 ? -9.715 -4.803 -28.271 1.00 97.94 999 GLU A CA 1
ATOM 7658 C C . GLU A 1 999 ? -10.843 -5.638 -28.897 1.00 97.94 999 GLU A C 1
ATOM 7660 O O . GLU A 1 999 ? -10.735 -6.130 -30.019 1.00 97.94 999 GLU A O 1
ATOM 7665 N N . THR A 1 1000 ? -11.942 -5.804 -28.165 1.00 97.81 1000 THR A N 1
ATOM 7666 C CA . THR A 1 1000 ? -13.193 -6.399 -28.643 1.00 97.81 1000 THR A CA 1
ATOM 7667 C C . THR A 1 1000 ? -14.384 -5.787 -27.896 1.00 97.81 1000 THR A C 1
ATOM 7669 O O . THR A 1 1000 ? -14.221 -4.863 -27.103 1.00 97.81 1000 THR A O 1
ATOM 7672 N N . SER A 1 1001 ? -15.594 -6.303 -28.116 1.00 98.06 1001 SER A N 1
ATOM 7673 C CA . SER A 1 1001 ? -16.768 -5.964 -27.306 1.00 98.06 1001 SER A CA 1
ATOM 7674 C C . SER A 1 1001 ? -17.369 -7.199 -26.631 1.00 98.06 1001 SER A C 1
ATOM 7676 O O . SER A 1 1001 ? -17.196 -8.330 -27.099 1.00 98.06 1001 SER A O 1
ATOM 7678 N N . VAL A 1 1002 ? -18.054 -6.969 -25.510 1.00 98.50 1002 VAL A N 1
ATOM 7679 C CA . VAL A 1 1002 ? -18.755 -7.968 -24.697 1.00 98.50 1002 VAL A CA 1
ATOM 7680 C C . VAL A 1 1002 ? -20.002 -7.345 -24.066 1.00 98.50 1002 VAL A C 1
ATOM 7682 O O . VAL A 1 1002 ? -20.017 -6.151 -23.771 1.00 98.50 1002 VAL A O 1
ATOM 7685 N N . THR A 1 1003 ? -21.037 -8.147 -23.822 1.00 98.50 1003 THR A N 1
ATOM 7686 C CA . THR A 1 1003 ? -22.250 -7.717 -23.110 1.00 98.50 1003 THR A CA 1
ATOM 7687 C C . THR A 1 1003 ? -22.399 -8.494 -21.806 1.00 98.50 1003 THR A C 1
ATOM 7689 O O . THR A 1 1003 ? -22.200 -9.710 -21.766 1.00 98.50 1003 THR A O 1
ATOM 7692 N N . VAL A 1 1004 ? -22.746 -7.779 -20.738 1.00 98.56 1004 VAL A N 1
ATOM 7693 C CA . VAL A 1 1004 ? -22.983 -8.295 -19.388 1.00 98.56 1004 VAL A CA 1
ATOM 7694 C C . VAL A 1 1004 ? -24.473 -8.226 -19.068 1.00 98.56 1004 VAL A C 1
ATOM 7696 O O . VAL A 1 1004 ? -25.097 -7.178 -19.241 1.00 98.56 1004 VAL A O 1
ATOM 7699 N N . THR A 1 1005 ? -25.016 -9.314 -18.521 1.00 97.44 1005 THR A N 1
ATOM 7700 C CA . THR A 1 1005 ? -26.403 -9.405 -18.039 1.00 97.44 1005 THR A CA 1
ATOM 7701 C C . THR A 1 1005 ? -26.417 -9.742 -16.546 1.00 97.44 1005 THR A C 1
ATOM 7703 O O . THR A 1 1005 ? -25.606 -10.547 -16.079 1.00 97.44 1005 THR A O 1
ATOM 7706 N N . ALA A 1 1006 ? -27.329 -9.130 -15.783 1.00 96.94 1006 ALA A N 1
ATOM 7707 C CA . ALA A 1 1006 ? -27.453 -9.351 -14.339 1.00 96.94 1006 ALA A CA 1
ATOM 7708 C C . ALA A 1 1006 ? -27.641 -10.840 -13.986 1.00 96.94 1006 ALA A C 1
ATOM 7710 O O . ALA A 1 1006 ? -28.333 -11.569 -14.695 1.00 96.94 1006 ALA A O 1
ATOM 7711 N N . GLY A 1 1007 ? -27.016 -11.290 -12.895 1.00 94.25 1007 GLY A N 1
ATOM 7712 C CA . GLY A 1 1007 ? -27.089 -12.675 -12.420 1.00 94.25 1007 GLY A CA 1
ATOM 7713 C C . GLY A 1 1007 ? -26.347 -13.705 -13.284 1.00 94.25 1007 GLY A C 1
ATOM 7714 O O . GLY A 1 1007 ? -26.478 -14.899 -13.028 1.00 94.25 1007 GLY A O 1
ATOM 7715 N N . SER A 1 1008 ? -25.576 -13.278 -14.292 1.00 95.69 1008 SER A N 1
ATOM 7716 C CA . SER A 1 1008 ? -24.898 -14.171 -15.243 1.00 95.69 1008 SER A CA 1
ATOM 7717 C C . SER A 1 1008 ? -23.414 -13.838 -15.435 1.00 95.69 1008 SER A C 1
ATOM 7719 O O . SER A 1 1008 ? -22.980 -12.708 -15.193 1.00 95.69 1008 SER A O 1
ATOM 7721 N N . THR A 1 1009 ? -22.646 -14.824 -15.903 1.00 98.31 1009 THR A N 1
ATOM 7722 C CA . THR A 1 1009 ? -21.250 -14.658 -16.330 1.00 98.31 1009 THR A CA 1
ATOM 7723 C C . THR A 1 1009 ? -21.150 -14.922 -17.830 1.00 98.31 1009 THR A C 1
ATOM 7725 O O . THR A 1 1009 ? -21.432 -16.032 -18.277 1.00 98.31 1009 THR A O 1
ATOM 7728 N N . THR A 1 1010 ? -20.737 -13.920 -18.603 1.00 98.31 1010 THR A N 1
ATOM 7729 C CA . THR A 1 1010 ? -20.493 -14.044 -20.046 1.00 98.31 1010 THR A CA 1
ATOM 7730 C C . THR A 1 1010 ? -19.085 -14.585 -20.294 1.00 98.31 1010 THR A C 1
ATOM 7732 O O . THR A 1 1010 ? -18.110 -13.957 -19.883 1.00 98.31 1010 THR A O 1
ATOM 7735 N N . THR A 1 1011 ? -18.943 -15.705 -21.005 1.00 98.31 1011 THR A N 1
ATOM 7736 C CA . THR A 1 1011 ? -17.618 -16.190 -21.432 1.00 98.31 1011 THR A CA 1
ATOM 7737 C C . THR A 1 1011 ? -17.126 -15.401 -22.650 1.00 98.31 1011 THR A C 1
ATOM 7739 O O . THR A 1 1011 ? -17.804 -15.375 -23.680 1.00 98.31 1011 THR A O 1
ATOM 7742 N N . ARG A 1 1012 ? -15.955 -14.757 -22.559 1.00 98.12 1012 ARG A N 1
ATOM 7743 C CA . ARG A 1 1012 ? -15.358 -13.967 -23.648 1.00 98.12 1012 ARG A CA 1
ATOM 7744 C C . ARG A 1 1012 ? -13.829 -13.912 -23.576 1.00 98.12 1012 ARG A C 1
ATOM 7746 O O . ARG A 1 1012 ? -13.261 -13.044 -22.917 1.00 98.12 1012 ARG A O 1
ATOM 7753 N N . ASP A 1 1013 ? -13.179 -14.791 -24.329 1.00 98.31 1013 ASP A N 1
ATOM 7754 C CA . ASP A 1 1013 ? -11.723 -14.790 -24.517 1.00 98.31 1013 ASP A CA 1
ATOM 7755 C C . ASP A 1 1013 ? -11.229 -13.566 -25.310 1.00 98.31 1013 ASP A C 1
ATOM 7757 O O . ASP A 1 1013 ? -11.991 -12.915 -26.032 1.00 98.31 1013 ASP A O 1
ATOM 7761 N N . ILE A 1 1014 ? -9.934 -13.263 -25.187 1.00 98.44 1014 ILE A N 1
ATOM 7762 C CA . ILE A 1 1014 ? -9.245 -12.215 -25.950 1.00 98.44 1014 ILE A CA 1
ATOM 7763 C C . ILE A 1 1014 ? -7.783 -12.616 -26.216 1.00 98.44 1014 ILE A C 1
ATOM 7765 O O . ILE A 1 1014 ? -7.114 -13.207 -25.368 1.00 98.44 1014 ILE A O 1
ATOM 7769 N N . ALA A 1 1015 ? -7.278 -12.313 -27.409 1.00 97.75 1015 ALA A N 1
ATOM 7770 C CA . ALA A 1 1015 ? -5.920 -12.642 -27.838 1.00 97.75 1015 ALA A CA 1
ATOM 7771 C C . ALA A 1 1015 ? -5.185 -11.375 -28.276 1.00 97.75 1015 ALA A C 1
ATOM 7773 O O . ALA A 1 1015 ? -5.793 -10.519 -28.916 1.00 97.75 1015 ALA A O 1
ATOM 7774 N N . SER A 1 1016 ? -3.897 -11.267 -27.948 1.00 97.12 1016 SER A N 1
ATOM 7775 C CA . SER A 1 1016 ? -3.019 -10.200 -28.433 1.00 97.12 1016 SER A CA 1
ATOM 7776 C C . SER A 1 1016 ? -3.009 -10.160 -29.962 1.00 97.12 1016 SER A C 1
ATOM 7778 O O . SER A 1 1016 ? -2.927 -11.194 -30.624 1.00 97.12 1016 SER A O 1
ATOM 7780 N N . THR A 1 1017 ? -3.076 -8.951 -30.512 1.00 96.19 1017 THR A N 1
ATOM 7781 C CA . THR A 1 1017 ? -2.999 -8.676 -31.955 1.00 96.19 1017 THR A CA 1
ATOM 7782 C C . THR A 1 1017 ? -1.649 -8.086 -32.370 1.00 96.19 1017 THR A C 1
ATOM 7784 O O . THR A 1 1017 ? -1.428 -7.821 -33.553 1.00 96.19 1017 THR A O 1
ATOM 7787 N N . ILE A 1 1018 ? -0.727 -7.911 -31.416 1.00 92.12 1018 ILE A N 1
ATOM 7788 C CA . ILE A 1 1018 ? 0.609 -7.349 -31.640 1.00 92.12 1018 ILE A CA 1
ATOM 7789 C C . ILE A 1 1018 ? 1.390 -8.246 -32.601 1.00 92.12 1018 ILE A C 1
ATOM 7791 O O . ILE A 1 1018 ? 1.595 -9.431 -32.341 1.00 92.12 1018 ILE A O 1
ATOM 7795 N N . GLN A 1 1019 ? 1.845 -7.664 -33.709 1.00 86.31 1019 GLN A N 1
ATOM 7796 C CA . GLN A 1 1019 ? 2.713 -8.340 -34.668 1.00 86.31 1019 GLN A CA 1
ATOM 7797 C C . GLN A 1 1019 ? 4.174 -8.109 -34.271 1.00 86.31 1019 GLN A C 1
ATOM 7799 O O . GLN A 1 1019 ? 4.664 -6.980 -34.339 1.00 86.31 1019 GLN A O 1
ATOM 7804 N N . VAL A 1 1020 ? 4.856 -9.177 -33.854 1.00 85.12 1020 VAL A N 1
ATOM 7805 C CA . VAL A 1 1020 ? 6.309 -9.175 -33.625 1.00 85.12 1020 VAL A CA 1
ATOM 7806 C C . VAL A 1 1020 ? 7.016 -9.163 -34.989 1.00 85.12 1020 VAL A C 1
ATOM 7808 O O . VAL A 1 1020 ? 6.654 -9.981 -35.839 1.00 85.12 1020 VAL A O 1
ATOM 7811 N N . PRO A 1 1021 ? 7.994 -8.271 -35.239 1.00 89.12 1021 PRO A N 1
ATOM 7812 C CA . PRO A 1 1021 ? 8.718 -8.252 -36.506 1.00 89.12 1021 PRO A CA 1
ATOM 7813 C C . PRO A 1 1021 ? 9.461 -9.557 -36.816 1.00 89.12 1021 PRO A C 1
ATOM 7815 O O . PRO A 1 1021 ? 10.019 -10.204 -35.932 1.00 89.12 1021 PRO A O 1
ATOM 7818 N N . SER A 1 1022 ? 9.520 -9.900 -38.103 1.00 83.31 1022 SER A N 1
ATOM 7819 C CA . SER A 1 1022 ? 10.270 -11.039 -38.654 1.00 83.31 1022 SER A CA 1
ATOM 7820 C C . SER A 1 1022 ? 11.784 -10.906 -38.445 1.00 83.31 1022 SER A C 1
ATOM 7822 O O . SER A 1 1022 ? 12.461 -11.895 -38.169 1.00 83.31 1022 SER A O 1
ATOM 7824 N N . ASN A 1 1023 ? 12.312 -9.685 -38.577 1.00 92.88 1023 ASN A N 1
ATOM 7825 C CA . ASN A 1 1023 ? 13.731 -9.367 -38.453 1.00 92.88 1023 ASN A CA 1
ATOM 7826 C C . ASN A 1 1023 ? 13.925 -8.006 -37.763 1.00 92.88 1023 ASN A C 1
ATOM 7828 O O . ASN A 1 1023 ? 13.960 -6.955 -38.411 1.00 92.88 1023 ASN A O 1
ATOM 7832 N N . SER A 1 1024 ? 14.047 -8.030 -36.435 1.00 95.38 1024 SER A N 1
ATOM 7833 C CA . SER A 1 1024 ? 14.414 -6.859 -35.631 1.00 95.38 1024 SER A CA 1
ATOM 7834 C C . SER A 1 1024 ? 15.924 -6.612 -35.718 1.00 95.38 1024 SER A C 1
ATOM 7836 O O . SER A 1 1024 ? 16.721 -7.501 -35.419 1.00 95.38 1024 SER A O 1
ATOM 7838 N N . LEU A 1 1025 ? 16.326 -5.413 -36.150 1.00 96.38 1025 LEU A N 1
ATOM 7839 C CA . LEU A 1 1025 ? 17.728 -4.990 -36.237 1.00 96.38 1025 LEU A CA 1
ATOM 7840 C C . LEU A 1 1025 ? 18.231 -4.454 -34.890 1.00 96.38 1025 LEU A C 1
ATOM 7842 O O . LEU A 1 1025 ? 19.381 -4.697 -34.529 1.00 96.38 1025 LEU A O 1
ATOM 7846 N N . PHE A 1 1026 ? 17.378 -3.733 -34.155 1.00 97.44 1026 PHE A N 1
ATOM 7847 C CA . PHE A 1 1026 ? 17.555 -3.439 -32.732 1.00 97.44 1026 PHE A CA 1
ATOM 7848 C C . PHE A 1 1026 ? 16.239 -3.003 -32.080 1.00 97.44 1026 PHE A C 1
ATOM 7850 O O . PHE A 1 1026 ? 15.372 -2.425 -32.737 1.00 97.44 1026 PHE A O 1
ATOM 7857 N N . LYS A 1 1027 ? 16.155 -3.172 -30.756 1.00 97.62 1027 LYS A N 1
ATOM 7858 C CA . LYS A 1 1027 ? 15.084 -2.655 -29.896 1.00 97.62 1027 LYS A CA 1
ATOM 7859 C C . LYS A 1 1027 ? 15.689 -1.928 -28.687 1.00 97.62 1027 LYS A C 1
ATOM 7861 O O . LYS A 1 1027 ? 16.743 -2.332 -28.201 1.00 97.62 1027 LYS A O 1
ATOM 7866 N N . ILE A 1 1028 ? 15.041 -0.862 -28.224 1.00 98.12 1028 ILE A N 1
ATOM 7867 C CA . ILE A 1 1028 ? 15.396 -0.073 -27.036 1.00 98.12 1028 ILE A CA 1
ATOM 7868 C C . ILE A 1 1028 ? 14.133 0.052 -26.179 1.00 98.12 1028 ILE A C 1
ATOM 7870 O O . ILE A 1 1028 ? 13.133 0.601 -26.642 1.00 98.12 1028 ILE A O 1
ATOM 7874 N N . GLY A 1 1029 ? 14.187 -0.444 -24.944 1.00 97.12 1029 GLY A N 1
ATOM 7875 C CA . GLY A 1 1029 ? 13.010 -0.581 -24.082 1.00 97.12 1029 GLY A CA 1
ATOM 7876 C C . GLY A 1 1029 ? 12.156 -1.800 -24.430 1.00 97.12 1029 GLY A C 1
ATOM 7877 O O . GLY A 1 1029 ? 12.529 -2.634 -25.259 1.00 97.12 1029 GLY A O 1
ATOM 7878 N N . GLU A 1 1030 ? 10.997 -1.891 -23.788 1.00 96.25 1030 GLU A N 1
ATOM 7879 C CA . GLU A 1 1030 ? 9.986 -2.921 -24.016 1.00 96.25 1030 GLU A CA 1
ATOM 7880 C C . GLU A 1 1030 ? 8.636 -2.257 -24.274 1.00 96.25 1030 GLU A C 1
ATOM 7882 O O . GLU A 1 1030 ? 8.339 -1.231 -23.676 1.00 96.25 1030 GLU A O 1
ATOM 7887 N N . PHE A 1 1031 ? 7.814 -2.830 -25.158 1.00 95.94 1031 PHE A N 1
ATOM 7888 C CA . PHE A 1 1031 ? 6.471 -2.313 -25.454 1.00 95.94 1031 PHE A CA 1
ATOM 7889 C C . PHE A 1 1031 ? 5.500 -2.684 -24.318 1.00 95.94 1031 PHE A C 1
ATOM 7891 O O . PHE A 1 1031 ? 4.594 -3.498 -24.510 1.00 95.94 1031 PHE A O 1
ATOM 7898 N N . ASP A 1 1032 ? 5.735 -2.158 -23.117 1.00 97.19 1032 ASP A N 1
ATOM 7899 C CA . ASP A 1 1032 ? 4.966 -2.441 -21.899 1.00 97.19 1032 ASP A CA 1
ATOM 7900 C C . ASP A 1 1032 ? 4.014 -1.294 -21.509 1.00 97.19 1032 ASP A C 1
ATOM 7902 O O . ASP A 1 1032 ? 3.188 -1.445 -20.612 1.00 97.19 1032 ASP A O 1
ATOM 7906 N N . GLY A 1 1033 ? 4.049 -0.179 -22.240 1.00 97.75 1033 GLY A N 1
ATOM 7907 C CA . GLY A 1 1033 ? 3.207 0.999 -22.071 1.00 97.75 1033 GLY A CA 1
ATOM 7908 C C . GLY A 1 1033 ? 3.739 1.989 -21.035 1.00 97.75 1033 GLY A C 1
ATOM 7909 O O . GLY A 1 1033 ? 3.002 2.907 -20.659 1.00 97.75 1033 GLY A O 1
ATOM 7910 N N . GLN A 1 1034 ? 4.980 1.812 -20.577 1.00 98.12 1034 GLN A N 1
ATOM 7911 C CA . GLN A 1 1034 ? 5.628 2.568 -19.512 1.00 98.12 1034 GLN A CA 1
ATOM 7912 C C . GLN A 1 1034 ? 7.041 3.016 -19.941 1.00 98.12 1034 GLN A C 1
ATOM 7914 O O . GLN A 1 1034 ? 7.683 2.373 -20.762 1.00 98.12 1034 GLN A O 1
ATOM 7919 N N . PRO A 1 1035 ? 7.610 4.071 -19.332 1.00 98.00 1035 PRO A N 1
ATOM 7920 C CA . PRO A 1 1035 ? 9.022 4.421 -19.516 1.00 98.00 1035 PRO A CA 1
ATOM 7921 C C . PRO A 1 1035 ? 9.985 3.488 -18.747 1.00 98.00 1035 PRO A C 1
ATOM 7923 O O . PRO A 1 1035 ? 11.055 3.920 -18.318 1.00 98.00 1035 PRO A O 1
ATOM 7926 N N . THR A 1 1036 ? 9.614 2.236 -18.473 1.00 94.75 1036 THR A N 1
ATOM 7927 C CA . THR A 1 1036 ? 10.297 1.391 -17.481 1.00 94.75 1036 THR A CA 1
ATOM 7928 C C . THR A 1 1036 ? 11.746 1.077 -17.882 1.00 94.75 1036 THR A C 1
ATOM 7930 O O . THR A 1 1036 ? 12.049 0.714 -19.013 1.00 94.75 1036 THR A O 1
ATOM 7933 N N . GLY A 1 1037 ? 12.679 1.262 -16.940 1.00 95.81 1037 GLY A N 1
ATOM 7934 C CA . GLY A 1 1037 ? 14.120 1.050 -17.143 1.00 95.81 1037 GLY A CA 1
ATOM 7935 C C . GLY A 1 1037 ? 14.877 2.188 -17.850 1.00 95.81 1037 GLY A C 1
ATOM 7936 O O . GLY A 1 1037 ? 16.106 2.228 -17.768 1.00 95.81 1037 GLY A O 1
ATOM 7937 N N . PHE A 1 1038 ? 14.185 3.139 -18.486 1.00 98.19 1038 PHE A N 1
ATOM 7938 C CA . PHE A 1 1038 ? 14.810 4.324 -19.087 1.00 98.19 1038 PHE A CA 1
ATOM 7939 C C . PHE A 1 1038 ? 15.360 5.288 -18.023 1.00 98.19 1038 PHE A C 1
ATOM 7941 O O . PHE A 1 1038 ? 14.935 5.298 -16.863 1.00 98.19 1038 PHE A O 1
ATOM 7948 N N . ARG A 1 1039 ? 16.296 6.165 -18.413 1.00 97.62 1039 ARG A N 1
ATOM 7949 C CA . ARG A 1 1039 ? 16.908 7.141 -17.497 1.00 97.62 1039 ARG A CA 1
ATOM 7950 C C . ARG A 1 1039 ? 15.846 8.022 -16.837 1.00 97.62 1039 ARG A C 1
ATOM 7952 O O . ARG A 1 1039 ? 15.059 8.645 -17.545 1.00 97.62 1039 ARG A O 1
ATOM 7959 N N . ASN A 1 1040 ? 15.910 8.148 -15.508 1.00 97.75 1040 ASN A N 1
ATOM 7960 C CA . ASN A 1 1040 ? 15.009 8.922 -14.637 1.00 97.75 1040 ASN A CA 1
ATOM 7961 C C . ASN A 1 1040 ? 13.582 8.363 -14.464 1.00 97.75 1040 ASN A C 1
ATOM 7963 O O . ASN A 1 1040 ? 12.806 8.932 -13.685 1.00 97.75 1040 ASN A O 1
ATOM 7967 N N . ALA A 1 1041 ? 13.237 7.241 -15.108 1.00 96.38 1041 ALA A N 1
ATOM 7968 C CA . ALA A 1 1041 ? 11.944 6.580 -14.922 1.00 96.38 1041 ALA A CA 1
ATOM 7969 C C . ALA A 1 1041 ? 11.742 6.057 -13.485 1.00 96.38 1041 ALA A C 1
ATOM 7971 O O . ALA A 1 1041 ? 10.628 6.045 -12.968 1.00 96.38 1041 ALA A O 1
ATOM 7972 N N . ASP A 1 1042 ? 12.844 5.721 -12.812 1.00 93.44 1042 ASP A N 1
ATOM 7973 C CA . ASP A 1 1042 ? 12.931 5.363 -11.394 1.00 93.44 1042 ASP A CA 1
ATOM 7974 C C . ASP A 1 1042 ? 12.562 6.517 -10.439 1.00 93.44 1042 ASP A C 1
ATOM 7976 O O . ASP A 1 1042 ? 12.169 6.285 -9.295 1.00 93.44 1042 ASP A O 1
ATOM 7980 N N . LYS A 1 1043 ? 12.677 7.772 -10.897 1.00 96.06 1043 LYS A N 1
ATOM 7981 C CA . LYS A 1 1043 ? 12.603 8.979 -10.053 1.00 96.06 1043 LYS A CA 1
ATOM 7982 C C . LYS A 1 1043 ? 11.348 9.816 -10.270 1.00 96.06 1043 LYS A C 1
ATOM 7984 O O . LYS A 1 1043 ? 10.776 10.305 -9.295 1.00 96.06 1043 LYS A O 1
ATOM 7989 N N . PHE A 1 1044 ? 10.925 10.021 -11.520 1.00 96.00 1044 PHE A N 1
ATOM 7990 C CA . PHE A 1 1044 ? 9.947 11.071 -11.860 1.00 96.00 1044 PHE A CA 1
ATOM 7991 C C . PHE A 1 1044 ? 8.566 10.899 -11.207 1.00 96.00 1044 PHE A C 1
ATOM 7993 O O . PHE A 1 1044 ? 7.886 11.887 -10.946 1.00 96.00 1044 PHE A O 1
ATOM 8000 N N . LEU A 1 1045 ? 8.168 9.667 -10.867 1.00 97.62 1045 LEU A N 1
ATOM 8001 C CA . LEU A 1 1045 ? 6.924 9.396 -10.131 1.00 97.62 1045 LEU A CA 1
ATOM 8002 C C . LEU A 1 1045 ? 6.889 10.075 -8.750 1.00 97.62 1045 LEU A C 1
ATOM 8004 O O . LEU A 1 1045 ? 5.810 10.283 -8.196 1.00 97.62 1045 LEU A O 1
ATOM 8008 N N . ARG A 1 1046 ? 8.063 10.395 -8.182 1.00 98.19 1046 ARG A N 1
ATOM 8009 C CA . ARG A 1 1046 ? 8.236 10.874 -6.801 1.00 98.19 1046 ARG A CA 1
ATOM 8010 C C . ARG A 1 1046 ? 9.034 12.187 -6.677 1.00 98.19 1046 ARG A C 1
ATOM 8012 O O . ARG A 1 1046 ? 9.249 12.645 -5.555 1.00 98.19 1046 ARG A O 1
ATOM 8019 N N . MET A 1 1047 ? 9.478 12.794 -7.785 1.00 97.62 1047 MET A N 1
ATOM 8020 C CA . MET A 1 1047 ? 10.142 14.111 -7.816 1.00 97.62 1047 MET A CA 1
ATOM 8021 C C . MET A 1 1047 ? 10.092 14.765 -9.210 1.00 97.62 1047 MET A C 1
ATOM 8023 O O . MET A 1 1047 ? 9.903 14.089 -10.218 1.00 97.62 1047 MET A O 1
ATOM 8027 N N . HIS A 1 1048 ? 10.301 16.079 -9.281 1.00 98.56 1048 HIS A N 1
ATOM 8028 C CA . HIS A 1 1048 ? 10.240 16.856 -10.521 1.00 98.56 1048 HIS A CA 1
ATOM 8029 C C . HIS A 1 1048 ? 11.418 16.547 -11.472 1.00 98.56 1048 HIS A C 1
ATOM 8031 O O . HIS A 1 1048 ? 12.533 16.315 -11.002 1.00 98.56 1048 HIS A O 1
ATOM 8037 N N . PRO A 1 1049 ? 11.252 16.649 -12.806 1.00 98.06 1049 PRO A N 1
ATOM 8038 C CA . PRO A 1 1049 ? 12.354 16.560 -13.772 1.00 98.06 1049 PRO A CA 1
ATOM 8039 C C . PRO A 1 1049 ? 13.532 17.526 -13.546 1.00 98.06 1049 PRO A C 1
ATOM 8041 O O . PRO A 1 1049 ? 14.644 17.239 -13.986 1.00 98.06 1049 PRO A O 1
ATOM 8044 N N . SER A 1 1050 ? 13.322 18.639 -12.833 1.00 96.69 1050 SER A N 1
ATOM 8045 C CA . SER A 1 1050 ? 14.382 19.589 -12.448 1.00 96.69 1050 SER A CA 1
ATOM 8046 C C . SER A 1 1050 ? 15.045 19.298 -11.091 1.00 96.69 1050 SER A C 1
ATOM 8048 O O . SER A 1 1050 ? 15.782 20.146 -10.590 1.00 96.69 1050 SER A O 1
ATOM 8050 N N . ASP A 1 1051 ? 14.730 18.179 -10.437 1.00 97.94 1051 ASP A N 1
ATOM 8051 C CA . ASP A 1 1051 ? 15.311 17.832 -9.140 1.00 97.94 1051 ASP A CA 1
ATOM 8052 C C . ASP A 1 1051 ? 16.806 17.505 -9.270 1.00 97.94 1051 ASP A C 1
ATOM 8054 O O . ASP A 1 1051 ? 17.215 16.806 -10.194 1.00 97.94 1051 ASP A O 1
ATOM 8058 N N . SER A 1 1052 ? 17.630 17.956 -8.322 1.00 95.88 1052 SER A N 1
ATOM 8059 C CA . SER A 1 1052 ? 19.083 17.723 -8.333 1.00 95.88 1052 SER A CA 1
ATOM 8060 C C . SER A 1 1052 ? 19.483 16.247 -8.194 1.00 95.88 1052 SER A C 1
ATOM 8062 O O . SER A 1 1052 ? 20.636 15.902 -8.444 1.00 95.88 1052 SER A O 1
ATOM 8064 N N . ARG A 1 1053 ? 18.542 15.367 -7.826 1.00 96.12 1053 ARG A N 1
ATOM 8065 C CA . ARG A 1 1053 ? 18.712 13.903 -7.800 1.00 96.12 1053 ARG A CA 1
ATOM 8066 C C . ARG A 1 1053 ? 18.485 13.238 -9.167 1.00 96.12 1053 ARG A C 1
ATOM 8068 O O . ARG A 1 1053 ? 18.777 12.046 -9.317 1.00 96.12 1053 ARG A O 1
ATOM 8075 N N . MET A 1 1054 ? 17.963 13.962 -10.161 1.00 95.88 1054 MET A N 1
ATOM 8076 C CA . MET A 1 1054 ? 17.823 13.463 -11.531 1.00 95.88 1054 MET A CA 1
ATOM 8077 C C . MET A 1 1054 ? 19.192 13.268 -12.187 1.00 95.88 1054 MET A C 1
ATOM 8079 O O . MET A 1 1054 ? 20.103 14.078 -12.038 1.00 95.88 1054 MET A O 1
ATOM 8083 N N . SER A 1 1055 ? 19.331 12.183 -12.945 1.00 96.06 1055 SER A N 1
ATOM 8084 C CA . SER A 1 1055 ? 20.477 11.975 -13.832 1.00 96.06 1055 SER A CA 1
ATOM 8085 C C . SER A 1 1055 ? 20.357 12.912 -15.042 1.00 96.06 1055 SER A C 1
ATOM 8087 O O . SER A 1 1055 ? 19.245 13.285 -15.422 1.00 96.06 1055 SER A O 1
ATOM 8089 N N . SER A 1 1056 ? 21.477 13.284 -15.675 1.00 94.25 1056 SER A N 1
ATOM 8090 C CA . SER A 1 1056 ? 21.463 14.236 -16.800 1.00 94.25 1056 SER A CA 1
ATOM 8091 C C . SER A 1 1056 ? 20.497 13.817 -17.917 1.00 94.25 1056 SER A C 1
ATOM 8093 O O . SER A 1 1056 ? 20.512 12.670 -18.370 1.00 94.25 1056 SER A O 1
ATOM 8095 N N . TRP A 1 1057 ? 19.678 14.759 -18.389 1.00 91.69 1057 TRP A N 1
ATOM 8096 C CA . TRP A 1 1057 ? 18.669 14.532 -19.431 1.00 91.69 1057 TRP A CA 1
ATOM 8097 C C . TRP A 1 1057 ? 19.255 14.342 -20.838 1.00 91.69 1057 TRP A C 1
ATOM 8099 O O . TRP A 1 1057 ? 18.546 13.896 -21.739 1.00 91.69 1057 TRP A O 1
ATOM 8109 N N . THR A 1 1058 ? 20.537 14.655 -21.038 1.00 77.75 1058 THR A N 1
ATOM 8110 C CA . THR A 1 1058 ? 21.250 14.523 -22.317 1.00 77.75 1058 THR A CA 1
ATOM 8111 C C . THR A 1 1058 ? 22.249 13.368 -22.281 1.00 77.75 1058 THR A C 1
ATOM 8113 O O . THR A 1 1058 ? 23.006 13.260 -21.318 1.00 77.75 1058 THR A O 1
ATOM 8116 N N . ASN A 1 1059 ? 22.290 12.552 -23.337 1.00 72.12 1059 ASN A N 1
ATOM 8117 C CA . ASN A 1 1059 ? 23.444 11.766 -23.804 1.00 72.12 1059 ASN A CA 1
ATOM 8118 C C . ASN A 1 1059 ? 23.122 11.189 -25.196 1.00 72.12 1059 ASN A C 1
ATOM 8120 O O . ASN A 1 1059 ? 21.964 11.197 -25.621 1.00 72.12 1059 ASN A O 1
ATOM 8124 N N . SER A 1 1060 ? 24.134 10.684 -25.901 1.00 87.56 1060 SER A N 1
ATOM 8125 C CA . SER A 1 1060 ? 23.938 9.775 -27.034 1.00 87.56 1060 SER A CA 1
ATOM 8126 C C . SER A 1 1060 ? 23.753 8.337 -26.540 1.00 87.56 1060 SER A C 1
ATOM 8128 O O . SER A 1 1060 ? 24.333 7.936 -25.534 1.00 87.56 1060 SER A O 1
ATOM 8130 N N . TYR A 1 1061 ? 22.961 7.557 -27.271 1.00 96.44 1061 TYR A N 1
ATOM 8131 C CA . TYR A 1 1061 ? 22.770 6.128 -27.047 1.00 96.44 1061 TYR A CA 1
ATOM 8132 C C . TYR A 1 1061 ? 23.492 5.340 -28.146 1.00 96.44 1061 TYR A C 1
ATOM 8134 O O . TYR A 1 1061 ? 23.408 5.698 -29.322 1.00 96.44 1061 TYR A O 1
ATOM 8142 N N . THR A 1 1062 ? 24.195 4.267 -27.789 1.00 97.75 1062 THR A N 1
ATOM 8143 C CA . THR A 1 1062 ? 24.873 3.385 -28.750 1.00 97.75 1062 THR A CA 1
ATOM 8144 C C . THR A 1 1062 ? 24.374 1.954 -28.590 1.00 97.75 1062 THR A C 1
ATOM 8146 O O . THR A 1 1062 ? 24.577 1.325 -27.552 1.00 97.75 1062 THR A O 1
ATOM 8149 N N . VAL A 1 1063 ? 23.714 1.430 -29.623 1.00 97.38 1063 VAL A N 1
ATOM 8150 C CA . VAL A 1 1063 ? 23.150 0.073 -29.629 1.00 97.38 1063 VAL A CA 1
ATOM 8151 C C . VAL A 1 1063 ? 24.269 -0.953 -29.438 1.00 97.38 1063 VAL A C 1
ATOM 8153 O O . VAL A 1 1063 ? 25.254 -0.946 -30.177 1.00 97.38 1063 VAL A O 1
ATOM 8156 N N . GLY A 1 1064 ? 24.114 -1.832 -28.445 1.00 93.75 1064 GLY A N 1
ATOM 8157 C CA . GLY A 1 1064 ? 25.129 -2.824 -28.073 1.00 93.75 1064 GLY A CA 1
ATOM 8158 C C . GLY A 1 1064 ? 26.297 -2.266 -27.248 1.00 93.75 1064 GLY A C 1
ATOM 8159 O O . GLY A 1 1064 ? 27.345 -2.906 -27.175 1.00 93.75 1064 GLY A O 1
ATOM 8160 N N . SER A 1 1065 ? 26.171 -1.069 -26.661 1.00 96.12 1065 SER A N 1
ATOM 8161 C CA . SER A 1 1065 ? 27.183 -0.499 -25.747 1.00 96.12 1065 SER A CA 1
ATOM 8162 C C . SER A 1 1065 ? 26.624 0.438 -24.665 1.00 96.12 1065 SER A C 1
ATOM 8164 O O . SER A 1 1065 ? 27.289 0.635 -23.654 1.00 96.12 1065 SER A O 1
ATOM 8166 N N . SER A 1 1066 ? 25.438 1.022 -24.861 1.00 96.56 1066 SER A N 1
ATOM 8167 C CA . SER A 1 1066 ? 24.719 1.819 -23.859 1.00 96.56 1066 SER A CA 1
ATOM 8168 C C . SER A 1 1066 ? 23.653 0.988 -23.145 1.00 96.56 1066 SER A C 1
ATOM 8170 O O . SER A 1 1066 ? 22.891 0.265 -23.790 1.00 96.56 1066 SER A O 1
ATOM 8172 N N . GLU A 1 1067 ? 23.547 1.159 -21.829 1.00 95.75 1067 GLU A N 1
ATOM 8173 C CA . GLU A 1 1067 ? 22.490 0.547 -21.015 1.00 95.75 1067 GLU A CA 1
ATOM 8174 C C . GLU A 1 1067 ? 21.138 1.238 -21.248 1.00 95.75 1067 GLU A C 1
ATOM 8176 O O . GLU A 1 1067 ? 21.090 2.393 -21.669 1.00 95.75 1067 GLU A O 1
ATOM 8181 N N . LEU A 1 1068 ? 20.007 0.585 -20.953 1.00 96.06 1068 LEU A N 1
ATOM 8182 C CA . LEU A 1 1068 ? 18.684 1.215 -21.138 1.00 96.06 1068 LEU A CA 1
ATOM 8183 C C . LEU A 1 1068 ? 18.532 2.516 -20.320 1.00 96.06 1068 LEU A C 1
ATOM 8185 O O . LEU A 1 1068 ? 17.951 3.495 -20.789 1.00 96.06 1068 LEU A O 1
ATOM 8189 N N . SER A 1 1069 ? 19.167 2.563 -19.147 1.00 95.44 1069 SER A N 1
ATOM 8190 C CA . SER A 1 1069 ? 19.277 3.740 -18.279 1.00 95.44 1069 SER A CA 1
ATOM 8191 C C . SER A 1 1069 ? 20.148 4.874 -18.852 1.00 95.44 1069 SER A C 1
ATOM 8193 O O . SER A 1 1069 ? 20.269 5.933 -18.225 1.00 95.44 1069 SER A O 1
ATOM 8195 N N . ASP A 1 1070 ? 20.716 4.711 -20.054 1.00 95.69 1070 ASP A N 1
ATOM 8196 C CA . ASP A 1 1070 ? 21.329 5.800 -20.810 1.00 95.69 1070 ASP A CA 1
ATOM 8197 C C . ASP A 1 1070 ? 20.378 6.540 -21.752 1.00 95.69 1070 ASP A C 1
ATOM 8199 O O . ASP A 1 1070 ? 20.637 7.708 -22.066 1.00 95.69 1070 ASP A O 1
ATOM 8203 N N . PHE A 1 1071 ? 19.281 5.909 -22.176 1.00 97.38 1071 PHE A N 1
ATOM 8204 C CA . PHE A 1 1071 ? 18.279 6.557 -23.017 1.00 97.38 1071 PHE A CA 1
ATOM 8205 C C . PHE A 1 1071 ? 17.327 7.394 -22.138 1.00 97.38 1071 PHE A C 1
ATOM 8207 O O . PHE A 1 1071 ? 16.809 6.880 -21.144 1.00 97.38 1071 PHE A O 1
ATOM 8214 N N . PRO A 1 1072 ? 17.074 8.681 -22.446 1.00 97.38 1072 PRO A N 1
ATOM 8215 C CA . PRO A 1 1072 ? 16.198 9.518 -21.627 1.00 97.38 1072 PRO A CA 1
ATOM 8216 C C . PRO A 1 1072 ? 14.733 9.079 -21.732 1.00 97.38 1072 PRO A C 1
ATOM 8218 O O . PRO A 1 1072 ? 14.197 8.993 -22.834 1.00 97.38 1072 PRO A O 1
ATOM 8221 N N . MET A 1 1073 ? 14.052 8.896 -20.592 1.00 98.19 1073 MET A N 1
ATOM 8222 C CA . MET A 1 1073 ? 12.628 8.513 -20.559 1.00 98.19 1073 MET A CA 1
ATOM 8223 C C . MET A 1 1073 ? 11.688 9.475 -21.309 1.00 98.19 1073 MET A C 1
ATOM 8225 O O . MET A 1 1073 ? 10.559 9.119 -21.628 1.00 98.19 1073 MET A O 1
ATOM 8229 N N . ALA A 1 1074 ? 12.116 10.719 -21.533 1.00 98.25 1074 ALA A N 1
ATOM 8230 C CA . ALA A 1 1074 ? 11.324 11.762 -22.163 1.00 98.25 1074 ALA A CA 1
ATOM 8231 C C . ALA A 1 1074 ? 12.221 12.744 -22.925 1.00 98.25 1074 ALA A C 1
ATOM 8233 O O . ALA A 1 1074 ? 13.339 13.053 -22.494 1.00 98.25 1074 ALA A O 1
ATOM 8234 N N . ILE A 1 1075 ? 11.708 13.251 -24.047 1.00 97.81 1075 ILE A N 1
ATOM 8235 C CA . ILE A 1 1075 ? 12.405 14.203 -24.918 1.00 97.81 1075 ILE A CA 1
ATOM 8236 C C . ILE A 1 1075 ? 11.644 15.531 -24.897 1.00 97.81 1075 ILE A C 1
ATOM 8238 O O . ILE A 1 1075 ? 10.465 15.582 -25.242 1.00 97.81 1075 ILE A O 1
ATOM 8242 N N . PHE A 1 1076 ? 12.325 16.601 -24.489 1.00 98.00 1076 PHE A N 1
ATOM 8243 C CA . PHE A 1 1076 ? 11.792 17.946 -24.272 1.00 98.00 1076 PHE A CA 1
ATOM 8244 C C . PHE A 1 1076 ? 12.386 18.940 -25.275 1.00 98.00 1076 PHE A C 1
ATOM 8246 O O . PHE A 1 1076 ? 13.611 19.098 -25.351 1.00 98.00 1076 PHE A O 1
ATOM 8253 N N . LYS A 1 1077 ? 11.520 19.679 -25.981 1.00 96.94 1077 LYS A N 1
ATOM 8254 C CA . LYS A 1 1077 ? 11.877 20.640 -27.043 1.00 96.94 1077 LYS A CA 1
ATOM 8255 C C . LYS A 1 1077 ? 12.876 21.729 -26.606 1.00 96.94 1077 LYS A C 1
ATOM 8257 O O . LYS A 1 1077 ? 13.618 22.225 -27.450 1.00 96.94 1077 LYS A O 1
ATOM 8262 N N . SER A 1 1078 ? 12.938 22.053 -25.311 1.00 95.06 1078 SER A N 1
ATOM 8263 C CA . SER A 1 1078 ? 13.838 23.070 -24.733 1.00 95.06 1078 SER A CA 1
ATOM 8264 C C . SER A 1 1078 ? 14.808 22.537 -23.657 1.00 95.06 1078 SER A C 1
ATOM 8266 O O . SER A 1 1078 ? 15.321 23.339 -22.881 1.00 95.06 1078 SER A O 1
ATOM 8268 N N . VAL A 1 1079 ? 15.061 21.218 -23.563 1.00 96.25 1079 VAL A N 1
ATOM 8269 C CA . VAL A 1 1079 ? 16.052 20.652 -22.604 1.00 96.25 1079 VAL A CA 1
ATOM 8270 C C . VAL A 1 1079 ? 17.017 19.668 -23.267 1.00 96.25 1079 VAL A C 1
ATOM 8272 O O . VAL A 1 1079 ? 18.224 19.876 -23.239 1.00 96.25 1079 VAL A O 1
ATOM 8275 N N . ASN A 1 1080 ? 16.497 18.602 -23.876 1.00 95.81 1080 ASN A N 1
ATOM 8276 C CA . ASN A 1 1080 ? 17.278 17.497 -24.448 1.00 95.81 1080 ASN A CA 1
ATOM 8277 C C . ASN A 1 1080 ? 16.780 17.118 -25.856 1.00 95.81 1080 ASN A C 1
ATOM 8279 O O . ASN A 1 1080 ? 16.796 15.954 -26.240 1.00 95.81 1080 ASN A O 1
ATOM 8283 N N . ASN A 1 1081 ? 16.333 18.119 -26.622 1.00 94.12 1081 ASN A N 1
ATOM 8284 C CA . ASN A 1 1081 ? 15.600 17.984 -27.888 1.00 94.12 1081 ASN A CA 1
ATOM 8285 C C . ASN A 1 1081 ? 16.295 17.175 -29.001 1.00 94.12 1081 ASN A C 1
ATOM 8287 O O . ASN A 1 1081 ? 15.668 16.915 -30.017 1.00 94.12 1081 ASN A O 1
ATOM 8291 N N . VAL A 1 1082 ? 17.572 16.820 -28.874 1.00 92.75 1082 VAL A N 1
ATOM 8292 C CA . VAL A 1 1082 ? 18.303 16.050 -29.889 1.00 92.75 1082 VAL A CA 1
ATOM 8293 C C . VAL A 1 1082 ? 18.863 14.799 -29.225 1.00 92.75 1082 VAL A C 1
ATOM 8295 O O . VAL A 1 1082 ? 19.913 14.843 -28.588 1.00 92.75 1082 VAL A O 1
ATOM 8298 N N . VAL A 1 1083 ? 18.146 13.683 -29.371 1.00 95.75 1083 VAL A N 1
ATOM 8299 C CA . VAL A 1 1083 ? 18.599 12.360 -28.923 1.00 95.75 1083 VAL A CA 1
ATOM 8300 C C . VAL A 1 1083 ? 19.175 11.617 -30.121 1.00 95.75 1083 VAL A C 1
ATOM 8302 O O . VAL A 1 1083 ? 18.544 11.538 -31.175 1.00 95.75 1083 VAL A O 1
ATOM 8305 N N . VAL A 1 1084 ? 20.389 11.092 -29.963 1.00 96.88 1084 VAL A N 1
ATOM 8306 C CA . VAL A 1 1084 ? 21.170 10.472 -31.042 1.00 96.88 1084 VAL A CA 1
ATOM 8307 C C . VAL A 1 1084 ? 21.388 8.997 -30.727 1.00 96.88 1084 VAL A C 1
ATOM 8309 O O . VAL A 1 1084 ? 21.985 8.671 -29.703 1.00 96.88 1084 VAL A O 1
ATOM 8312 N N . ILE A 1 1085 ? 20.923 8.125 -31.619 1.00 98.19 1085 ILE A N 1
ATOM 8313 C CA . ILE A 1 1085 ? 21.081 6.669 -31.580 1.00 98.19 1085 ILE A CA 1
ATOM 8314 C C . ILE A 1 1085 ? 22.131 6.280 -32.619 1.00 98.19 1085 ILE A C 1
ATOM 8316 O O . ILE A 1 1085 ? 21.912 6.448 -33.819 1.00 98.19 1085 ILE A O 1
ATOM 8320 N N . ASN A 1 1086 ? 23.256 5.728 -32.174 1.00 98.19 1086 ASN A N 1
ATOM 8321 C CA . ASN A 1 1086 ? 24.296 5.181 -33.044 1.00 98.19 1086 ASN A CA 1
ATOM 8322 C C . ASN A 1 1086 ? 24.233 3.652 -33.045 1.00 98.19 1086 ASN A C 1
ATOM 8324 O O . ASN A 1 1086 ? 24.042 3.033 -31.999 1.00 98.19 1086 ASN A O 1
ATOM 8328 N N . PHE A 1 1087 ? 24.395 3.034 -34.213 1.00 98.19 1087 PHE A N 1
ATOM 8329 C CA . PHE A 1 1087 ? 24.328 1.580 -34.370 1.00 98.19 1087 PHE A CA 1
ATOM 8330 C C . PHE A 1 1087 ? 25.132 1.118 -35.588 1.00 98.19 1087 PHE A C 1
ATOM 8332 O O . PHE A 1 1087 ? 25.346 1.881 -36.529 1.00 98.19 1087 PHE A O 1
ATOM 8339 N N . ASN A 1 1088 ? 25.582 -0.136 -35.582 1.00 97.00 1088 ASN A N 1
ATOM 8340 C CA . ASN A 1 1088 ? 26.286 -0.745 -36.711 1.00 97.00 1088 ASN A CA 1
ATOM 8341 C C . ASN A 1 1088 ? 25.412 -1.820 -37.362 1.00 97.00 1088 ASN A C 1
ATOM 8343 O O . ASN A 1 1088 ? 24.808 -2.623 -36.657 1.00 97.00 1088 ASN A O 1
ATOM 8347 N N . LEU A 1 1089 ? 25.383 -1.864 -38.695 1.00 96.50 1089 LEU A N 1
ATOM 8348 C CA . LEU A 1 1089 ? 24.721 -2.924 -39.462 1.00 96.50 1089 LEU A CA 1
ATOM 8349 C C . LEU A 1 1089 ? 25.758 -3.748 -40.235 1.00 96.50 1089 LEU A C 1
ATOM 8351 O O . LEU A 1 1089 ? 26.649 -3.187 -40.873 1.00 96.50 1089 LEU A O 1
ATOM 8355 N N . ALA A 1 1090 ? 25.637 -5.078 -40.208 1.00 93.31 1090 ALA A N 1
ATOM 8356 C CA . ALA A 1 1090 ? 26.563 -5.980 -40.907 1.00 93.31 1090 ALA A CA 1
ATOM 8357 C C . ALA A 1 1090 ? 26.489 -5.853 -42.444 1.00 93.31 1090 ALA A C 1
ATOM 8359 O O . ALA A 1 1090 ? 27.478 -6.062 -43.142 1.00 93.31 1090 ALA A O 1
ATOM 8360 N N . SER A 1 1091 ? 25.326 -5.468 -42.968 1.00 92.69 1091 SER A N 1
ATOM 8361 C CA . SER A 1 1091 ? 25.076 -5.155 -44.376 1.00 92.69 1091 SER A CA 1
ATOM 8362 C C . SER A 1 1091 ? 24.057 -4.014 -44.480 1.00 92.69 1091 SER A C 1
ATOM 8364 O O . SER A 1 1091 ? 23.433 -3.639 -43.487 1.00 92.69 1091 SER A O 1
ATOM 8366 N N . ALA A 1 1092 ? 23.895 -3.429 -45.669 1.00 90.00 1092 ALA A N 1
ATOM 8367 C CA . ALA A 1 1092 ? 22.807 -2.485 -45.915 1.00 90.00 1092 ALA A CA 1
ATOM 8368 C C . ALA A 1 1092 ? 21.483 -3.265 -46.077 1.00 90.00 1092 ALA A C 1
ATOM 8370 O O . ALA A 1 1092 ? 21.413 -4.117 -46.968 1.00 90.00 1092 ALA A O 1
ATOM 8371 N N . PRO A 1 1093 ? 20.451 -3.018 -45.249 1.00 88.38 1093 PRO A N 1
ATOM 8372 C CA . PRO A 1 1093 ? 19.139 -3.631 -45.420 1.00 88.38 1093 PRO A CA 1
ATOM 8373 C C . PRO A 1 1093 ? 18.396 -3.012 -46.615 1.00 88.38 1093 PRO A C 1
ATOM 8375 O O . PRO A 1 1093 ? 18.829 -2.015 -47.197 1.00 88.38 1093 PRO A O 1
ATOM 8378 N N . GLY A 1 1094 ? 17.253 -3.607 -46.969 1.00 90.62 1094 GLY A N 1
ATOM 8379 C CA . GLY A 1 1094 ? 16.307 -3.022 -47.920 1.00 90.62 1094 GLY A CA 1
ATOM 8380 C C . GLY A 1 1094 ? 15.526 -1.851 -47.312 1.00 90.62 1094 GLY A C 1
ATOM 8381 O O . GLY A 1 1094 ? 16.070 -1.020 -46.588 1.00 90.62 1094 GLY A O 1
ATOM 8382 N N . ALA A 1 1095 ? 14.222 -1.789 -47.588 1.00 94.88 1095 ALA A N 1
ATOM 8383 C CA . ALA A 1 1095 ? 13.335 -0.930 -46.807 1.00 94.88 1095 ALA A CA 1
ATOM 8384 C C . ALA A 1 1095 ? 13.248 -1.434 -45.352 1.00 94.88 1095 ALA A C 1
ATOM 8386 O O . ALA A 1 1095 ? 13.326 -2.637 -45.098 1.00 94.88 1095 ALA A O 1
ATOM 8387 N N . ALA A 1 1096 ? 13.080 -0.510 -44.411 1.00 97.00 1096 ALA A N 1
ATOM 8388 C CA . ALA A 1 1096 ? 12.966 -0.797 -42.983 1.00 97.00 1096 ALA A CA 1
ATOM 8389 C C . ALA A 1 1096 ? 11.873 0.074 -42.348 1.00 97.00 1096 ALA A C 1
ATOM 8391 O O . ALA A 1 1096 ? 11.474 1.088 -42.918 1.00 97.00 1096 ALA A O 1
ATOM 8392 N N . THR A 1 1097 ? 11.430 -0.283 -41.148 1.00 97.69 1097 THR A N 1
ATOM 8393 C CA . THR A 1 1097 ? 10.537 0.537 -40.326 1.00 97.69 1097 THR A CA 1
ATOM 8394 C C . THR A 1 1097 ? 11.230 0.846 -39.010 1.00 97.69 1097 THR A C 1
ATOM 8396 O O . THR A 1 1097 ? 11.712 -0.062 -38.335 1.00 97.69 1097 THR A O 1
ATOM 8399 N N . PHE A 1 1098 ? 11.265 2.124 -38.633 1.00 97.94 1098 PHE A N 1
ATOM 8400 C CA . PHE A 1 1098 ? 11.623 2.545 -37.283 1.00 97.94 1098 PHE A CA 1
ATOM 8401 C C . PHE A 1 1098 ? 10.356 2.935 -36.527 1.00 97.94 1098 PHE A C 1
ATOM 8403 O O . PHE A 1 1098 ? 9.718 3.938 -36.843 1.00 97.94 1098 PHE A O 1
ATOM 8410 N N . ARG A 1 1099 ? 9.978 2.115 -35.552 1.00 98.06 1099 ARG A N 1
ATOM 8411 C CA . ARG A 1 1099 ? 8.840 2.328 -34.663 1.00 98.06 1099 ARG A CA 1
ATOM 8412 C C . ARG A 1 1099 ? 9.290 3.097 -33.431 1.00 98.06 1099 ARG A C 1
ATOM 8414 O O . ARG A 1 1099 ? 10.270 2.724 -32.792 1.00 98.06 1099 ARG A O 1
ATOM 8421 N N . ILE A 1 1100 ? 8.537 4.132 -33.078 1.00 98.19 1100 ILE A N 1
ATOM 8422 C CA . ILE A 1 1100 ? 8.640 4.849 -31.807 1.00 98.19 1100 ILE A CA 1
ATOM 8423 C C . ILE A 1 1100 ? 7.274 4.757 -31.138 1.00 98.19 1100 ILE A C 1
ATOM 8425 O O . ILE A 1 1100 ? 6.308 5.336 -31.629 1.00 98.19 1100 ILE A O 1
ATOM 8429 N N . SER A 1 1101 ? 7.191 4.045 -30.023 1.00 98.00 1101 SER A N 1
ATOM 8430 C CA . SER A 1 1101 ? 6.030 4.086 -29.140 1.00 98.00 1101 SER A CA 1
ATOM 8431 C C . SER A 1 1101 ? 6.258 5.120 -28.036 1.00 98.00 1101 SER A C 1
ATOM 8433 O O . SER A 1 1101 ? 7.380 5.310 -27.555 1.00 98.00 1101 SER A O 1
ATOM 8435 N N . THR A 1 1102 ? 5.199 5.825 -27.647 1.00 98.50 1102 THR A N 1
ATOM 8436 C CA . THR A 1 1102 ? 5.223 6.858 -26.602 1.00 98.50 1102 THR A CA 1
ATOM 8437 C C . THR A 1 1102 ? 4.067 6.644 -25.636 1.00 98.50 1102 THR A C 1
ATOM 8439 O O . THR A 1 1102 ? 3.005 6.178 -26.038 1.00 98.50 1102 THR A O 1
ATOM 8442 N N . THR A 1 1103 ? 4.246 6.976 -24.357 1.00 98.56 1103 THR A N 1
ATOM 8443 C CA . THR A 1 1103 ? 3.197 6.761 -23.345 1.00 98.56 1103 THR A CA 1
ATOM 8444 C C . THR A 1 1103 ? 2.278 7.976 -23.206 1.00 98.56 1103 THR A C 1
ATOM 8446 O O . THR A 1 1103 ? 1.068 7.816 -23.046 1.00 98.56 1103 THR A O 1
ATOM 8449 N N . LEU A 1 1104 ? 2.844 9.189 -23.277 1.00 98.62 1104 LEU A N 1
ATOM 8450 C CA . LEU A 1 1104 ? 2.160 10.475 -23.112 1.00 98.62 1104 LEU A CA 1
ATOM 8451 C C . LEU A 1 1104 ? 2.871 11.588 -23.890 1.00 98.62 1104 LEU A C 1
ATOM 8453 O O . LEU A 1 1104 ? 4.088 11.745 -23.782 1.00 98.62 1104 LEU A O 1
ATOM 8457 N N . SER A 1 1105 ? 2.090 12.426 -24.573 1.00 98.19 1105 SER A N 1
ATOM 8458 C CA . SER A 1 1105 ? 2.526 13.688 -25.174 1.00 98.19 1105 SER A CA 1
ATOM 8459 C C . SER A 1 1105 ? 2.048 14.920 -24.384 1.00 98.19 1105 SER A C 1
ATOM 8461 O O . SER A 1 1105 ? 1.003 14.916 -23.732 1.00 98.19 1105 SER A O 1
ATOM 8463 N N . PHE A 1 1106 ? 2.809 16.015 -24.462 1.00 98.25 1106 PHE A N 1
ATOM 8464 C CA . PHE A 1 1106 ? 2.466 17.324 -23.904 1.00 98.25 1106 PHE A CA 1
ATOM 8465 C C . PHE A 1 1106 ? 2.607 18.428 -24.961 1.00 98.25 1106 PHE A C 1
ATOM 8467 O O . PHE A 1 1106 ? 3.560 18.446 -25.743 1.00 98.25 1106 PHE A O 1
ATOM 8474 N N . ALA A 1 1107 ? 1.654 19.368 -24.979 1.00 96.62 1107 ALA A N 1
ATOM 8475 C CA . ALA A 1 1107 ? 1.637 20.531 -25.874 1.00 96.62 1107 ALA A CA 1
ATOM 8476 C C . ALA A 1 1107 ? 1.897 20.191 -27.363 1.00 96.62 1107 ALA A C 1
ATOM 8478 O O . ALA A 1 1107 ? 2.710 20.832 -28.031 1.00 96.62 1107 ALA A O 1
ATOM 8479 N N . GLY A 1 1108 ? 1.227 19.158 -27.894 1.00 96.06 1108 GLY A N 1
ATOM 8480 C CA . GLY A 1 1108 ? 1.280 18.784 -29.320 1.00 96.06 1108 GLY A CA 1
ATOM 8481 C C . GLY A 1 1108 ? 2.634 18.248 -29.812 1.00 96.06 1108 GLY A C 1
ATOM 8482 O O . GLY A 1 1108 ? 2.921 18.309 -31.015 1.00 96.06 1108 GLY A O 1
ATOM 8483 N N . ALA A 1 1109 ? 3.471 17.774 -28.888 1.00 97.81 1109 ALA A N 1
ATOM 8484 C CA . ALA A 1 1109 ? 4.756 17.143 -29.159 1.00 97.81 1109 ALA A CA 1
ATOM 8485 C C . ALA A 1 1109 ? 4.614 15.773 -29.834 1.00 97.81 1109 ALA A C 1
ATOM 8487 O O . ALA A 1 1109 ? 3.777 14.967 -29.442 1.00 97.81 1109 ALA A O 1
ATOM 8488 N N . ARG A 1 1110 ? 5.474 15.507 -30.820 1.00 97.81 1110 ARG A N 1
ATOM 8489 C CA . ARG A 1 1110 ? 5.658 14.199 -31.475 1.00 97.81 1110 ARG A CA 1
ATOM 8490 C C . ARG A 1 1110 ? 7.051 14.116 -32.120 1.00 97.81 1110 ARG A C 1
ATOM 8492 O O . ARG A 1 1110 ? 7.630 15.180 -32.384 1.00 97.81 1110 ARG A O 1
ATOM 8499 N N . PRO A 1 1111 ? 7.606 12.915 -32.363 1.00 98.00 1111 PRO A N 1
ATOM 8500 C CA . PRO A 1 1111 ? 8.960 12.767 -32.887 1.00 98.00 1111 PRO A CA 1
ATOM 8501 C C . PRO A 1 1111 ? 9.114 13.270 -34.329 1.00 98.00 1111 PRO A C 1
ATOM 8503 O O . PRO A 1 1111 ? 8.265 13.046 -35.187 1.00 98.00 1111 PRO A O 1
ATOM 8506 N N . VAL A 1 1112 ? 10.258 13.893 -34.599 1.00 97.62 1112 VAL A N 1
ATOM 8507 C CA . VAL A 1 1112 ? 10.848 14.099 -35.926 1.00 97.62 1112 VAL A CA 1
ATOM 8508 C C . VAL A 1 1112 ? 12.085 13.220 -36.001 1.00 97.62 1112 VAL A C 1
ATOM 8510 O O . VAL A 1 1112 ? 12.939 13.291 -35.114 1.00 97.62 1112 VAL A O 1
ATOM 8513 N N . VAL A 1 1113 ? 12.174 12.401 -37.048 1.00 98.25 1113 VAL A N 1
ATOM 8514 C CA . VAL A 1 1113 ? 13.234 11.402 -37.222 1.00 98.25 1113 VAL A CA 1
ATOM 8515 C C . VAL A 1 1113 ? 14.107 11.756 -38.419 1.00 98.25 1113 VAL A C 1
ATOM 8517 O O . VAL A 1 1113 ? 13.601 12.001 -39.515 1.00 98.25 1113 VAL A O 1
ATOM 8520 N N . GLN A 1 1114 ? 15.421 11.727 -38.217 1.00 98.31 1114 GLN A N 1
ATOM 8521 C CA . GLN A 1 1114 ? 16.423 11.755 -39.278 1.00 98.31 1114 GLN A CA 1
ATOM 8522 C C . GLN A 1 1114 ? 17.241 10.459 -39.232 1.00 98.31 1114 GLN A C 1
ATOM 8524 O O . GLN A 1 1114 ? 17.641 10.023 -38.156 1.00 98.31 1114 GLN A O 1
ATOM 8529 N N . VAL A 1 1115 ? 17.486 9.846 -40.389 1.00 98.12 1115 VAL A N 1
ATOM 8530 C CA . VAL A 1 1115 ? 18.271 8.618 -40.567 1.00 98.12 1115 VAL A CA 1
ATOM 8531 C C . VAL A 1 1115 ? 19.444 8.949 -41.482 1.00 98.12 1115 VAL A C 1
ATOM 8533 O O . VAL A 1 1115 ? 19.250 9.256 -42.658 1.00 98.12 1115 VAL A O 1
ATOM 8536 N N . ASN A 1 1116 ? 20.665 8.911 -40.951 1.00 96.94 1116 ASN A N 1
ATOM 8537 C CA . ASN A 1 1116 ? 21.864 9.415 -41.622 1.00 96.94 1116 ASN A CA 1
ATOM 8538 C C . ASN A 1 1116 ? 21.653 10.858 -42.143 1.00 96.94 1116 ASN A C 1
ATOM 8540 O O . ASN A 1 1116 ? 21.649 11.796 -41.350 1.00 96.94 1116 ASN A O 1
ATOM 8544 N N . THR A 1 1117 ? 21.465 11.054 -43.452 1.00 95.88 1117 THR A N 1
ATOM 8545 C CA . THR A 1 1117 ? 21.182 12.364 -44.074 1.00 95.88 1117 THR A CA 1
ATOM 8546 C C . THR A 1 1117 ? 19.713 12.575 -44.459 1.00 95.88 1117 THR A C 1
ATOM 8548 O O . THR A 1 1117 ? 19.337 13.703 -44.775 1.00 95.88 1117 THR A O 1
ATOM 8551 N N . TRP A 1 1118 ? 18.876 11.535 -44.430 1.00 97.81 1118 TRP A N 1
ATOM 8552 C CA . TRP A 1 1118 ? 17.467 11.585 -44.832 1.00 97.81 1118 TRP A CA 1
ATOM 8553 C C . TRP A 1 1118 ? 16.555 11.929 -43.654 1.00 97.81 1118 TRP A C 1
ATOM 8555 O O . TRP A 1 1118 ? 16.695 11.360 -42.575 1.00 97.81 1118 TRP A O 1
ATOM 8565 N N . THR A 1 1119 ? 15.590 12.823 -43.863 1.00 97.50 1119 THR A N 1
ATOM 8566 C CA . THR A 1 1119 ? 14.629 13.243 -42.831 1.00 97.50 1119 THR A CA 1
ATOM 8567 C C . THR A 1 1119 ? 13.233 12.739 -43.176 1.00 97.50 1119 THR A C 1
ATOM 8569 O O . THR A 1 1119 ? 12.751 12.945 -44.290 1.00 97.50 1119 THR A O 1
ATOM 8572 N N . ALA A 1 1120 ? 12.574 12.101 -42.211 1.00 97.44 1120 ALA A N 1
ATOM 8573 C CA . ALA A 1 1120 ? 11.209 11.615 -42.349 1.00 97.44 1120 ALA A CA 1
ATOM 8574 C C . ALA A 1 1120 ? 10.185 12.765 -42.373 1.00 97.44 1120 ALA A C 1
ATOM 8576 O O . ALA A 1 1120 ? 10.422 13.859 -41.851 1.00 97.44 1120 ALA A O 1
ATOM 8577 N N . ALA A 1 1121 ? 8.999 12.499 -42.925 1.00 96.38 1121 ALA A N 1
ATOM 8578 C CA . ALA A 1 1121 ? 7.867 13.412 -42.793 1.00 96.38 1121 ALA A CA 1
ATOM 8579 C C . ALA A 1 1121 ? 7.493 13.588 -41.308 1.00 96.38 1121 ALA A C 1
ATOM 8581 O O . ALA A 1 1121 ? 7.414 12.619 -40.555 1.00 96.38 1121 ALA A O 1
ATOM 8582 N N . THR A 1 1122 ? 7.252 14.830 -40.879 1.00 95.38 1122 THR A N 1
ATOM 8583 C CA . THR A 1 1122 ? 6.833 15.118 -39.498 1.00 95.38 1122 THR A CA 1
ATOM 8584 C C . THR A 1 1122 ? 5.398 14.625 -39.269 1.00 95.38 1122 THR A C 1
ATOM 8586 O O . THR A 1 1122 ? 4.511 15.050 -40.014 1.00 95.38 1122 THR A O 1
ATOM 8589 N N . PRO A 1 1123 ? 5.122 13.796 -38.242 1.00 96.56 1123 PRO A N 1
ATOM 8590 C CA . PRO A 1 1123 ? 3.769 13.332 -37.956 1.00 96.56 1123 PRO A CA 1
ATOM 8591 C C . PRO A 1 1123 ? 2.810 14.472 -37.581 1.00 96.56 1123 PRO A C 1
ATOM 8593 O O . PRO A 1 1123 ? 3.221 15.567 -37.163 1.00 96.56 1123 PRO A O 1
ATOM 8596 N N . VAL A 1 1124 ? 1.509 14.197 -37.693 1.00 95.12 1124 VAL A N 1
ATOM 8597 C CA . VAL A 1 1124 ? 0.446 15.073 -37.175 1.00 95.12 1124 VAL A CA 1
ATOM 8598 C C . VAL A 1 1124 ? 0.577 15.258 -35.659 1.00 95.12 1124 VAL A C 1
ATOM 8600 O O . VAL A 1 1124 ? 1.169 14.431 -34.970 1.00 95.12 1124 VAL A O 1
ATOM 8603 N N . ALA A 1 1125 ? 0.051 16.363 -35.126 1.00 96.12 1125 ALA A N 1
ATOM 8604 C CA . ALA A 1 1125 ? 0.040 16.575 -33.681 1.00 96.12 1125 ALA A CA 1
ATOM 8605 C C . ALA A 1 1125 ? -0.982 15.632 -32.999 1.00 96.12 1125 ALA A C 1
ATOM 8607 O O . ALA A 1 1125 ? -2.085 15.476 -33.529 1.00 96.12 1125 ALA A O 1
ATOM 8608 N N . PRO A 1 1126 ? -0.653 15.032 -31.840 1.00 96.50 1126 PRO A N 1
ATOM 8609 C CA . PRO A 1 1126 ? -1.575 14.175 -31.091 1.00 96.50 1126 PRO A CA 1
ATOM 8610 C C . PRO A 1 1126 ? -2.730 14.961 -30.443 1.00 96.50 1126 PRO A C 1
ATOM 8612 O O . PRO A 1 1126 ? -2.683 16.191 -30.329 1.00 96.50 1126 PRO A O 1
ATOM 8615 N N . ARG A 1 1127 ? -3.772 14.248 -29.979 1.00 96.12 1127 ARG A N 1
ATOM 8616 C CA . ARG A 1 1127 ? -4.881 14.832 -29.195 1.00 96.12 1127 ARG A CA 1
ATOM 8617 C C . ARG A 1 1127 ? -4.317 15.413 -27.897 1.00 96.12 1127 ARG A C 1
ATOM 8619 O O . ARG A 1 1127 ? -3.892 14.677 -27.015 1.00 96.12 1127 ARG A O 1
ATOM 8626 N N . ASN A 1 1128 ? -4.368 16.735 -27.760 1.00 95.06 1128 ASN A N 1
ATOM 8627 C CA . ASN A 1 1128 ? -3.940 17.412 -26.541 1.00 95.06 1128 ASN A CA 1
ATOM 8628 C C . ASN A 1 1128 ? -4.881 17.074 -25.368 1.00 95.06 1128 ASN A C 1
ATOM 8630 O O . ASN A 1 1128 ? -6.076 17.361 -25.437 1.00 95.06 1128 ASN A O 1
ATOM 8634 N N . LEU A 1 1129 ? -4.334 16.509 -24.287 1.00 95.12 1129 LEU A N 1
ATOM 8635 C CA . LEU A 1 1129 ? -5.067 16.222 -23.044 1.00 95.12 1129 LEU A CA 1
ATOM 8636 C C . LEU A 1 1129 ? -5.231 17.457 -22.134 1.00 95.12 1129 LEU A C 1
ATOM 8638 O O . LEU A 1 1129 ? -5.815 17.357 -21.060 1.00 95.12 1129 LEU A O 1
ATOM 8642 N N . ASN A 1 1130 ? -4.694 18.619 -22.531 1.00 94.56 1130 ASN A N 1
ATOM 8643 C CA . ASN A 1 1130 ? -4.760 19.895 -21.801 1.00 94.56 1130 ASN A CA 1
ATOM 8644 C C . ASN A 1 1130 ? -4.228 19.841 -20.350 1.00 94.56 1130 ASN A C 1
ATOM 8646 O O . ASN A 1 1130 ? -4.550 20.697 -19.529 1.00 94.56 1130 ASN A O 1
ATOM 8650 N N . SER A 1 1131 ? -3.371 18.863 -20.037 1.00 96.75 1131 SER A N 1
ATOM 8651 C CA . SER A 1 1131 ? -2.831 18.621 -18.697 1.00 96.75 1131 SER A CA 1
ATOM 8652 C C . SER A 1 1131 ? -1.316 18.435 -18.716 1.00 96.75 1131 SER A C 1
ATOM 8654 O O . SER A 1 1131 ? -0.772 17.756 -19.582 1.00 96.75 1131 SER A O 1
ATOM 8656 N N . ARG A 1 1132 ? -0.638 18.966 -17.691 1.00 96.62 1132 ARG A N 1
ATOM 8657 C CA . ARG A 1 1132 ? 0.744 18.592 -17.343 1.00 96.62 1132 ARG A CA 1
ATOM 8658 C C . ARG A 1 1132 ? 0.774 17.162 -16.789 1.00 96.62 1132 ARG A C 1
ATOM 8660 O O . ARG A 1 1132 ? -0.114 16.808 -16.006 1.00 96.62 1132 ARG A O 1
ATOM 8667 N N . GLY A 1 1133 ? 1.788 16.375 -17.153 1.00 96.62 1133 GLY A N 1
ATOM 8668 C CA . GLY A 1 1133 ? 1.943 14.974 -16.726 1.00 96.62 1133 GLY A CA 1
ATOM 8669 C C . GLY A 1 1133 ? 3.340 14.642 -16.204 1.00 96.62 1133 GLY A C 1
ATOM 8670 O O . GLY A 1 1133 ? 3.492 14.400 -15.009 1.00 96.62 1133 GLY A O 1
ATOM 8671 N N . VAL A 1 1134 ? 4.366 14.703 -17.063 1.00 97.81 1134 VAL A N 1
ATOM 8672 C CA . VAL A 1 1134 ? 5.747 14.300 -16.714 1.00 97.81 1134 VAL A CA 1
ATOM 8673 C C . VAL A 1 1134 ? 6.331 15.074 -15.523 1.00 97.81 1134 VAL A C 1
ATOM 8675 O O . VAL A 1 1134 ? 7.017 14.498 -14.684 1.00 97.81 1134 VAL A O 1
ATOM 8678 N N . THR A 1 1135 ? 5.992 16.359 -15.381 1.00 98.00 1135 THR A N 1
ATOM 8679 C CA . THR A 1 1135 ? 6.412 17.209 -14.251 1.00 98.00 1135 THR A CA 1
ATOM 8680 C C . THR A 1 1135 ? 5.694 16.865 -12.939 1.00 98.00 1135 THR A C 1
ATOM 8682 O O . THR A 1 1135 ? 6.155 17.198 -11.847 1.00 98.00 1135 THR A O 1
ATOM 8685 N N . ARG A 1 1136 ? 4.591 16.118 -13.023 1.00 98.00 1136 ARG A N 1
ATOM 8686 C CA . ARG A 1 1136 ? 3.711 15.733 -11.912 1.00 98.00 1136 ARG A CA 1
ATOM 8687 C C . ARG A 1 1136 ? 3.645 14.211 -11.716 1.00 98.00 1136 ARG A C 1
ATOM 8689 O O . ARG A 1 1136 ? 2.653 13.700 -11.214 1.00 98.00 1136 ARG A O 1
ATOM 8696 N N . GLY A 1 1137 ? 4.696 13.487 -12.110 1.00 97.44 1137 GLY A N 1
ATOM 8697 C CA . GLY A 1 1137 ? 4.832 12.048 -11.856 1.00 97.44 1137 GLY A CA 1
ATOM 8698 C C . GLY A 1 1137 ? 3.828 11.157 -12.591 1.00 97.44 1137 GLY A C 1
ATOM 8699 O O . GLY A 1 1137 ? 3.520 10.066 -12.115 1.00 97.44 1137 GLY A O 1
ATOM 8700 N N . ALA A 1 1138 ? 3.309 11.607 -13.738 1.00 98.31 1138 ALA A N 1
ATOM 8701 C CA . ALA A 1 1138 ? 2.343 10.863 -14.540 1.00 98.31 1138 ALA A CA 1
ATOM 8702 C C . ALA A 1 1138 ? 2.816 10.654 -15.986 1.00 98.31 1138 ALA A C 1
ATOM 8704 O O . ALA A 1 1138 ? 3.368 11.559 -16.612 1.00 98.31 1138 ALA A O 1
ATOM 8705 N N . TYR A 1 1139 ? 2.564 9.450 -16.507 1.00 98.31 1139 TYR A N 1
ATOM 8706 C CA . TYR A 1 1139 ? 2.996 9.005 -17.838 1.00 98.31 1139 TYR A CA 1
ATOM 8707 C C . TYR A 1 1139 ? 1.913 8.306 -18.667 1.00 98.31 1139 TYR A C 1
ATOM 8709 O O . TYR A 1 1139 ? 2.136 8.052 -19.850 1.00 98.31 1139 TYR A O 1
ATOM 8717 N N . ARG A 1 1140 ? 0.752 8.001 -18.077 1.00 98.19 1140 ARG A N 1
ATOM 8718 C CA . ARG A 1 1140 ? -0.351 7.305 -18.744 1.00 98.19 1140 ARG A CA 1
ATOM 8719 C C . ARG A 1 1140 ? -1.144 8.261 -19.635 1.00 98.19 1140 ARG A C 1
ATOM 8721 O O . ARG A 1 1140 ? -2.135 8.840 -19.208 1.00 98.19 1140 ARG A O 1
ATOM 8728 N N . GLY A 1 1141 ? -0.690 8.444 -20.868 1.00 97.25 1141 GLY A N 1
ATOM 8729 C CA . GLY A 1 1141 ? -1.406 9.167 -21.916 1.00 97.25 1141 GLY A CA 1
ATOM 8730 C C . GLY A 1 1141 ? -2.145 8.224 -22.862 1.00 97.25 1141 GLY A C 1
ATOM 8731 O O . GLY A 1 1141 ? -2.622 7.156 -22.461 1.00 97.25 1141 GLY A O 1
ATOM 8732 N N . LEU A 1 1142 ? -2.237 8.613 -24.136 1.00 96.12 1142 LEU A N 1
ATOM 8733 C CA . LEU A 1 1142 ? -3.005 7.881 -25.147 1.00 96.12 1142 LEU A CA 1
ATOM 8734 C C . LEU A 1 1142 ? -2.242 6.694 -25.752 1.00 96.12 1142 LEU A C 1
ATOM 8736 O O . LEU A 1 1142 ? -2.887 5.808 -26.307 1.00 96.12 1142 LEU A O 1
ATOM 8740 N N . GLY A 1 1143 ? -0.918 6.621 -25.586 1.00 96.12 1143 GLY A N 1
ATOM 8741 C CA . GLY A 1 1143 ? -0.108 5.519 -26.112 1.00 96.12 1143 GLY A CA 1
ATOM 8742 C C . GLY A 1 1143 ? 0.232 5.694 -27.594 1.00 96.12 1143 GLY A C 1
ATOM 8743 O O . GLY A 1 1143 ? 0.062 4.764 -28.378 1.00 96.12 1143 GLY A O 1
ATOM 8744 N N . GLU A 1 1144 ? 0.593 6.908 -28.016 1.00 97.50 1144 GLU A N 1
ATOM 8745 C CA . GLU A 1 1144 ? 0.789 7.224 -29.430 1.00 97.50 1144 GLU A CA 1
ATOM 8746 C C . GLU A 1 1144 ? 2.012 6.498 -30.033 1.00 97.50 1144 GLU A C 1
ATOM 8748 O O . GLU A 1 1144 ? 3.152 6.722 -29.620 1.00 97.50 1144 GLU A O 1
ATOM 8753 N N . GLN A 1 1145 ? 1.776 5.666 -31.054 1.00 96.25 1145 GLN A N 1
ATOM 8754 C CA . GLN A 1 1145 ? 2.811 4.973 -31.829 1.00 96.25 1145 GLN A CA 1
ATOM 8755 C C . GLN A 1 1145 ? 3.052 5.666 -33.178 1.00 96.25 1145 GLN A C 1
ATOM 8757 O O . GLN A 1 1145 ? 2.113 6.036 -33.886 1.00 96.25 1145 GLN A O 1
ATOM 8762 N N . TYR A 1 1146 ? 4.322 5.785 -33.561 1.00 97.56 1146 TYR A N 1
ATOM 8763 C CA . TYR A 1 1146 ? 4.786 6.373 -34.812 1.00 97.56 1146 TYR A CA 1
ATOM 8764 C C . TYR A 1 1146 ? 5.659 5.353 -35.557 1.00 97.56 1146 TYR A C 1
ATOM 8766 O O . TYR A 1 1146 ? 6.767 5.055 -35.117 1.00 97.56 1146 TYR A O 1
ATOM 8774 N N . ASP A 1 1147 ? 5.179 4.838 -36.692 1.00 96.44 1147 ASP A N 1
ATOM 8775 C CA . ASP A 1 1147 ? 5.943 3.938 -37.569 1.00 96.44 1147 ASP A CA 1
ATOM 8776 C C . ASP A 1 1147 ? 6.539 4.739 -38.737 1.00 96.44 1147 ASP A C 1
ATOM 8778 O O . ASP A 1 1147 ? 5.827 5.184 -39.639 1.00 96.44 1147 ASP A O 1
ATOM 8782 N N . ILE A 1 1148 ? 7.857 4.940 -38.721 1.00 97.62 1148 ILE A N 1
ATOM 8783 C CA . ILE A 1 1148 ? 8.597 5.654 -39.762 1.00 97.62 1148 ILE A CA 1
ATOM 8784 C C . ILE A 1 1148 ? 9.096 4.640 -40.794 1.00 97.62 1148 ILE A C 1
ATOM 8786 O O . ILE A 1 1148 ? 10.053 3.909 -40.543 1.00 97.62 1148 ILE A O 1
ATOM 8790 N N . ALA A 1 1149 ? 8.479 4.626 -41.976 1.00 97.12 1149 ALA A N 1
ATOM 8791 C CA . ALA A 1 1149 ? 8.973 3.862 -43.119 1.00 97.12 1149 ALA A CA 1
ATOM 8792 C C . ALA A 1 1149 ? 10.259 4.501 -43.680 1.00 97.12 1149 ALA A C 1
ATOM 8794 O O . ALA A 1 1149 ? 10.245 5.635 -44.162 1.00 97.12 1149 ALA A O 1
ATOM 8795 N N . ILE A 1 1150 ? 11.365 3.762 -43.624 1.00 97.56 1150 ILE A N 1
ATOM 8796 C CA . ILE A 1 1150 ? 12.692 4.152 -44.105 1.00 97.56 1150 ILE A CA 1
ATOM 8797 C C . ILE A 1 1150 ? 12.904 3.539 -45.500 1.00 97.56 1150 ILE A C 1
ATOM 8799 O O . ILE A 1 1150 ? 12.919 2.309 -45.630 1.00 97.56 1150 ILE A O 1
ATOM 8803 N N . PRO A 1 1151 ? 13.087 4.354 -46.558 1.00 96.62 1151 PRO A N 1
ATOM 8804 C CA . PRO A 1 1151 ? 13.351 3.844 -47.898 1.00 96.62 1151 PRO A CA 1
ATOM 8805 C C . PRO A 1 1151 ? 14.654 3.038 -47.984 1.00 96.62 1151 PRO A C 1
ATOM 8807 O O . PRO A 1 1151 ? 15.636 3.327 -47.295 1.00 96.62 1151 PRO A O 1
ATOM 8810 N N . SER A 1 1152 ? 14.687 2.073 -48.905 1.00 95.38 1152 SER A N 1
ATOM 8811 C CA . SER A 1 1152 ? 15.910 1.331 -49.233 1.00 95.38 1152 SER A CA 1
ATOM 8812 C C . SER A 1 1152 ? 17.056 2.284 -49.604 1.00 95.38 1152 SER A C 1
ATOM 8814 O O . SER A 1 1152 ? 16.844 3.302 -50.268 1.00 95.38 1152 SER A O 1
ATOM 8816 N N . GLY A 1 1153 ? 18.269 1.968 -49.147 1.00 94.25 1153 GLY A N 1
ATOM 8817 C CA . GLY A 1 1153 ? 19.472 2.775 -49.376 1.00 94.25 1153 GLY A CA 1
ATOM 8818 C C . GLY A 1 1153 ? 19.673 3.976 -48.439 1.00 94.25 1153 GLY A C 1
ATOM 8819 O O . GLY A 1 1153 ? 20.727 4.602 -48.517 1.00 94.25 1153 GLY A O 1
ATOM 8820 N N . GLN A 1 1154 ? 18.734 4.294 -47.533 1.00 97.25 1154 GLN A N 1
ATOM 8821 C CA . GLN A 1 1154 ? 18.983 5.297 -46.474 1.00 97.25 1154 GLN A CA 1
ATOM 8822 C C . GLN A 1 1154 ? 19.779 4.722 -45.289 1.00 97.25 1154 GLN A C 1
ATOM 8824 O O . GLN A 1 1154 ? 20.448 5.463 -44.565 1.00 97.25 1154 GLN A O 1
ATOM 8829 N N . LEU A 1 1155 ? 19.737 3.399 -45.111 1.00 97.50 1155 LEU A N 1
ATOM 8830 C CA . LEU A 1 1155 ? 20.601 2.633 -44.212 1.00 97.50 1155 LEU A CA 1
ATOM 8831 C C . LEU A 1 1155 ? 21.753 2.009 -45.010 1.00 97.50 1155 LEU A C 1
ATOM 8833 O O . LEU A 1 1155 ? 21.579 1.604 -46.159 1.00 97.50 1155 LEU A O 1
ATOM 8837 N N . LYS A 1 1156 ? 22.933 1.918 -44.394 1.00 96.25 1156 LYS A N 1
ATOM 8838 C CA . LYS A 1 1156 ? 24.176 1.426 -45.017 1.00 96.25 1156 LYS A CA 1
ATOM 8839 C C . LYS A 1 1156 ? 24.859 0.366 -44.151 1.00 96.25 1156 LYS A C 1
ATOM 8841 O O . LYS A 1 1156 ? 24.558 0.252 -42.967 1.00 96.25 1156 LYS A O 1
ATOM 8846 N N . ALA A 1 1157 ? 25.804 -0.382 -44.717 1.00 96.38 1157 ALA A N 1
ATOM 8847 C CA . ALA A 1 1157 ? 26.686 -1.243 -43.927 1.00 96.38 1157 ALA A CA 1
ATOM 8848 C C . ALA A 1 1157 ? 27.631 -0.400 -43.043 1.00 96.38 1157 ALA A C 1
ATOM 8850 O O . ALA A 1 1157 ? 28.032 0.702 -43.427 1.00 96.38 1157 ALA A O 1
ATOM 8851 N N . GLY A 1 1158 ? 28.002 -0.922 -41.874 1.00 96.12 1158 GLY A N 1
ATOM 8852 C CA . GLY A 1 1158 ? 28.776 -0.199 -40.865 1.00 96.12 1158 GLY A CA 1
ATOM 8853 C C . GLY A 1 1158 ? 27.929 0.793 -40.061 1.00 96.12 1158 GLY A C 1
ATOM 8854 O O . GLY A 1 1158 ? 26.753 0.542 -39.788 1.00 96.12 1158 GLY A O 1
ATOM 8855 N N . ALA A 1 1159 ? 28.541 1.906 -39.653 1.00 97.50 1159 ALA A N 1
ATOM 8856 C CA . ALA A 1 1159 ? 27.953 2.861 -38.715 1.00 97.50 1159 ALA A CA 1
ATOM 8857 C C . ALA A 1 1159 ? 26.809 3.686 -39.327 1.00 97.50 1159 ALA A C 1
ATOM 8859 O O . ALA A 1 1159 ? 26.987 4.364 -40.341 1.00 97.50 1159 ALA A O 1
ATOM 8860 N N . ASN A 1 1160 ? 25.658 3.675 -38.660 1.00 98.44 1160 ASN A N 1
ATOM 8861 C CA . ASN A 1 1160 ? 24.469 4.469 -38.952 1.00 98.44 1160 ASN A CA 1
ATOM 8862 C C . ASN A 1 1160 ? 24.094 5.314 -37.729 1.00 98.44 1160 ASN A C 1
ATOM 8864 O O . ASN A 1 1160 ? 24.370 4.937 -36.586 1.00 98.44 1160 ASN A O 1
ATOM 8868 N N . THR A 1 1161 ? 23.402 6.423 -37.981 1.00 98.19 1161 THR A N 1
ATOM 8869 C CA . THR A 1 1161 ? 22.858 7.291 -36.932 1.00 98.19 1161 THR A CA 1
ATOM 8870 C C . THR A 1 1161 ? 21.378 7.559 -37.183 1.00 98.19 1161 THR A C 1
ATOM 8872 O O . THR A 1 1161 ? 20.985 7.896 -38.302 1.00 98.19 1161 THR A O 1
ATOM 8875 N N . ILE A 1 1162 ? 20.564 7.438 -36.135 1.00 98.44 1162 ILE A N 1
ATOM 8876 C CA . ILE A 1 1162 ? 19.191 7.942 -36.073 1.00 98.44 1162 ILE A CA 1
ATOM 8877 C C . ILE A 1 1162 ? 19.154 9.099 -35.073 1.00 98.44 1162 ILE A C 1
ATOM 8879 O O . ILE A 1 1162 ? 19.608 8.958 -33.940 1.00 98.44 1162 ILE A O 1
ATOM 8883 N N . THR A 1 1163 ? 18.586 10.230 -35.477 1.00 97.50 1163 THR A N 1
ATOM 8884 C CA . THR A 1 1163 ? 18.366 11.396 -34.614 1.00 97.50 1163 THR A CA 1
ATOM 8885 C C . THR A 1 1163 ? 16.872 11.590 -34.398 1.00 97.50 1163 THR A C 1
ATOM 8887 O O . THR A 1 1163 ? 16.106 11.617 -35.363 1.00 97.50 1163 THR A O 1
ATOM 8890 N N . ILE A 1 1164 ? 16.462 11.755 -33.141 1.00 97.94 1164 ILE A N 1
ATOM 8891 C CA . ILE A 1 1164 ? 15.077 12.010 -32.730 1.00 97.94 1164 ILE A CA 1
ATOM 8892 C C . ILE A 1 1164 ? 14.997 13.400 -32.094 1.00 97.94 1164 ILE A C 1
ATOM 8894 O O . ILE A 1 1164 ? 15.815 13.745 -31.240 1.00 97.94 1164 ILE A O 1
ATOM 8898 N N . SER A 1 1165 ? 14.000 14.188 -32.500 1.00 96.38 1165 SER A N 1
ATOM 8899 C CA . SER A 1 1165 ? 13.712 15.513 -31.932 1.00 96.38 1165 SER A CA 1
ATOM 8900 C C . SER A 1 1165 ? 12.214 15.822 -31.861 1.00 96.38 1165 SER A C 1
ATOM 8902 O O . SER A 1 1165 ? 11.403 15.043 -32.358 1.00 96.38 1165 SER A O 1
ATOM 8904 N N . VAL A 1 1166 ? 11.814 16.922 -31.212 1.00 97.31 1166 VAL A N 1
ATOM 8905 C CA . VAL A 1 1166 ? 10.398 17.235 -30.945 1.00 97.31 1166 VAL A CA 1
ATOM 8906 C C . VAL A 1 1166 ? 9.835 18.284 -31.908 1.00 97.31 1166 VAL A C 1
ATOM 8908 O O . VAL A 1 1166 ? 10.190 19.464 -31.850 1.00 97.31 1166 VAL A O 1
ATOM 8911 N N . ALA A 1 1167 ? 8.841 17.899 -32.713 1.00 96.94 1167 ALA A N 1
ATOM 8912 C CA . ALA A 1 1167 ? 7.975 18.862 -33.392 1.00 96.94 1167 ALA A CA 1
ATOM 8913 C C . ALA A 1 1167 ? 6.825 19.308 -32.482 1.00 96.94 1167 ALA A C 1
ATOM 8915 O O . ALA A 1 1167 ? 6.090 18.492 -31.934 1.00 96.94 1167 ALA A O 1
ATOM 8916 N N . SER A 1 1168 ? 6.604 20.619 -32.393 1.00 97.12 1168 SER A N 1
ATOM 8917 C CA . SER A 1 1168 ? 5.352 21.208 -31.904 1.00 97.12 1168 SER A CA 1
ATOM 8918 C C . SER A 1 1168 ? 5.214 22.645 -32.407 1.00 97.12 1168 SER A C 1
ATOM 8920 O O . SER A 1 1168 ? 6.219 23.352 -32.513 1.00 97.12 1168 SER A O 1
ATOM 8922 N N . GLY A 1 1169 ? 3.977 23.073 -32.686 1.00 93.19 1169 GLY A N 1
ATOM 8923 C CA . GLY A 1 1169 ? 3.637 24.479 -32.941 1.00 93.19 1169 GLY A CA 1
ATOM 8924 C C . GLY A 1 1169 ? 3.587 25.335 -31.667 1.00 93.19 1169 GLY A C 1
ATOM 8925 O O . GLY A 1 1169 ? 3.567 26.556 -31.756 1.00 93.19 1169 GLY A O 1
ATOM 8926 N N . SER A 1 1170 ? 3.603 24.706 -30.490 1.00 96.00 1170 SER A N 1
ATOM 8927 C CA . SER A 1 1170 ? 3.691 25.366 -29.188 1.00 96.00 1170 SER A CA 1
ATOM 8928 C C . SER A 1 1170 ? 5.146 25.597 -28.756 1.00 96.00 1170 SER A C 1
ATOM 8930 O O . SER A 1 1170 ? 6.101 25.010 -29.285 1.00 96.00 1170 SER A O 1
ATOM 8932 N N . SER A 1 1171 ? 5.308 26.441 -27.744 1.00 93.69 1171 SER A N 1
ATOM 8933 C CA . SER A 1 1171 ? 6.550 26.722 -27.022 1.00 93.69 1171 SER A CA 1
ATOM 8934 C C . SER A 1 1171 ? 6.303 26.632 -25.512 1.00 93.69 1171 SER A C 1
ATOM 8936 O O . SER A 1 1171 ? 5.159 26.548 -25.068 1.00 93.69 1171 SER A O 1
ATOM 8938 N N . GLY A 1 1172 ? 7.383 26.611 -24.735 1.00 92.56 1172 GLY A N 1
ATOM 8939 C CA . GLY A 1 1172 ? 7.357 26.586 -23.276 1.00 92.56 1172 GLY A CA 1
ATOM 8940 C C . GLY A 1 1172 ? 8.770 26.434 -22.716 1.00 92.56 1172 GLY A C 1
ATOM 8941 O O . GLY A 1 1172 ? 9.683 26.003 -23.433 1.00 92.56 1172 GLY A O 1
ATOM 8942 N N . ASP A 1 1173 ? 8.946 26.800 -21.451 1.00 90.38 1173 ASP A N 1
ATOM 8943 C CA . ASP A 1 1173 ? 10.257 26.864 -20.807 1.00 90.38 1173 ASP A CA 1
ATOM 8944 C C . ASP A 1 1173 ? 10.641 25.532 -20.160 1.00 90.38 1173 ASP A C 1
ATOM 8946 O O . ASP A 1 1173 ? 9.853 24.913 -19.445 1.00 90.38 1173 ASP A O 1
ATOM 8950 N N . THR A 1 1174 ? 11.886 25.101 -20.369 1.00 93.69 1174 THR A N 1
ATOM 8951 C CA . THR A 1 1174 ? 12.468 23.879 -19.782 1.00 93.69 1174 THR A CA 1
ATOM 8952 C C . THR A 1 1174 ? 11.541 22.652 -19.901 1.00 93.69 1174 THR A C 1
ATOM 8954 O O . THR A 1 1174 ? 11.245 22.213 -21.012 1.00 93.69 1174 THR A O 1
ATOM 8957 N N . PHE A 1 1175 ? 11.051 22.100 -18.791 1.00 96.38 1175 PHE A N 1
ATOM 8958 C CA . PHE A 1 1175 ? 10.210 20.901 -18.745 1.00 96.38 1175 PHE A CA 1
ATOM 8959 C C . PHE A 1 1175 ? 8.734 21.152 -19.110 1.00 96.38 1175 PHE A C 1
ATOM 8961 O O . PHE A 1 1175 ? 8.013 20.201 -19.406 1.00 96.38 1175 PHE A O 1
ATOM 8968 N N . LEU A 1 1176 ? 8.311 22.422 -19.196 1.00 96.12 1176 LEU A N 1
ATOM 8969 C CA . LEU A 1 1176 ? 7.054 22.839 -19.833 1.00 96.12 1176 LEU A CA 1
ATOM 8970 C C . LEU A 1 1176 ? 7.203 23.131 -21.330 1.00 96.12 1176 LEU A C 1
ATOM 8972 O O . LEU A 1 1176 ? 6.226 23.484 -21.991 1.00 96.12 1176 LEU A O 1
ATOM 8976 N N . SER A 1 1177 ? 8.394 22.951 -21.906 1.00 97.38 1177 SER A N 1
ATOM 8977 C CA . SER A 1 1177 ? 8.497 22.836 -23.360 1.00 97.38 1177 SER A CA 1
ATOM 8978 C C . SER A 1 1177 ? 7.746 21.592 -23.856 1.00 97.38 1177 SER A C 1
ATOM 8980 O O . SER A 1 1177 ? 7.653 20.603 -23.121 1.00 97.38 1177 SER A O 1
ATOM 8982 N N . PRO A 1 1178 ? 7.207 21.603 -25.092 1.00 98.50 1178 PRO A N 1
ATOM 8983 C CA . PRO A 1 1178 ? 6.576 20.428 -25.684 1.00 98.50 1178 PRO A CA 1
ATOM 8984 C C . PRO A 1 1178 ? 7.470 19.193 -25.565 1.00 98.50 1178 PRO A C 1
ATOM 8986 O O . PRO A 1 1178 ? 8.655 19.245 -25.902 1.00 98.50 1178 PRO A O 1
ATOM 8989 N N . ASN A 1 1179 ? 6.906 18.098 -25.065 1.00 98.38 1179 ASN A N 1
ATOM 8990 C CA . ASN A 1 1179 ? 7.642 16.879 -24.758 1.00 98.38 1179 ASN A CA 1
ATOM 8991 C C . ASN A 1 1179 ? 6.783 15.627 -24.938 1.00 98.38 1179 ASN A C 1
ATOM 8993 O O . ASN A 1 1179 ? 5.555 15.704 -24.902 1.00 98.38 1179 ASN A O 1
ATOM 8997 N N . PHE A 1 1180 ? 7.430 14.482 -25.126 1.00 98.50 1180 PHE A N 1
ATOM 8998 C CA . PHE A 1 1180 ? 6.781 13.176 -25.046 1.00 98.50 1180 PHE A CA 1
ATOM 8999 C C . PHE A 1 1180 ? 7.624 12.211 -24.209 1.00 98.50 1180 PHE A C 1
ATOM 9001 O O . PHE A 1 1180 ? 8.855 12.298 -24.199 1.00 98.50 1180 PHE A O 1
ATOM 9008 N N . ILE A 1 1181 ? 6.942 11.307 -23.509 1.00 98.69 1181 ILE A N 1
ATOM 9009 C CA . ILE A 1 1181 ? 7.529 10.200 -22.749 1.00 98.69 1181 ILE A CA 1
ATOM 9010 C C . ILE A 1 1181 ? 7.588 8.970 -23.659 1.00 98.69 1181 ILE A C 1
ATOM 9012 O O . ILE A 1 1181 ? 6.625 8.673 -24.366 1.00 98.69 1181 ILE A O 1
ATOM 9016 N N . VAL A 1 1182 ? 8.718 8.274 -23.657 1.00 98.19 1182 VAL A N 1
ATOM 9017 C CA . VAL A 1 1182 ? 8.981 7.085 -24.477 1.00 98.19 1182 VAL A CA 1
ATOM 9018 C C . VAL A 1 1182 ? 8.418 5.828 -23.807 1.00 98.19 1182 VAL A C 1
ATOM 9020 O O . VAL A 1 1182 ? 8.420 5.727 -22.584 1.00 98.19 1182 VAL A O 1
ATOM 9023 N N . ASP A 1 1183 ? 7.937 4.899 -24.632 1.00 98.50 1183 ASP A N 1
ATOM 9024 C CA . ASP A 1 1183 ? 7.591 3.516 -24.271 1.00 98.50 1183 ASP A CA 1
ATOM 9025 C C . ASP A 1 1183 ? 8.714 2.585 -24.759 1.00 98.50 1183 ASP A C 1
ATOM 9027 O O . ASP A 1 1183 ? 9.576 2.172 -23.992 1.00 98.50 1183 ASP A O 1
ATOM 9031 N N . ALA A 1 1184 ? 8.817 2.391 -26.077 1.00 98.12 1184 ALA A N 1
ATOM 9032 C CA . ALA A 1 1184 ? 9.910 1.650 -26.703 1.00 98.12 1184 ALA A CA 1
ATOM 9033 C C . ALA A 1 1184 ? 10.226 2.159 -28.113 1.00 98.12 1184 ALA A C 1
ATOM 9035 O O . ALA A 1 1184 ? 9.412 2.829 -28.757 1.00 98.12 1184 ALA A O 1
ATOM 9036 N N . LEU A 1 1185 ? 11.413 1.810 -28.611 1.00 98.31 1185 LEU A N 1
ATOM 9037 C CA . LEU A 1 1185 ? 11.832 2.055 -29.989 1.00 98.31 1185 LEU A CA 1
ATOM 9038 C C . LEU A 1 1185 ? 12.321 0.754 -30.628 1.00 98.31 1185 LEU A C 1
ATOM 9040 O O . LEU A 1 1185 ? 13.054 -0.002 -29.996 1.00 98.31 1185 LEU A O 1
ATOM 9044 N N . GLU A 1 1186 ? 11.983 0.512 -31.891 1.00 98.19 1186 GLU A N 1
ATOM 9045 C CA . GLU A 1 1186 ? 12.436 -0.678 -32.620 1.00 98.19 1186 GLU A CA 1
ATOM 9046 C C . GLU A 1 1186 ? 12.727 -0.357 -34.088 1.00 98.19 1186 GLU A C 1
ATOM 9048 O O . GLU A 1 1186 ? 11.907 0.253 -34.771 1.00 98.19 1186 GLU A O 1
ATOM 9053 N N . LEU A 1 1187 ? 13.888 -0.784 -34.588 1.00 98.19 1187 LEU A N 1
ATOM 9054 C CA . LEU A 1 1187 ? 14.224 -0.765 -36.010 1.00 98.19 1187 LEU A CA 1
ATOM 9055 C C . LEU A 1 1187 ? 14.141 -2.192 -36.551 1.00 98.19 1187 LEU A C 1
ATOM 9057 O O . LEU A 1 1187 ? 14.889 -3.054 -36.102 1.00 98.19 1187 LEU A O 1
ATOM 9061 N N . PHE A 1 1188 ? 13.289 -2.436 -37.544 1.00 97.06 1188 PHE A N 1
ATOM 9062 C CA . PHE A 1 1188 ? 13.082 -3.767 -38.123 1.00 97.06 1188 PHE A CA 1
ATOM 9063 C C . PHE A 1 1188 ? 12.901 -3.730 -39.645 1.00 97.06 1188 PHE A C 1
ATOM 9065 O O . PHE A 1 1188 ? 12.614 -2.683 -40.227 1.00 97.06 1188 PHE A O 1
ATOM 9072 N N . THR A 1 1189 ? 13.048 -4.881 -40.300 1.00 94.19 1189 THR A N 1
ATOM 9073 C CA . THR A 1 1189 ? 12.609 -5.090 -41.692 1.00 94.19 1189 THR A CA 1
ATOM 9074 C C . THR A 1 1189 ? 11.427 -6.056 -41.730 1.00 94.19 1189 THR A C 1
ATOM 9076 O O . THR A 1 1189 ? 11.273 -6.874 -40.824 1.00 94.19 1189 THR A O 1
ATOM 9079 N N . SER A 1 1190 ? 10.606 -5.962 -42.779 1.00 76.75 1190 SER A N 1
ATOM 9080 C CA . SER A 1 1190 ? 9.531 -6.916 -43.102 1.00 76.75 1190 SER A CA 1
ATOM 9081 C C . SER A 1 1190 ? 10.078 -8.208 -43.706 1.00 76.75 1190 SER A C 1
ATOM 9083 O O . SER A 1 1190 ? 10.820 -8.062 -44.703 1.00 76.75 1190 SER A O 1
#

Foldseek 3Di:
DDDDDDDDDDDDDDDDDDDDDDDDDDDDDDDDDDDDDDDDDDDDDDDDPWAFPVCVVVVHDFPNDPPATPVQVVVVHDTNGTDDDDPDDDDDDDDDDDDDDDDDDDDDDDLCPVPDPLLVVLLVQQQPPVLVFAEDPLQSCCSNPVLNVVLSVALLSSLLSSLLSQLVCVQAPDPDDANVPPQLCVSCPPCSNVVSNVSNVVSVVVDDDPPDPPPPELVRCLSVLSSLVSQLSNCLSSLPPPSNLVSLQVSQVSQVVCVVDVRNCDDDNVVVCLPNRVLLSLLCLVVQLQLPHLHDQRDPSSHDDDDPQQADPDLSVLLSLLSNLVSLLSNLLVVLQVCLQADDPPDPCNVVVLVVSVVSLVVSVVSLVSSVVNLVVNVVVVDPDQDLSSLQSLLSSLLSVLSSQCSNDLKLCSLLVSQVSLVSNLVSLVVSLVVVVVVCVVPPPRPAAGEYQGDGSQVSLLLSLQRHFDLVSNVSSLVSLVDPSNCSYDHRNDRSVLSSLVSVLLSVVLQQVLCVVVVHDDDPDDLVPPPDDDDDPVVNVSVQVRGPPRDRLQAWPVRVCVSPPSPDDDDDDDDDDDDDDDDDDDDQFDDDPVRDHPSSTRAIWRQHHDDPPRTTDTDRDDDPDPDDDDDDDDDDDDDDDDDDDDDDDDDDDDDDDDDDDDDDDDDDDDDDDPDQQDQDWDDDPQWIWGWLSAPQTWIWIAGQFWRFTQFIAGSNDTWAQHPAGWFKPRTNRGWRWDWDDDDQKIWIWTDDPFKIKIWMHGHRFQKTKIKMAGPDAPPVQFIKTKGWTACVFFVFKPDQTCLQEQAQFPAADDDPAWTDHPQFIHGLLLSKFFQQVDKKIWTWDQPVHTKIKIKAFLDLWQEFDARGDMDGAWHNHHSTIMGMDGSYHLALTADDGAGTMGTGMMIGMDRHDGDTNVVDDPQCVVVVPGTPDQHLQQFFKEWEFEEAQDLVFWKKKKWDDRHTIWIDTADSRRIDMTDGHHFAKTWIFIARQNQTFDIDIDTTGGPYYHYDYDYGPDDDFPFFPDKAADRNLALPQEFCSVPQSRGFPPRPPGDAQEDEAETPPDGSPRHHQKAFQAGHFKHKYKYADQFFDAKKKKKWKFQDWAQQKDKWKDKAHRTFDDDGGDDHSVHDASRSNHRHHDTDMDITIGHGPSGGGTMIMMIIGIDHPDADHDSNGTMTGTRMITMGDD

Radius of gyration: 39.27 Å; chains: 1; bounding box: 88×105×134 Å